Protein AF-A0AAD9S445-F1 (afdb_monomer_lite)

Organism: Phomopsis amygdali (NCBI:txid1214568)

InterPro domains:
  IPR045518 2EXR domain [PF20150] (23-139)

Structure (mmCIF, N/CA/C/O backbone):
data_AF-A0AAD9S445-F1
#
_entry.id   AF-A0AAD9S445-F1
#
loop_
_atom_site.group_PDB
_atom_site.id
_atom_site.type_symbol
_atom_site.label_atom_id
_atom_site.label_alt_id
_atom_site.label_comp_id
_atom_site.label_asym_id
_atom_site.label_entity_id
_atom_site.label_seq_id
_atom_site.pdbx_PDB_ins_code
_atom_site.Cartn_x
_atom_site.Cartn_y
_atom_site.Cartn_z
_atom_site.occupancy
_atom_site.B_iso_or_equiv
_atom_site.auth_seq_id
_atom_site.auth_comp_id
_atom_site.auth_asym_id
_atom_site.auth_atom_id
_atom_site.pdbx_PDB_model_num
ATOM 1 N N . MET A 1 1 ? -26.147 -4.756 67.196 1.00 29.62 1 MET A N 1
ATOM 2 C CA . MET A 1 1 ? -25.443 -6.040 67.352 1.00 29.62 1 MET A CA 1
ATOM 3 C C . MET A 1 1 ? -26.021 -6.955 66.302 1.00 29.62 1 MET A C 1
ATOM 5 O O . MET A 1 1 ? -27.063 -7.529 66.546 1.00 29.62 1 MET A O 1
ATOM 9 N N . ASP A 1 2 ? -25.379 -6.980 65.143 1.00 31.30 2 ASP A N 1
ATOM 10 C CA . ASP A 1 2 ? -25.499 -8.007 64.113 1.00 31.30 2 ASP A CA 1
ATOM 11 C C . ASP A 1 2 ? -24.120 -8.032 63.454 1.00 31.30 2 ASP A C 1
ATOM 13 O O . ASP A 1 2 ? -23.595 -6.976 63.095 1.00 31.30 2 ASP A O 1
ATOM 17 N N . SER A 1 3 ? -23.485 -9.199 63.396 1.00 27.36 3 SER A N 1
ATOM 18 C CA . SER A 1 3 ? -22.243 -9.391 62.649 1.00 27.36 3 SER A CA 1
ATOM 19 C C . SER A 1 3 ? -22.294 -10.725 61.926 1.00 27.36 3 SER A C 1
ATOM 21 O O . SER A 1 3 ? -22.533 -11.771 62.532 1.00 27.36 3 SER A O 1
ATOM 23 N N . GLU A 1 4 ? -22.082 -10.608 60.625 1.00 30.19 4 GLU A N 1
ATOM 24 C CA . GLU A 1 4 ? -22.248 -11.584 59.565 1.00 30.19 4 GLU A CA 1
ATOM 25 C C . GLU A 1 4 ? -21.185 -12.690 59.552 1.00 30.19 4 GLU A C 1
ATOM 27 O O . GLU A 1 4 ? -20.082 -12.564 60.089 1.00 30.19 4 GLU A O 1
ATOM 32 N N . LEU A 1 5 ? -21.565 -13.779 58.879 1.00 30.42 5 LEU A N 1
ATOM 33 C CA . LEU A 1 5 ? -20.741 -14.918 58.503 1.00 30.42 5 LEU A CA 1
ATOM 34 C C . LEU A 1 5 ? -19.617 -14.517 57.535 1.00 30.42 5 LEU A C 1
ATOM 36 O O . LEU A 1 5 ? -19.881 -13.932 56.489 1.00 30.42 5 LEU A O 1
ATOM 40 N N . ASN A 1 6 ? -18.399 -14.989 57.811 1.00 25.16 6 ASN A N 1
ATOM 41 C CA . ASN A 1 6 ? -17.320 -15.094 56.829 1.00 25.16 6 ASN A CA 1
ATOM 42 C C . ASN A 1 6 ? -17.059 -16.571 56.504 1.00 25.16 6 ASN A C 1
ATOM 44 O O . ASN A 1 6 ? -16.698 -17.357 57.381 1.00 25.16 6 ASN A O 1
ATOM 48 N N . ILE A 1 7 ? -17.227 -16.930 55.231 1.00 26.58 7 ILE A N 1
ATOM 49 C CA . ILE A 1 7 ? -16.787 -18.198 54.642 1.00 26.58 7 ILE A CA 1
ATOM 50 C C . ILE A 1 7 ? -15.354 -17.978 54.147 1.00 26.58 7 ILE A C 1
ATOM 52 O O . ILE A 1 7 ? -15.136 -17.250 53.182 1.00 26.58 7 ILE A O 1
ATOM 56 N N . ALA A 1 8 ? -14.377 -18.584 54.820 1.00 26.38 8 ALA A N 1
ATOM 57 C CA . ALA A 1 8 ? -12.984 -18.606 54.385 1.00 26.38 8 ALA A CA 1
ATOM 58 C C . ALA A 1 8 ? -12.717 -19.878 53.565 1.00 26.38 8 ALA A C 1
ATOM 60 O O . ALA A 1 8 ? -12.900 -20.992 54.060 1.00 26.38 8 ALA A O 1
ATOM 61 N N . ALA A 1 9 ? -12.284 -19.704 52.315 1.00 25.05 9 ALA A N 1
ATOM 62 C CA . ALA A 1 9 ? -11.760 -20.772 51.473 1.00 25.05 9 ALA A CA 1
ATOM 63 C C . ALA A 1 9 ? -10.441 -21.294 52.069 1.00 25.05 9 ALA A C 1
ATOM 65 O O . ALA A 1 9 ? -9.519 -20.523 52.331 1.00 25.05 9 ALA A O 1
ATOM 66 N N . SER A 1 10 ? -10.374 -22.600 52.327 1.00 27.09 10 SER A N 1
ATOM 67 C CA . SER A 1 10 ? -9.222 -23.255 52.940 1.00 27.09 10 SER A CA 1
ATOM 68 C C . SER A 1 10 ? -8.099 -23.479 51.929 1.00 27.09 10 SER A C 1
ATOM 70 O O . SER A 1 10 ? -8.217 -24.298 51.016 1.00 27.09 10 SER A O 1
ATOM 72 N N . ASP A 1 11 ? -6.988 -22.798 52.167 1.00 30.66 11 ASP A N 1
ATOM 73 C CA . ASP A 1 11 ? -5.670 -23.080 51.614 1.00 30.66 11 ASP A CA 1
ATOM 74 C C . ASP A 1 11 ? -5.207 -24.462 52.126 1.00 30.66 11 ASP A C 1
ATOM 76 O O . ASP A 1 11 ? -4.978 -24.647 53.323 1.00 30.66 11 ASP A O 1
ATOM 80 N N . SER A 1 12 ? -5.147 -25.477 51.258 1.00 31.44 12 SER A N 1
ATOM 81 C CA . SER A 1 12 ? -4.733 -26.838 51.645 1.00 31.44 12 SER A CA 1
ATOM 82 C C . SER A 1 12 ? -3.640 -27.381 50.726 1.00 31.44 12 SER A C 1
ATOM 84 O O . SER A 1 12 ? -3.840 -28.243 49.878 1.00 31.44 12 SER A O 1
ATOM 86 N N . THR A 1 13 ? -2.415 -26.903 50.938 1.00 32.12 13 THR A N 1
ATOM 87 C CA . THR A 1 13 ? -1.201 -27.566 50.446 1.00 32.12 13 THR A CA 1
ATOM 88 C C . THR A 1 13 ? -0.864 -28.756 51.353 1.00 32.12 13 THR A C 1
ATOM 90 O O . THR A 1 13 ? -0.001 -28.683 52.226 1.00 32.12 13 THR A O 1
ATOM 93 N N . PHE A 1 14 ? -1.535 -29.894 51.152 1.00 31.84 14 PHE A N 1
ATOM 94 C CA . PHE A 1 14 ? -1.083 -31.163 51.730 1.00 31.84 14 PHE A CA 1
ATOM 95 C C . PHE A 1 14 ? 0.155 -31.658 50.967 1.00 31.84 14 PHE A C 1
ATOM 97 O O . PHE A 1 14 ? 0.078 -32.084 49.816 1.00 31.84 14 PHE A O 1
ATOM 104 N N . LYS A 1 15 ? 1.328 -31.613 51.611 1.00 34.66 15 LYS A N 1
ATOM 105 C CA . LYS A 1 15 ? 2.514 -32.352 51.154 1.00 34.66 15 LYS A CA 1
ATOM 106 C C . LYS A 1 15 ? 2.288 -33.840 51.427 1.00 34.66 15 LYS A C 1
ATOM 108 O O . LYS A 1 15 ? 2.485 -34.283 52.554 1.00 34.66 15 LYS A O 1
ATOM 113 N N . ALA A 1 16 ? 1.895 -34.593 50.403 1.00 31.11 16 ALA A N 1
ATOM 114 C CA . ALA A 1 16 ? 1.829 -36.049 50.472 1.00 31.11 16 ALA A CA 1
ATOM 115 C C . ALA A 1 16 ? 3.235 -36.634 50.690 1.00 31.11 16 ALA A C 1
ATOM 117 O O . ALA A 1 16 ? 4.188 -36.297 49.978 1.00 31.11 16 ALA A O 1
ATOM 118 N N . THR A 1 17 ? 3.371 -37.502 51.687 1.00 37.69 17 THR A N 1
ATOM 119 C CA . THR A 1 17 ? 4.575 -38.308 51.902 1.00 37.69 17 THR A CA 1
ATOM 120 C C . THR A 1 17 ? 4.488 -39.592 51.078 1.00 37.69 17 THR A C 1
ATOM 122 O O . THR A 1 17 ? 3.407 -40.036 50.711 1.00 37.69 17 THR A O 1
ATOM 125 N N . ALA A 1 18 ? 5.621 -40.226 50.764 1.00 40.75 18 ALA A N 1
ATOM 126 C CA . ALA A 1 18 ? 5.675 -41.408 49.889 1.00 40.75 18 ALA A CA 1
ATOM 127 C C . ALA A 1 18 ? 4.892 -42.645 50.402 1.00 40.75 18 ALA A C 1
ATOM 129 O O . ALA A 1 18 ? 4.778 -43.628 49.675 1.00 40.75 18 ALA A O 1
ATOM 130 N N . GLN A 1 19 ? 4.342 -42.606 51.622 1.00 39.97 19 GLN A N 1
ATOM 131 C CA . GLN A 1 19 ? 3.421 -43.624 52.144 1.00 39.97 19 GLN A CA 1
ATOM 132 C C . GLN A 1 19 ? 1.948 -43.398 51.743 1.00 39.97 19 GLN A C 1
ATOM 134 O O . GLN A 1 19 ? 1.153 -44.324 51.868 1.00 39.97 19 GLN A O 1
ATOM 139 N N . ASP A 1 20 ? 1.595 -42.234 51.187 1.00 46.31 20 ASP A N 1
ATOM 140 C CA . ASP A 1 20 ? 0.217 -41.851 50.826 1.00 46.31 20 ASP A CA 1
ATOM 141 C C . ASP A 1 20 ? -0.180 -42.247 49.384 1.00 46.31 20 ASP A C 1
ATOM 143 O O . ASP A 1 20 ? -1.281 -41.956 48.922 1.00 46.31 20 ASP A O 1
ATOM 147 N N . GLY A 1 21 ? 0.714 -42.913 48.640 1.00 46.53 21 GLY A N 1
ATOM 148 C CA . GLY A 1 21 ? 0.563 -43.209 47.204 1.00 46.53 21 GLY A CA 1
ATOM 149 C C . GLY A 1 21 ? -0.345 -44.391 46.848 1.00 46.53 21 GLY A C 1
ATOM 150 O O . GLY A 1 21 ? -0.410 -44.785 45.685 1.00 46.53 21 GLY A O 1
ATOM 151 N N . VAL A 1 22 ? -1.034 -44.982 47.822 1.00 51.31 22 VAL A N 1
ATOM 152 C CA . VAL A 1 22 ? -2.042 -46.014 47.575 1.00 51.31 22 VAL A CA 1
ATOM 153 C C . VAL A 1 22 ? -3.334 -45.517 48.201 1.00 51.31 22 VAL A C 1
ATOM 155 O O . VAL A 1 22 ? -3.382 -45.280 49.402 1.00 51.31 22 VAL A O 1
ATOM 158 N N . PHE A 1 23 ? -4.385 -45.366 47.394 1.00 62.44 23 PHE A N 1
ATOM 159 C CA . PHE A 1 23 ? -5.751 -45.187 47.881 1.00 62.44 23 PHE A CA 1
ATOM 160 C C . PHE A 1 23 ? -6.410 -46.576 47.917 1.00 62.44 23 PHE A C 1
ATOM 162 O O . PHE A 1 23 ? -7.140 -46.934 46.989 1.00 62.44 23 PHE A O 1
ATOM 169 N N . PRO A 1 24 ? -6.126 -47.424 48.932 1.00 66.81 24 PRO A N 1
ATOM 170 C CA . PRO A 1 24 ? -6.548 -48.827 48.943 1.00 66.81 24 PRO A CA 1
ATOM 171 C C . PRO A 1 24 ? -8.069 -48.977 48.961 1.00 66.81 24 PRO A C 1
ATOM 173 O O . PRO A 1 24 ? -8.577 -50.054 48.674 1.00 66.81 24 PRO A O 1
ATOM 176 N N . LEU A 1 25 ? -8.790 -47.902 49.290 1.00 78.75 25 LEU A N 1
ATOM 177 C CA . LEU A 1 25 ? -10.244 -47.848 49.309 1.00 78.75 25 LEU A CA 1
ATOM 178 C C . LEU A 1 25 ? -10.858 -47.682 47.911 1.00 78.75 25 LEU A C 1
ATOM 180 O O . LEU A 1 25 ? -12.025 -48.026 47.743 1.00 78.75 25 LEU A O 1
ATOM 184 N N . PHE A 1 26 ? -10.097 -47.223 46.904 1.00 82.56 26 PHE A N 1
ATOM 185 C CA . PHE A 1 26 ? -10.626 -46.995 45.554 1.00 82.56 26 PHE A CA 1
ATOM 186 C C . PHE A 1 26 ? -11.353 -48.216 44.985 1.00 82.56 26 PHE A C 1
ATOM 188 O O . PHE A 1 26 ? -12.493 -48.056 44.562 1.00 82.56 26 PHE A O 1
ATOM 195 N N . PRO A 1 27 ? -10.776 -49.440 45.000 1.00 82.75 27 PRO A N 1
ATOM 196 C CA . PRO A 1 27 ? -11.421 -50.611 44.406 1.00 82.75 27 PRO A CA 1
ATOM 197 C C . PRO A 1 27 ? -12.699 -51.049 45.134 1.00 82.75 27 PRO A C 1
ATOM 199 O O . PRO A 1 27 ? -13.481 -51.805 44.563 1.00 82.75 27 PRO A O 1
ATOM 202 N N . PHE A 1 28 ? -12.914 -50.592 46.374 1.00 85.81 28 PHE A N 1
ATOM 203 C CA . PHE A 1 28 ? -14.108 -50.901 47.165 1.00 85.81 28 PHE A CA 1
ATOM 204 C C . PHE A 1 28 ? -15.301 -49.998 46.834 1.00 85.81 28 PHE A C 1
ATOM 206 O O . PHE A 1 28 ? -16.418 -50.287 47.263 1.00 85.81 28 PHE A O 1
ATOM 213 N N . LEU A 1 29 ? -15.096 -48.922 46.069 1.00 88.94 29 LEU A N 1
ATOM 214 C CA . LEU A 1 29 ? -16.197 -48.108 45.568 1.00 88.94 29 LEU A CA 1
ATOM 215 C C . LEU A 1 29 ? -17.045 -48.915 44.559 1.00 88.94 29 LEU A C 1
ATOM 217 O O . LEU A 1 29 ? -16.489 -49.674 43.749 1.00 88.94 29 LEU A O 1
ATOM 221 N N . PRO A 1 30 ? -18.381 -48.730 44.551 1.00 93.12 30 PRO A N 1
ATOM 222 C CA . PRO A 1 30 ? -19.246 -49.211 43.479 1.00 93.12 30 PRO A CA 1
ATOM 223 C C . PRO A 1 30 ? -18.672 -48.866 42.105 1.00 93.12 30 PRO A C 1
ATOM 225 O O . PRO A 1 30 ? -18.069 -47.805 41.919 1.00 93.12 30 PRO A O 1
ATOM 228 N N . LYS A 1 31 ? -18.847 -49.772 41.139 1.00 89.31 31 LYS A N 1
ATOM 229 C CA . LYS A 1 31 ? -18.275 -49.617 39.796 1.00 89.31 31 LYS A CA 1
ATOM 230 C C . LYS A 1 31 ? -18.695 -48.291 39.163 1.00 89.31 31 LYS A C 1
ATOM 232 O O . LYS A 1 31 ? -17.874 -47.639 38.536 1.00 89.31 31 LYS A O 1
ATOM 237 N N . GLU A 1 32 ? -19.937 -47.883 39.379 1.00 90.75 32 GLU A N 1
ATOM 238 C CA . GLU A 1 32 ? -20.524 -46.647 38.873 1.00 90.75 32 GLU A CA 1
ATOM 239 C C . GLU A 1 32 ? -19.753 -45.418 39.373 1.00 90.75 32 GLU A C 1
ATOM 241 O O . GLU A 1 32 ? -19.398 -44.559 38.574 1.00 90.75 32 GLU A O 1
ATOM 246 N N . LEU A 1 33 ? -19.412 -45.370 40.667 1.00 90.94 33 LEU A N 1
ATOM 247 C CA . LEU A 1 33 ? -18.635 -44.266 41.239 1.00 90.94 33 LEU A CA 1
ATOM 248 C C . LEU A 1 33 ? -17.185 -44.276 40.753 1.00 90.94 33 LEU A C 1
ATOM 250 O O . LEU A 1 33 ? -16.623 -43.220 40.492 1.00 90.94 33 LEU A O 1
ATOM 254 N N . ARG A 1 34 ? -16.574 -45.457 40.594 1.00 91.50 34 ARG A N 1
ATOM 255 C CA . ARG A 1 34 ? -15.207 -45.557 40.052 1.00 91.50 34 ARG A CA 1
ATOM 256 C C . ARG A 1 34 ? -15.137 -45.062 38.613 1.00 91.50 34 ARG A C 1
ATOM 258 O O . ARG A 1 34 ? -14.225 -44.311 38.286 1.00 91.50 34 ARG A O 1
ATOM 265 N N . LEU A 1 35 ? -16.116 -45.436 37.787 1.00 89.19 35 LEU A N 1
ATOM 266 C CA . LEU A 1 35 ? -16.233 -44.951 36.413 1.00 89.19 35 LEU A CA 1
ATOM 267 C C . LEU A 1 35 ? -16.440 -43.437 36.372 1.00 89.19 35 LEU A C 1
ATOM 269 O O . LEU A 1 35 ? -15.699 -42.774 35.660 1.00 89.19 35 LEU A O 1
ATOM 273 N N . GLN A 1 36 ? -17.340 -42.887 37.194 1.00 88.94 36 GLN A N 1
ATOM 274 C CA . GLN A 1 36 ? -17.527 -41.435 37.296 1.00 88.94 36 GLN A CA 1
ATOM 275 C C . GLN A 1 36 ? -16.239 -40.714 37.703 1.00 88.94 36 GLN A C 1
ATOM 277 O O . GLN A 1 36 ? -15.902 -39.692 37.122 1.00 88.94 36 GLN A O 1
ATOM 282 N N . ILE A 1 37 ? -15.472 -41.257 38.655 1.00 89.56 37 ILE A N 1
ATOM 283 C CA . ILE A 1 37 ? -14.185 -40.665 39.042 1.00 89.56 37 ILE A CA 1
ATOM 284 C C . ILE A 1 37 ? -13.201 -40.676 37.867 1.00 89.56 37 ILE A C 1
ATOM 286 O O . ILE A 1 37 ? -12.508 -39.687 37.652 1.00 89.56 37 ILE A O 1
ATOM 290 N N . TRP A 1 38 ? -13.135 -41.759 37.087 1.00 89.88 38 TRP A N 1
ATOM 291 C CA . TRP A 1 38 ? -12.278 -41.799 35.899 1.00 89.88 38 TRP A CA 1
ATOM 292 C C . TRP A 1 38 ? -12.746 -40.865 34.786 1.00 89.88 38 TRP A C 1
ATOM 294 O O . TRP A 1 38 ? -11.908 -40.252 34.127 1.00 89.88 38 TRP A O 1
ATOM 304 N N . GLU A 1 39 ? -14.055 -40.734 34.585 1.00 88.69 39 GLU A N 1
ATOM 305 C CA . GLU A 1 39 ? -14.646 -39.796 33.629 1.00 88.69 39 GLU A CA 1
ATOM 306 C C . GLU A 1 39 ? -14.328 -38.346 34.012 1.00 88.69 39 GLU A C 1
ATOM 308 O O . GLU A 1 39 ? -13.895 -37.572 33.161 1.00 88.69 39 GLU A O 1
ATOM 313 N N . GLU A 1 40 ? -14.453 -37.992 35.293 1.00 85.88 40 GLU A N 1
ATOM 314 C CA . GLU A 1 40 ? -14.112 -36.659 35.804 1.00 85.88 40 GLU A CA 1
ATOM 315 C C . GLU A 1 40 ? -12.598 -36.398 35.823 1.00 85.88 40 GLU A C 1
ATOM 317 O O . GLU A 1 40 ? -12.157 -35.279 35.576 1.00 85.88 40 GLU A O 1
ATOM 322 N N . ALA A 1 41 ? -11.776 -37.427 36.047 1.00 85.31 41 ALA A N 1
ATOM 323 C CA . ALA A 1 41 ? -10.318 -37.317 35.977 1.00 85.31 41 ALA A CA 1
ATOM 324 C C . ALA A 1 41 ? -9.781 -37.245 34.536 1.00 85.31 41 ALA A C 1
ATOM 326 O O . ALA A 1 41 ? -8.592 -36.982 34.339 1.00 85.31 41 ALA A O 1
ATOM 327 N N . THR A 1 42 ? -10.611 -37.524 33.526 1.00 86.00 42 THR A N 1
ATOM 328 C CA . THR A 1 42 ? -10.210 -37.455 32.118 1.00 86.00 42 THR A CA 1
ATOM 329 C C . THR A 1 42 ? -10.226 -35.993 31.660 1.00 86.00 42 THR A C 1
ATOM 331 O O . THR A 1 42 ? -11.294 -35.379 31.662 1.00 86.00 42 THR A O 1
ATOM 334 N N . PRO A 1 43 ? -9.085 -35.412 31.231 1.00 79.94 43 PRO A N 1
ATOM 335 C CA . PRO A 1 43 ? -9.048 -34.014 30.818 1.00 79.94 43 PRO A CA 1
ATOM 336 C C . PRO A 1 43 ? -10.017 -33.749 29.675 1.00 79.94 43 PRO A C 1
ATOM 338 O O . PRO A 1 43 ? -10.000 -34.447 28.663 1.00 79.94 43 PRO A O 1
ATOM 341 N N . ARG A 1 44 ? -10.859 -32.729 29.832 1.00 82.00 44 ARG A N 1
ATOM 342 C CA . ARG A 1 44 ? -11.889 -32.411 28.838 1.00 82.00 44 ARG A CA 1
ATOM 343 C C . ARG A 1 44 ? -11.484 -31.321 27.860 1.00 82.00 44 ARG A C 1
ATOM 345 O O . ARG A 1 44 ? -12.035 -31.290 26.768 1.00 82.00 44 ARG A O 1
ATOM 352 N N . GLU A 1 45 ? -10.570 -30.429 28.221 1.00 86.88 45 GLU A N 1
ATOM 353 C CA . GLU A 1 45 ? -10.071 -29.390 27.319 1.00 86.88 45 GLU A CA 1
ATOM 354 C C . GLU A 1 45 ? -8.548 -29.466 27.260 1.00 86.88 45 GLU A C 1
ATOM 356 O O . GLU A 1 45 ? -7.862 -29.377 28.281 1.00 86.88 45 GLU A O 1
ATOM 361 N N . ARG A 1 46 ? -8.019 -29.684 26.051 1.00 88.81 46 ARG A N 1
ATOM 362 C CA . ARG A 1 46 ? -6.578 -29.726 25.793 1.00 88.81 46 ARG A CA 1
ATOM 363 C C . ARG A 1 46 ? -6.228 -28.875 24.581 1.00 88.81 46 ARG A C 1
ATOM 365 O O . ARG A 1 46 ? -6.929 -28.924 23.571 1.00 88.81 46 ARG A O 1
ATOM 372 N N . LEU A 1 47 ? -5.129 -28.133 24.669 1.00 87.81 47 LEU A N 1
ATOM 373 C CA . LEU A 1 47 ? -4.480 -27.456 23.550 1.00 87.81 47 LEU A CA 1
ATOM 374 C C . LEU A 1 47 ? -3.248 -28.273 23.148 1.00 87.81 47 LEU A C 1
ATOM 376 O O . LEU A 1 47 ? -2.259 -28.335 23.875 1.00 87.81 47 LEU A O 1
ATOM 380 N N . ILE A 1 48 ? -3.328 -28.936 21.998 1.00 88.06 48 ILE A N 1
ATOM 381 C CA . ILE A 1 48 ? -2.329 -29.904 21.534 1.00 88.06 48 ILE A CA 1
ATOM 382 C C . ILE A 1 48 ? -1.520 -29.270 20.408 1.00 88.06 48 ILE A C 1
ATOM 384 O O . ILE A 1 48 ? -2.068 -28.956 19.352 1.00 88.06 48 ILE A O 1
ATOM 388 N N . GLN A 1 49 ? -0.215 -29.104 20.618 1.00 87.06 49 GLN A N 1
ATOM 389 C CA . GLN A 1 49 ? 0.705 -28.602 19.597 1.00 87.06 49 GLN A CA 1
ATOM 390 C C . GLN A 1 49 ? 1.176 -29.744 18.697 1.00 87.06 49 GLN A C 1
ATOM 392 O O . GLN A 1 49 ? 1.776 -30.707 19.179 1.00 87.06 49 GLN A O 1
ATOM 397 N N . LEU A 1 50 ? 0.902 -29.617 17.399 1.00 89.38 50 LEU A N 1
ATOM 398 C CA . LEU A 1 50 ? 1.218 -30.606 16.374 1.00 89.38 50 LEU A CA 1
ATOM 399 C C . LEU A 1 50 ? 2.063 -29.987 15.264 1.00 89.38 50 LEU A C 1
ATOM 401 O O . LEU A 1 50 ? 1.711 -28.933 14.732 1.00 89.38 50 LEU A O 1
ATOM 405 N N . THR A 1 51 ? 3.113 -30.695 14.859 1.00 89.94 51 THR A N 1
ATOM 406 C CA . THR A 1 51 ? 3.880 -30.393 13.649 1.00 89.94 51 THR A CA 1
ATOM 407 C C . THR A 1 51 ? 3.643 -31.489 12.611 1.00 89.94 51 THR A C 1
ATOM 409 O O . THR A 1 51 ? 3.827 -32.669 12.901 1.00 89.94 51 THR A O 1
ATOM 412 N N . VAL A 1 52 ? 3.230 -31.109 11.403 1.00 91.38 52 VAL A N 1
ATOM 413 C CA . VAL A 1 52 ? 3.056 -31.995 10.245 1.00 91.38 52 VAL A CA 1
ATOM 414 C C . VAL A 1 52 ? 4.183 -31.700 9.259 1.00 91.38 52 VAL A C 1
ATOM 416 O O . VAL A 1 52 ? 4.155 -30.671 8.582 1.00 91.38 52 VAL A O 1
ATOM 419 N N . ALA A 1 53 ? 5.175 -32.579 9.207 1.00 88.00 53 ALA A N 1
ATOM 420 C CA . ALA A 1 53 ? 6.396 -32.397 8.430 1.00 88.00 53 ALA A CA 1
ATOM 421 C C . ALA A 1 53 ? 6.465 -33.350 7.235 1.00 88.00 53 ALA A C 1
ATOM 423 O O . ALA A 1 53 ? 5.776 -34.376 7.192 1.00 88.00 53 ALA A O 1
ATOM 424 N N . ILE A 1 54 ? 7.335 -33.028 6.284 1.00 82.12 54 ILE A N 1
ATOM 425 C CA . ILE A 1 54 ? 7.672 -33.901 5.160 1.00 82.12 54 ILE A CA 1
ATOM 426 C C . ILE A 1 54 ? 9.026 -34.567 5.465 1.00 82.12 54 ILE A C 1
ATOM 428 O O . ILE A 1 54 ? 9.931 -33.892 5.949 1.00 82.12 54 ILE A O 1
ATOM 432 N N . PRO A 1 55 ? 9.197 -35.884 5.230 1.00 75.94 55 PRO A N 1
ATOM 433 C CA . PRO A 1 55 ? 10.475 -36.554 5.466 1.00 75.94 55 PRO A CA 1
ATOM 434 C C . PRO A 1 55 ? 11.632 -35.875 4.719 1.00 75.94 55 PRO A C 1
ATOM 436 O O . PRO A 1 55 ? 11.538 -35.656 3.512 1.00 75.94 55 PRO A O 1
ATOM 439 N N . HIS A 1 56 ? 12.732 -35.597 5.427 1.00 62.47 56 HIS A N 1
ATOM 440 C CA . HIS A 1 56 ? 13.914 -34.915 4.881 1.00 62.47 56 HIS A CA 1
ATOM 441 C C . HIS A 1 56 ? 14.656 -35.700 3.786 1.00 62.47 56 HIS A C 1
ATOM 443 O O . HIS A 1 56 ? 15.399 -35.096 3.023 1.00 62.47 56 HIS A O 1
ATOM 449 N N . ASP A 1 57 ? 14.440 -37.014 3.683 1.00 57.62 57 ASP A N 1
ATOM 450 C CA . ASP A 1 57 ? 15.126 -37.887 2.718 1.00 57.62 57 ASP A CA 1
ATOM 451 C C . ASP A 1 57 ? 14.478 -37.894 1.316 1.00 57.62 57 ASP A C 1
ATOM 453 O O . ASP A 1 57 ? 14.860 -38.705 0.475 1.00 57.62 57 ASP A O 1
ATOM 457 N N . ARG A 1 58 ? 13.480 -37.038 1.045 1.00 57.09 58 ARG A N 1
ATOM 458 C CA . ARG A 1 58 ? 12.984 -36.834 -0.326 1.00 57.09 58 ARG A CA 1
ATOM 459 C C . ARG A 1 58 ? 13.869 -35.824 -1.051 1.00 57.09 58 ARG A C 1
ATOM 461 O O . ARG A 1 58 ? 13.885 -34.652 -0.679 1.00 57.09 58 ARG A O 1
ATOM 468 N N . ASP A 1 59 ? 14.535 -36.268 -2.112 1.00 48.09 59 ASP A N 1
ATOM 469 C CA . ASP A 1 59 ? 15.280 -35.388 -3.013 1.00 48.09 59 ASP A CA 1
ATOM 470 C C . ASP A 1 59 ? 14.340 -34.352 -3.665 1.00 48.09 59 ASP A C 1
ATOM 472 O O . ASP A 1 59 ? 13.214 -34.668 -4.071 1.00 48.09 59 ASP A O 1
ATOM 476 N N . GLU A 1 60 ? 14.802 -33.101 -3.787 1.00 44.25 60 GLU A N 1
ATOM 477 C CA . GLU A 1 60 ? 14.096 -32.040 -4.517 1.00 44.25 60 GLU A CA 1
ATOM 478 C C . GLU A 1 60 ? 13.858 -32.476 -5.976 1.00 44.25 60 GLU A C 1
ATOM 480 O O . GLU A 1 60 ? 14.748 -32.400 -6.821 1.00 44.25 60 GLU A O 1
ATOM 485 N N . GLY A 1 61 ? 12.642 -32.942 -6.280 1.00 47.72 61 GLY A N 1
ATOM 486 C CA . GLY A 1 61 ? 12.233 -33.354 -7.627 1.00 47.72 61 GLY A CA 1
ATOM 487 C C . GLY A 1 61 ? 11.700 -34.783 -7.757 1.00 47.72 61 GLY A C 1
ATOM 488 O O . GLY A 1 61 ? 11.219 -35.128 -8.837 1.00 47.72 61 GLY A O 1
ATOM 489 N N . GLU A 1 62 ? 11.723 -35.606 -6.704 1.00 49.66 62 GLU A N 1
ATOM 490 C CA . GLU A 1 62 ? 11.045 -36.908 -6.741 1.00 49.66 62 GLU A CA 1
ATOM 491 C C . GLU A 1 62 ? 9.516 -36.743 -6.704 1.00 49.66 62 GLU A C 1
ATOM 493 O O . GLU A 1 62 ? 8.951 -36.124 -5.796 1.00 49.66 62 GLU A O 1
ATOM 498 N N . GLU A 1 63 ? 8.823 -37.308 -7.702 1.00 51.91 63 GLU A N 1
ATOM 499 C CA . GLU A 1 63 ? 7.360 -37.374 -7.690 1.00 51.91 63 GLU A CA 1
ATOM 500 C C . GLU A 1 63 ? 6.886 -38.173 -6.461 1.00 51.91 63 GLU A C 1
ATOM 502 O O . GLU A 1 63 ? 7.462 -39.220 -6.145 1.00 51.91 63 GLU A O 1
ATOM 507 N N . PRO A 1 64 ? 5.819 -37.729 -5.765 1.00 55.41 64 PRO A N 1
ATOM 508 C CA . PRO A 1 64 ? 5.260 -38.488 -4.656 1.00 55.41 64 PRO A CA 1
ATOM 509 C C . PRO A 1 64 ? 4.902 -39.906 -5.123 1.00 55.41 64 PRO A C 1
ATOM 511 O O . PRO A 1 64 ? 4.537 -40.090 -6.288 1.00 55.41 64 PRO A O 1
ATOM 514 N N . PRO A 1 65 ? 4.965 -40.915 -4.233 1.00 55.62 65 PRO A N 1
ATOM 515 C CA . PRO A 1 65 ? 4.758 -42.307 -4.613 1.00 55.62 65 PRO A CA 1
ATOM 516 C C . PRO A 1 65 ? 3.479 -42.455 -5.444 1.00 55.62 65 PRO A C 1
ATOM 518 O O . PRO A 1 65 ? 2.410 -41.992 -5.041 1.00 55.62 65 PRO A O 1
ATOM 521 N N . TYR A 1 66 ? 3.596 -43.111 -6.607 1.00 50.41 66 TYR A N 1
ATOM 522 C CA . TYR A 1 66 ? 2.547 -43.242 -7.637 1.00 50.41 66 TYR A CA 1
ATOM 523 C C . TYR A 1 66 ? 1.220 -43.840 -7.127 1.00 50.41 66 TYR A C 1
ATOM 525 O O . TYR A 1 66 ? 0.210 -43.829 -7.831 1.00 50.41 66 TYR A O 1
ATOM 533 N N . ILE A 1 67 ? 1.204 -44.380 -5.907 1.00 62.38 67 ILE A N 1
ATOM 534 C CA . ILE A 1 67 ? 0.082 -45.097 -5.316 1.00 62.38 67 ILE A CA 1
ATOM 535 C C . ILE A 1 67 ? -0.311 -44.426 -3.994 1.00 62.38 67 ILE A C 1
ATOM 537 O O . ILE A 1 67 ? 0.267 -44.695 -2.947 1.00 62.38 67 ILE A O 1
ATOM 541 N N . ARG A 1 68 ? -1.334 -43.568 -4.043 1.00 77.75 68 ARG A N 1
ATOM 542 C CA . ARG A 1 68 ? -1.912 -42.873 -2.878 1.00 77.75 68 ARG A CA 1
ATOM 543 C C . ARG A 1 68 ? -3.351 -43.330 -2.634 1.00 77.75 68 ARG A C 1
ATOM 545 O O . ARG A 1 68 ? -4.046 -43.710 -3.575 1.00 77.75 68 ARG A O 1
ATOM 552 N N . TYR A 1 69 ? -3.832 -43.249 -1.393 1.00 81.38 69 TYR A N 1
ATOM 553 C CA . TYR A 1 69 ? -5.216 -43.595 -1.006 1.00 81.38 69 TYR A CA 1
ATOM 554 C C . TYR A 1 69 ? -5.637 -45.066 -1.186 1.00 81.38 69 TYR A C 1
ATOM 556 O O . TYR A 1 69 ? -6.837 -45.341 -1.300 1.00 81.38 69 TYR A O 1
ATOM 564 N N . LEU A 1 70 ? -4.689 -46.011 -1.221 1.00 83.56 70 LEU A N 1
ATOM 565 C CA . LEU A 1 70 ? -4.989 -47.452 -1.301 1.00 83.56 70 LEU A CA 1
ATOM 566 C C . LEU A 1 70 ? -4.828 -48.192 0.030 1.00 83.56 70 LEU A C 1
ATOM 568 O O . LEU A 1 70 ? -5.542 -49.167 0.275 1.00 83.56 70 LEU A O 1
ATOM 572 N N . GLU A 1 71 ? -3.908 -47.743 0.880 1.00 86.88 71 GLU A N 1
ATOM 573 C CA . GLU A 1 71 ? -3.691 -48.332 2.198 1.00 86.88 71 GLU A CA 1
ATOM 574 C C . GLU A 1 71 ? -4.898 -48.098 3.103 1.00 86.88 71 GLU A C 1
ATOM 576 O O . GLU A 1 71 ? -5.601 -47.096 2.973 1.00 86.88 71 GLU A O 1
ATOM 581 N N . LYS A 1 72 ? -5.144 -49.028 4.029 1.00 91.38 72 LYS A N 1
ATOM 582 C CA . LYS A 1 72 ? -6.246 -48.943 4.988 1.00 91.38 72 LYS A CA 1
ATOM 583 C C . LYS A 1 72 ? -5.716 -48.944 6.411 1.00 91.38 72 LYS A C 1
ATOM 585 O O . LYS A 1 72 ? -4.815 -49.713 6.732 1.00 91.38 72 LYS A O 1
ATOM 590 N N . ASN A 1 73 ? -6.314 -48.126 7.270 1.00 90.56 73 ASN A N 1
ATOM 591 C CA . ASN A 1 73 ? -6.025 -48.153 8.700 1.00 90.56 73 ASN A CA 1
ATOM 592 C C . ASN A 1 73 ? -6.702 -49.343 9.408 1.00 90.56 73 ASN A C 1
ATOM 594 O O . ASN A 1 73 ? -7.408 -50.148 8.797 1.00 90.56 73 ASN A O 1
ATOM 598 N N . HIS A 1 74 ? -6.528 -49.425 10.730 1.00 89.81 74 HIS A N 1
ATOM 599 C CA . HIS A 1 74 ? -7.115 -50.474 11.572 1.00 89.81 74 HIS A CA 1
ATOM 600 C C . HIS A 1 74 ? -8.657 -50.478 11.604 1.00 89.81 74 HIS A C 1
ATOM 602 O O . HIS A 1 74 ? -9.246 -51.471 12.020 1.00 89.81 74 HIS A O 1
ATOM 608 N N . LEU A 1 75 ? -9.314 -49.403 11.148 1.00 92.38 75 LEU A N 1
ATOM 609 C CA . LEU A 1 75 ? -10.771 -49.319 10.983 1.00 92.38 75 LEU A CA 1
ATOM 610 C C . LEU A 1 75 ? -11.233 -49.756 9.579 1.00 92.38 75 LEU A C 1
ATOM 612 O O . LEU A 1 75 ? -12.427 -49.777 9.298 1.00 92.38 75 LEU A O 1
ATOM 616 N N . GLY A 1 76 ? -10.303 -50.096 8.679 1.00 92.62 76 GLY A N 1
ATOM 617 C CA . GLY A 1 76 ? -10.588 -50.449 7.287 1.00 92.62 76 GLY A CA 1
ATOM 618 C C . GLY A 1 76 ? -10.802 -49.248 6.356 1.00 92.62 76 GLY A C 1
ATOM 619 O O . GLY A 1 76 ? -11.158 -49.448 5.188 1.00 92.62 76 GLY A O 1
ATOM 620 N N . ASN A 1 77 ? -10.566 -48.023 6.836 1.00 93.06 77 ASN A N 1
ATOM 621 C CA . ASN A 1 77 ? -10.732 -46.788 6.072 1.00 93.06 77 ASN A CA 1
ATOM 622 C C . ASN A 1 77 ? -9.468 -46.460 5.262 1.00 93.06 77 ASN A C 1
ATOM 624 O O . ASN A 1 77 ? -8.366 -46.636 5.785 1.00 93.06 77 ASN A O 1
ATOM 628 N N . PRO A 1 78 ? -9.599 -45.969 4.014 1.00 91.25 78 PRO A N 1
ATOM 629 C CA . PRO A 1 78 ? -8.453 -45.613 3.186 1.00 91.25 78 PRO A CA 1
ATOM 630 C C . PRO A 1 78 ? -7.708 -44.395 3.746 1.00 91.25 78 PRO A C 1
ATOM 632 O O . PRO A 1 78 ? -8.326 -43.355 3.979 1.00 91.25 78 PRO A O 1
ATOM 635 N N . VAL A 1 79 ? -6.391 -44.512 3.902 1.00 90.38 79 VAL A N 1
ATOM 636 C CA . VAL A 1 79 ? -5.486 -43.441 4.355 1.00 90.38 79 VAL A CA 1
ATOM 637 C C . VAL A 1 79 ? -4.670 -42.876 3.196 1.00 90.38 79 VAL A C 1
ATOM 639 O O . VAL A 1 79 ? -4.542 -43.515 2.156 1.00 90.38 79 VAL A O 1
ATOM 642 N N . SER A 1 80 ? -4.141 -41.667 3.351 1.00 88.19 80 SER A N 1
ATOM 643 C CA . SER A 1 80 ? -3.492 -40.875 2.306 1.00 88.19 80 SER A CA 1
ATOM 644 C C . SER A 1 80 ? -2.308 -41.588 1.647 1.00 88.19 80 SER A C 1
ATOM 646 O O . SER A 1 80 ? -2.144 -41.498 0.425 1.00 88.19 80 SER A O 1
ATOM 648 N N . GLY A 1 81 ? -1.512 -42.311 2.441 1.00 79.00 81 GLY A N 1
ATOM 649 C CA . GLY A 1 81 ? -0.249 -42.915 2.019 1.00 79.00 81 GLY A CA 1
ATOM 650 C C . GLY A 1 81 ? 0.817 -41.882 1.628 1.00 79.00 81 GLY A C 1
ATOM 651 O O . GLY A 1 81 ? 1.751 -42.228 0.914 1.00 79.00 81 GLY A O 1
ATOM 652 N N . SER A 1 82 ? 0.672 -40.604 2.020 1.00 67.44 82 SER A N 1
ATOM 653 C CA . SER A 1 82 ? 1.564 -39.525 1.558 1.00 67.44 82 SER A CA 1
ATOM 654 C C . SER A 1 82 ? 2.914 -39.468 2.278 1.00 67.44 82 SER A C 1
ATOM 656 O O . SER A 1 82 ? 3.823 -38.787 1.803 1.00 67.44 82 SER A O 1
ATOM 658 N N . GLY A 1 83 ? 3.066 -40.215 3.375 1.00 72.62 83 GLY A N 1
ATOM 659 C CA . GLY A 1 83 ? 4.324 -40.341 4.107 1.00 72.62 83 GLY A CA 1
ATOM 660 C C . GLY A 1 83 ? 4.696 -39.120 4.952 1.00 72.62 83 GLY A C 1
ATOM 661 O O . GLY A 1 83 ? 5.856 -39.017 5.335 1.00 72.62 83 GLY A O 1
ATOM 662 N N . TYR A 1 84 ? 3.759 -38.204 5.248 1.00 86.38 84 TYR A N 1
ATOM 663 C CA . TYR A 1 84 ? 4.016 -37.115 6.199 1.00 86.38 84 TYR A CA 1
ATOM 664 C C . TYR A 1 84 ? 4.361 -37.667 7.591 1.00 86.38 84 TYR A C 1
ATOM 666 O O . TYR A 1 84 ? 3.874 -38.723 8.006 1.00 86.38 84 TYR A O 1
ATOM 674 N N . LEU A 1 85 ? 5.172 -36.919 8.338 1.00 87.19 85 LEU A N 1
ATOM 675 C CA . LEU A 1 85 ? 5.519 -37.221 9.723 1.00 87.19 85 LEU A CA 1
ATOM 676 C C . LEU A 1 85 ? 4.728 -36.307 10.654 1.00 87.19 85 LEU A C 1
ATOM 678 O O . LEU A 1 85 ? 4.681 -35.092 10.469 1.00 87.19 85 LEU A O 1
ATOM 682 N N . LEU A 1 86 ? 4.074 -36.902 11.649 1.00 88.56 86 LEU A N 1
ATOM 683 C CA . LEU A 1 86 ? 3.313 -36.174 12.658 1.00 88.56 86 LEU A CA 1
ATOM 684 C C . LEU A 1 86 ? 4.107 -36.138 13.956 1.00 88.56 86 LEU A C 1
ATOM 686 O O . LEU A 1 86 ? 4.290 -37.186 14.573 1.00 88.56 86 LEU A O 1
ATOM 690 N N . TYR A 1 87 ? 4.505 -34.950 14.395 1.00 86.19 87 TYR A N 1
ATOM 691 C CA . TYR A 1 87 ? 5.175 -34.729 15.670 1.00 86.19 87 TYR A CA 1
ATOM 692 C C . TYR A 1 87 ? 4.246 -34.053 16.665 1.00 86.19 87 TYR A C 1
ATOM 694 O O . TYR A 1 87 ? 3.519 -33.119 16.320 1.00 86.19 87 TYR A O 1
ATOM 702 N N . ALA A 1 88 ? 4.312 -34.490 17.916 1.00 82.12 88 ALA A N 1
ATOM 703 C CA . ALA A 1 88 ? 3.722 -33.768 19.030 1.00 82.12 88 ALA A CA 1
ATOM 704 C C . ALA A 1 88 ? 4.695 -33.746 20.215 1.00 82.12 88 ALA A C 1
ATOM 706 O O . ALA A 1 88 ? 5.552 -34.625 20.365 1.00 82.12 88 ALA A O 1
ATOM 707 N N . LYS A 1 89 ? 4.565 -32.733 21.074 1.00 70.00 89 LYS A N 1
ATOM 708 C CA . LYS A 1 89 ? 5.339 -32.661 22.321 1.00 70.00 89 LYS A CA 1
ATOM 709 C C . LYS A 1 89 ? 4.952 -33.817 23.243 1.00 70.00 89 LYS A C 1
ATOM 711 O O . LYS A 1 89 ? 3.776 -34.168 23.299 1.00 70.00 89 LYS A O 1
ATOM 716 N N . ASP A 1 90 ? 5.891 -34.368 24.015 1.00 59.84 90 ASP A N 1
ATOM 717 C CA . ASP A 1 90 ? 5.635 -35.557 24.855 1.00 59.84 90 ASP A CA 1
ATOM 718 C C . ASP A 1 90 ? 4.472 -35.351 25.851 1.00 59.84 90 ASP A C 1
ATOM 720 O O . ASP A 1 90 ? 3.587 -36.202 25.966 1.00 59.84 90 ASP A O 1
ATOM 724 N N . ALA A 1 91 ? 4.366 -34.152 26.440 1.00 58.53 91 ALA A N 1
ATOM 725 C CA . ALA A 1 91 ? 3.243 -33.733 27.295 1.00 58.53 91 ALA A CA 1
ATOM 726 C C . ALA A 1 91 ? 1.860 -33.743 26.596 1.00 58.53 91 ALA A C 1
ATOM 728 O O . ALA A 1 91 ? 0.824 -33.594 27.244 1.00 58.53 91 ALA A O 1
ATOM 729 N N . SER A 1 92 ? 1.828 -33.906 25.271 1.00 57.25 92 SER A N 1
ATOM 730 C CA . SER A 1 92 ? 0.618 -33.949 24.440 1.00 57.25 92 SER A CA 1
ATOM 731 C C . SER A 1 92 ? 0.206 -35.369 24.033 1.00 57.25 92 SER A C 1
ATOM 733 O O . SER A 1 92 ? -0.908 -35.561 23.550 1.00 57.25 92 SER A O 1
ATOM 735 N N . ILE A 1 93 ? 1.083 -36.368 24.203 1.00 59.41 93 ILE A N 1
ATOM 736 C CA . ILE A 1 93 ? 0.926 -37.705 23.599 1.00 59.41 93 ILE A CA 1
ATOM 737 C C . ILE A 1 93 ? 0.422 -38.756 24.609 1.00 59.41 93 ILE A C 1
ATOM 739 O O . ILE A 1 93 ? -0.179 -39.752 24.206 1.00 59.41 93 ILE A O 1
ATOM 743 N N . GLY A 1 94 ? 0.593 -38.550 25.921 1.00 62.88 94 GLY A N 1
ATOM 744 C CA . GLY A 1 94 ? 0.186 -39.529 26.937 1.00 62.88 94 GLY A CA 1
ATOM 745 C C . GLY A 1 94 ? -0.437 -38.908 28.183 1.00 62.88 94 GLY A C 1
ATOM 746 O O . GLY A 1 94 ? 0.221 -38.165 28.898 1.00 62.88 94 GLY A O 1
ATOM 747 N N . HIS A 1 95 ? -1.689 -39.267 28.476 1.00 70.75 95 HIS A N 1
ATOM 748 C CA . HIS A 1 95 ? -2.303 -39.008 29.780 1.00 70.75 95 HIS A CA 1
ATOM 749 C C . HIS A 1 95 ? -2.003 -40.154 30.755 1.00 70.75 95 HIS A C 1
ATOM 751 O O . HIS A 1 95 ? -2.034 -41.325 30.365 1.00 70.75 95 HIS A O 1
ATOM 757 N N . GLU A 1 96 ? -1.775 -39.843 32.033 1.00 75.56 96 GLU A N 1
ATOM 758 C CA . GLU A 1 96 ? -1.429 -40.842 33.054 1.00 75.56 96 GLU A CA 1
ATOM 759 C C . GLU A 1 96 ? -2.474 -41.969 33.142 1.00 75.56 96 GLU A C 1
ATOM 761 O O . GLU A 1 96 ? -2.108 -43.136 33.308 1.00 75.56 96 GLU A O 1
ATOM 766 N N . LEU A 1 97 ? -3.758 -41.659 32.898 1.00 82.19 97 LEU A N 1
ATOM 767 C CA . LEU A 1 97 ? -4.872 -42.624 32.911 1.00 82.19 97 LEU A CA 1
ATOM 768 C C . LEU A 1 97 ? -4.685 -43.825 31.972 1.00 82.19 97 LEU A C 1
ATOM 770 O O . LEU A 1 97 ? -5.186 -44.906 32.281 1.00 82.19 97 LEU A O 1
ATOM 774 N N . PHE A 1 98 ? -3.921 -43.702 30.879 1.00 82.12 98 PHE A N 1
ATOM 775 C CA . PHE A 1 98 ? -3.629 -44.848 30.004 1.00 82.12 98 PHE A CA 1
ATOM 776 C C . PHE A 1 98 ? -2.748 -45.916 30.674 1.00 82.12 98 PHE A C 1
ATOM 778 O O . PHE A 1 98 ? -2.681 -47.053 30.191 1.00 82.12 98 PHE A O 1
ATOM 785 N N . SER A 1 99 ? -2.076 -45.559 31.772 1.00 81.44 99 SER A N 1
ATOM 786 C CA . SER A 1 99 ? -1.129 -46.403 32.506 1.00 81.44 99 SER A CA 1
ATOM 787 C C . SER A 1 99 ? -1.568 -46.781 33.927 1.00 81.44 99 SER A C 1
ATOM 789 O O . SER A 1 99 ? -0.965 -47.682 34.501 1.00 81.44 99 SER A O 1
ATOM 791 N N . VAL A 1 100 ? -2.627 -46.166 34.478 1.00 83.38 100 VAL A N 1
ATOM 792 C CA . VAL A 1 100 ? -3.066 -46.399 35.872 1.00 83.38 100 VAL A CA 1
ATOM 793 C C . VAL A 1 100 ? -3.574 -47.829 36.086 1.00 83.38 100 VAL A C 1
ATOM 795 O O . VAL A 1 100 ? -3.024 -48.584 36.883 1.00 83.38 100 VAL A O 1
ATOM 798 N N . ASN A 1 101 ? -4.656 -48.215 35.407 1.00 84.75 101 ASN A N 1
ATOM 799 C CA . ASN A 1 101 ? -5.210 -49.570 35.438 1.00 84.75 101 ASN A CA 1
ATOM 800 C C . ASN A 1 101 ? -6.097 -49.806 34.201 1.00 84.75 101 ASN A C 1
ATOM 802 O O . ASN A 1 101 ? -6.325 -48.901 33.398 1.00 84.75 101 ASN A O 1
ATOM 806 N N . ARG A 1 102 ? -6.614 -51.032 34.041 1.00 87.12 102 ARG A N 1
ATOM 807 C CA . ARG A 1 102 ? -7.435 -51.408 32.878 1.00 87.12 102 ARG A CA 1
ATOM 808 C C . ARG A 1 102 ? -8.736 -50.605 32.762 1.00 87.12 102 ARG A C 1
ATOM 810 O O . ARG A 1 102 ? -9.158 -50.334 31.646 1.00 87.12 102 ARG A O 1
ATOM 817 N N . GLU A 1 103 ? -9.366 -50.253 33.880 1.00 89.50 103 GLU A N 1
ATOM 818 C CA . GLU A 1 103 ? -10.629 -49.508 33.889 1.00 89.50 103 GLU A CA 1
ATOM 819 C C . GLU A 1 103 ? -10.416 -48.047 33.482 1.00 89.50 103 GLU A C 1
ATOM 821 O O . GLU A 1 103 ? -11.047 -47.592 32.535 1.00 89.50 103 GLU A O 1
ATOM 826 N N . ALA A 1 104 ? -9.456 -47.361 34.107 1.00 89.06 104 ALA A N 1
ATOM 827 C CA . ALA A 1 104 ? -9.064 -45.996 33.752 1.00 89.06 104 ALA A CA 1
ATOM 828 C C . ALA A 1 104 ? -8.625 -45.893 32.283 1.00 89.06 104 ALA A C 1
ATOM 830 O O . ALA A 1 104 ? -9.033 -44.983 31.562 1.00 89.06 104 ALA A O 1
ATOM 831 N N . ARG A 1 105 ? -7.845 -46.876 31.811 1.00 89.31 105 ARG A N 1
ATOM 832 C CA . ARG A 1 105 ? -7.424 -46.950 30.410 1.00 89.31 105 ARG A CA 1
ATOM 833 C C . ARG A 1 105 ? -8.612 -47.103 29.466 1.00 89.31 105 ARG A C 1
ATOM 835 O O . ARG A 1 105 ? -8.606 -46.476 28.415 1.00 89.31 105 ARG A O 1
ATOM 842 N N . GLN A 1 106 ? -9.597 -47.933 29.810 1.00 91.00 106 GLN A N 1
ATOM 843 C CA . GLN A 1 106 ? -10.777 -48.123 28.967 1.00 91.00 106 GLN A CA 1
ATOM 844 C C . GLN A 1 106 ? -11.602 -46.836 28.880 1.00 91.00 106 GLN A C 1
ATOM 846 O O . GLN A 1 106 ? -11.920 -46.418 27.775 1.00 91.00 106 GLN A O 1
ATOM 851 N N . VAL A 1 107 ? -11.850 -46.167 30.012 1.00 90.56 107 VAL A N 1
ATOM 852 C CA . VAL A 1 107 ? -12.563 -44.877 30.048 1.00 90.56 107 VAL A CA 1
ATOM 853 C C . VAL A 1 107 ? -11.854 -43.831 29.180 1.00 90.56 107 VAL A C 1
ATOM 855 O O . VAL A 1 107 ? -12.489 -43.175 28.357 1.00 90.56 107 VAL A O 1
ATOM 858 N N . ALA A 1 108 ? -10.526 -43.724 29.289 1.00 90.50 108 ALA A N 1
ATOM 859 C CA . ALA A 1 108 ? -9.749 -42.795 28.472 1.00 90.50 108 ALA A CA 1
ATOM 860 C C . ALA A 1 108 ? -9.784 -43.145 26.970 1.00 90.50 108 ALA A C 1
ATOM 862 O O . ALA A 1 108 ? -9.906 -42.244 26.145 1.00 90.50 108 ALA A O 1
ATOM 863 N N . LEU A 1 109 ? -9.693 -44.429 26.599 1.00 90.38 109 LEU A N 1
ATOM 864 C CA . LEU A 1 109 ? -9.775 -44.872 25.197 1.00 90.38 109 LEU A CA 1
ATOM 865 C C . LEU A 1 109 ? -11.167 -44.647 24.594 1.00 90.38 109 LEU A C 1
ATOM 867 O O . LEU A 1 109 ? -11.273 -44.265 23.432 1.00 90.38 109 LEU A O 1
ATOM 871 N N . ASP A 1 110 ? -12.224 -44.855 25.379 1.00 89.94 110 ASP A N 1
ATOM 872 C CA . ASP A 1 110 ? -13.601 -44.617 24.940 1.00 89.94 110 ASP A CA 1
ATOM 873 C C . ASP A 1 110 ? -13.859 -43.115 24.724 1.00 89.94 110 ASP A C 1
ATOM 875 O O . ASP A 1 110 ? -14.569 -42.728 23.790 1.00 89.94 110 ASP A O 1
ATOM 879 N N . PHE A 1 111 ? -13.243 -42.256 25.546 1.00 91.94 111 PHE A N 1
ATOM 880 C CA . PHE A 1 111 ? -13.321 -40.804 25.403 1.00 91.94 111 PHE A CA 1
ATOM 881 C C . PHE A 1 111 ? -12.475 -40.280 24.228 1.00 91.94 111 PHE A C 1
ATOM 883 O O . PHE A 1 111 ? -12.983 -39.555 23.370 1.00 91.94 111 PHE A O 1
ATOM 890 N N . TYR A 1 112 ? -11.195 -40.652 24.144 1.00 92.19 112 TYR A N 1
ATOM 891 C CA . TYR A 1 112 ? -10.272 -40.216 23.089 1.00 92.19 112 TYR A CA 1
ATOM 892 C C . TYR A 1 112 ? -10.299 -41.140 21.872 1.00 92.19 112 TYR A C 1
ATOM 894 O O . TYR A 1 112 ? -9.312 -41.789 21.533 1.00 92.19 112 TYR A O 1
ATOM 902 N N . ARG A 1 113 ? -11.450 -41.174 21.202 1.00 92.69 113 ARG A N 1
ATOM 903 C CA . ARG A 1 113 ? -11.770 -42.172 20.171 1.00 92.69 113 ARG A CA 1
ATOM 904 C C . ARG A 1 113 ? -10.865 -42.198 18.932 1.00 92.69 113 ARG A C 1
ATOM 906 O O . ARG A 1 113 ? -10.909 -43.178 18.192 1.00 92.69 113 ARG A O 1
ATOM 913 N N . ILE A 1 114 ? -10.143 -41.118 18.623 1.00 93.94 114 ILE A N 1
ATOM 914 C CA . ILE A 1 114 ? -9.263 -41.067 17.447 1.00 93.94 114 ILE A CA 1
ATOM 915 C C . ILE A 1 114 ? -7.877 -41.534 17.863 1.00 93.94 114 ILE A C 1
ATOM 917 O O . ILE A 1 114 ? -7.250 -40.923 18.725 1.00 93.94 114 ILE A O 1
ATOM 921 N N . HIS A 1 115 ? -7.386 -42.579 17.200 1.00 91.88 115 HIS A N 1
ATOM 922 C CA . HIS A 1 115 ? -6.081 -43.180 17.463 1.00 91.88 115 HIS A CA 1
ATOM 923 C C . HIS A 1 115 ? -5.197 -43.075 16.218 1.00 91.88 115 HIS A C 1
ATOM 925 O O . HIS A 1 115 ? -5.294 -43.919 15.325 1.00 91.88 115 HIS A O 1
ATOM 931 N N . ILE A 1 116 ? -4.333 -42.059 16.151 1.00 89.75 116 ILE A N 1
ATOM 932 C CA . ILE A 1 116 ? -3.469 -41.818 14.985 1.00 89.75 116 ILE A CA 1
ATOM 933 C C . ILE A 1 116 ? -1.985 -42.039 15.332 1.00 89.75 116 ILE A C 1
ATOM 935 O O . ILE A 1 116 ? -1.541 -41.616 16.401 1.00 89.75 116 ILE A O 1
ATOM 939 N N . PRO A 1 117 ? -1.192 -42.712 14.476 1.00 87.00 117 PRO A N 1
ATOM 940 C CA . PRO A 1 117 ? 0.252 -42.825 14.680 1.00 87.00 117 PRO A CA 1
ATOM 941 C C . PRO A 1 117 ? 0.949 -41.453 14.700 1.00 87.00 117 PRO A C 1
ATOM 943 O O . PRO A 1 117 ? 0.649 -40.594 13.875 1.00 87.00 117 PRO A O 1
ATOM 946 N N . CYS A 1 118 ? 1.883 -41.254 15.631 1.00 83.44 118 CYS A N 1
ATOM 947 C CA . CYS A 1 118 ? 2.601 -39.996 15.856 1.00 83.44 118 CYS A CA 1
ATOM 948 C C . CYS A 1 118 ? 4.022 -40.262 16.397 1.00 83.44 118 CYS A C 1
ATOM 950 O O . CYS A 1 118 ? 4.254 -41.250 17.093 1.00 83.44 118 CYS A O 1
ATOM 952 N N . GLN A 1 119 ? 4.985 -39.400 16.080 1.00 78.19 119 GLN A N 1
ATOM 953 C CA . GLN A 1 119 ? 6.347 -39.412 16.615 1.00 78.19 119 GLN A CA 1
ATOM 954 C C . GLN A 1 119 ? 6.494 -38.370 17.737 1.00 78.19 119 GLN A C 1
ATOM 956 O O . GLN A 1 119 ? 5.894 -37.297 17.691 1.00 78.19 119 GLN A O 1
ATOM 961 N N . VAL A 1 120 ? 7.299 -38.678 18.755 1.00 64.75 120 VAL A N 1
ATOM 962 C CA . VAL A 1 120 ? 7.620 -37.735 19.843 1.00 64.75 120 VAL A CA 1
ATOM 963 C C . VAL A 1 120 ? 8.848 -36.905 19.454 1.00 64.75 120 VAL A C 1
ATOM 965 O O . VAL A 1 120 ? 9.825 -37.465 18.963 1.00 64.75 120 VAL A O 1
ATOM 968 N N . GLU A 1 121 ? 8.824 -35.597 19.721 1.00 60.09 121 GLU A N 1
ATOM 969 C CA . GLU A 1 121 ? 9.906 -34.623 19.449 1.00 60.09 121 GLU A CA 1
ATOM 970 C C . GLU A 1 121 ? 11.158 -34.780 20.366 1.00 60.09 121 GLU A C 1
ATOM 972 O O . GLU A 1 121 ? 11.859 -33.815 20.653 1.00 60.09 121 GLU A O 1
ATOM 977 N N . GLU A 1 122 ? 11.461 -35.988 20.863 1.00 56.81 122 GLU A N 1
ATOM 978 C CA . GLU A 1 122 ? 12.594 -36.273 21.767 1.00 56.81 122 GLU A CA 1
ATOM 979 C C . GLU A 1 122 ? 13.712 -37.092 21.084 1.00 56.81 122 GLU A C 1
ATOM 981 O O . GLU A 1 122 ? 13.440 -37.840 20.136 1.00 56.81 122 GLU A O 1
ATOM 986 N N . PRO A 1 123 ? 14.976 -37.013 21.564 1.00 40.28 123 PRO A N 1
ATOM 987 C CA . PRO A 1 123 ? 16.087 -37.759 20.977 1.00 40.28 123 PRO A CA 1
ATOM 988 C C . PRO A 1 123 ? 15.857 -39.272 21.113 1.00 40.28 123 PRO A C 1
ATOM 990 O O . PRO A 1 123 ? 16.004 -39.844 22.193 1.00 40.28 123 PRO A O 1
ATOM 993 N N . GLY A 1 124 ? 15.473 -39.916 20.005 1.00 54.03 124 GLY A N 1
ATOM 994 C CA . GLY A 1 124 ? 15.227 -41.360 19.932 1.00 54.03 124 GLY A CA 1
ATOM 995 C C . GLY A 1 124 ? 14.085 -41.819 19.017 1.00 54.03 124 GLY A C 1
ATOM 996 O O . GLY A 1 124 ? 13.935 -43.025 18.870 1.00 54.03 124 GLY A O 1
ATOM 997 N N . HIS A 1 125 ? 13.305 -40.909 18.410 1.00 54.19 125 HIS A N 1
ATOM 998 C CA . HIS A 1 125 ? 12.221 -41.200 17.445 1.00 54.19 125 HIS A CA 1
ATOM 999 C C . HIS A 1 125 ? 11.400 -42.467 17.769 1.00 54.19 125 HIS A C 1
ATOM 1001 O O . HIS A 1 125 ? 11.438 -43.462 17.046 1.00 54.19 125 HIS A O 1
ATOM 1007 N N . TRP A 1 126 ? 10.618 -42.439 18.851 1.00 61.72 126 TRP A N 1
ATOM 1008 C CA . TRP A 1 126 ? 9.682 -43.524 19.161 1.00 61.72 126 TRP A CA 1
ATOM 1009 C C . TRP A 1 126 ? 8.324 -43.266 18.503 1.00 61.72 126 TRP A C 1
ATOM 1011 O O . TRP A 1 126 ? 7.736 -42.196 18.676 1.00 61.72 126 TRP A O 1
ATOM 1021 N N . GLN A 1 127 ? 7.794 -44.260 17.789 1.00 66.81 127 GLN A N 1
ATOM 1022 C CA . GLN A 1 127 ? 6.420 -44.226 17.291 1.00 66.81 127 GLN A CA 1
ATOM 1023 C C . GLN A 1 127 ? 5.448 -44.466 18.458 1.00 66.81 127 GLN A C 1
ATOM 1025 O O . GLN A 1 127 ? 5.479 -45.514 19.105 1.00 66.81 127 GLN A O 1
ATOM 1030 N N . ARG A 1 128 ? 4.577 -43.493 18.734 1.00 78.56 128 ARG A N 1
ATOM 1031 C CA . ARG A 1 128 ? 3.485 -43.574 19.716 1.00 78.56 128 ARG A CA 1
ATOM 1032 C C . ARG A 1 128 ? 2.139 -43.343 19.023 1.00 78.56 128 ARG A C 1
ATOM 1034 O O . ARG A 1 128 ? 2.069 -43.007 17.844 1.00 78.56 128 ARG A O 1
ATOM 1041 N N . THR A 1 129 ? 1.054 -43.551 19.758 1.00 85.75 129 THR A N 1
ATOM 1042 C CA . THR A 1 129 ? -0.302 -43.225 19.299 1.00 85.75 129 THR A CA 1
ATOM 1043 C C . THR A 1 129 ? -0.730 -41.914 19.935 1.00 85.75 129 THR A C 1
ATOM 1045 O O . THR A 1 129 ? -0.681 -41.790 21.157 1.00 85.75 129 THR A O 1
ATOM 1048 N N . LEU A 1 130 ? -1.163 -40.959 19.118 1.00 89.06 130 LEU A N 1
ATOM 1049 C CA . LEU A 1 130 ? -1.834 -39.748 19.566 1.00 89.06 130 LEU A CA 1
ATOM 1050 C C . LEU A 1 130 ? -3.335 -40.037 19.703 1.00 89.06 130 LEU A C 1
ATOM 1052 O O . LEU A 1 130 ? -3.981 -40.483 18.751 1.00 89.06 130 LEU A O 1
ATOM 1056 N N . TYR A 1 131 ? -3.862 -39.792 20.901 1.00 90.50 131 TYR A N 1
ATOM 1057 C CA . TYR A 1 131 ? -5.261 -40.012 21.269 1.00 90.50 131 TYR A CA 1
ATOM 1058 C C . TYR A 1 131 ? -6.009 -38.679 21.265 1.00 90.50 131 TYR A C 1
ATOM 1060 O O . TYR A 1 131 ? -5.628 -37.786 22.026 1.00 90.50 131 TYR A O 1
ATOM 1068 N N . LEU A 1 132 ? -7.052 -38.539 20.438 1.00 92.56 132 LEU A N 1
ATOM 1069 C CA . LEU A 1 132 ? -7.799 -37.284 20.268 1.00 92.56 132 LEU A CA 1
ATOM 1070 C C . LEU A 1 132 ? -9.315 -37.463 20.426 1.00 92.56 132 LEU A C 1
ATOM 1072 O O . LEU A 1 132 ? -9.891 -38.492 20.064 1.00 92.56 132 LEU A O 1
ATOM 1076 N N . ASN A 1 133 ? -9.967 -36.406 20.897 1.00 93.75 133 ASN A N 1
ATOM 1077 C CA . ASN A 1 133 ? -11.409 -36.214 20.894 1.00 93.75 133 ASN A CA 1
ATOM 1078 C C . ASN A 1 133 ? -11.739 -34.860 20.224 1.00 93.75 133 ASN A C 1
ATOM 1080 O O . ASN A 1 133 ? -11.550 -33.817 20.848 1.00 93.75 133 ASN A O 1
ATOM 1084 N N . PRO A 1 134 ? -12.233 -34.847 18.971 1.00 94.75 134 PRO A N 1
ATOM 1085 C CA . PRO A 1 134 ? -12.516 -33.624 18.211 1.00 94.75 134 PRO A CA 1
ATOM 1086 C C . PRO A 1 134 ? -13.398 -32.586 18.907 1.00 94.75 134 PRO A C 1
ATOM 1088 O O . PRO A 1 134 ? -13.212 -31.387 18.724 1.00 94.75 134 PRO A O 1
ATOM 1091 N N . GLU A 1 135 ? -14.378 -33.032 19.688 1.00 94.25 135 GLU A N 1
ATOM 1092 C CA . GLU A 1 135 ? -15.345 -32.180 20.378 1.00 94.25 135 GLU A CA 1
ATOM 1093 C C . GLU A 1 135 ? -14.718 -31.444 21.573 1.00 94.25 135 GLU A C 1
ATOM 1095 O O . GLU A 1 135 ? -15.299 -30.493 22.100 1.00 94.25 135 GLU A O 1
ATOM 1100 N N . HIS A 1 136 ? -13.520 -31.855 21.986 1.00 92.19 136 HIS A N 1
ATOM 1101 C CA . HIS A 1 136 ? -12.877 -31.467 23.235 1.00 92.19 136 HIS A CA 1
ATOM 1102 C C . HIS A 1 136 ? -11.491 -30.856 23.006 1.00 92.19 136 HIS A C 1
ATOM 1104 O O . HIS A 1 136 ? -11.237 -29.750 23.485 1.00 92.19 136 HIS A O 1
ATOM 1110 N N . ASP A 1 137 ? -10.659 -31.493 22.187 1.00 93.00 137 ASP A N 1
ATOM 1111 C CA . ASP A 1 137 ? -9.285 -31.079 21.911 1.00 93.00 137 ASP A CA 1
ATOM 1112 C C . ASP A 1 137 ? -9.200 -29.969 20.856 1.00 93.00 137 ASP A C 1
ATOM 1114 O O . ASP A 1 137 ? -9.829 -30.043 19.800 1.00 93.00 137 ASP A O 1
ATOM 1118 N N . VAL A 1 138 ? -8.363 -28.962 21.118 1.00 93.31 138 VAL A N 1
ATOM 1119 C CA . VAL A 1 138 ? -7.982 -27.908 20.169 1.00 93.31 138 VAL A CA 1
ATOM 1120 C C . VAL A 1 138 ? -6.595 -28.229 19.616 1.00 93.31 138 VAL A C 1
ATOM 1122 O O . VAL A 1 138 ? -5.631 -28.321 20.375 1.00 93.31 138 VAL A O 1
ATOM 1125 N N . LEU A 1 139 ? -6.472 -28.383 18.295 1.00 93.75 139 LEU A N 1
ATOM 1126 C CA . LEU A 1 139 ? -5.183 -28.689 17.664 1.00 93.75 139 LEU A CA 1
ATOM 1127 C C . LEU A 1 139 ? -4.496 -27.410 17.177 1.00 93.75 139 LEU A C 1
ATOM 1129 O O . LEU A 1 139 ? -4.976 -26.785 16.232 1.00 93.75 139 LEU A O 1
ATOM 1133 N N . GLN A 1 140 ? -3.367 -27.039 17.784 1.00 91.88 140 GLN A N 1
ATOM 1134 C CA . GLN A 1 140 ? -2.466 -26.012 17.259 1.00 91.88 140 GLN A CA 1
ATOM 1135 C C . GLN A 1 140 ? -1.548 -26.638 16.213 1.00 91.88 140 GLN A C 1
ATOM 1137 O O . GLN A 1 140 ? -0.593 -27.330 16.561 1.00 91.88 140 GLN A O 1
ATOM 1142 N N . ILE A 1 141 ? -1.853 -26.415 14.935 1.00 91.06 141 ILE A N 1
ATOM 1143 C CA . ILE A 1 141 ? -1.192 -27.109 13.826 1.00 91.06 141 ILE A CA 1
ATOM 1144 C C . ILE A 1 141 ? -0.139 -26.206 13.182 1.00 91.06 141 ILE A C 1
ATOM 1146 O O . ILE A 1 141 ? -0.436 -25.109 12.707 1.00 91.06 141 ILE A O 1
ATOM 1150 N N . ARG A 1 142 ? 1.088 -26.715 13.088 1.00 89.81 142 ARG A N 1
ATOM 1151 C CA . ARG A 1 142 ? 2.140 -26.214 12.206 1.00 89.81 142 ARG A CA 1
ATOM 1152 C C . ARG A 1 142 ? 2.368 -27.246 11.112 1.00 89.81 142 ARG A C 1
ATOM 1154 O O . ARG A 1 142 ? 2.698 -28.382 11.412 1.00 89.81 142 ARG A O 1
ATOM 1161 N N . ALA A 1 143 ? 2.191 -26.871 9.855 1.00 89.75 143 ALA A N 1
ATOM 1162 C CA . ALA A 1 143 ? 2.448 -27.766 8.730 1.00 89.75 143 ALA A CA 1
ATOM 1163 C C . ALA A 1 143 ? 3.552 -27.197 7.847 1.00 89.75 143 ALA A C 1
ATOM 1165 O O . ALA A 1 143 ? 3.590 -25.983 7.661 1.00 89.75 143 ALA A O 1
ATOM 1166 N N . GLU A 1 144 ? 4.414 -28.054 7.311 1.00 87.44 144 GLU A N 1
ATOM 1167 C CA . GLU A 1 144 ? 5.430 -27.686 6.322 1.00 87.44 144 GLU A CA 1
ATOM 1168 C C . GLU A 1 144 ? 4.833 -27.613 4.914 1.00 87.44 144 GLU A C 1
ATOM 1170 O O . GLU A 1 144 ? 3.888 -28.333 4.587 1.00 87.44 144 GLU A O 1
ATOM 1175 N N . ALA A 1 145 ? 5.380 -26.744 4.066 1.00 79.50 145 ALA A N 1
ATOM 1176 C CA . ALA A 1 145 ? 5.024 -26.714 2.652 1.00 79.50 145 ALA A CA 1
ATOM 1177 C C . ALA A 1 145 ? 5.687 -27.885 1.890 1.00 79.50 145 ALA A C 1
ATOM 1179 O O . ALA A 1 145 ? 6.804 -28.265 2.235 1.00 79.50 145 ALA A O 1
ATOM 1180 N N . PRO A 1 146 ? 5.058 -28.412 0.820 1.00 82.75 146 PRO A N 1
ATOM 1181 C CA . PRO A 1 146 ? 3.742 -28.027 0.313 1.00 82.75 146 PRO A CA 1
ATOM 1182 C C . PRO A 1 146 ? 2.575 -28.679 1.083 1.00 82.75 146 PRO A C 1
ATOM 1184 O O . PRO A 1 146 ? 2.499 -29.901 1.230 1.00 82.75 146 PRO A O 1
ATOM 1187 N N . VAL A 1 147 ? 1.578 -27.885 1.491 1.00 87.69 147 VAL A N 1
ATOM 1188 C CA . VAL A 1 147 ? 0.439 -28.357 2.305 1.00 87.69 147 VAL A CA 1
ATOM 1189 C C . VAL A 1 147 ? -0.447 -29.385 1.613 1.00 87.69 147 VAL A C 1
ATOM 1191 O O . VAL A 1 147 ? -1.168 -30.127 2.280 1.00 87.69 147 VAL A O 1
ATOM 1194 N N . LYS A 1 148 ? -0.392 -29.459 0.279 1.00 85.44 148 LYS A N 1
ATOM 1195 C CA . LYS A 1 148 ? -1.058 -30.506 -0.511 1.00 85.44 148 LYS A CA 1
ATOM 1196 C C . LYS A 1 148 ? -0.528 -31.916 -0.213 1.00 85.44 148 LYS A C 1
ATOM 1198 O O . LYS A 1 148 ? -1.199 -32.877 -0.576 1.00 85.44 148 LYS A O 1
ATOM 1203 N N . GLU A 1 149 ? 0.650 -32.039 0.397 1.00 82.81 149 GLU A N 1
ATOM 1204 C CA . GLU A 1 149 ? 1.300 -33.317 0.729 1.00 82.81 149 GLU A CA 1
ATOM 1205 C C . GLU A 1 149 ? 1.495 -33.527 2.238 1.00 82.81 149 GLU A C 1
ATOM 1207 O O . GLU A 1 149 ? 1.696 -34.657 2.680 1.00 82.81 149 GLU A O 1
ATOM 1212 N N . SER A 1 150 ? 1.385 -32.458 3.033 1.00 90.19 150 SER A N 1
ATOM 1213 C CA . SER A 1 150 ? 1.432 -32.501 4.496 1.00 90.19 150 SER A CA 1
ATOM 1214 C C . SER A 1 150 ? 0.025 -32.337 5.097 1.00 90.19 150 SER A C 1
ATOM 1216 O O . SER A 1 150 ? -0.676 -33.314 5.363 1.00 90.19 150 SER A O 1
ATOM 1218 N N . LEU A 1 151 ? -0.435 -31.097 5.277 1.00 92.75 151 LEU A N 1
ATOM 1219 C CA . LEU A 1 151 ? -1.654 -30.752 6.004 1.00 92.75 151 LEU A CA 1
ATOM 1220 C C . LEU A 1 151 ? -2.911 -31.376 5.398 1.00 92.75 151 LEU A C 1
ATOM 1222 O O . LEU A 1 151 ? -3.712 -31.946 6.128 1.00 92.75 151 LEU A O 1
ATOM 1226 N N . VAL A 1 152 ? -3.116 -31.268 4.084 1.00 93.62 152 VAL A N 1
ATOM 1227 C CA . VAL A 1 152 ? -4.354 -31.736 3.434 1.00 93.62 152 VAL A CA 1
ATOM 1228 C C . VAL A 1 152 ? -4.515 -33.252 3.571 1.00 93.62 152 VAL A C 1
ATOM 1230 O O . VAL A 1 152 ? -5.630 -33.744 3.755 1.00 93.62 152 VAL A O 1
ATOM 1233 N N . ASP A 1 153 ? -3.406 -33.985 3.534 1.00 91.38 153 ASP A N 1
ATOM 1234 C CA . ASP A 1 153 ? -3.394 -35.429 3.748 1.00 91.38 153 ASP A CA 1
ATOM 1235 C C . ASP A 1 153 ? -3.593 -35.800 5.206 1.00 91.38 153 ASP A C 1
ATOM 1237 O O . ASP A 1 153 ? -4.381 -36.696 5.502 1.00 91.38 153 ASP A O 1
ATOM 1241 N N . PHE A 1 154 ? -2.977 -35.049 6.116 1.00 94.25 154 PHE A N 1
ATOM 1242 C CA . PHE A 1 154 ? -3.252 -35.180 7.537 1.00 94.25 154 PHE A CA 1
ATOM 1243 C C . PHE A 1 154 ? -4.738 -34.956 7.855 1.00 94.25 154 PHE A C 1
ATOM 1245 O O . PHE A 1 154 ? -5.315 -35.724 8.619 1.00 94.25 154 PHE A O 1
ATOM 1252 N N . LEU A 1 155 ? -5.401 -33.967 7.243 1.00 95.50 155 LEU A N 1
ATOM 1253 C CA . LEU A 1 155 ? -6.840 -33.744 7.434 1.00 95.50 155 LEU A CA 1
ATOM 1254 C C . LEU A 1 155 ? -7.685 -34.922 6.921 1.00 95.50 155 LEU A C 1
ATOM 1256 O O . LEU A 1 155 ? -8.679 -35.289 7.552 1.00 95.50 155 LEU A O 1
ATOM 1260 N N . TRP A 1 156 ? -7.290 -35.531 5.796 1.00 94.25 156 TRP A N 1
ATOM 1261 C CA . TRP A 1 156 ? -7.924 -36.751 5.288 1.00 94.25 156 TRP A CA 1
ATOM 1262 C C . TRP A 1 156 ? -7.764 -37.911 6.279 1.00 94.25 156 TRP A C 1
ATOM 1264 O O . TRP A 1 156 ? -8.749 -38.561 6.636 1.00 94.25 156 TRP A O 1
ATOM 1274 N N . ASP A 1 157 ? -6.542 -38.142 6.754 1.00 93.88 157 ASP A N 1
ATOM 1275 C CA . ASP A 1 157 ? -6.227 -39.245 7.658 1.00 93.88 157 ASP A CA 1
ATOM 1276 C C . ASP A 1 157 ? -6.883 -39.062 9.021 1.00 93.88 157 ASP A C 1
ATOM 1278 O O . ASP A 1 157 ? -7.500 -39.995 9.530 1.00 93.88 157 ASP A O 1
ATOM 1282 N N . LEU A 1 158 ? -6.875 -37.850 9.573 1.00 95.50 158 LEU A N 1
ATOM 1283 C CA . LEU A 1 158 ? -7.552 -37.539 10.829 1.00 95.50 158 LEU A CA 1
ATOM 1284 C C . LEU A 1 158 ? -9.040 -37.917 10.785 1.00 95.50 158 L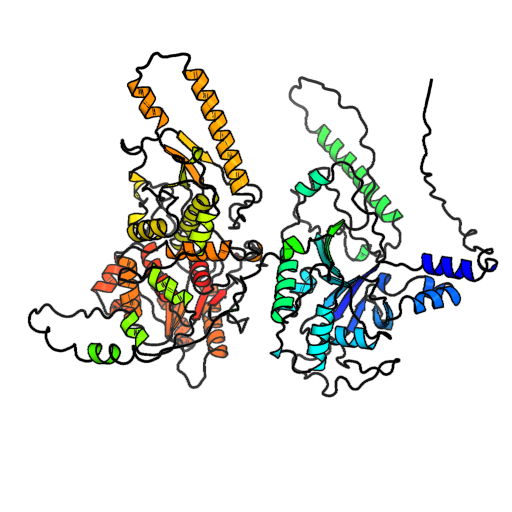EU A C 1
ATOM 1286 O O . LEU A 1 158 ? -9.571 -38.462 11.751 1.00 95.50 158 LEU A O 1
ATOM 1290 N N . LYS A 1 159 ? -9.705 -37.694 9.645 1.00 94.94 159 LYS A N 1
ATOM 1291 C CA . LYS A 1 159 ? -11.089 -38.126 9.419 1.00 94.94 159 LYS A CA 1
ATOM 1292 C C . LYS A 1 159 ? -11.208 -39.643 9.241 1.00 94.94 159 LYS A C 1
ATOM 1294 O O . LYS A 1 159 ? -12.155 -40.238 9.746 1.00 94.94 159 LYS A O 1
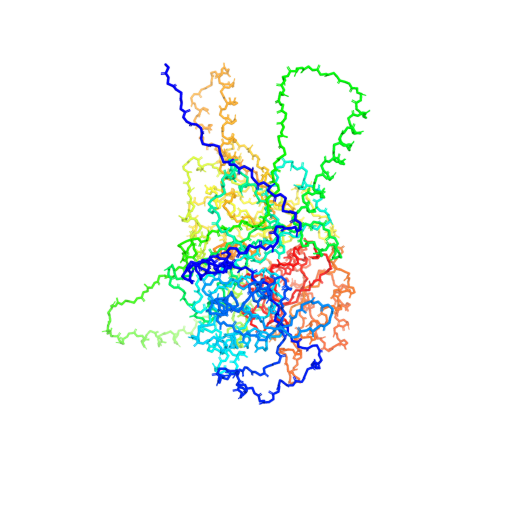ATOM 1299 N N . ALA A 1 160 ? -10.262 -40.280 8.550 1.00 94.44 160 ALA A N 1
ATOM 1300 C CA . ALA A 1 160 ? -10.245 -41.730 8.342 1.00 94.44 160 ALA A CA 1
ATOM 1301 C C . ALA A 1 160 ? -10.007 -42.525 9.642 1.00 94.44 160 ALA A C 1
ATOM 1303 O O . ALA A 1 160 ? -10.515 -43.641 9.781 1.00 94.44 160 ALA A O 1
ATOM 1304 N N . TYR A 1 161 ? -9.241 -41.970 10.585 1.00 95.19 161 TYR A N 1
ATOM 1305 C CA . TYR A 1 161 ? -8.971 -42.540 11.910 1.00 95.19 161 TYR A CA 1
ATOM 1306 C C . TYR A 1 161 ? -10.057 -42.232 12.950 1.00 95.19 161 TYR A C 1
ATOM 1308 O O . TYR A 1 161 ? -9.977 -42.738 14.068 1.00 95.19 161 TYR A O 1
ATOM 1316 N N . ASP A 1 162 ? -11.079 -41.447 12.600 1.00 96.06 162 ASP A N 1
ATOM 1317 C CA . ASP A 1 162 ? -12.243 -41.216 13.451 1.00 96.06 162 ASP A CA 1
ATOM 1318 C C . ASP A 1 162 ? -13.329 -42.270 13.179 1.00 96.06 162 ASP A C 1
ATOM 1320 O O . ASP A 1 162 ? -13.891 -42.289 12.081 1.00 96.06 162 ASP A O 1
ATOM 1324 N N . PRO A 1 163 ? -13.709 -43.110 14.163 1.00 94.94 163 PRO A N 1
ATOM 1325 C CA . PRO A 1 163 ? -14.813 -44.058 14.009 1.00 94.94 163 PRO A CA 1
ATOM 1326 C C . PRO A 1 163 ? -16.151 -43.404 13.635 1.00 94.94 163 PRO A C 1
ATOM 1328 O O . PRO A 1 163 ? -17.003 -44.052 13.030 1.00 94.94 163 PRO A O 1
ATOM 1331 N N . LYS A 1 164 ? -16.351 -42.123 13.979 1.00 95.12 164 LYS A N 1
ATOM 1332 C CA . LYS A 1 164 ? -17.537 -41.341 13.592 1.00 95.12 164 LYS A CA 1
ATOM 1333 C C . LYS A 1 164 ? -17.369 -40.618 12.252 1.00 95.12 164 LYS A C 1
ATOM 1335 O O . LYS A 1 164 ? -18.325 -40.020 11.766 1.00 95.12 164 LYS A O 1
ATOM 1340 N N . GLY A 1 165 ? -16.169 -40.636 11.673 1.00 93.69 165 GLY A N 1
ATOM 1341 C CA . GLY A 1 165 ? -15.843 -39.944 10.431 1.00 93.69 165 GLY A CA 1
ATOM 1342 C C . GLY A 1 165 ? -16.005 -38.427 10.513 1.00 93.69 165 GLY A C 1
ATOM 1343 O O . GLY A 1 165 ? -16.325 -37.817 9.495 1.00 93.69 165 GLY A O 1
ATOM 1344 N N . VAL A 1 166 ? -15.830 -37.817 11.693 1.00 94.12 166 VAL A N 1
ATOM 1345 C CA . VAL A 1 166 ? -15.922 -36.362 11.867 1.00 94.12 166 VAL A CA 1
ATOM 1346 C C . VAL A 1 166 ? -14.583 -35.725 11.510 1.00 94.12 166 VAL A C 1
ATOM 1348 O O . VAL A 1 166 ? -14.530 -34.922 10.585 1.00 94.12 166 VAL A O 1
ATOM 1351 N N . GLY A 1 167 ? -13.483 -36.126 12.150 1.00 95.12 167 GLY A N 1
ATOM 1352 C CA . GLY A 1 167 ? -12.168 -35.505 11.940 1.00 95.12 167 GLY A CA 1
ATOM 1353 C C . GLY A 1 167 ? -11.999 -34.228 12.772 1.00 95.12 167 GLY A C 1
ATOM 1354 O O . GLY A 1 167 ? -12.313 -34.236 13.954 1.00 95.12 167 GLY A O 1
ATOM 1355 N N . LEU A 1 168 ? -11.489 -33.131 12.201 1.00 96.69 168 LEU A N 1
ATOM 1356 C CA . LEU A 1 168 ? -11.182 -31.904 12.958 1.00 96.69 168 LEU A CA 1
ATOM 1357 C C . LEU A 1 168 ? -12.423 -31.025 13.197 1.00 96.69 168 LEU A C 1
ATOM 1359 O O . LEU A 1 168 ? -13.149 -30.719 12.250 1.00 96.69 168 LEU A O 1
ATOM 1363 N N . LEU A 1 169 ? -12.620 -30.565 14.440 1.00 97.12 169 LEU A N 1
ATOM 1364 C CA . LEU A 1 169 ? -13.667 -29.595 14.812 1.00 97.12 169 LEU A CA 1
ATOM 1365 C C . LEU A 1 169 ? -13.118 -28.316 15.459 1.00 97.12 169 LEU A C 1
ATOM 1367 O O . LEU A 1 169 ? -13.720 -27.254 15.288 1.00 97.12 169 LEU A O 1
ATOM 1371 N N . LYS A 1 170 ? -11.997 -28.389 16.187 1.00 96.81 170 LYS A N 1
ATOM 1372 C CA . LYS A 1 170 ? -11.373 -27.229 16.833 1.00 96.81 170 LYS A CA 1
ATOM 1373 C C . LYS A 1 170 ? -9.911 -27.099 16.428 1.00 96.81 170 LYS A C 1
ATOM 1375 O O . LYS A 1 170 ? -9.129 -28.034 16.591 1.00 96.81 170 LYS A O 1
ATOM 1380 N N . VAL A 1 171 ? -9.538 -25.931 15.917 1.00 95.25 171 VAL A N 1
ATOM 1381 C CA . VAL A 1 171 ? -8.185 -25.668 15.413 1.00 95.25 171 VAL A CA 1
ATOM 1382 C C . VAL A 1 171 ? -7.630 -24.373 15.982 1.00 95.25 171 VAL A C 1
ATOM 1384 O O . VAL A 1 171 ? -8.367 -23.410 16.185 1.00 95.25 171 VAL A O 1
ATOM 1387 N N . ALA A 1 172 ? -6.326 -24.350 16.213 1.00 93.25 172 ALA A N 1
ATOM 1388 C CA . ALA A 1 172 ? -5.565 -23.187 16.614 1.00 93.25 172 ALA A CA 1
ATOM 1389 C C . ALA A 1 172 ? -4.467 -22.896 15.586 1.00 93.25 172 ALA A C 1
ATOM 1391 O O . ALA A 1 172 ? -3.762 -23.795 15.128 1.00 93.25 172 ALA A O 1
ATOM 1392 N N . TRP A 1 173 ? -4.314 -21.625 15.239 1.00 89.25 173 TRP A N 1
ATOM 1393 C CA . TRP A 1 173 ? -3.290 -21.149 14.318 1.00 89.25 173 TRP A CA 1
ATOM 1394 C C . TRP A 1 173 ? -2.448 -20.102 15.020 1.00 89.25 173 TRP A C 1
ATOM 1396 O O . TRP A 1 173 ? -3.000 -19.178 15.609 1.00 89.25 173 TRP A O 1
ATOM 1406 N N . ASP A 1 174 ? -1.128 -20.212 14.928 1.00 84.62 174 ASP A N 1
ATOM 1407 C CA . ASP A 1 174 ? -0.234 -19.091 15.206 1.00 84.62 174 ASP A CA 1
ATOM 1408 C C . ASP A 1 174 ? 0.273 -18.501 13.886 1.00 84.62 174 ASP A C 1
ATOM 1410 O O . ASP A 1 174 ? 0.256 -19.158 12.840 1.00 84.62 174 ASP A O 1
ATOM 1414 N N . LEU A 1 175 ? 0.696 -17.237 13.912 1.00 73.00 175 LEU A N 1
ATOM 1415 C CA . LEU A 1 175 ? 1.082 -16.543 12.688 1.00 73.00 175 LEU A CA 1
ATOM 1416 C C . LEU A 1 175 ? 2.292 -17.187 11.999 1.00 73.00 175 LEU A C 1
ATOM 1418 O O . LEU A 1 175 ? 2.344 -17.222 10.775 1.00 73.00 175 LEU A O 1
ATOM 1422 N N . MET A 1 176 ? 3.248 -17.725 12.758 1.00 69.88 176 MET A N 1
ATOM 1423 C CA . MET A 1 176 ? 4.433 -18.368 12.184 1.00 69.88 176 MET A CA 1
ATOM 1424 C C . MET A 1 176 ? 4.073 -19.684 11.490 1.00 69.88 176 MET A C 1
ATOM 1426 O O . MET A 1 176 ? 4.546 -19.936 10.391 1.00 69.88 176 MET A O 1
ATOM 1430 N N . GLY A 1 177 ? 3.209 -20.501 12.089 1.00 70.31 177 GLY A N 1
ATOM 1431 C CA . GLY A 1 177 ? 2.729 -21.755 11.519 1.00 70.31 177 GLY A CA 1
ATOM 1432 C C . GLY A 1 177 ? 1.787 -21.547 10.336 1.00 70.31 177 GLY A C 1
ATOM 1433 O O . GLY A 1 177 ? 1.810 -22.344 9.407 1.00 70.31 177 GLY A O 1
ATOM 1434 N N . PHE A 1 178 ? 0.998 -20.470 10.334 1.00 74.94 178 PHE A N 1
ATOM 1435 C CA . PHE A 1 178 ? 0.106 -20.145 9.219 1.00 74.94 178 PHE A CA 1
ATOM 1436 C C . PHE A 1 178 ? 0.837 -19.479 8.041 1.00 74.94 178 PHE A C 1
ATOM 1438 O O . PHE A 1 178 ? 0.476 -19.707 6.891 1.00 74.94 178 PHE A O 1
ATOM 1445 N N . CYS A 1 179 ? 1.861 -18.658 8.308 1.00 67.81 179 CYS A N 1
ATOM 1446 C CA . CYS A 1 179 ? 2.675 -18.012 7.269 1.00 67.81 179 CYS A CA 1
ATOM 1447 C C . CYS A 1 179 ? 3.842 -18.878 6.785 1.00 67.81 179 CYS A C 1
ATOM 1449 O O . CYS A 1 179 ? 4.314 -18.679 5.672 1.00 67.81 179 CYS A O 1
ATOM 1451 N N . GLY A 1 180 ? 4.308 -19.823 7.602 1.00 67.62 180 GLY A N 1
ATOM 1452 C CA . GLY A 1 180 ? 5.399 -20.736 7.265 1.00 67.62 180 GLY A CA 1
ATOM 1453 C C . GLY A 1 180 ? 5.028 -21.804 6.234 1.00 67.62 180 GLY A C 1
ATOM 1454 O O . GLY A 1 180 ? 5.874 -22.628 5.904 1.00 67.62 180 GLY A O 1
ATOM 1455 N N . ASN A 1 181 ? 3.788 -21.809 5.732 1.00 80.50 181 ASN A N 1
ATOM 1456 C CA . ASN A 1 181 ? 3.342 -22.717 4.682 1.00 80.50 181 ASN A CA 1
ATOM 1457 C C . ASN A 1 181 ? 2.474 -22.035 3.617 1.00 80.50 181 ASN A C 1
ATOM 1459 O O . ASN A 1 181 ? 2.128 -20.856 3.698 1.00 80.50 181 ASN A O 1
ATOM 1463 N N . ASP A 1 182 ? 2.128 -22.807 2.591 1.00 76.94 182 ASP A N 1
ATOM 1464 C CA . ASP A 1 182 ? 1.393 -22.382 1.403 1.00 76.94 182 ASP A CA 1
ATOM 1465 C C . ASP A 1 182 ? -0.139 -22.522 1.522 1.00 76.94 182 ASP A C 1
ATOM 1467 O O . ASP A 1 182 ? -0.850 -22.279 0.545 1.00 76.94 182 ASP A O 1
ATOM 1471 N N . LEU A 1 183 ? -0.694 -22.828 2.710 1.00 82.44 183 LEU A N 1
ATOM 1472 C CA . LEU A 1 183 ? -2.141 -23.048 2.903 1.00 82.44 183 LEU A CA 1
ATOM 1473 C C . LEU A 1 183 ? -2.996 -21.884 2.407 1.00 82.44 183 LEU A C 1
ATOM 1475 O O . LEU A 1 183 ? -3.975 -22.086 1.695 1.00 82.44 183 LEU A O 1
ATOM 1479 N N . GLN A 1 184 ? -2.625 -20.658 2.768 1.00 72.69 184 GLN A N 1
ATOM 1480 C CA . GLN A 1 184 ? -3.373 -19.454 2.400 1.00 72.69 184 GLN A CA 1
ATOM 1481 C C . GLN A 1 184 ? -3.355 -19.132 0.898 1.00 72.69 184 GLN A C 1
ATOM 1483 O O . GLN A 1 184 ? -4.154 -18.313 0.435 1.00 72.69 184 GLN A O 1
ATOM 1488 N N . TYR A 1 185 ? -2.434 -19.748 0.154 1.00 70.81 185 TYR A N 1
ATOM 1489 C CA . TYR A 1 185 ? -2.266 -19.571 -1.286 1.00 70.81 185 TYR A CA 1
ATOM 1490 C C . TYR A 1 185 ? -2.828 -20.746 -2.085 1.00 70.81 185 TYR A C 1
ATOM 1492 O O . TYR A 1 185 ? -3.010 -20.607 -3.292 1.00 70.81 185 TYR A O 1
ATOM 1500 N N . LEU A 1 186 ? -3.148 -21.857 -1.415 1.00 74.94 186 LEU A N 1
ATOM 1501 C CA . LEU A 1 186 ? -3.673 -23.064 -2.029 1.00 74.94 186 LEU A CA 1
ATOM 1502 C C . LEU A 1 186 ? -5.011 -22.781 -2.727 1.00 74.94 186 LEU A C 1
ATOM 1504 O O . LEU A 1 186 ? -5.996 -22.380 -2.097 1.00 74.94 186 LEU A O 1
ATOM 1508 N N . LYS A 1 187 ? -5.051 -23.022 -4.036 1.00 75.06 187 LYS A N 1
ATOM 1509 C CA . LYS A 1 187 ? -6.233 -22.903 -4.890 1.00 75.06 187 LYS A CA 1
ATOM 1510 C C . LYS A 1 187 ? -6.816 -24.275 -5.201 1.00 75.06 187 LYS A C 1
ATOM 1512 O O . LYS A 1 187 ? -6.167 -25.318 -5.125 1.00 75.06 187 LYS A O 1
ATOM 1517 N N . ARG A 1 188 ? -8.066 -24.273 -5.663 1.00 74.75 188 ARG A N 1
ATOM 1518 C CA . ARG A 1 188 ? -8.763 -25.487 -6.116 1.00 74.75 188 ARG A CA 1
ATOM 1519 C C . ARG A 1 188 ? -8.031 -26.212 -7.261 1.00 74.75 188 ARG A C 1
ATOM 1521 O O . ARG A 1 188 ? -8.174 -27.430 -7.378 1.00 74.75 188 ARG A O 1
ATOM 1528 N N . SER A 1 189 ? -7.277 -25.476 -8.084 1.00 74.38 189 SER A N 1
ATOM 1529 C CA . SER A 1 189 ? -6.432 -26.000 -9.169 1.00 74.38 189 SER A CA 1
ATOM 1530 C C . SER A 1 189 ? -5.252 -26.830 -8.671 1.00 74.38 189 SER A C 1
ATOM 1532 O O . SER A 1 189 ? -4.831 -27.748 -9.366 1.00 74.38 189 SER A O 1
ATOM 1534 N N . ASP A 1 190 ? -4.756 -26.541 -7.469 1.00 73.44 190 ASP A N 1
ATOM 1535 C CA . ASP A 1 190 ? -3.504 -27.107 -6.957 1.00 73.44 190 ASP A CA 1
ATOM 1536 C C . ASP A 1 190 ? -3.733 -28.499 -6.350 1.00 73.44 190 ASP A C 1
ATOM 1538 O O . ASP A 1 190 ? -2.838 -29.342 -6.314 1.00 73.44 190 ASP A O 1
ATOM 1542 N N . LEU A 1 191 ? -4.972 -28.774 -5.925 1.00 82.00 191 LEU A N 1
ATOM 1543 C CA . LEU A 1 191 ? -5.420 -30.084 -5.460 1.00 82.00 191 LEU A CA 1
ATOM 1544 C C . LEU A 1 191 ? -6.094 -30.850 -6.598 1.00 82.00 191 LEU A C 1
ATOM 1546 O O . LEU A 1 191 ? -7.316 -30.801 -6.751 1.00 82.00 191 LEU A O 1
ATOM 1550 N N . LEU A 1 192 ? -5.313 -31.583 -7.392 1.00 76.44 192 LEU A N 1
ATOM 1551 C CA . LEU A 1 192 ? -5.828 -32.363 -8.527 1.00 76.44 192 LEU A CA 1
ATOM 1552 C C . LEU A 1 192 ? -6.774 -33.494 -8.085 1.00 76.44 192 LEU A C 1
ATOM 1554 O O . LEU A 1 192 ? -7.759 -33.795 -8.769 1.00 76.44 192 LEU A O 1
ATOM 1558 N N . LEU A 1 193 ? -6.523 -34.081 -6.912 1.00 81.38 193 LEU A N 1
ATOM 1559 C CA . LEU A 1 193 ? -7.299 -35.195 -6.376 1.00 81.38 193 LEU A CA 1
ATOM 1560 C C . LEU A 1 193 ? -8.613 -34.726 -5.741 1.00 81.38 193 LEU A C 1
ATOM 1562 O O . LEU A 1 193 ? -8.652 -33.888 -4.839 1.00 81.38 193 LEU A O 1
ATOM 1566 N N . ILE A 1 194 ? -9.724 -35.343 -6.159 1.00 84.62 194 ILE A N 1
ATOM 1567 C CA . ILE A 1 194 ? -11.057 -35.017 -5.627 1.00 84.62 194 ILE A CA 1
ATOM 1568 C C . ILE A 1 194 ? -11.171 -35.278 -4.118 1.00 84.62 194 ILE A C 1
ATOM 1570 O O . ILE A 1 194 ? -11.858 -34.537 -3.421 1.00 84.62 194 ILE A O 1
ATOM 1574 N N . ARG A 1 195 ? -10.454 -36.292 -3.612 1.00 85.81 195 ARG A N 1
ATOM 1575 C CA . ARG A 1 195 ? -10.398 -36.652 -2.187 1.00 85.81 195 ARG A CA 1
ATOM 1576 C C . ARG A 1 195 ? -9.769 -35.546 -1.341 1.00 85.81 195 ARG A C 1
ATOM 1578 O O . ARG A 1 195 ? -10.336 -35.192 -0.317 1.00 85.81 195 ARG A O 1
ATOM 1585 N N . GLN A 1 196 ? -8.676 -34.953 -1.815 1.00 87.94 196 GLN A N 1
ATOM 1586 C CA . GLN A 1 196 ? -7.989 -33.849 -1.141 1.00 87.94 196 GLN A CA 1
ATOM 1587 C C . GLN A 1 196 ? -8.860 -32.596 -1.071 1.00 87.94 196 GLN A C 1
ATOM 1589 O O . GLN A 1 196 ? -9.055 -32.033 0.003 1.00 87.94 196 GLN A O 1
ATOM 1594 N N . ARG A 1 197 ? -9.470 -32.211 -2.203 1.00 90.25 197 ARG A N 1
ATOM 1595 C CA . ARG A 1 197 ? -10.430 -31.094 -2.233 1.00 90.25 197 ARG A CA 1
ATOM 1596 C C . ARG A 1 197 ? -11.582 -31.318 -1.260 1.00 90.25 197 ARG A C 1
ATOM 1598 O O . ARG A 1 197 ? -11.961 -30.399 -0.543 1.00 90.25 197 ARG A O 1
ATOM 1605 N N . LYS A 1 198 ? -12.120 -32.541 -1.225 1.00 90.44 198 LYS A N 1
ATOM 1606 C CA . LYS A 1 198 ? -13.203 -32.917 -0.316 1.00 90.44 198 LYS A CA 1
ATOM 1607 C C . LYS A 1 198 ? -12.766 -32.826 1.149 1.00 90.44 198 LYS A C 1
ATOM 1609 O O . LYS A 1 198 ? -13.472 -32.194 1.923 1.00 90.44 198 LYS A O 1
ATOM 1614 N N . ALA A 1 199 ? -11.612 -33.389 1.514 1.00 92.12 199 ALA A N 1
ATOM 1615 C CA . ALA A 1 199 ? -11.096 -33.327 2.883 1.00 92.12 199 ALA A CA 1
ATOM 1616 C C . ALA A 1 199 ? -10.927 -31.888 3.368 1.00 92.12 199 ALA A C 1
ATOM 1618 O O . ALA A 1 199 ? -11.408 -31.562 4.450 1.00 92.12 199 ALA A O 1
ATOM 1619 N N . LEU A 1 200 ? -10.303 -31.025 2.563 1.00 94.25 200 LEU A N 1
ATOM 1620 C CA . LEU A 1 200 ? -10.081 -29.634 2.945 1.00 94.25 200 LEU A CA 1
ATOM 1621 C C . LEU A 1 200 ? -11.403 -28.870 3.106 1.00 94.25 200 LEU A C 1
ATOM 1623 O O . LEU A 1 200 ? -11.627 -28.256 4.146 1.00 94.25 200 LEU A O 1
ATOM 1627 N N . VAL A 1 201 ? -12.294 -28.939 2.109 1.00 94.81 201 VAL A N 1
ATOM 1628 C CA . VAL A 1 201 ? -13.571 -28.206 2.137 1.00 94.81 201 VAL A CA 1
ATOM 1629 C C . VAL A 1 201 ? -14.466 -28.692 3.270 1.00 94.81 201 VAL A C 1
ATOM 1631 O O . VAL A 1 201 ? -14.991 -27.866 4.011 1.00 94.81 201 VAL A O 1
ATOM 1634 N N . GLU A 1 202 ? -14.630 -30.007 3.438 1.00 94.94 202 GLU A N 1
ATOM 1635 C CA . GLU A 1 202 ? -15.457 -30.559 4.517 1.00 94.94 202 GLU A CA 1
ATOM 1636 C C . GLU A 1 202 ? -14.893 -30.194 5.886 1.00 94.94 202 GLU A C 1
ATOM 1638 O O . GLU A 1 202 ? -15.646 -29.740 6.742 1.00 94.94 202 GLU A O 1
ATOM 1643 N N . THR A 1 203 ? -13.575 -30.327 6.071 1.00 96.62 203 THR A N 1
ATOM 1644 C CA . THR A 1 203 ? -12.925 -30.008 7.345 1.00 96.62 203 THR A CA 1
ATOM 1645 C C . THR A 1 203 ? -13.091 -28.540 7.702 1.00 96.62 203 THR A C 1
ATOM 1647 O O . THR A 1 203 ? -13.519 -28.233 8.806 1.00 96.62 203 THR A O 1
ATOM 1650 N N . LEU A 1 204 ? -12.784 -27.623 6.782 1.00 95.38 204 LEU A N 1
ATOM 1651 C CA . LEU A 1 204 ? -12.905 -26.193 7.051 1.00 95.38 204 LEU A CA 1
ATOM 1652 C C . LEU A 1 204 ? -14.366 -25.784 7.281 1.00 95.38 204 LEU A C 1
ATOM 1654 O O . LEU A 1 204 ? -14.622 -24.989 8.177 1.00 95.38 204 LEU A O 1
ATOM 1658 N N . SER A 1 205 ? -15.313 -26.364 6.534 1.00 95.44 205 SER A N 1
ATOM 1659 C CA . SER A 1 205 ? -16.742 -26.028 6.632 1.00 95.44 205 SER A CA 1
ATOM 1660 C C . SER A 1 205 ? -17.404 -26.506 7.923 1.00 95.44 205 SER A C 1
ATOM 1662 O O . SER A 1 205 ? -18.423 -25.942 8.310 1.00 95.44 205 SER A O 1
ATOM 1664 N N . GLN A 1 206 ? -16.887 -27.557 8.565 1.00 95.50 206 GLN A N 1
ATOM 1665 C CA . GLN A 1 206 ? -17.503 -28.172 9.749 1.00 95.50 206 GLN A CA 1
ATOM 1666 C C . GLN A 1 206 ? -16.903 -27.700 11.081 1.00 95.50 206 GLN A C 1
ATOM 1668 O O . GLN A 1 206 ? -17.331 -28.176 12.134 1.00 95.50 206 GLN A O 1
ATOM 1673 N N . LEU A 1 207 ? -15.887 -26.828 11.051 1.00 97.25 207 LEU A N 1
ATOM 1674 C CA . LEU A 1 207 ? -15.237 -26.342 12.267 1.00 97.25 207 LEU A CA 1
ATOM 1675 C C . LEU A 1 207 ? -16.275 -25.754 13.225 1.00 97.25 207 LEU A C 1
ATOM 1677 O O . LEU A 1 207 ? -17.235 -25.118 12.806 1.00 97.25 207 LEU A O 1
ATOM 1681 N N . GLN A 1 208 ? -16.068 -25.966 14.518 1.00 96.06 208 GLN A N 1
ATOM 1682 C CA . GLN A 1 208 ? -16.877 -25.404 15.600 1.00 96.06 208 GLN A CA 1
ATOM 1683 C C . GLN A 1 208 ? -16.119 -24.304 16.339 1.00 96.06 208 GLN A C 1
ATOM 1685 O O . GLN A 1 208 ? -16.734 -23.398 16.905 1.00 96.06 208 GLN A O 1
ATOM 1690 N N . GLU A 1 209 ? -14.785 -24.367 16.344 1.00 95.12 209 GLU A N 1
ATOM 1691 C CA . GLU A 1 209 ? -13.957 -23.401 17.054 1.00 95.12 209 GLU A CA 1
ATOM 1692 C C . GLU A 1 209 ? -12.626 -23.140 16.344 1.00 95.12 209 GLU A C 1
ATOM 1694 O O . GLU A 1 209 ? -11.939 -24.068 15.918 1.00 95.12 209 GLU A O 1
ATOM 1699 N N . VAL A 1 210 ? -12.260 -21.864 16.219 1.00 94.38 210 VAL A N 1
ATOM 1700 C CA . VAL A 1 210 ? -11.005 -21.424 15.598 1.00 94.38 210 VAL A CA 1
ATOM 1701 C C . VAL A 1 210 ? -10.305 -20.447 16.531 1.00 94.38 210 VAL A C 1
ATOM 1703 O O . VAL A 1 210 ? -10.850 -19.395 16.865 1.00 94.38 210 VAL A O 1
ATOM 1706 N N . TRP A 1 211 ? -9.092 -20.801 16.938 1.00 93.06 211 TRP A N 1
ATOM 1707 C CA . TRP A 1 211 ? -8.263 -20.037 17.858 1.00 93.06 211 TRP A CA 1
ATOM 1708 C C . TRP A 1 211 ? -7.127 -19.363 17.091 1.00 93.06 211 TRP A C 1
ATOM 1710 O O . TRP A 1 211 ? -6.405 -19.998 16.324 1.00 93.06 211 TRP A O 1
ATOM 1720 N N . PHE A 1 212 ? -6.951 -18.071 17.318 1.00 90.50 212 PHE A N 1
ATOM 1721 C CA . PHE A 1 212 ? -5.828 -17.290 16.824 1.00 90.50 212 PHE A CA 1
ATOM 1722 C C . PHE A 1 212 ? -4.843 -17.122 17.972 1.00 90.50 212 PHE A C 1
ATOM 1724 O O . PHE A 1 212 ? -5.166 -16.493 18.974 1.00 90.50 212 PHE A O 1
ATOM 1731 N N . VAL A 1 213 ? -3.676 -17.741 17.860 1.00 87.31 213 VAL A N 1
ATOM 1732 C CA . VAL A 1 213 ? -2.688 -17.852 18.930 1.00 87.31 213 VAL A CA 1
ATOM 1733 C C . VAL A 1 213 ? -1.639 -16.765 18.769 1.00 87.31 213 VAL A C 1
ATOM 1735 O O . VAL A 1 213 ? -0.890 -16.735 17.790 1.00 87.31 213 VAL A O 1
ATOM 1738 N N . TYR A 1 214 ? -1.579 -15.878 19.757 1.00 82.06 214 TYR A N 1
ATOM 1739 C CA . TYR A 1 214 ? -0.567 -14.846 19.878 1.00 82.06 214 TYR A CA 1
ATOM 1740 C C . TYR A 1 214 ? 0.272 -15.103 21.130 1.00 82.06 214 TYR A C 1
ATOM 1742 O O . TYR A 1 214 ? -0.192 -14.947 22.260 1.00 82.06 214 TYR A O 1
ATOM 1750 N N . ILE A 1 215 ? 1.521 -15.510 20.916 1.00 76.00 215 ILE A N 1
ATOM 1751 C CA . ILE A 1 215 ? 2.476 -15.752 21.994 1.00 76.00 215 ILE A CA 1
ATOM 1752 C C . ILE A 1 215 ? 3.668 -14.824 21.791 1.00 76.00 215 ILE A C 1
ATOM 1754 O O . ILE A 1 215 ? 4.411 -14.956 20.815 1.00 76.00 215 ILE A O 1
ATOM 1758 N N . GLU A 1 216 ? 3.863 -13.885 22.712 1.00 65.56 216 GLU A N 1
ATOM 1759 C CA . GLU A 1 216 ? 4.967 -12.934 22.629 1.00 65.56 216 GLU A CA 1
ATOM 1760 C C . GLU A 1 216 ? 6.289 -13.610 23.028 1.00 65.56 216 GLU A C 1
ATOM 1762 O O . GLU A 1 216 ? 6.470 -14.092 24.151 1.00 65.56 216 GLU A O 1
ATOM 1767 N N . ALA A 1 217 ? 7.232 -13.649 22.082 1.00 56.75 217 ALA A N 1
ATOM 1768 C CA . ALA A 1 217 ? 8.604 -14.054 22.342 1.00 56.75 217 ALA A CA 1
ATOM 1769 C C . ALA A 1 217 ? 9.358 -12.858 22.922 1.00 56.75 217 ALA A C 1
ATOM 1771 O O . ALA A 1 217 ? 9.615 -11.875 22.227 1.00 56.75 217 ALA A O 1
ATOM 1772 N N . ASN A 1 218 ? 9.730 -12.956 24.190 1.00 48.59 218 ASN A N 1
ATOM 1773 C CA . ASN A 1 218 ? 10.454 -11.915 24.895 1.00 48.59 218 ASN A CA 1
ATOM 1774 C C . ASN A 1 218 ? 11.922 -11.903 24.397 1.00 48.59 218 ASN A C 1
ATOM 1776 O O . ASN A 1 218 ? 12.820 -12.527 24.964 1.00 48.59 218 ASN A O 1
ATOM 1780 N N . LYS A 1 219 ? 12.145 -11.306 23.216 1.00 40.56 219 LYS A N 1
ATOM 1781 C CA . LYS A 1 219 ? 13.460 -11.218 22.567 1.00 40.56 219 LYS A CA 1
ATOM 1782 C C . LYS A 1 219 ? 14.323 -10.202 23.317 1.00 40.56 219 LYS A C 1
ATOM 1784 O O . LYS A 1 219 ? 13.941 -9.046 23.492 1.00 40.56 219 LYS A O 1
ATOM 1789 N N . HIS A 1 220 ? 15.510 -10.651 23.714 1.00 37.19 220 HIS A N 1
ATOM 1790 C CA . HIS A 1 220 ? 16.584 -9.859 24.305 1.00 37.19 220 HIS A CA 1
ATOM 1791 C C . HIS A 1 220 ? 16.861 -8.612 23.439 1.00 37.19 220 HIS A C 1
ATOM 1793 O O . HIS A 1 220 ? 17.510 -8.716 22.404 1.00 37.19 220 HIS A O 1
ATOM 1799 N N . GLY A 1 221 ? 16.336 -7.442 23.823 1.00 34.75 221 GLY A N 1
ATOM 1800 C CA . GLY A 1 221 ? 16.594 -6.193 23.092 1.00 34.75 221 GLY A CA 1
ATOM 1801 C C . GLY A 1 221 ? 15.629 -5.035 23.358 1.00 34.75 221 GLY A C 1
ATOM 1802 O O . GLY A 1 221 ? 16.054 -3.884 23.337 1.00 34.75 221 GLY A O 1
ATOM 1803 N N . CYS A 1 222 ? 14.361 -5.287 23.693 1.00 29.56 222 CYS A N 1
ATOM 1804 C CA . CYS A 1 222 ? 13.402 -4.212 23.991 1.00 29.56 222 CYS A CA 1
ATOM 1805 C C . CYS A 1 222 ? 13.423 -3.814 25.479 1.00 29.56 222 CYS A C 1
ATOM 1807 O O . CYS A 1 222 ? 12.427 -3.931 26.183 1.00 29.56 222 CYS A O 1
ATOM 1809 N N . LYS A 1 223 ? 14.557 -3.292 25.966 1.00 33.12 223 LYS A N 1
ATOM 1810 C CA . LYS A 1 223 ? 14.709 -2.836 27.366 1.00 33.12 223 LYS A CA 1
ATOM 1811 C C . LYS A 1 223 ? 13.799 -1.660 27.778 1.00 33.12 223 LYS A C 1
ATOM 1813 O O . LYS A 1 223 ? 13.813 -1.291 28.937 1.00 33.12 223 LYS A O 1
ATOM 1818 N N . LYS A 1 224 ? 13.019 -1.046 26.877 1.00 35.25 224 LYS A N 1
ATOM 1819 C CA . LYS A 1 224 ? 12.288 0.207 27.176 1.00 35.25 224 LYS A CA 1
ATOM 1820 C C . LYS A 1 224 ? 10.791 0.070 27.487 1.00 35.25 224 LYS A C 1
ATOM 1822 O O . LYS A 1 224 ? 10.202 1.045 27.934 1.00 35.25 224 LYS A O 1
ATOM 1827 N N . ALA A 1 225 ? 10.166 -1.090 27.272 1.00 33.56 225 ALA A N 1
ATOM 1828 C CA . ALA A 1 225 ? 8.726 -1.270 27.541 1.00 33.56 225 ALA A CA 1
ATOM 1829 C C . ALA A 1 225 ? 8.428 -2.078 28.819 1.00 33.56 225 ALA A C 1
ATOM 1831 O O . ALA A 1 225 ? 7.302 -2.064 29.306 1.00 33.56 225 ALA A O 1
ATOM 1832 N N . THR A 1 226 ? 9.432 -2.757 29.378 1.00 36.91 226 THR A N 1
ATOM 1833 C CA . THR A 1 226 ? 9.293 -3.661 30.533 1.00 36.91 226 THR A CA 1
ATOM 1834 C C . THR A 1 226 ? 9.613 -3.014 31.883 1.00 36.91 226 THR A C 1
ATOM 1836 O O . THR A 1 226 ? 9.523 -3.684 32.907 1.00 36.91 226 THR A O 1
ATOM 1839 N N . ASP A 1 227 ? 9.955 -1.722 31.903 1.00 34.09 227 ASP A N 1
ATOM 1840 C CA . ASP A 1 227 ? 10.274 -0.976 33.132 1.00 34.09 227 ASP A CA 1
ATOM 1841 C C . ASP A 1 227 ? 9.050 -0.335 33.804 1.00 34.09 227 ASP A C 1
ATOM 1843 O O . ASP A 1 227 ? 9.188 0.415 34.768 1.00 34.09 227 ASP A O 1
ATOM 1847 N N . ARG A 1 228 ? 7.827 -0.655 33.356 1.00 35.81 228 ARG A N 1
ATOM 1848 C CA . ARG A 1 228 ? 6.624 -0.349 34.140 1.00 35.81 228 ARG A CA 1
ATOM 1849 C C . ARG A 1 228 ? 6.280 -1.543 35.039 1.00 35.81 228 ARG A C 1
ATOM 1851 O O . ARG A 1 228 ? 5.953 -2.611 34.518 1.00 35.81 228 ARG A O 1
ATOM 1858 N N . PRO A 1 229 ? 6.337 -1.398 36.374 1.00 32.22 229 PRO A N 1
ATOM 1859 C CA . PRO A 1 229 ? 5.905 -2.443 37.293 1.00 32.22 229 PRO A CA 1
ATOM 1860 C C . PRO A 1 229 ? 4.377 -2.587 37.208 1.00 32.22 229 PRO A C 1
ATOM 1862 O O . PRO A 1 229 ? 3.651 -1.768 37.768 1.00 32.22 229 PRO A O 1
ATOM 1865 N N . GLY A 1 230 ? 3.889 -3.610 36.494 1.00 42.12 230 GLY A N 1
ATOM 1866 C CA . GLY A 1 230 ? 2.450 -3.916 36.441 1.00 42.12 230 GLY A CA 1
ATOM 1867 C C . GLY A 1 230 ? 1.915 -4.740 35.261 1.00 42.12 230 GLY A C 1
ATOM 1868 O O . GLY A 1 230 ? 0.717 -4.961 35.224 1.00 42.12 230 GLY A O 1
ATOM 1869 N N . ASN A 1 231 ? 2.718 -5.208 34.297 1.00 48.44 231 ASN A N 1
ATOM 1870 C CA . ASN A 1 231 ? 2.164 -5.989 33.176 1.00 48.44 231 ASN A CA 1
ATOM 1871 C C . ASN A 1 231 ? 1.882 -7.448 33.578 1.00 48.44 231 ASN A C 1
ATOM 1873 O O . ASN A 1 231 ? 2.820 -8.213 33.807 1.00 48.44 231 ASN A O 1
ATOM 1877 N N . ILE A 1 232 ? 0.600 -7.835 33.605 1.00 57.75 232 ILE A N 1
ATOM 1878 C CA . ILE A 1 232 ? 0.121 -9.157 34.043 1.00 57.75 232 ILE A CA 1
ATOM 1879 C C . ILE A 1 232 ? -0.344 -10.055 32.877 1.00 57.75 232 ILE A C 1
ATOM 1881 O O . ILE A 1 232 ? -1.433 -10.632 32.909 1.00 57.75 232 ILE A O 1
ATOM 1885 N N . ILE A 1 233 ? 0.467 -10.185 31.822 1.00 62.28 233 ILE A N 1
ATOM 1886 C CA . ILE A 1 233 ? 0.184 -11.164 30.756 1.00 62.28 233 ILE A CA 1
ATOM 1887 C C . ILE A 1 233 ? 0.488 -12.574 31.295 1.00 62.28 233 ILE A C 1
ATOM 1889 O O . ILE A 1 233 ? 1.564 -12.776 31.863 1.00 62.28 233 ILE A O 1
ATOM 1893 N N . PRO A 1 234 ? -0.423 -13.555 31.142 1.00 70.50 234 PRO A N 1
ATOM 1894 C CA . PRO A 1 234 ? -0.186 -14.914 31.618 1.00 70.50 234 PRO A CA 1
ATOM 1895 C C . PRO A 1 234 ? 0.914 -15.618 30.808 1.00 70.50 234 PRO A C 1
ATOM 1897 O O . PRO A 1 234 ? 1.096 -15.376 29.609 1.00 70.50 234 PRO A O 1
ATOM 1900 N N . TYR A 1 235 ? 1.662 -16.494 31.478 1.00 70.88 235 TYR A N 1
ATOM 1901 C CA . TYR A 1 235 ? 2.754 -17.240 30.855 1.00 70.88 235 TYR A CA 1
ATOM 1902 C C . TYR A 1 235 ? 2.264 -18.527 30.197 1.00 70.88 235 TYR A C 1
ATOM 1904 O O . TYR A 1 235 ? 1.605 -19.344 30.845 1.00 70.88 235 TYR A O 1
ATOM 1912 N N . ASP A 1 236 ? 2.691 -18.728 28.950 1.00 69.88 236 ASP A N 1
ATOM 1913 C CA . ASP A 1 236 ? 2.518 -19.978 28.216 1.00 69.88 236 ASP A CA 1
ATOM 1914 C C . ASP A 1 236 ? 3.263 -21.104 28.950 1.00 69.88 236 ASP A C 1
ATOM 1916 O O . ASP A 1 236 ? 4.476 -21.025 29.175 1.00 69.88 236 ASP A O 1
ATOM 1920 N N . GLY A 1 237 ? 2.519 -22.121 29.382 1.00 62.94 237 GLY A N 1
ATOM 1921 C CA . GLY A 1 237 ? 3.038 -23.276 30.110 1.00 62.94 237 GLY A CA 1
ATOM 1922 C C . GLY A 1 237 ? 3.148 -24.508 29.214 1.00 62.94 237 GLY A C 1
ATOM 1923 O O . GLY A 1 237 ? 2.452 -24.627 28.215 1.00 62.94 237 GLY A O 1
ATOM 1924 N N . GLU A 1 238 ? 3.977 -25.481 29.596 1.00 57.56 238 GLU A N 1
ATOM 1925 C CA . GLU A 1 238 ? 4.065 -26.769 28.878 1.00 57.56 238 GLU A CA 1
ATOM 1926 C C . GLU A 1 238 ? 2.859 -27.700 29.117 1.00 57.56 238 GLU A C 1
ATOM 1928 O O . GLU A 1 238 ? 2.791 -28.793 28.555 1.00 57.56 238 GLU A O 1
ATOM 1933 N N . VAL A 1 239 ? 1.911 -27.290 29.964 1.00 62.78 239 VAL A N 1
ATOM 1934 C CA . VAL A 1 239 ? 0.714 -28.073 30.279 1.00 62.78 239 VAL A CA 1
ATOM 1935 C C . VAL A 1 239 ? -0.291 -27.945 29.138 1.00 62.78 239 VAL A C 1
ATOM 1937 O O . VAL A 1 239 ? -0.692 -26.846 28.768 1.00 62.78 239 VAL A O 1
ATOM 1940 N N . THR A 1 240 ? -0.715 -29.085 28.596 1.00 72.12 240 THR A N 1
ATOM 1941 C CA . THR A 1 240 ? -1.654 -29.151 27.469 1.00 72.12 240 THR A CA 1
ATOM 1942 C C . THR A 1 240 ? -3.112 -29.078 27.910 1.00 72.12 240 THR A C 1
ATOM 1944 O O . THR A 1 240 ? -3.936 -28.529 27.185 1.00 72.12 240 THR A O 1
ATOM 1947 N N . ALA A 1 241 ? -3.443 -29.614 29.087 1.00 81.31 241 ALA A N 1
ATOM 1948 C CA . ALA A 1 241 ? -4.782 -29.552 29.663 1.00 81.31 241 ALA A CA 1
ATOM 1949 C C . ALA A 1 241 ? -5.031 -28.206 30.357 1.00 81.31 241 ALA A C 1
ATOM 1951 O O . ALA A 1 241 ? -4.164 -27.702 31.071 1.00 81.31 241 ALA A O 1
ATOM 1952 N N . PHE A 1 242 ? -6.224 -27.644 30.179 1.00 82.88 242 PHE A N 1
ATOM 1953 C CA . PHE A 1 242 ? -6.609 -26.380 30.805 1.00 82.88 242 PHE A CA 1
ATOM 1954 C C . PHE A 1 242 ? -8.077 -26.392 31.243 1.00 82.88 242 PHE A C 1
ATOM 1956 O O . PHE A 1 242 ? -8.860 -27.233 30.807 1.00 82.88 242 PHE A O 1
ATOM 1963 N N . GLU A 1 243 ? -8.442 -25.443 32.105 1.00 81.38 243 GLU A N 1
ATOM 1964 C CA . GLU A 1 243 ? -9.822 -25.189 32.519 1.00 81.38 243 GLU A CA 1
ATOM 1965 C C . GLU A 1 243 ? -10.156 -23.708 32.304 1.00 81.38 243 GLU A C 1
ATOM 1967 O O . GLU A 1 243 ? -9.393 -22.815 32.682 1.00 81.38 243 GLU A O 1
ATOM 1972 N N . SER A 1 244 ? -11.300 -23.433 31.676 1.00 80.62 244 SER A N 1
ATOM 1973 C CA . SER A 1 244 ? -11.789 -22.071 31.469 1.00 80.62 244 SER A CA 1
ATOM 1974 C C . SER A 1 244 ? -12.504 -21.545 32.720 1.00 80.62 244 SER A C 1
ATOM 1976 O O . SER A 1 244 ? -13.685 -21.811 32.921 1.00 80.62 244 SER A O 1
ATOM 1978 N N . ILE A 1 245 ? -11.820 -20.711 33.503 1.00 79.12 245 ILE A N 1
ATOM 1979 C CA . ILE A 1 245 ? -12.326 -20.148 34.772 1.00 79.12 245 ILE A CA 1
ATOM 1980 C C . ILE A 1 245 ? -13.298 -18.955 34.632 1.00 79.12 245 ILE A C 1
ATOM 1982 O O . ILE A 1 245 ? -13.779 -18.432 35.633 1.00 79.12 245 ILE A O 1
ATOM 1986 N N . GLY A 1 246 ? -13.623 -18.526 33.407 1.00 76.62 246 GLY A N 1
ATOM 1987 C CA . GLY A 1 246 ? -14.517 -17.387 33.150 1.00 76.62 246 GLY A CA 1
ATOM 1988 C C . GLY A 1 246 ? -13.787 -16.038 33.057 1.00 76.62 246 GLY A C 1
ATOM 1989 O O . GLY A 1 246 ? -12.587 -16.021 32.776 1.00 76.62 246 GLY A O 1
ATOM 1990 N N . PRO A 1 247 ? -14.500 -14.900 33.205 1.00 73.00 247 PRO A N 1
ATOM 1991 C CA . PRO A 1 247 ? -13.892 -13.572 33.171 1.00 73.00 247 PRO A CA 1
ATOM 1992 C C . PRO A 1 247 ? -12.788 -13.426 34.218 1.00 73.00 247 PRO A C 1
ATOM 1994 O O . PRO A 1 247 ? -12.902 -13.942 35.329 1.00 73.00 247 PRO A O 1
ATOM 1997 N N . ASP A 1 248 ? -11.734 -12.697 33.862 1.00 69.06 248 ASP A N 1
ATOM 1998 C CA . ASP A 1 248 ? -10.625 -12.426 34.769 1.00 69.06 248 ASP A CA 1
ATOM 1999 C C . ASP A 1 248 ? -11.124 -11.681 36.018 1.00 69.06 248 ASP A C 1
ATOM 2001 O O . ASP A 1 248 ? -11.681 -10.588 35.922 1.00 69.06 248 ASP A O 1
ATOM 2005 N N . ALA A 1 249 ? -10.957 -12.299 37.190 1.00 66.44 249 ALA A N 1
ATOM 2006 C CA . ALA A 1 249 ? -11.484 -11.796 38.457 1.00 66.44 249 ALA A CA 1
ATOM 2007 C C . ALA A 1 249 ? -10.626 -10.680 39.085 1.00 66.44 249 ALA A C 1
ATOM 2009 O O . ALA A 1 249 ? -10.982 -10.155 40.143 1.00 66.44 249 ALA A O 1
ATOM 2010 N N . ARG A 1 250 ? -9.485 -10.321 38.481 1.00 68.06 250 ARG A N 1
ATOM 2011 C CA . ARG A 1 250 ? -8.601 -9.278 39.015 1.00 68.06 250 ARG A CA 1
ATOM 2012 C C . ARG A 1 250 ? -9.219 -7.892 38.792 1.00 68.06 250 ARG A C 1
ATOM 2014 O O . ARG A 1 250 ? -9.643 -7.540 37.693 1.00 68.06 250 ARG A O 1
ATOM 2021 N N . GLY A 1 251 ? -9.274 -7.081 39.848 1.00 53.50 251 GLY A N 1
ATOM 2022 C CA . GLY A 1 251 ? -9.774 -5.706 39.762 1.00 53.50 251 GLY A CA 1
ATOM 2023 C C . GLY A 1 251 ? -8.827 -4.816 38.951 1.00 53.50 251 GLY A C 1
ATOM 2024 O O . GLY A 1 251 ? -7.631 -4.817 39.209 1.00 53.50 251 GLY A O 1
ATOM 2025 N N . GLY A 1 252 ? -9.356 -4.047 37.992 1.00 58.62 252 GLY A N 1
ATOM 2026 C CA . GLY A 1 252 ? -8.566 -3.124 37.156 1.00 58.62 252 GLY A CA 1
ATOM 2027 C C . GLY A 1 252 ? -8.113 -3.676 35.797 1.00 58.62 252 GLY A C 1
ATOM 2028 O O . GLY A 1 252 ? -7.570 -2.916 34.996 1.00 58.62 252 GLY A O 1
ATOM 2029 N N . VAL A 1 253 ? -8.413 -4.945 35.491 1.00 63.03 253 VAL A N 1
ATOM 2030 C CA . VAL A 1 253 ? -8.022 -5.614 34.233 1.00 63.03 253 VAL A CA 1
ATOM 2031 C C . VAL A 1 253 ? -8.489 -4.866 32.984 1.00 63.03 253 VAL A C 1
ATOM 2033 O O . VAL A 1 253 ? -7.758 -4.813 32.003 1.00 63.03 253 VAL A O 1
ATOM 2036 N N . GLU A 1 254 ? -9.667 -4.236 32.992 1.00 60.66 254 GLU A N 1
ATOM 2037 C CA . GLU A 1 254 ? -10.162 -3.477 31.831 1.00 60.66 254 GLU A CA 1
ATOM 2038 C C . GLU A 1 254 ? -9.229 -2.320 31.441 1.00 60.66 254 GLU A C 1
ATOM 2040 O O . GLU A 1 254 ? -8.936 -2.124 30.260 1.00 60.66 254 GLU A O 1
ATOM 2045 N N . THR A 1 255 ? -8.726 -1.579 32.430 1.00 58.09 255 THR A N 1
ATOM 2046 C CA . THR A 1 255 ? -7.793 -0.464 32.225 1.00 58.09 255 THR A CA 1
ATOM 2047 C C . THR A 1 255 ? -6.431 -0.964 31.745 1.00 58.09 255 THR A C 1
ATOM 2049 O O . THR A 1 255 ? -5.787 -0.320 30.919 1.00 58.09 255 THR A O 1
ATOM 2052 N N . GLU A 1 256 ? -5.996 -2.131 32.219 1.00 57.91 256 GLU A N 1
ATOM 2053 C CA . GLU A 1 256 ? -4.737 -2.754 31.800 1.00 57.91 256 GLU A CA 1
ATOM 2054 C C . GLU A 1 256 ? -4.822 -3.330 30.381 1.00 57.91 256 GLU A C 1
ATOM 2056 O O . GLU A 1 256 ? -3.908 -3.138 29.579 1.00 57.91 256 GLU A O 1
ATOM 2061 N N . LEU A 1 257 ? -5.950 -3.952 30.018 1.00 61.47 257 LEU A N 1
ATOM 2062 C CA . LEU A 1 257 ? -6.208 -4.441 28.661 1.00 61.47 257 LEU A CA 1
ATOM 2063 C C . LEU A 1 257 ? -6.217 -3.304 27.629 1.00 61.47 257 LEU A C 1
ATOM 2065 O O . LEU A 1 257 ? -5.810 -3.521 26.489 1.00 61.47 257 LEU A O 1
ATOM 2069 N N . GLN A 1 258 ? -6.615 -2.083 28.011 1.00 57.06 258 GLN A N 1
ATOM 2070 C CA . GLN A 1 258 ? -6.510 -0.898 27.144 1.00 57.06 258 GLN A CA 1
ATOM 2071 C C . GLN A 1 258 ? -5.059 -0.474 26.870 1.00 57.06 258 GLN A C 1
ATOM 2073 O O . GLN A 1 258 ? -4.792 0.187 25.867 1.00 57.06 258 GLN A O 1
ATOM 2078 N N . GLN A 1 259 ? -4.125 -0.845 27.746 1.00 53.53 259 GLN A N 1
ATOM 2079 C CA . GLN A 1 259 ? -2.703 -0.507 27.647 1.00 53.53 259 GLN A CA 1
ATOM 2080 C C . GLN A 1 259 ? -1.859 -1.668 27.098 1.00 53.53 259 GLN A C 1
ATOM 2082 O O . GLN A 1 259 ? -0.641 -1.533 26.950 1.00 53.53 259 GLN A O 1
ATOM 2087 N N . LEU A 1 260 ? -2.493 -2.801 26.778 1.00 57.31 260 LEU A N 1
ATOM 2088 C CA . LEU A 1 260 ? -1.829 -4.014 26.323 1.00 57.31 260 LEU A CA 1
ATOM 2089 C C . LEU A 1 260 ? -1.155 -3.801 24.959 1.00 57.31 260 LEU A C 1
ATOM 2091 O O . LEU A 1 260 ? -1.805 -3.661 23.922 1.00 57.31 260 LEU A O 1
ATOM 2095 N N . TYR A 1 261 ? 0.176 -3.830 24.953 1.00 54.75 261 TYR A N 1
ATOM 2096 C CA . TYR A 1 261 ? 0.970 -3.793 23.730 1.00 54.75 261 TYR A CA 1
ATOM 2097 C C . TYR A 1 261 ? 1.119 -5.206 23.152 1.00 54.75 261 TYR A C 1
ATOM 2099 O O . TYR A 1 261 ? 1.836 -6.034 23.704 1.00 54.75 261 TYR A O 1
ATOM 2107 N N . MET A 1 262 ? 0.475 -5.483 22.015 1.00 57.50 262 MET A N 1
ATOM 2108 C CA . MET A 1 262 ? 0.537 -6.788 21.335 1.00 57.50 262 MET A CA 1
ATOM 2109 C C . MET A 1 262 ? 1.717 -6.897 20.352 1.00 57.50 262 MET A C 1
ATOM 2111 O O . MET A 1 262 ? 1.568 -7.413 19.250 1.00 57.50 262 MET A O 1
ATOM 2115 N N . GLY A 1 263 ? 2.898 -6.400 20.734 1.00 51.25 263 GLY A N 1
ATOM 2116 C CA . GLY A 1 263 ? 4.127 -6.549 19.948 1.00 51.25 263 GLY A CA 1
ATOM 2117 C C . GLY A 1 263 ? 4.138 -5.833 18.589 1.00 51.25 263 GLY A C 1
ATOM 2118 O O . GLY A 1 263 ? 3.410 -4.873 18.344 1.00 51.25 263 GLY A O 1
ATOM 2119 N N . SER A 1 264 ? 5.045 -6.269 17.707 1.00 45.97 264 SER A N 1
ATOM 2120 C CA . SER A 1 264 ? 5.261 -5.681 16.373 1.00 45.97 264 SER A CA 1
ATOM 2121 C C . SER A 1 264 ? 4.360 -6.254 15.278 1.00 45.97 264 SER A C 1
ATOM 2123 O O . SER A 1 264 ? 4.400 -5.753 14.156 1.00 45.97 264 SER A O 1
ATOM 2125 N N . VAL A 1 265 ? 3.607 -7.318 15.568 1.00 49.91 265 VAL A N 1
ATOM 2126 C CA . VAL A 1 265 ? 2.783 -8.012 14.578 1.00 49.91 265 VAL A CA 1
ATOM 2127 C C . VAL A 1 265 ? 1.345 -8.072 15.060 1.00 49.91 265 VAL A C 1
ATOM 2129 O O . VAL A 1 265 ? 1.069 -8.570 16.146 1.00 49.91 265 VAL A O 1
ATOM 2132 N N . ASP A 1 266 ? 0.434 -7.543 14.250 1.00 59.22 266 ASP A N 1
ATOM 2133 C CA . ASP A 1 266 ? -0.972 -7.421 14.608 1.00 59.22 266 ASP A CA 1
ATOM 2134 C C . ASP A 1 266 ? -1.678 -8.789 14.544 1.00 59.22 266 ASP A C 1
ATOM 2136 O O . ASP A 1 266 ? -1.781 -9.371 13.460 1.00 59.22 266 ASP A O 1
ATOM 2140 N N . PRO A 1 267 ? -2.236 -9.310 15.652 1.00 60.81 267 PRO A N 1
ATOM 2141 C CA . PRO A 1 267 ? -2.930 -10.598 15.643 1.00 60.81 267 PRO A CA 1
ATOM 2142 C C . PRO A 1 267 ? -4.168 -10.626 14.731 1.00 60.81 267 PRO A C 1
ATOM 2144 O O . PRO A 1 267 ? -4.624 -11.705 14.343 1.00 60.81 267 PRO A O 1
ATOM 2147 N N . ARG A 1 268 ? -4.706 -9.464 14.330 1.00 67.44 268 ARG A N 1
ATOM 2148 C CA . ARG A 1 268 ? -5.799 -9.366 13.348 1.00 67.44 268 ARG A CA 1
ATOM 2149 C C . ARG A 1 268 ? -5.383 -9.828 11.951 1.00 67.44 268 ARG A C 1
ATOM 2151 O O . ARG A 1 268 ? -6.247 -10.240 11.175 1.00 67.44 268 ARG A O 1
ATOM 2158 N N . GLU A 1 269 ? -4.089 -9.816 11.636 1.00 67.06 269 GLU A N 1
ATOM 2159 C CA . GLU A 1 269 ? -3.559 -10.297 10.359 1.00 67.06 269 GLU A CA 1
ATOM 2160 C C . GLU A 1 269 ? -3.938 -11.762 10.113 1.00 67.06 269 GLU A C 1
ATOM 2162 O O . GLU A 1 269 ? -4.452 -12.117 9.049 1.00 67.06 269 GLU A O 1
ATOM 2167 N N . LEU A 1 270 ? -3.763 -12.608 11.128 1.00 72.38 270 LEU A N 1
ATOM 2168 C CA . LEU A 1 270 ? -4.074 -14.029 11.039 1.00 72.38 270 LEU A CA 1
ATOM 2169 C C . LEU A 1 270 ? -5.571 -14.270 10.781 1.00 72.38 270 LEU A C 1
ATOM 2171 O O . LEU A 1 270 ? -5.944 -15.114 9.964 1.00 72.38 270 LEU A O 1
ATOM 2175 N N . ILE A 1 271 ? -6.432 -13.460 11.405 1.00 78.31 271 ILE A N 1
ATOM 2176 C CA . ILE A 1 271 ? -7.887 -13.483 11.198 1.00 78.31 271 ILE A CA 1
ATOM 2177 C C . ILE A 1 271 ? -8.230 -13.128 9.746 1.00 78.31 271 ILE A C 1
ATOM 2179 O O . ILE A 1 271 ? -9.087 -13.764 9.123 1.00 78.31 271 ILE A O 1
ATOM 2183 N N . TRP A 1 272 ? -7.576 -12.108 9.185 1.00 71.44 272 TRP A N 1
ATOM 2184 C CA . TRP A 1 272 ? -7.789 -11.704 7.797 1.00 71.44 272 TRP A CA 1
ATOM 2185 C C . TRP A 1 272 ? -7.361 -12.799 6.814 1.00 71.44 272 TRP A C 1
ATOM 2187 O O . TRP A 1 272 ? -8.132 -13.135 5.907 1.00 71.44 272 TRP A O 1
ATOM 2197 N N . ARG A 1 273 ? -6.178 -13.394 7.018 1.00 74.00 273 ARG A N 1
ATOM 2198 C CA . ARG A 1 273 ? -5.655 -14.480 6.173 1.00 74.00 273 ARG A CA 1
ATOM 2199 C C . ARG A 1 273 ? -6.572 -15.706 6.223 1.00 74.00 273 ARG A C 1
ATOM 2201 O O . ARG A 1 273 ? -6.927 -16.247 5.176 1.00 74.00 273 ARG A O 1
ATOM 2208 N N . TRP A 1 274 ? -7.067 -16.058 7.409 1.00 84.81 274 TRP A N 1
ATOM 2209 C CA . TRP A 1 274 ? -8.080 -17.099 7.588 1.00 84.81 274 TRP A CA 1
ATOM 2210 C C . TRP A 1 274 ? -9.357 -16.823 6.779 1.00 84.81 274 TRP A C 1
ATOM 2212 O O . TRP A 1 274 ? -9.823 -17.674 6.023 1.00 84.81 274 TRP A O 1
ATOM 2222 N N . LYS A 1 275 ? -9.909 -15.604 6.853 1.00 80.81 275 LYS A N 1
ATOM 2223 C CA . LYS A 1 275 ? -11.099 -15.239 6.061 1.00 80.81 275 LYS A CA 1
ATOM 2224 C C . LYS A 1 275 ? -10.843 -15.280 4.558 1.00 80.81 275 LYS A C 1
ATOM 2226 O O . LYS A 1 275 ? -11.749 -15.615 3.796 1.00 80.81 275 LYS A O 1
ATOM 2231 N N . ARG A 1 276 ? -9.642 -14.900 4.115 1.00 77.56 276 ARG A N 1
ATOM 2232 C CA . ARG A 1 276 ? -9.254 -14.993 2.705 1.00 77.56 276 ARG A CA 1
ATOM 2233 C C . ARG A 1 276 ? -9.240 -16.448 2.247 1.00 77.56 276 ARG A C 1
ATOM 2235 O O . ARG A 1 276 ? -9.833 -16.721 1.212 1.00 77.56 276 ARG A O 1
ATOM 2242 N N . LEU A 1 277 ? -8.658 -17.353 3.035 1.00 83.19 277 LEU A N 1
ATOM 2243 C CA . LEU A 1 277 ? -8.677 -18.792 2.764 1.00 83.19 277 LEU A CA 1
ATOM 2244 C C . LEU A 1 277 ? -10.115 -19.306 2.592 1.00 83.19 277 LEU A C 1
ATOM 2246 O O . LEU A 1 277 ? -10.421 -19.906 1.566 1.00 83.19 277 LEU A O 1
ATOM 2250 N N . LEU A 1 278 ? -11.019 -18.999 3.531 1.00 87.94 278 LEU A N 1
ATOM 2251 C CA . LEU A 1 278 ? -12.424 -19.415 3.422 1.00 87.94 278 LEU A CA 1
ATOM 2252 C C . LEU A 1 278 ? -13.089 -18.891 2.139 1.00 87.94 278 LEU A C 1
ATOM 2254 O O . LEU A 1 278 ? -13.779 -19.648 1.464 1.00 87.94 278 LEU A O 1
ATOM 2258 N N . ARG A 1 279 ? -12.840 -17.630 1.751 1.00 81.50 279 ARG A N 1
ATOM 2259 C CA . ARG A 1 279 ? -13.360 -17.068 0.490 1.00 81.50 279 ARG A CA 1
ATOM 2260 C C . ARG A 1 279 ? -12.801 -17.770 -0.745 1.00 81.50 279 ARG A C 1
ATOM 2262 O O . ARG A 1 279 ? -13.572 -18.063 -1.650 1.00 81.50 279 ARG A O 1
ATOM 2269 N N . THR A 1 280 ? -11.498 -18.046 -0.780 1.00 79.62 280 THR A N 1
ATOM 2270 C CA . THR A 1 280 ? -10.842 -18.760 -1.891 1.00 79.62 280 THR A CA 1
ATOM 2271 C C . THR A 1 280 ? -11.455 -20.143 -2.117 1.00 79.62 280 THR A C 1
ATOM 2273 O O . THR A 1 280 ? -11.547 -20.599 -3.254 1.00 79.62 280 THR A O 1
ATOM 2276 N N . TRP A 1 281 ? -11.893 -20.798 -1.041 1.00 86.56 281 TRP A N 1
ATOM 2277 C CA . TRP A 1 281 ? -12.512 -22.123 -1.074 1.00 86.56 281 TRP A CA 1
ATOM 2278 C C . TRP A 1 281 ? -14.046 -22.094 -1.063 1.00 86.56 281 TRP A C 1
ATOM 2280 O O . TRP A 1 281 ? -14.664 -23.152 -0.966 1.00 86.56 281 TRP A O 1
ATOM 2290 N N . GLU A 1 282 ? -14.652 -20.908 -1.189 1.00 85.19 282 GLU A N 1
ATOM 2291 C CA . GLU A 1 282 ? -16.107 -20.690 -1.208 1.00 85.19 282 GLU A CA 1
ATOM 2292 C C . GLU A 1 282 ? -16.832 -21.228 0.042 1.00 85.19 282 GLU A C 1
ATOM 2294 O O . GLU A 1 282 ? -17.986 -21.652 -0.009 1.00 85.19 282 GLU A O 1
ATOM 2299 N N . ILE A 1 283 ? -16.160 -21.189 1.193 1.00 89.06 283 ILE A N 1
ATOM 2300 C CA . ILE A 1 283 ? -16.679 -21.681 2.470 1.00 89.06 283 ILE A CA 1
ATOM 2301 C C . ILE A 1 283 ? -17.354 -20.539 3.223 1.00 89.06 283 ILE A C 1
ATOM 2303 O O . ILE A 1 283 ? -16.753 -19.493 3.483 1.00 89.06 283 ILE A O 1
ATOM 2307 N N . GLN A 1 284 ? -18.610 -20.756 3.606 1.00 86.81 284 GLN A N 1
ATOM 2308 C CA . GLN A 1 284 ? -19.399 -19.810 4.386 1.00 86.81 284 GLN A CA 1
ATOM 2309 C C . GLN A 1 284 ? -19.885 -20.471 5.672 1.00 86.81 284 GLN A C 1
ATOM 2311 O O . GLN A 1 284 ? -20.641 -21.438 5.639 1.00 86.81 284 GLN A O 1
ATOM 2316 N N . HIS A 1 285 ? -19.462 -19.919 6.806 1.00 88.31 285 HIS A N 1
ATOM 2317 C CA . HIS A 1 285 ? -19.973 -20.306 8.115 1.00 88.31 285 HIS A CA 1
ATOM 2318 C C . HIS A 1 285 ? -21.233 -19.505 8.436 1.00 88.31 285 HIS A C 1
ATOM 2320 O O . HIS A 1 285 ? -21.244 -18.281 8.280 1.00 88.31 285 HIS A O 1
ATOM 2326 N N . GLN A 1 286 ? -22.277 -20.187 8.900 1.00 83.94 286 GLN A N 1
ATOM 2327 C CA . GLN A 1 286 ? -23.486 -19.531 9.388 1.00 83.94 286 GLN A CA 1
ATOM 2328 C C . GLN A 1 286 ? -23.185 -18.750 10.682 1.00 83.94 286 GLN A C 1
ATOM 2330 O O . GLN A 1 286 ? -22.308 -19.158 11.454 1.00 83.94 286 GLN A O 1
ATOM 2335 N N . PRO A 1 287 ? -23.901 -17.646 10.966 1.00 79.69 287 PRO A N 1
ATOM 2336 C CA . PRO A 1 287 ? -23.761 -16.933 12.233 1.00 79.69 287 PRO A CA 1
ATOM 2337 C C . PRO A 1 287 ? -23.940 -17.882 13.427 1.00 79.69 287 PRO A C 1
ATOM 2339 O O . PRO A 1 287 ? -24.906 -18.639 13.490 1.00 79.69 287 PRO A O 1
ATOM 2342 N N . GLY A 1 288 ? -22.984 -17.873 14.358 1.00 80.25 288 GLY A N 1
ATOM 2343 C CA . GLY A 1 288 ? -22.982 -18.759 15.528 1.00 80.25 288 GLY A CA 1
ATOM 2344 C C . GLY A 1 288 ? -22.512 -20.198 15.274 1.00 80.25 288 GLY A C 1
ATOM 2345 O O . GLY A 1 288 ? -22.352 -20.940 16.237 1.00 80.25 288 GLY A O 1
ATOM 2346 N N . GLN A 1 289 ? -22.233 -20.591 14.025 1.00 89.12 289 GLN A N 1
ATOM 2347 C CA . GLN A 1 289 ? -21.711 -21.927 13.706 1.00 89.12 289 GLN A CA 1
ATOM 2348 C C . GLN A 1 289 ? -20.298 -22.142 14.261 1.00 89.12 289 GLN A C 1
ATOM 2350 O O . GLN A 1 289 ? -20.004 -23.200 14.810 1.00 89.12 289 GLN A O 1
ATOM 2355 N N . VAL A 1 290 ? -19.425 -21.142 14.101 1.00 93.12 290 VAL A N 1
ATOM 2356 C CA . VAL A 1 290 ? -18.013 -21.215 14.499 1.00 93.12 290 VAL A CA 1
ATOM 2357 C C . VAL A 1 290 ? -17.718 -20.151 15.537 1.00 93.12 290 VAL A C 1
ATOM 2359 O O . VAL A 1 290 ? -17.953 -18.963 15.308 1.00 93.12 290 VAL A O 1
ATOM 2362 N N . ARG A 1 291 ? -17.165 -20.578 16.671 1.00 92.88 291 ARG A N 1
ATOM 2363 C CA . ARG A 1 291 ? -16.661 -19.688 17.715 1.00 92.88 291 ARG A CA 1
ATOM 2364 C C . ARG A 1 291 ? -15.222 -19.300 17.390 1.00 92.88 291 ARG A C 1
ATOM 2366 O O . ARG A 1 291 ? -14.344 -20.152 17.302 1.00 92.88 291 ARG A O 1
ATOM 2373 N N . TYR A 1 292 ? -14.984 -18.010 17.203 1.00 91.31 292 TYR A N 1
ATOM 2374 C CA . TYR A 1 292 ? -13.645 -17.475 16.979 1.00 91.31 292 TYR A CA 1
ATOM 2375 C C . TYR A 1 292 ? -13.072 -16.955 18.295 1.00 91.31 292 TYR A C 1
ATOM 2377 O O . TYR A 1 292 ? -13.759 -16.228 19.016 1.00 91.31 292 TYR A O 1
ATOM 2385 N N . ARG A 1 293 ? -11.822 -17.306 18.602 1.00 90.31 293 ARG A N 1
ATOM 2386 C CA . ARG A 1 293 ? -11.130 -16.867 19.819 1.00 90.31 293 ARG A CA 1
ATOM 2387 C C . ARG A 1 293 ? -9.746 -16.311 19.521 1.00 90.31 293 ARG A C 1
ATOM 2389 O O . ARG A 1 293 ? -9.066 -16.812 18.633 1.00 90.31 293 ARG A O 1
ATOM 2396 N N . LEU A 1 294 ? -9.316 -15.310 20.281 1.00 87.75 294 LEU A N 1
ATOM 2397 C CA . LEU A 1 294 ? -7.936 -14.824 20.311 1.00 87.75 294 LEU A CA 1
ATOM 2398 C C . LEU A 1 294 ? -7.282 -15.278 21.619 1.00 87.75 294 LEU A C 1
ATOM 2400 O O . LEU A 1 294 ? -7.743 -14.907 22.693 1.00 87.75 294 LEU A O 1
ATOM 2404 N N . MET A 1 295 ? -6.221 -16.071 21.525 1.00 87.50 295 MET A N 1
ATOM 2405 C CA . MET A 1 295 ? -5.404 -16.504 22.654 1.00 87.50 295 MET A CA 1
ATOM 2406 C C . MET A 1 295 ? -4.184 -15.590 22.787 1.00 87.50 295 MET A C 1
ATOM 2408 O O . MET A 1 295 ? -3.492 -15.357 21.797 1.00 87.50 295 MET A O 1
ATOM 2412 N N . VAL A 1 296 ? -3.911 -15.102 23.999 1.00 81.06 296 VAL A N 1
ATOM 2413 C CA . VAL A 1 296 ? -2.775 -14.216 24.303 1.00 81.06 296 VAL A CA 1
ATOM 2414 C C . VAL A 1 296 ? -1.986 -14.762 25.492 1.00 81.06 296 VAL A C 1
ATOM 2416 O O . VAL A 1 296 ? -2.558 -14.987 26.561 1.00 81.06 296 VAL A O 1
ATOM 2419 N N . ALA A 1 297 ? -0.677 -14.955 25.307 1.00 79.44 297 ALA A N 1
ATOM 2420 C CA . ALA A 1 297 ? 0.255 -15.388 26.353 1.00 79.44 297 ALA A CA 1
ATOM 2421 C C . ALA A 1 297 ? 1.699 -14.904 26.091 1.00 79.44 297 ALA A C 1
ATOM 2423 O O . ALA A 1 297 ? 2.017 -14.396 25.013 1.00 79.44 297 ALA A O 1
ATOM 2424 N N . GLN A 1 298 ? 2.591 -15.090 27.067 1.00 73.25 298 GLN A N 1
ATOM 2425 C CA . GLN A 1 298 ? 4.025 -14.776 26.967 1.00 73.25 298 GLN A CA 1
ATOM 2426 C C . GLN A 1 298 ? 4.917 -16.007 27.144 1.00 73.25 298 GLN A C 1
ATOM 2428 O O . GLN A 1 298 ? 4.643 -16.863 27.984 1.00 73.25 298 GLN A O 1
ATOM 2433 N N . LYS A 1 299 ? 6.044 -16.060 26.415 1.00 65.50 299 LYS A N 1
ATOM 2434 C CA . LYS A 1 299 ? 7.106 -17.045 26.685 1.00 65.50 299 LYS A CA 1
ATOM 2435 C C . LYS A 1 299 ? 8.096 -16.534 27.737 1.00 65.50 299 LYS A C 1
ATOM 2437 O O . LYS A 1 299 ? 8.587 -15.409 27.604 1.00 65.50 299 LYS A O 1
ATOM 2442 N N . PRO A 1 300 ? 8.474 -17.358 28.732 1.00 54.66 300 PRO A N 1
ATOM 2443 C CA . PRO A 1 300 ? 9.568 -17.036 29.644 1.00 54.66 300 PRO A CA 1
ATOM 2444 C C . PRO A 1 300 ? 10.909 -16.871 28.912 1.00 54.66 300 PRO A C 1
ATOM 2446 O O . PRO A 1 300 ? 11.219 -17.596 27.967 1.00 54.66 300 PRO A O 1
ATOM 2449 N N . VAL A 1 301 ? 11.730 -15.922 29.369 1.00 46.12 301 VAL A N 1
ATOM 2450 C CA . VAL A 1 301 ? 13.048 -15.591 28.792 1.00 46.12 301 VAL A CA 1
ATOM 2451 C C . VAL A 1 301 ? 14.115 -16.573 29.294 1.00 46.12 301 VAL A C 1
ATOM 2453 O O . VAL A 1 301 ? 14.885 -16.167 30.149 1.00 46.12 301 VAL A O 1
ATOM 2456 N N . TYR A 1 302 ? 14.199 -17.832 28.834 1.00 45.41 302 TYR A N 1
ATOM 2457 C CA . TYR A 1 302 ? 15.386 -18.680 29.107 1.00 45.41 302 TYR A CA 1
ATOM 2458 C C . TYR A 1 302 ? 15.668 -19.775 28.050 1.00 45.41 302 TYR A C 1
ATOM 2460 O O . TYR A 1 302 ? 14.768 -20.243 27.355 1.00 45.41 302 TYR A O 1
ATOM 2468 N N . SER A 1 303 ? 16.963 -20.123 27.964 1.00 35.34 303 SER A N 1
ATOM 2469 C CA . SER A 1 303 ? 17.671 -21.050 27.053 1.00 35.34 303 SER A CA 1
ATOM 2470 C C . SER A 1 303 ? 16.986 -22.418 26.815 1.00 35.34 303 SER A C 1
ATOM 2472 O O . SER A 1 303 ? 16.364 -22.936 27.747 1.00 35.34 303 SER A O 1
ATOM 2474 N N . PRO A 1 304 ? 17.138 -23.036 25.616 1.00 35.62 304 PRO A N 1
ATOM 2475 C CA . PRO A 1 304 ? 16.471 -24.288 25.221 1.00 35.62 304 PRO A CA 1
ATOM 2476 C C . PRO A 1 304 ? 16.649 -25.469 26.191 1.00 35.62 304 PRO A C 1
ATOM 2478 O O . PRO A 1 304 ? 15.740 -26.283 26.324 1.00 35.62 304 PRO A O 1
ATOM 2481 N N . ASP A 1 305 ? 17.765 -25.539 26.921 1.00 33.06 305 ASP A N 1
ATOM 2482 C CA . ASP A 1 305 ? 18.108 -26.703 27.756 1.00 33.06 305 ASP A CA 1
ATOM 2483 C C . ASP A 1 305 ? 17.477 -26.697 29.163 1.00 33.06 305 ASP A C 1
ATOM 2485 O O . ASP A 1 305 ? 17.579 -27.676 29.903 1.00 33.06 305 ASP A O 1
ATOM 2489 N N . ALA A 1 306 ? 16.800 -25.613 29.557 1.00 34.09 306 ALA A N 1
ATOM 2490 C CA . ALA A 1 306 ? 16.190 -25.489 30.885 1.00 34.09 306 ALA A CA 1
ATOM 2491 C C . ALA A 1 306 ? 14.756 -26.043 30.971 1.00 34.09 306 ALA A C 1
ATOM 2493 O O . ALA A 1 306 ? 14.182 -26.048 32.056 1.00 34.09 306 ALA A O 1
ATOM 2494 N N . TRP A 1 307 ? 14.165 -26.508 29.867 1.00 35.03 307 TRP A N 1
ATOM 2495 C CA . TRP A 1 307 ? 12.720 -26.761 29.780 1.00 35.03 307 TRP A CA 1
ATOM 2496 C C . TRP A 1 307 ? 12.257 -28.160 30.191 1.00 35.03 307 TRP A C 1
ATOM 2498 O O . TRP A 1 307 ? 11.065 -28.419 30.264 1.00 35.03 307 TRP A O 1
ATOM 2508 N N . ARG A 1 308 ? 13.152 -29.046 30.641 1.00 36.12 308 ARG A N 1
ATOM 2509 C CA . ARG A 1 308 ? 12.733 -30.268 31.355 1.00 36.12 308 ARG A CA 1
ATOM 2510 C C . ARG A 1 308 ? 12.323 -29.952 32.804 1.00 36.12 308 ARG A C 1
ATOM 2512 O O . ARG A 1 308 ? 12.962 -30.416 33.748 1.00 36.12 308 ARG A O 1
ATOM 2519 N N . ILE A 1 309 ? 11.282 -29.140 33.020 1.00 36.62 309 ILE A N 1
ATOM 2520 C CA . ILE A 1 309 ? 10.791 -28.787 34.368 1.00 36.62 309 ILE A CA 1
ATOM 2521 C C . ILE A 1 309 ? 9.334 -29.212 34.524 1.00 36.62 309 ILE A C 1
ATOM 2523 O O . ILE A 1 309 ? 8.398 -28.423 34.528 1.00 36.62 309 ILE A O 1
ATOM 2527 N N . SER A 1 310 ? 9.164 -30.497 34.800 1.00 36.09 310 SER A N 1
ATOM 2528 C CA . SER A 1 310 ? 7.902 -31.147 35.149 1.00 36.09 310 SER A CA 1
ATOM 2529 C C . SER A 1 310 ? 7.307 -30.746 36.515 1.00 36.09 310 SER A C 1
ATOM 2531 O O . SER A 1 310 ? 6.538 -31.513 37.087 1.00 36.09 310 SER A O 1
ATOM 2533 N N . ARG A 1 311 ? 7.640 -29.580 37.103 1.00 42.59 311 ARG A N 1
ATOM 2534 C CA . ARG A 1 311 ? 7.107 -29.158 38.422 1.00 42.59 311 ARG A CA 1
ATOM 2535 C C . ARG A 1 311 ? 6.994 -27.628 38.577 1.00 42.59 311 ARG A C 1
ATOM 2537 O O . ARG A 1 311 ? 8.001 -26.969 38.850 1.00 42.59 311 ARG A O 1
ATOM 2544 N N . LEU A 1 312 ? 5.752 -27.106 38.563 1.00 43.25 312 LEU A N 1
ATOM 2545 C CA . LEU A 1 312 ? 5.334 -25.741 38.976 1.00 43.25 312 LEU A CA 1
ATOM 2546 C C . LEU A 1 312 ? 6.140 -25.140 40.162 1.00 43.25 312 LEU A C 1
ATOM 2548 O O . LEU A 1 312 ? 6.520 -23.970 40.095 1.00 43.25 312 LEU A O 1
ATOM 2552 N N . PRO A 1 313 ? 6.469 -25.904 41.229 1.00 43.19 313 PRO A N 1
ATOM 2553 C CA . PRO A 1 313 ? 7.250 -25.401 42.362 1.00 43.19 313 PRO A CA 1
ATOM 2554 C C . PRO A 1 313 ? 8.617 -24.783 42.028 1.00 43.19 313 PRO A C 1
ATOM 2556 O O . PRO A 1 313 ? 9.077 -23.903 42.754 1.00 43.19 313 PRO A O 1
ATOM 2559 N N . ARG A 1 314 ? 9.299 -25.225 40.960 1.00 41.41 314 ARG A N 1
ATOM 2560 C CA . ARG A 1 314 ? 10.617 -24.674 40.586 1.00 41.41 314 ARG A CA 1
ATOM 2561 C C . ARG A 1 314 ? 10.506 -23.344 39.843 1.00 41.41 314 ARG A C 1
ATOM 2563 O O . ARG A 1 314 ? 11.332 -22.470 40.092 1.00 41.41 314 ARG A O 1
ATOM 2570 N N . LEU A 1 315 ? 9.471 -23.170 39.017 1.00 45.38 315 LEU A N 1
ATOM 2571 C CA . LEU A 1 315 ? 9.155 -21.894 38.367 1.00 45.38 315 LEU A CA 1
ATOM 2572 C C . LEU A 1 315 ? 8.892 -20.816 39.431 1.00 45.38 315 LEU A C 1
ATOM 2574 O O . LEU A 1 315 ? 9.544 -19.773 39.426 1.00 45.38 315 LEU A O 1
ATOM 2578 N N . MET A 1 316 ? 8.048 -21.135 40.420 1.00 48.59 316 MET A N 1
ATOM 2579 C CA . MET A 1 316 ? 7.751 -20.257 41.561 1.00 48.59 316 MET A CA 1
ATOM 2580 C C . MET A 1 316 ? 9.012 -19.876 42.352 1.00 48.59 316 MET A C 1
ATOM 2582 O O . MET A 1 316 ? 9.189 -18.714 42.707 1.00 48.59 316 MET A O 1
ATOM 2586 N N . LYS A 1 317 ? 9.930 -20.829 42.570 1.00 43.44 317 LYS A N 1
ATOM 2587 C CA . LYS A 1 317 ? 11.205 -20.587 43.266 1.00 43.44 317 LYS A CA 1
ATOM 2588 C C . LYS A 1 317 ? 12.190 -19.734 42.453 1.00 43.44 317 LYS A C 1
ATOM 2590 O O . LYS A 1 317 ? 12.937 -18.953 43.023 1.00 43.44 317 LYS A O 1
ATOM 2595 N N . SER A 1 318 ? 12.217 -19.868 41.128 1.00 43.31 318 SER A N 1
ATOM 2596 C CA . SER A 1 318 ? 13.090 -19.046 40.273 1.00 43.31 318 SER A CA 1
ATOM 2597 C C . SER A 1 318 ? 12.611 -17.595 40.156 1.00 43.31 318 SER A C 1
ATOM 2599 O O . SER A 1 318 ? 13.423 -16.674 40.102 1.00 43.31 318 SER A O 1
ATOM 2601 N N . LEU A 1 319 ? 11.292 -17.381 40.183 1.00 44.97 319 LEU A N 1
ATOM 2602 C CA . LEU A 1 319 ? 10.688 -16.049 40.150 1.00 44.97 319 LEU A CA 1
ATOM 2603 C C . LEU A 1 319 ? 10.816 -15.323 41.496 1.00 44.97 319 LEU A C 1
ATOM 2605 O O . LEU A 1 319 ? 10.944 -14.101 41.504 1.00 44.97 319 LEU A O 1
ATOM 2609 N N . SER A 1 320 ? 10.864 -16.052 42.619 1.00 42.81 320 SER A N 1
ATOM 2610 C CA . SER A 1 320 ? 11.172 -15.453 43.924 1.00 42.81 320 SER A CA 1
ATOM 2611 C C . SER A 1 320 ? 12.623 -14.965 44.016 1.00 42.81 320 SER A C 1
ATOM 2613 O O . SER A 1 320 ? 12.842 -13.867 44.510 1.00 42.81 320 SER A O 1
ATOM 2615 N N . ILE A 1 321 ? 13.591 -15.721 43.474 1.00 42.28 321 ILE A N 1
ATOM 2616 C CA . ILE A 1 321 ? 15.022 -15.346 43.466 1.00 42.28 321 ILE A CA 1
ATOM 2617 C C . ILE A 1 321 ? 15.252 -14.050 42.671 1.00 42.28 321 ILE A C 1
ATOM 2619 O O . ILE A 1 321 ? 15.938 -13.148 43.137 1.00 42.28 321 ILE A O 1
ATOM 2623 N N . ARG A 1 322 ? 14.592 -13.896 41.515 1.00 40.88 322 ARG A N 1
ATOM 2624 C CA . ARG A 1 322 ? 14.686 -12.676 40.690 1.00 40.88 322 ARG A CA 1
ATOM 2625 C C . ARG A 1 322 ? 14.129 -11.421 41.374 1.00 40.88 322 ARG A C 1
ATOM 2627 O O . ARG A 1 322 ? 14.546 -10.320 41.036 1.00 40.88 322 ARG A O 1
ATOM 2634 N N . ASN A 1 323 ? 13.167 -11.566 42.288 1.00 41.91 323 ASN A N 1
ATOM 2635 C CA . ASN A 1 323 ? 12.612 -10.440 43.045 1.00 41.91 323 ASN A CA 1
ATOM 2636 C C . ASN A 1 323 ? 13.488 -10.047 44.247 1.00 41.91 323 ASN A C 1
ATOM 2638 O O . ASN A 1 323 ? 13.406 -8.902 44.686 1.00 41.91 323 ASN A O 1
ATOM 2642 N N . GLU A 1 324 ? 14.314 -10.964 44.760 1.00 38.88 324 GLU A N 1
ATOM 2643 C CA . GLU A 1 324 ? 15.335 -10.666 45.773 1.00 38.88 324 GLU A CA 1
ATOM 2644 C C . GLU A 1 324 ? 16.540 -9.952 45.141 1.00 38.88 324 GLU A C 1
ATOM 2646 O O . GLU A 1 324 ? 16.884 -8.867 45.592 1.00 38.88 324 GLU A O 1
ATOM 2651 N N . GLU A 1 325 ? 17.069 -10.442 44.011 1.00 40.69 325 GLU A N 1
ATOM 2652 C CA . GLU A 1 325 ? 18.170 -9.774 43.281 1.00 40.69 325 GLU A CA 1
ATOM 2653 C C . GLU A 1 325 ? 17.802 -8.341 42.840 1.00 40.69 325 GLU A C 1
ATOM 2655 O O . GLU A 1 325 ? 18.622 -7.428 42.873 1.00 40.69 325 GLU A O 1
ATOM 2660 N N . ARG A 1 326 ? 16.530 -8.105 42.486 1.00 40.41 326 ARG A N 1
ATOM 2661 C CA . ARG A 1 326 ? 16.029 -6.777 42.087 1.00 40.41 326 ARG A CA 1
ATOM 2662 C C . ARG A 1 326 ? 15.841 -5.816 43.266 1.00 40.41 326 ARG A C 1
ATOM 2664 O O . ARG A 1 326 ? 15.754 -4.613 43.044 1.00 40.41 326 ARG A O 1
ATOM 2671 N N . LYS A 1 327 ? 15.731 -6.326 44.497 1.00 37.38 327 LYS A N 1
ATOM 2672 C CA . LYS A 1 327 ? 15.740 -5.498 45.713 1.00 37.38 327 LYS A CA 1
ATOM 2673 C C . LYS A 1 327 ? 17.149 -4.989 45.997 1.00 37.38 327 LYS A C 1
ATOM 2675 O O . LYS A 1 327 ? 17.301 -3.798 46.255 1.00 37.38 327 LYS A O 1
ATOM 2680 N N . ASP A 1 328 ? 18.140 -5.862 45.846 1.00 38.53 328 ASP A N 1
ATOM 2681 C CA . ASP A 1 328 ? 19.551 -5.535 46.063 1.00 38.53 328 ASP A CA 1
ATOM 2682 C C . ASP A 1 328 ? 20.058 -4.503 45.034 1.00 38.53 328 ASP A C 1
ATOM 2684 O O . ASP A 1 328 ? 20.766 -3.563 45.394 1.00 38.53 328 ASP A O 1
ATOM 2688 N N . ASP A 1 329 ? 19.617 -4.595 43.771 1.00 37.94 329 ASP A N 1
ATOM 2689 C CA . ASP A 1 329 ? 19.957 -3.616 42.723 1.00 37.94 329 ASP A CA 1
ATOM 2690 C C . ASP A 1 329 ? 19.335 -2.225 42.965 1.00 37.94 329 ASP A C 1
ATOM 2692 O O . ASP A 1 329 ? 19.935 -1.205 42.620 1.00 37.94 329 ASP A O 1
ATOM 2696 N N . VAL A 1 330 ? 18.137 -2.158 43.560 1.00 40.78 330 VAL A N 1
ATOM 2697 C CA . VAL A 1 330 ? 17.461 -0.883 43.864 1.00 40.78 330 VAL A CA 1
ATOM 2698 C C . VAL A 1 330 ? 18.078 -0.216 45.095 1.00 40.78 330 VAL A C 1
ATOM 2700 O O . VAL A 1 330 ? 18.288 0.998 45.070 1.00 40.78 330 VAL A O 1
ATOM 2703 N N . GLU A 1 331 ? 18.442 -0.988 46.125 1.00 37.16 331 GLU A N 1
ATOM 2704 C CA . GLU A 1 331 ? 19.194 -0.479 47.282 1.00 37.16 331 GLU A CA 1
ATOM 2705 C C . GLU A 1 331 ? 20.591 0.019 46.870 1.00 37.16 331 GLU A C 1
ATOM 2707 O O . GLU A 1 331 ? 20.980 1.115 47.268 1.00 37.16 331 GLU A O 1
ATOM 2712 N N . ALA A 1 332 ? 21.288 -0.673 45.962 1.00 37.09 332 ALA A N 1
ATOM 2713 C CA . ALA A 1 332 ? 22.591 -0.232 45.453 1.00 37.09 332 ALA A CA 1
ATOM 2714 C C . ALA A 1 332 ? 22.538 1.070 44.624 1.00 37.09 332 ALA A C 1
ATOM 2716 O O . ALA A 1 332 ? 23.526 1.801 44.549 1.00 37.09 332 ALA A O 1
ATOM 2717 N N . THR A 1 333 ? 21.397 1.387 43.999 1.00 36.12 333 THR A N 1
ATOM 2718 C CA . THR A 1 333 ? 21.211 2.650 43.253 1.00 36.12 333 THR A CA 1
ATOM 2719 C C . THR A 1 333 ? 20.768 3.836 44.112 1.00 36.12 333 THR A C 1
ATOM 2721 O O . THR A 1 333 ? 20.908 4.976 43.670 1.00 36.12 333 THR A O 1
ATOM 2724 N N . ALA A 1 334 ? 20.266 3.599 45.329 1.00 37.59 334 ALA A N 1
ATOM 2725 C CA . ALA A 1 334 ? 19.842 4.662 46.243 1.00 37.59 334 ALA A CA 1
ATOM 2726 C C . ALA A 1 334 ? 21.027 5.341 46.959 1.00 37.59 334 ALA A C 1
ATOM 2728 O O . ALA A 1 334 ? 20.956 6.534 47.248 1.00 37.59 334 ALA A O 1
ATOM 2729 N N . ASP A 1 335 ? 22.142 4.630 47.147 1.00 35.38 335 ASP A N 1
ATOM 2730 C CA . ASP A 1 335 ? 23.348 5.141 47.820 1.00 35.38 335 ASP A CA 1
ATOM 2731 C C . ASP A 1 335 ? 24.212 6.084 46.949 1.00 35.38 335 ASP A C 1
ATOM 2733 O O . ASP A 1 335 ? 25.220 6.616 47.412 1.00 35.38 335 ASP A O 1
ATOM 2737 N N . ALA A 1 336 ? 23.840 6.320 45.684 1.00 38.56 336 ALA A N 1
ATOM 2738 C CA . ALA A 1 336 ? 24.625 7.116 44.730 1.00 38.56 336 ALA A CA 1
ATOM 2739 C C . ALA A 1 336 ? 24.069 8.530 44.452 1.00 38.56 336 ALA A C 1
ATOM 2741 O O . ALA A 1 336 ? 24.582 9.219 43.568 1.00 38.56 336 ALA A O 1
ATOM 2742 N N . ALA A 1 337 ? 23.037 8.977 45.175 1.00 37.00 337 ALA A N 1
ATOM 2743 C CA . ALA A 1 337 ? 22.394 10.274 44.954 1.00 37.00 337 ALA A CA 1
ATOM 2744 C C . ALA A 1 337 ? 22.255 11.095 46.251 1.00 37.00 337 ALA A C 1
ATOM 2746 O O . ALA A 1 337 ? 21.150 11.352 46.722 1.00 37.00 337 ALA A O 1
ATOM 2747 N N . GLU A 1 338 ? 23.379 11.548 46.811 1.00 39.94 338 GLU A N 1
ATOM 2748 C CA . GLU A 1 338 ? 23.401 12.693 47.732 1.00 39.94 338 GLU A CA 1
ATOM 2749 C C . GLU A 1 338 ? 23.704 13.980 46.946 1.00 39.94 338 GLU A C 1
ATOM 2751 O O . GLU A 1 338 ? 24.824 14.160 46.479 1.00 39.94 338 GLU A O 1
ATOM 2756 N N . ASP A 1 339 ? 22.692 14.838 46.753 1.00 33.88 339 ASP A N 1
ATOM 2757 C CA . ASP A 1 339 ? 22.762 16.302 46.954 1.00 33.88 339 ASP A CA 1
ATOM 2758 C C . ASP A 1 339 ? 21.475 17.011 46.459 1.00 33.88 339 ASP A C 1
ATOM 2760 O O . ASP A 1 339 ? 21.177 17.042 45.264 1.00 33.88 339 ASP A O 1
ATOM 2764 N N . GLY A 1 340 ? 20.738 17.662 47.375 1.00 29.02 340 GLY A N 1
ATOM 2765 C CA . GLY A 1 340 ? 19.754 18.723 47.065 1.00 29.02 340 GLY A CA 1
ATOM 2766 C C . GLY A 1 340 ? 18.312 18.514 47.583 1.00 29.02 340 GLY A C 1
ATOM 2767 O O . GLY A 1 340 ? 17.817 17.393 47.571 1.00 29.02 340 GLY A O 1
ATOM 2768 N N . PRO A 1 341 ? 17.609 19.566 48.066 1.00 33.78 341 PRO A N 1
ATOM 2769 C CA . PRO A 1 341 ? 16.659 19.452 49.177 1.00 33.78 341 PRO A CA 1
ATOM 2770 C C . PRO A 1 341 ? 15.208 19.125 48.785 1.00 33.78 341 PRO A C 1
ATOM 2772 O O . PRO A 1 341 ? 14.639 19.686 47.850 1.00 33.78 341 PRO A O 1
ATOM 2775 N N . VAL A 1 342 ? 14.580 18.287 49.613 1.00 31.83 342 VAL A N 1
ATOM 2776 C CA . VAL A 1 342 ? 13.149 17.942 49.603 1.00 31.83 342 VAL A CA 1
ATOM 2777 C C . VAL A 1 342 ? 12.330 18.988 50.371 1.00 31.83 342 VAL A C 1
ATOM 2779 O O . VAL A 1 342 ? 12.726 19.394 51.466 1.00 31.83 342 VAL A O 1
ATOM 2782 N N . PRO A 1 343 ? 11.120 19.324 49.887 1.00 30.03 343 PRO A N 1
ATOM 2783 C CA . PRO A 1 343 ? 10.006 19.558 50.797 1.00 30.03 343 PRO A CA 1
ATOM 2784 C C . PRO A 1 343 ? 8.780 18.700 50.447 1.00 30.03 343 PRO A C 1
ATOM 2786 O O . PRO A 1 343 ? 8.256 18.762 49.337 1.00 30.03 343 PRO A O 1
ATOM 2789 N N . GLY A 1 344 ? 8.273 17.976 51.452 1.00 28.14 344 GLY A N 1
ATOM 2790 C CA . GLY A 1 344 ? 6.885 17.505 51.499 1.00 28.14 344 GLY A CA 1
ATOM 2791 C C . GLY A 1 344 ? 6.698 15.995 51.613 1.00 28.14 344 GLY A C 1
ATOM 2792 O O . GLY A 1 344 ? 6.281 15.348 50.659 1.00 28.14 344 GLY A O 1
ATOM 2793 N N . GLU A 1 345 ? 6.930 15.439 52.805 1.00 30.52 345 GLU A N 1
ATOM 2794 C CA . GLU A 1 345 ? 6.482 14.092 53.164 1.00 30.52 345 GLU A CA 1
ATOM 2795 C C . GLU A 1 345 ? 4.945 13.997 53.156 1.00 30.52 345 GLU A C 1
ATOM 2797 O O . GLU A 1 345 ? 4.258 14.544 54.020 1.00 30.52 345 GLU A O 1
ATOM 2802 N N . GLY A 1 346 ? 4.409 13.225 52.211 1.00 27.17 346 GLY A N 1
ATOM 2803 C CA . GLY A 1 346 ? 3.114 12.563 52.317 1.00 27.17 346 GLY A CA 1
ATOM 2804 C C . GLY A 1 346 ? 3.347 11.057 52.399 1.00 27.17 346 GLY A C 1
ATOM 2805 O O . GLY A 1 346 ? 3.632 10.418 51.393 1.00 27.17 346 GLY A O 1
ATOM 2806 N N . LYS A 1 347 ? 3.267 10.500 53.611 1.00 30.19 347 LYS A N 1
ATOM 2807 C CA . LYS A 1 347 ? 3.434 9.072 53.921 1.00 30.19 347 LYS A CA 1
ATOM 2808 C C . LYS A 1 347 ? 2.603 8.173 52.991 1.00 30.19 347 LYS A C 1
ATOM 2810 O O . LYS A 1 347 ? 1.381 8.148 53.112 1.00 30.19 347 LYS A O 1
ATOM 2815 N N . GLN A 1 348 ? 3.255 7.345 52.173 1.00 27.78 348 GLN A N 1
ATOM 2816 C CA . GLN A 1 348 ? 2.654 6.104 51.674 1.00 27.78 348 GLN A CA 1
ATOM 2817 C C . GLN A 1 348 ? 3.071 4.936 52.581 1.00 27.78 348 GLN A C 1
ATOM 2819 O O . GLN A 1 348 ? 4.171 4.399 52.487 1.00 27.78 348 GLN A O 1
ATOM 2824 N N . GLN A 1 349 ? 2.156 4.546 53.476 1.00 27.42 349 GLN A N 1
ATOM 2825 C CA . GLN A 1 349 ? 1.968 3.140 53.866 1.00 27.42 349 GLN A CA 1
ATOM 2826 C C . GLN A 1 349 ? 1.753 2.343 52.564 1.00 27.42 349 GLN A C 1
ATOM 2828 O O . GLN A 1 349 ? 1.063 2.830 51.678 1.00 27.42 349 GLN A O 1
ATOM 2833 N N . GLY A 1 350 ? 2.277 1.154 52.301 1.00 25.86 350 GLY A N 1
ATOM 2834 C CA . GLY A 1 350 ? 2.725 0.050 53.133 1.00 25.86 350 GLY A CA 1
ATOM 2835 C C . GLY A 1 350 ? 2.442 -1.216 52.308 1.00 25.86 350 GLY A C 1
ATOM 2836 O O . GLY A 1 350 ? 1.348 -1.362 51.775 1.00 25.86 350 GLY A O 1
ATOM 2837 N N . THR A 1 351 ? 3.440 -2.094 52.163 1.00 30.00 351 THR A N 1
ATOM 2838 C CA . THR A 1 351 ? 3.320 -3.511 51.748 1.00 30.00 351 THR A CA 1
ATOM 2839 C C . THR A 1 351 ? 2.466 -3.825 50.503 1.00 30.00 351 THR A C 1
ATOM 2841 O O . THR A 1 351 ? 1.301 -4.201 50.621 1.00 30.00 351 THR A O 1
ATOM 2844 N N . ARG A 1 352 ? 3.072 -3.811 49.304 1.00 32.19 352 ARG A N 1
ATOM 2845 C CA . ARG A 1 352 ? 2.513 -4.526 48.141 1.00 32.19 352 ARG A CA 1
ATOM 2846 C C . ARG A 1 352 ? 2.797 -6.020 48.333 1.00 32.19 352 ARG A C 1
ATOM 2848 O O . ARG A 1 352 ? 3.948 -6.448 48.268 1.00 32.19 352 ARG A O 1
ATOM 2855 N N . ALA A 1 353 ? 1.761 -6.778 48.681 1.00 30.20 353 ALA A N 1
ATOM 2856 C CA . ALA A 1 353 ? 1.813 -8.231 48.785 1.00 30.20 353 ALA A CA 1
ATOM 2857 C C . ALA A 1 353 ? 2.301 -8.848 47.459 1.00 30.20 353 ALA A C 1
ATOM 2859 O O . ALA A 1 353 ? 2.015 -8.321 46.387 1.00 30.20 353 ALA A O 1
ATOM 2860 N N . LEU A 1 354 ? 3.051 -9.951 47.549 1.00 34.28 354 LEU A N 1
ATOM 2861 C CA . LEU A 1 354 ? 3.465 -10.780 46.414 1.00 34.28 354 LEU A CA 1
ATOM 2862 C C . LEU A 1 354 ? 2.221 -11.205 45.615 1.00 34.28 354 LEU A C 1
ATOM 2864 O O . LEU A 1 354 ? 1.475 -12.073 46.064 1.00 34.28 354 LEU A O 1
ATOM 2868 N N . GLU A 1 355 ? 1.977 -10.597 44.454 1.00 42.03 355 GLU A N 1
ATOM 2869 C CA . GLU A 1 355 ? 0.917 -11.053 43.552 1.00 42.03 355 GLU A CA 1
ATOM 2870 C C . GLU A 1 355 ? 1.314 -12.413 42.936 1.00 42.03 355 GLU A C 1
ATOM 2872 O O . GLU A 1 355 ? 2.454 -12.578 42.483 1.00 42.03 355 GLU A O 1
ATOM 2877 N N . PRO A 1 356 ? 0.419 -13.418 42.936 1.00 45.00 356 PRO A N 1
ATOM 2878 C CA . PRO A 1 356 ? 0.713 -14.744 42.405 1.00 45.00 356 PRO A CA 1
ATOM 2879 C C . PRO A 1 356 ? 0.926 -14.706 40.885 1.00 45.00 356 PRO A C 1
ATOM 2881 O O . PRO A 1 356 ? 0.121 -14.161 40.130 1.00 45.00 356 PRO A O 1
ATOM 2884 N N . VAL A 1 357 ? 2.006 -15.345 40.429 1.00 50.53 357 VAL A N 1
ATOM 2885 C CA . VAL A 1 357 ? 2.321 -15.524 39.005 1.00 50.53 357 VAL A CA 1
ATOM 2886 C C . VAL A 1 357 ? 1.217 -16.354 38.353 1.00 50.53 357 VAL A C 1
ATOM 2888 O O . VAL A 1 357 ? 0.999 -17.508 38.720 1.00 50.53 357 VAL A O 1
ATOM 2891 N N . THR A 1 358 ? 0.520 -15.773 37.379 1.00 58.41 358 THR A N 1
ATOM 2892 C CA . THR A 1 358 ? -0.570 -16.443 36.662 1.00 58.41 358 THR A CA 1
ATOM 2893 C C . THR A 1 358 ? 0.002 -17.306 35.528 1.00 58.41 358 THR A C 1
ATOM 2895 O O . THR A 1 358 ? 0.651 -16.791 34.616 1.00 58.41 358 THR A O 1
ATOM 2898 N N . VAL A 1 359 ? -0.215 -18.623 35.588 1.00 65.38 359 VAL A N 1
ATOM 2899 C CA . VAL A 1 359 ? 0.167 -19.587 34.536 1.00 65.38 359 VAL A CA 1
ATOM 2900 C C . VAL A 1 359 ? -1.058 -19.883 33.673 1.00 65.38 359 VAL A C 1
ATOM 2902 O O . VAL A 1 359 ? -2.130 -20.133 34.220 1.00 65.38 359 VAL A O 1
ATOM 2905 N N . GLY A 1 360 ? -0.911 -19.855 32.346 1.00 75.62 360 GLY A N 1
ATOM 2906 C CA . GLY A 1 360 ? -1.996 -20.112 31.398 1.00 75.62 360 GLY A CA 1
ATOM 2907 C C . GLY A 1 360 ? -2.018 -19.109 30.247 1.00 75.62 360 GLY A C 1
ATOM 2908 O O . GLY A 1 360 ? -0.987 -18.602 29.814 1.00 75.62 360 GLY A O 1
ATOM 2909 N N . PHE A 1 361 ? -3.210 -18.805 29.747 1.00 82.69 361 PHE A N 1
ATOM 2910 C CA . PHE A 1 361 ? -3.405 -17.847 28.663 1.00 82.69 361 PHE A CA 1
ATOM 2911 C C . PHE A 1 361 ? -4.725 -17.103 28.837 1.00 82.69 361 PHE A C 1
ATOM 2913 O O . PHE A 1 361 ? -5.684 -17.629 29.403 1.00 82.69 361 PHE A O 1
ATOM 2920 N N . TRP A 1 362 ? -4.800 -15.889 28.301 1.00 82.50 362 TRP A N 1
ATOM 2921 C CA . TRP A 1 362 ? -6.083 -15.227 28.111 1.00 82.50 362 TRP A CA 1
ATOM 2922 C C . TRP A 1 362 ? -6.717 -15.700 26.809 1.00 82.50 362 TRP A C 1
ATOM 2924 O O . TRP A 1 362 ? -6.027 -15.893 25.809 1.00 82.50 362 TRP A O 1
ATOM 2934 N N . SER A 1 363 ? -8.038 -15.864 26.816 1.00 85.31 363 SER A N 1
ATOM 2935 C CA . SER A 1 363 ? -8.829 -16.236 25.645 1.00 85.31 363 SER A CA 1
ATOM 2936 C C . SER A 1 363 ? -9.964 -15.233 25.475 1.00 85.31 363 SER A C 1
ATOM 2938 O O . SER A 1 363 ? -10.854 -15.143 26.319 1.00 85.31 363 SER A O 1
ATOM 2940 N N . PHE A 1 364 ? -9.934 -14.470 24.387 1.00 84.00 364 PHE A N 1
ATOM 2941 C CA . PHE A 1 364 ? -10.925 -13.445 24.081 1.00 84.00 364 PHE A CA 1
ATOM 2942 C C . PHE A 1 364 ? -11.901 -13.958 23.017 1.00 84.00 364 PHE A C 1
ATOM 2944 O O . PHE A 1 364 ? -11.450 -14.394 21.951 1.00 84.00 364 PHE A O 1
ATOM 2951 N N . PRO A 1 365 ? -13.224 -13.905 23.248 1.00 83.56 365 PRO A N 1
ATOM 2952 C CA . PRO A 1 365 ? -14.198 -14.207 22.208 1.00 83.56 365 PRO A CA 1
ATOM 2953 C C . PRO A 1 365 ? -14.169 -13.124 21.122 1.00 83.56 365 PRO A C 1
ATOM 2955 O O . PRO A 1 365 ? -14.049 -11.933 21.407 1.00 83.56 365 PRO A O 1
ATOM 2958 N N . LEU A 1 366 ? -14.303 -13.534 19.864 1.00 78.44 366 LEU A N 1
ATOM 2959 C CA . LEU A 1 366 ? -14.428 -12.631 18.724 1.00 78.44 366 LEU A CA 1
ATOM 2960 C C . LEU A 1 366 ? -15.863 -12.715 18.184 1.00 78.44 366 LEU A C 1
ATOM 2962 O O . LEU A 1 366 ? -16.258 -13.736 17.621 1.00 78.44 366 LEU A O 1
ATOM 2966 N N . ASP A 1 367 ? -16.651 -11.648 18.356 1.00 60.31 367 ASP A N 1
ATOM 2967 C CA . ASP A 1 367 ? -18.060 -11.619 17.937 1.00 60.31 367 ASP A CA 1
ATOM 2968 C C . ASP A 1 367 ? -18.226 -11.845 16.425 1.00 60.31 367 ASP A C 1
ATOM 2970 O O . ASP A 1 367 ? -17.717 -11.073 15.600 1.00 60.31 367 ASP A O 1
ATOM 2974 N N . ALA A 1 368 ? -19.030 -12.848 16.053 1.00 43.12 368 ALA A N 1
ATOM 2975 C CA . ALA A 1 368 ? -19.374 -13.145 14.661 1.00 43.12 368 ALA A CA 1
ATOM 2976 C C . ALA A 1 368 ? -20.040 -11.942 13.953 1.00 43.12 368 ALA A C 1
ATOM 2978 O O . ALA A 1 368 ? -19.721 -11.650 12.801 1.00 43.12 368 ALA A O 1
ATOM 2979 N N . ASP A 1 369 ? -20.875 -11.161 14.648 1.00 37.88 369 ASP A N 1
ATOM 2980 C CA . ASP A 1 369 ? -21.582 -10.003 14.071 1.00 37.88 369 ASP A CA 1
ATOM 2981 C C . ASP A 1 369 ? -20.673 -8.800 13.769 1.00 37.88 369 ASP A C 1
ATOM 2983 O O . ASP A 1 369 ? -20.933 -8.034 12.834 1.00 37.88 369 ASP A O 1
ATOM 2987 N N . ARG A 1 370 ? -19.555 -8.649 14.494 1.00 39.50 370 ARG A N 1
ATOM 2988 C CA . ARG A 1 370 ? -18.502 -7.676 14.142 1.00 39.50 370 ARG A CA 1
ATOM 2989 C C . ARG A 1 370 ? -17.623 -8.182 12.996 1.00 39.50 370 ARG A C 1
ATOM 2991 O O . ARG A 1 370 ? -17.009 -7.382 12.293 1.00 39.50 370 ARG A O 1
ATOM 2998 N N . LEU A 1 371 ? -17.597 -9.497 12.772 1.00 39.47 371 LEU A N 1
ATOM 2999 C CA . LEU A 1 371 ? -16.838 -10.159 11.713 1.00 39.47 371 LEU A CA 1
ATOM 3000 C C . LEU A 1 371 ? -17.614 -10.287 10.381 1.00 39.47 371 LEU A C 1
ATOM 3002 O O . LEU A 1 371 ? -16.953 -10.420 9.346 1.00 39.47 371 LEU A O 1
ATOM 3006 N N . HIS A 1 372 ? -18.954 -10.216 10.385 1.00 34.31 372 HIS A N 1
ATOM 3007 C CA . HIS A 1 372 ? -19.831 -10.413 9.214 1.00 34.31 372 HIS A CA 1
ATOM 3008 C C . HIS A 1 372 ? -20.291 -9.135 8.481 1.00 34.31 372 HIS A C 1
ATOM 3010 O O . HIS A 1 372 ? -20.877 -9.247 7.404 1.00 34.31 372 HIS A O 1
ATOM 3016 N N . ARG A 1 373 ? -20.005 -7.915 8.965 1.00 28.55 373 ARG A N 1
ATOM 3017 C CA . ARG A 1 373 ? -20.343 -6.669 8.233 1.00 28.55 373 ARG A CA 1
ATOM 3018 C C . ARG A 1 373 ? -19.376 -6.366 7.079 1.00 28.55 373 ARG A C 1
ATOM 3020 O O . ARG A 1 373 ? -18.716 -5.332 7.053 1.00 28.55 373 ARG A O 1
ATOM 3027 N N . VAL A 1 374 ? -19.340 -7.263 6.101 1.00 29.16 374 VAL A N 1
ATOM 3028 C CA . VAL A 1 374 ? -18.984 -6.976 4.708 1.00 29.16 374 VAL A CA 1
ATOM 3029 C C . VAL A 1 374 ? -19.998 -7.734 3.851 1.00 29.16 374 VAL A C 1
ATOM 3031 O O . VAL A 1 374 ? -19.725 -8.823 3.359 1.00 29.16 374 VAL A O 1
ATOM 3034 N N . SER A 1 375 ? -21.208 -7.191 3.737 1.00 23.36 375 SER A N 1
ATOM 3035 C CA . SER A 1 375 ? -22.216 -7.660 2.787 1.00 23.36 375 SER A CA 1
ATOM 3036 C C . SER A 1 375 ? -22.406 -6.610 1.693 1.00 23.36 375 SER A C 1
ATOM 3038 O O . SER A 1 375 ? -22.689 -5.442 1.959 1.00 23.36 375 SER A O 1
ATOM 3040 N N . LEU A 1 376 ? -22.205 -7.044 0.449 1.00 23.77 376 LEU A N 1
ATOM 3041 C CA . LEU A 1 376 ? -22.668 -6.359 -0.755 1.00 23.77 376 LEU A CA 1
ATOM 3042 C C . LEU A 1 376 ? -24.208 -6.425 -0.805 1.00 23.77 376 LEU A C 1
ATOM 3044 O O . LEU A 1 376 ? -24.778 -7.426 -0.361 1.00 23.77 376 LEU A O 1
ATOM 3048 N N . PRO A 1 377 ? -24.902 -5.409 -1.346 1.00 22.47 377 PRO A N 1
ATOM 3049 C CA . PRO A 1 377 ? -26.348 -5.470 -1.510 1.00 22.47 377 PRO A CA 1
ATOM 3050 C C . PRO A 1 377 ? -26.719 -6.512 -2.573 1.00 22.47 377 PRO A C 1
ATOM 3052 O O . PRO A 1 377 ? -26.258 -6.453 -3.713 1.00 22.47 377 PRO A O 1
ATOM 3055 N N . SER A 1 378 ? -27.576 -7.461 -2.194 1.00 22.06 378 SER A N 1
ATOM 3056 C CA . SER A 1 378 ? -28.231 -8.376 -3.127 1.00 22.06 378 SER A CA 1
ATOM 3057 C C . SER A 1 378 ? -29.343 -7.624 -3.856 1.00 22.06 378 SER A C 1
ATOM 3059 O O . SER A 1 378 ? -30.225 -7.063 -3.205 1.00 22.06 378 SER A O 1
ATOM 3061 N N . PHE A 1 379 ? -29.341 -7.659 -5.184 1.00 23.97 379 PHE A N 1
ATOM 3062 C CA . PHE A 1 379 ? -30.501 -7.298 -5.990 1.00 23.97 379 PHE A CA 1
ATOM 3063 C C . PHE A 1 379 ? -30.883 -8.498 -6.851 1.00 23.97 379 PHE A C 1
ATOM 3065 O O . PHE A 1 379 ? -30.137 -8.880 -7.743 1.00 23.97 379 PHE A O 1
ATOM 3072 N N . ASN A 1 380 ? -32.050 -9.077 -6.569 1.00 23.16 380 ASN A N 1
ATOM 3073 C CA . ASN A 1 380 ? -32.855 -9.824 -7.532 1.00 23.16 380 ASN A CA 1
ATOM 3074 C C . ASN A 1 380 ? -34.318 -9.802 -7.068 1.00 23.16 380 ASN A C 1
ATOM 3076 O O . ASN A 1 380 ? -34.668 -10.480 -6.107 1.00 23.16 380 ASN A O 1
ATOM 3080 N N . ASN A 1 381 ? -35.171 -9.015 -7.733 1.00 22.41 381 ASN A N 1
ATOM 3081 C CA . ASN A 1 381 ? -36.208 -9.524 -8.646 1.00 22.41 381 ASN A CA 1
ATOM 3082 C C . ASN A 1 381 ? -37.260 -8.463 -9.021 1.00 22.41 381 ASN A C 1
ATOM 3084 O O . ASN A 1 381 ? -37.568 -7.580 -8.229 1.00 22.41 381 ASN A O 1
ATOM 3088 N N . MET A 1 382 ? -37.860 -8.706 -10.201 1.00 22.12 382 MET A N 1
ATOM 3089 C CA . MET A 1 382 ? -39.029 -8.084 -10.865 1.00 22.12 382 MET A CA 1
ATOM 3090 C C . MET A 1 382 ? -38.710 -6.885 -11.786 1.00 22.12 382 MET A C 1
ATOM 3092 O O . MET A 1 382 ? -38.131 -5.914 -11.332 1.00 22.12 382 MET A O 1
ATOM 3096 N N . LEU A 1 383 ? -39.054 -6.831 -13.086 1.00 25.98 383 LEU A N 1
ATOM 3097 C CA . LEU A 1 383 ? -39.903 -7.639 -13.985 1.00 25.98 383 LEU A CA 1
ATOM 3098 C C . LEU A 1 383 ? -39.554 -7.320 -15.470 1.00 25.98 383 LEU A C 1
ATOM 3100 O O . LEU A 1 383 ? -39.543 -6.156 -15.838 1.00 25.98 383 LEU A O 1
ATOM 3104 N N . SER A 1 384 ? -39.328 -8.366 -16.281 1.00 25.98 384 SER A N 1
ATOM 3105 C CA . SER A 1 384 ? -39.833 -8.696 -17.648 1.00 25.98 384 SER A CA 1
ATOM 3106 C C . SER A 1 384 ? -39.958 -7.657 -18.818 1.00 25.98 384 SER A C 1
ATOM 3108 O O . SER A 1 384 ? -39.985 -6.452 -18.606 1.00 25.98 384 SER A O 1
ATOM 3110 N N . PRO A 1 385 ? -40.052 -8.125 -20.090 1.00 39.75 385 PRO A N 1
ATOM 3111 C CA . PRO A 1 385 ? -39.469 -7.500 -21.286 1.00 39.75 385 PRO A CA 1
ATOM 3112 C C . PRO A 1 385 ? -40.442 -6.667 -22.140 1.00 39.75 385 PRO A C 1
ATOM 3114 O O . PRO A 1 385 ? -41.634 -6.953 -22.189 1.00 39.75 385 PRO A O 1
ATOM 3117 N N . SER A 1 386 ? -39.921 -5.726 -22.938 1.00 30.12 386 SER A N 1
ATOM 3118 C CA . SER A 1 386 ? -40.275 -5.582 -24.366 1.00 30.12 386 SER A CA 1
ATOM 3119 C C . SER A 1 386 ? -39.547 -4.415 -25.051 1.00 30.12 386 SER A C 1
ATOM 3121 O O . SER A 1 386 ? -39.277 -3.385 -24.444 1.00 30.12 386 SER A O 1
ATOM 3123 N N . ARG A 1 387 ? -39.356 -4.591 -26.368 1.00 31.48 387 ARG A N 1
ATOM 3124 C CA . ARG A 1 387 ? -39.038 -3.594 -27.412 1.00 31.48 387 ARG A CA 1
ATOM 3125 C C . ARG A 1 387 ? -37.561 -3.351 -27.719 1.00 31.48 387 ARG A C 1
ATOM 3127 O O . ARG A 1 387 ? -36.969 -2.328 -27.401 1.00 31.48 387 ARG A O 1
ATOM 3134 N N . GLY A 1 388 ? -37.036 -4.290 -28.508 1.00 41.00 388 GLY A N 1
ATOM 3135 C CA . GLY A 1 388 ? -36.133 -3.947 -29.600 1.00 41.00 388 GLY A CA 1
ATOM 3136 C C . GLY A 1 388 ? -36.816 -3.059 -30.653 1.00 41.00 388 GLY A C 1
ATOM 3137 O O . GLY A 1 388 ? -38.041 -2.936 -30.676 1.00 41.00 388 GLY A O 1
ATOM 3138 N N . ALA A 1 389 ? -35.977 -2.500 -31.529 1.00 38.66 389 ALA A N 1
ATOM 3139 C CA . ALA A 1 389 ? -36.273 -1.562 -32.620 1.00 38.66 389 ALA A CA 1
ATOM 3140 C C . ALA A 1 389 ? -36.235 -0.058 -32.272 1.00 38.66 389 ALA A C 1
ATOM 3142 O O . ALA A 1 389 ? -37.174 0.673 -32.560 1.00 38.66 389 ALA A O 1
ATOM 3143 N N . LEU A 1 390 ? -35.106 0.429 -31.732 1.00 35.66 390 LEU A N 1
ATOM 3144 C CA . LEU A 1 390 ? -34.692 1.836 -31.915 1.00 35.66 390 LEU A CA 1
ATOM 3145 C C . LEU A 1 390 ? -33.170 2.068 -31.778 1.00 35.66 390 LEU A C 1
ATOM 3147 O O . LEU A 1 390 ? -32.740 3.144 -31.385 1.00 35.66 390 LEU A O 1
ATOM 3151 N N . PHE A 1 391 ? -32.336 1.067 -32.082 1.00 38.06 391 PHE A N 1
ATOM 3152 C CA . PHE A 1 391 ? -30.866 1.196 -31.990 1.00 38.06 391 PHE A CA 1
ATOM 3153 C C . PHE A 1 391 ? -30.117 0.968 -33.311 1.00 38.06 391 PHE A C 1
ATOM 3155 O O . PHE A 1 391 ? -28.907 1.145 -33.372 1.00 38.06 391 PHE A O 1
ATOM 3162 N N . LEU A 1 392 ? -30.829 0.652 -34.397 1.00 39.41 392 LEU A N 1
ATOM 3163 C CA . LEU A 1 392 ? -30.229 0.410 -35.717 1.00 39.41 392 LEU A CA 1
ATOM 3164 C C . LEU A 1 392 ? -30.284 1.616 -36.669 1.00 39.41 392 LEU A C 1
ATOM 3166 O O . LEU A 1 392 ? -29.678 1.570 -37.730 1.00 39.41 392 LEU A O 1
ATOM 3170 N N . VAL A 1 393 ? -30.958 2.711 -36.296 1.00 41.47 393 VAL A N 1
ATOM 3171 C CA . VAL A 1 393 ? -31.126 3.889 -37.175 1.00 41.47 393 VAL A CA 1
ATOM 3172 C C . VAL A 1 393 ? -30.152 5.026 -36.831 1.00 41.47 393 VAL A C 1
ATOM 3174 O O . VAL A 1 393 ? -29.756 5.778 -37.712 1.00 41.47 393 VAL A O 1
ATOM 3177 N N . ILE A 1 394 ? -29.668 5.116 -35.587 1.00 44.53 394 ILE A N 1
ATOM 3178 C CA . ILE A 1 394 ? -28.728 6.177 -35.169 1.00 44.53 394 ILE A CA 1
ATOM 3179 C C . ILE A 1 394 ? -27.274 5.826 -35.538 1.00 44.53 394 ILE A C 1
ATOM 3181 O O . ILE A 1 394 ? -26.489 6.709 -35.873 1.00 44.53 394 ILE A O 1
ATOM 3185 N N . ALA A 1 395 ? -26.932 4.534 -35.590 1.00 41.94 395 ALA A N 1
ATOM 3186 C CA . ALA A 1 395 ? -25.595 4.069 -35.970 1.00 41.94 395 ALA A CA 1
ATOM 3187 C C . ALA A 1 395 ? -25.275 4.256 -37.469 1.00 41.94 395 ALA A C 1
ATOM 3189 O O . ALA A 1 395 ? -24.107 4.311 -37.841 1.00 41.94 395 ALA A O 1
ATOM 3190 N N . LEU A 1 396 ? -26.290 4.399 -38.330 1.00 42.66 396 LEU A N 1
ATOM 3191 C CA . LEU A 1 396 ? -26.102 4.584 -39.775 1.00 42.66 396 LEU A CA 1
ATOM 3192 C C . LEU A 1 396 ? -25.996 6.058 -40.200 1.00 42.66 396 LEU A C 1
ATOM 3194 O O . LEU A 1 396 ? -25.431 6.337 -41.253 1.00 42.66 396 LEU A O 1
ATOM 3198 N N . CYS A 1 397 ? -26.445 7.009 -39.374 1.00 38.94 397 CYS A N 1
ATOM 3199 C CA . CYS A 1 397 ? -26.343 8.443 -39.681 1.00 38.94 397 CYS A CA 1
ATOM 3200 C C . CYS A 1 397 ? -25.010 9.078 -39.244 1.00 38.94 397 CYS A C 1
ATOM 3202 O O . CYS A 1 397 ? -24.662 10.147 -39.734 1.00 38.94 397 CYS A O 1
ATOM 3204 N N . LEU A 1 398 ? -24.239 8.428 -38.364 1.00 42.47 398 LEU A N 1
ATOM 3205 C CA . LEU A 1 398 ? -22.927 8.928 -37.923 1.00 42.47 398 LEU A CA 1
ATOM 3206 C C . LEU A 1 398 ? -21.761 8.466 -38.812 1.00 42.47 398 LEU A C 1
ATOM 3208 O O . LEU A 1 398 ? -20.658 8.990 -38.692 1.00 42.47 398 LEU A O 1
ATOM 3212 N N . LEU A 1 399 ? -22.000 7.535 -39.743 1.00 41.69 399 LEU A N 1
ATOM 3213 C CA . LEU A 1 399 ? -20.974 7.011 -40.653 1.00 41.69 399 LEU A CA 1
ATOM 3214 C C . LEU A 1 399 ? -20.835 7.788 -41.975 1.00 41.69 399 LEU A C 1
ATOM 3216 O O . LEU A 1 399 ? -19.975 7.448 -42.780 1.00 41.69 399 LEU A O 1
ATOM 3220 N N . TRP A 1 400 ? -21.621 8.847 -42.201 1.00 35.94 400 TRP A N 1
ATOM 3221 C CA . TRP A 1 400 ? -21.619 9.639 -43.446 1.00 35.94 400 TRP A CA 1
ATOM 3222 C C . TRP A 1 400 ? -21.504 11.158 -43.196 1.00 35.94 400 TRP A C 1
ATOM 3224 O O . TRP A 1 400 ? -22.102 11.970 -43.894 1.00 35.94 400 TRP A O 1
ATOM 3234 N N . GLY A 1 401 ? -20.743 11.550 -42.168 1.00 36.34 401 GLY A N 1
ATOM 3235 C CA . GLY A 1 401 ? -20.546 12.954 -41.773 1.00 36.34 401 GLY A CA 1
ATOM 3236 C C . GLY A 1 401 ? -19.116 13.487 -41.901 1.00 36.34 401 GLY A C 1
ATOM 3237 O O . GLY A 1 401 ? -18.841 14.577 -41.414 1.00 36.34 401 GLY A O 1
ATOM 3238 N N . PHE A 1 402 ? -18.199 12.746 -42.528 1.00 37.94 402 PHE A N 1
ATOM 3239 C CA . PHE A 1 402 ? -16.829 13.199 -42.790 1.00 37.94 402 PHE A CA 1
ATOM 3240 C C . PHE A 1 402 ? -16.624 13.381 -44.291 1.00 37.94 402 PHE A C 1
ATOM 3242 O O . PHE A 1 402 ? -16.273 12.426 -44.964 1.00 37.94 402 PHE A O 1
ATOM 3249 N N . HIS A 1 403 ? -16.856 14.591 -44.806 1.00 35.59 403 HIS A N 1
ATOM 3250 C CA . HIS A 1 403 ? -16.169 15.154 -45.980 1.00 35.59 403 HIS A CA 1
ATOM 3251 C C . HIS A 1 403 ? -16.634 16.600 -46.209 1.00 35.59 403 HIS A C 1
ATOM 3253 O O . HIS A 1 403 ? -17.591 16.823 -46.938 1.00 35.59 403 HIS A O 1
ATOM 3259 N N . LEU A 1 404 ? -15.969 17.568 -45.571 1.00 35.88 404 LEU A N 1
ATOM 3260 C CA . LEU A 1 404 ? -15.507 18.850 -46.144 1.00 35.88 404 LEU A CA 1
ATOM 3261 C C . LEU A 1 404 ? -15.164 19.815 -45.003 1.00 35.88 404 LEU A C 1
ATOM 3263 O O . LEU A 1 404 ? -16.042 20.360 -44.343 1.00 35.88 404 LEU A O 1
ATOM 3267 N N . GLY A 1 405 ? -13.873 20.045 -44.796 1.00 31.59 405 GLY A N 1
ATOM 3268 C CA . GLY A 1 405 ? -13.378 21.029 -43.833 1.00 31.59 405 GLY A CA 1
ATOM 3269 C C . GLY A 1 405 ? -11.862 21.001 -43.687 1.00 31.59 405 GLY A C 1
ATOM 3270 O O . GLY A 1 405 ? -11.347 21.254 -42.610 1.00 31.59 405 GLY A O 1
ATOM 3271 N N . ALA A 1 406 ? -11.147 20.624 -44.746 1.00 34.34 406 ALA A N 1
ATOM 3272 C CA . ALA A 1 406 ? -9.693 20.621 -44.781 1.00 34.34 406 ALA A CA 1
ATOM 3273 C C . ALA A 1 406 ? -9.260 21.377 -46.031 1.00 34.34 406 ALA A C 1
ATOM 3275 O O . ALA A 1 406 ? -9.007 20.765 -47.058 1.00 34.34 406 ALA A O 1
ATOM 3276 N N . TYR A 1 407 ? -9.250 22.705 -45.960 1.00 34.19 407 TYR A N 1
ATOM 3277 C CA . TYR A 1 407 ? -8.461 23.549 -46.851 1.00 34.19 407 TYR A CA 1
ATOM 3278 C C . TYR A 1 407 ? -8.221 24.894 -46.153 1.00 34.19 407 TYR A C 1
ATOM 3280 O O . TYR A 1 407 ? -9.177 25.559 -45.765 1.00 34.19 407 TYR A O 1
ATOM 3288 N N . LEU A 1 408 ? -6.937 25.277 -46.083 1.00 34.66 408 LEU A N 1
ATOM 3289 C CA . LEU A 1 408 ? -6.372 26.591 -45.726 1.00 34.66 408 LEU A CA 1
ATOM 3290 C C . LEU A 1 408 ? -6.019 26.845 -44.241 1.00 34.66 408 LEU A C 1
ATOM 3292 O O . LEU A 1 408 ? -6.714 27.586 -43.558 1.00 34.66 408 LEU A O 1
ATOM 3296 N N . ASN A 1 409 ? -4.859 26.348 -43.785 1.00 29.98 409 ASN A N 1
ATOM 3297 C CA . ASN A 1 409 ? -3.769 27.243 -43.346 1.00 29.98 409 ASN A CA 1
ATOM 3298 C C . ASN A 1 409 ? -2.420 26.489 -43.212 1.00 29.98 409 ASN A C 1
ATOM 3300 O O . ASN A 1 409 ? -2.421 25.385 -42.667 1.00 29.98 409 ASN A O 1
ATOM 3304 N N . PRO A 1 410 ? -1.283 27.031 -43.696 1.00 34.47 410 PRO A N 1
ATOM 3305 C CA . PRO A 1 410 ? 0.004 26.346 -43.692 1.00 34.47 410 PRO A CA 1
ATOM 3306 C C . PRO A 1 410 ? 0.952 26.912 -42.620 1.00 34.47 410 PRO A C 1
ATOM 3308 O O . PRO A 1 410 ? 1.644 27.888 -42.877 1.00 34.47 410 PRO A O 1
ATOM 3311 N N . GLU A 1 411 ? 1.052 26.255 -41.463 1.00 31.61 411 GLU A N 1
ATOM 3312 C CA . GLU A 1 411 ? 2.241 26.311 -40.595 1.00 31.61 411 GLU A CA 1
ATOM 3313 C C . GLU A 1 411 ? 2.556 24.889 -40.093 1.00 31.61 411 GLU A C 1
ATOM 3315 O O . GLU A 1 411 ? 1.965 24.358 -39.161 1.00 31.61 411 GLU A O 1
ATOM 3320 N N . THR A 1 412 ? 3.419 24.237 -40.870 1.00 31.08 412 THR A N 1
ATOM 3321 C CA . THR A 1 412 ? 4.321 23.112 -40.568 1.00 31.08 412 THR A CA 1
ATOM 3322 C C . THR A 1 412 ? 4.154 22.341 -39.244 1.00 31.08 412 THR A C 1
ATOM 3324 O O . THR A 1 412 ? 4.700 22.710 -38.210 1.00 31.08 412 THR A O 1
ATOM 3327 N N . SER A 1 413 ? 3.470 21.199 -39.368 1.00 36.59 413 SER A N 1
ATOM 3328 C CA . SER A 1 413 ? 3.774 19.849 -38.848 1.00 36.59 413 SER A CA 1
ATOM 3329 C C . SER A 1 413 ? 4.761 19.682 -37.678 1.00 36.59 413 SER A C 1
ATOM 3331 O O . SER A 1 413 ? 5.947 19.430 -37.886 1.00 36.59 413 SER A O 1
ATOM 3333 N N . ASP A 1 414 ? 4.207 19.610 -36.473 1.00 32.31 414 ASP A N 1
ATOM 3334 C CA . ASP A 1 414 ? 4.606 18.627 -35.462 1.00 32.31 414 ASP A CA 1
ATOM 3335 C C . ASP A 1 414 ? 3.294 17.937 -35.058 1.00 32.31 414 ASP A C 1
ATOM 3337 O O . ASP A 1 414 ? 2.476 18.486 -34.317 1.00 32.31 414 ASP A O 1
ATOM 3341 N N . THR A 1 415 ? 2.960 16.835 -35.735 1.00 35.00 415 THR A N 1
ATOM 3342 C CA . THR A 1 415 ? 1.637 16.206 -35.636 1.00 35.00 415 THR A CA 1
ATOM 3343 C C . THR A 1 415 ? 1.417 15.668 -34.228 1.00 35.00 415 THR A C 1
ATOM 3345 O O . THR A 1 415 ? 1.968 14.636 -33.854 1.00 35.00 415 THR A O 1
ATOM 3348 N N . SER A 1 416 ? 0.573 16.362 -33.469 1.00 36.97 416 SER A N 1
ATOM 3349 C CA . SER A 1 416 ? 0.030 15.962 -32.175 1.00 36.97 416 SER A CA 1
ATOM 3350 C C . SER A 1 416 ? -0.906 14.758 -32.339 1.00 36.97 416 SER A C 1
ATOM 3352 O O . SER A 1 416 ? -2.127 14.905 -32.400 1.00 36.97 416 SER A O 1
ATOM 3354 N N . GLY A 1 417 ? -0.352 13.557 -32.468 1.00 35.72 417 GLY A N 1
ATOM 3355 C CA . GLY A 1 417 ? -1.114 12.338 -32.213 1.00 35.72 417 GLY A CA 1
ATOM 3356 C C . GLY A 1 417 ? -1.243 12.146 -30.704 1.00 35.72 417 GLY A C 1
ATOM 3357 O O . GLY A 1 417 ? -0.230 12.078 -30.014 1.00 35.72 417 GLY A O 1
ATOM 3358 N N . SER A 1 418 ? -2.465 12.076 -30.173 1.00 44.38 418 SER A N 1
ATOM 3359 C CA . SER A 1 418 ? -2.672 11.699 -28.772 1.00 44.38 418 SER A CA 1
ATOM 3360 C C . SER A 1 418 ? -2.194 10.259 -28.560 1.00 44.38 418 SER A C 1
ATOM 3362 O O . SER A 1 418 ? -2.563 9.365 -29.318 1.00 44.38 418 SER A O 1
ATOM 3364 N N . TYR A 1 419 ? -1.405 10.005 -27.513 1.00 49.62 419 TYR A N 1
ATOM 3365 C CA . TYR A 1 419 ? -1.050 8.655 -27.037 1.00 49.62 419 TYR A CA 1
ATOM 3366 C C . TYR A 1 419 ? -2.231 7.655 -27.043 1.00 49.62 419 TYR A C 1
ATOM 3368 O O . TYR A 1 419 ? -2.056 6.478 -27.368 1.00 49.62 419 TYR A O 1
ATOM 3376 N N . PHE A 1 420 ? -3.453 8.123 -26.765 1.00 46.47 420 PHE A N 1
ATOM 3377 C CA . PHE A 1 420 ? -4.665 7.298 -26.785 1.00 46.47 420 PHE A CA 1
ATOM 3378 C C . PHE A 1 420 ? -5.131 6.905 -28.195 1.00 46.47 420 PHE A C 1
ATOM 3380 O O . PHE A 1 420 ? -5.626 5.791 -28.388 1.00 46.47 420 PHE A O 1
ATOM 3387 N N . ASP A 1 421 ? -4.893 7.743 -29.206 1.00 41.94 421 ASP A N 1
ATOM 3388 C CA . ASP A 1 421 ? -5.138 7.390 -30.611 1.00 41.94 421 ASP A CA 1
ATOM 3389 C C . ASP A 1 421 ? -4.153 6.322 -31.110 1.00 41.94 421 ASP A C 1
ATOM 3391 O O . ASP A 1 421 ? -4.501 5.512 -31.972 1.00 41.94 421 ASP A O 1
ATOM 3395 N N . PHE A 1 422 ? -2.945 6.276 -30.537 1.00 39.75 422 PHE A N 1
ATOM 3396 C CA . PHE A 1 422 ? -1.930 5.272 -30.855 1.00 39.75 422 PHE A CA 1
ATOM 3397 C C . PHE A 1 422 ? -2.245 3.907 -30.218 1.00 39.75 422 PHE A C 1
ATOM 3399 O O . PHE A 1 422 ? -2.268 2.893 -30.919 1.00 39.75 422 PHE A O 1
ATOM 3406 N N . LYS A 1 423 ? -2.584 3.858 -28.919 1.00 49.47 423 LYS A N 1
ATOM 3407 C CA . LYS A 1 423 ? -2.920 2.591 -28.236 1.00 49.47 423 LYS A CA 1
ATOM 3408 C C . LYS A 1 423 ? -4.311 2.037 -28.565 1.00 49.47 423 LYS A C 1
ATOM 3410 O O . LYS A 1 423 ? -4.495 0.822 -28.508 1.00 49.47 423 LYS A O 1
ATOM 3415 N N . SER A 1 424 ? -5.282 2.867 -28.964 1.00 42.44 424 SER A N 1
ATOM 3416 C CA . SER A 1 424 ? -6.622 2.384 -29.356 1.00 42.44 424 SER A CA 1
ATOM 3417 C C . SER A 1 424 ? -6.623 1.509 -30.622 1.00 42.44 424 SER A C 1
ATOM 3419 O O . SER A 1 424 ? -7.613 0.826 -30.891 1.00 42.44 424 SER A O 1
ATOM 3421 N N . ARG A 1 425 ? -5.519 1.483 -31.389 1.00 37.44 425 ARG A N 1
ATOM 3422 C CA . ARG A 1 425 ? -5.414 0.777 -32.677 1.00 37.44 425 ARG A CA 1
ATOM 3423 C C . ARG A 1 425 ? -4.641 -0.542 -32.665 1.00 37.44 425 ARG A C 1
ATOM 3425 O O . ARG A 1 425 ? -4.659 -1.230 -33.684 1.00 37.44 425 ARG A O 1
ATOM 3432 N N . GLY A 1 426 ? -4.012 -0.963 -31.569 1.00 42.06 426 GLY A N 1
ATOM 3433 C CA . GLY A 1 426 ? -3.258 -2.216 -31.612 1.00 42.06 426 GLY A CA 1
ATOM 3434 C C . GLY A 1 426 ? -2.682 -2.669 -30.280 1.00 42.06 426 GLY A C 1
ATOM 3435 O O . GLY A 1 426 ? -1.910 -1.956 -29.656 1.00 42.06 426 GLY A O 1
ATOM 3436 N N . THR A 1 427 ? -2.984 -3.921 -29.931 1.00 41.94 427 THR A N 1
ATOM 3437 C CA . THR A 1 427 ? -2.491 -4.714 -28.787 1.00 41.94 427 THR A CA 1
ATOM 3438 C C . THR A 1 427 ? -3.214 -4.473 -27.454 1.00 41.94 427 THR A C 1
ATOM 3440 O O . THR A 1 427 ? -3.187 -3.395 -26.870 1.00 41.94 427 THR A O 1
ATOM 3443 N N . GLY A 1 428 ? -3.888 -5.515 -26.953 1.00 54.00 428 GLY A N 1
ATOM 3444 C CA . GLY A 1 428 ? -4.464 -5.515 -25.611 1.00 54.00 428 GLY A CA 1
ATOM 3445 C C . GLY A 1 428 ? -3.348 -5.401 -24.576 1.00 54.00 428 GLY A C 1
ATOM 3446 O O . GLY A 1 428 ? -2.575 -6.340 -24.400 1.00 54.00 428 GLY A O 1
ATOM 3447 N N . SER A 1 429 ? -3.240 -4.241 -23.924 1.00 62.16 429 SER A N 1
ATOM 3448 C CA . SER A 1 429 ? -2.314 -4.048 -22.807 1.00 62.16 429 SER A CA 1
ATOM 3449 C C . SER A 1 429 ? -2.613 -5.085 -21.716 1.00 62.16 429 SER A C 1
ATOM 3451 O O . SER A 1 429 ? -3.783 -5.275 -21.381 1.00 62.16 429 SER A O 1
ATOM 3453 N N . PRO A 1 430 ? -1.596 -5.750 -21.138 1.00 64.75 430 PRO A N 1
ATOM 3454 C CA . PRO A 1 430 ? -1.822 -6.659 -20.019 1.00 64.75 430 PRO A CA 1
ATOM 3455 C C . PRO A 1 430 ? -2.190 -5.907 -18.735 1.00 64.75 430 PRO A C 1
ATOM 3457 O O . PRO A 1 430 ? -2.659 -6.538 -17.795 1.00 64.75 430 PRO A O 1
ATOM 3460 N N . LEU A 1 431 ? -1.958 -4.589 -18.671 1.00 74.19 431 LEU A N 1
ATOM 3461 C CA . LEU A 1 431 ? -2.171 -3.785 -17.472 1.00 74.19 431 LEU A CA 1
ATOM 3462 C C . LEU A 1 431 ? -3.656 -3.684 -17.138 1.00 74.19 431 LEU A C 1
ATOM 3464 O O . LEU A 1 431 ? -4.512 -3.613 -18.023 1.00 74.19 431 LEU A O 1
ATOM 3468 N N . SER A 1 432 ? -3.959 -3.646 -15.842 1.00 74.75 432 SER A N 1
ATOM 3469 C CA . SER A 1 432 ? -5.335 -3.492 -15.377 1.00 74.75 432 SER A CA 1
ATOM 3470 C C . SER A 1 432 ? -5.936 -2.159 -15.849 1.00 74.75 432 SER A C 1
ATOM 3472 O O . SER A 1 432 ? -5.241 -1.152 -16.000 1.00 74.75 432 SER A O 1
ATOM 3474 N N . SER A 1 433 ? -7.258 -2.120 -16.042 1.00 81.25 433 SER A N 1
ATOM 3475 C CA . SER A 1 433 ? -7.980 -0.902 -16.453 1.00 81.25 433 SER A CA 1
ATOM 3476 C C . SER A 1 433 ? -7.798 0.270 -15.483 1.00 81.25 433 SER A C 1
ATOM 3478 O O . SER A 1 433 ? -7.963 1.428 -15.864 1.00 81.25 433 SER A O 1
ATOM 3480 N N . HIS A 1 434 ? -7.462 -0.019 -14.224 1.00 84.19 434 HIS A N 1
ATOM 3481 C CA . HIS A 1 434 ? -7.163 0.998 -13.228 1.00 84.19 434 HIS A CA 1
ATOM 3482 C C . HIS A 1 434 ? -5.912 1.802 -13.575 1.00 84.19 434 HIS A C 1
ATOM 3484 O O . HIS A 1 434 ? -5.952 3.019 -13.449 1.00 84.19 434 HIS A O 1
ATOM 3490 N N . VAL A 1 435 ? -4.841 1.155 -14.048 1.00 87.00 435 VAL A N 1
ATOM 3491 C CA . VAL A 1 435 ? -3.595 1.856 -14.401 1.00 87.00 435 VAL A CA 1
ATOM 3492 C C . VAL A 1 435 ? -3.861 2.876 -15.501 1.00 87.00 435 VAL A C 1
ATOM 3494 O O . VAL A 1 435 ? -3.493 4.036 -15.356 1.00 87.00 435 VAL A O 1
ATOM 3497 N N . HIS A 1 436 ? -4.609 2.469 -16.531 1.00 86.25 436 HIS A N 1
ATOM 3498 C CA . HIS A 1 436 ? -5.048 3.358 -17.612 1.00 86.25 436 HIS A CA 1
ATOM 3499 C C . HIS A 1 436 ? -5.910 4.509 -17.091 1.00 86.25 436 HIS A C 1
ATOM 3501 O O . HIS A 1 436 ? -5.730 5.651 -17.492 1.00 86.25 436 HIS A O 1
ATOM 3507 N N . THR A 1 437 ? -6.820 4.231 -16.153 1.00 89.50 437 THR A N 1
ATOM 3508 C CA . THR A 1 437 ? -7.662 5.271 -15.537 1.00 89.50 437 THR A CA 1
ATOM 3509 C C . THR A 1 437 ? -6.824 6.273 -14.744 1.00 89.50 437 THR A C 1
ATOM 3511 O O . THR A 1 437 ? -7.037 7.478 -14.858 1.00 89.50 437 THR A O 1
ATOM 3514 N N . TYR A 1 438 ? -5.853 5.797 -13.965 1.00 92.56 438 TYR A N 1
ATOM 3515 C CA . TYR A 1 438 ? -4.935 6.652 -13.222 1.00 92.56 438 TYR A CA 1
ATOM 3516 C C . TYR A 1 438 ? -4.075 7.495 -14.165 1.00 92.56 438 TYR A C 1
ATOM 3518 O O . TYR A 1 438 ? -3.985 8.711 -13.994 1.00 92.56 438 TYR A O 1
ATOM 3526 N N . PHE A 1 439 ? -3.497 6.868 -15.193 1.00 93.19 439 PHE A N 1
ATOM 3527 C CA . PHE A 1 439 ? -2.706 7.557 -16.205 1.00 93.19 439 PHE A CA 1
ATOM 3528 C C . PHE A 1 439 ? -3.530 8.642 -16.908 1.00 93.19 439 PHE A C 1
ATOM 3530 O O . PHE A 1 439 ? -3.074 9.775 -17.030 1.00 93.19 439 PHE A O 1
ATOM 3537 N N . GLU A 1 440 ? -4.774 8.350 -17.286 1.00 91.50 440 GLU A N 1
ATOM 3538 C CA . GLU A 1 440 ? -5.689 9.344 -17.849 1.00 91.50 440 GLU A CA 1
ATOM 3539 C C . GLU A 1 440 ? -5.921 10.520 -16.901 1.00 91.50 440 GLU A C 1
ATOM 3541 O O . GLU A 1 440 ? -5.781 11.676 -17.292 1.00 91.50 440 GLU A O 1
ATOM 3546 N N . GLN A 1 441 ? -6.230 10.264 -15.630 1.00 94.19 441 GLN A N 1
ATOM 3547 C CA . GLN A 1 441 ? -6.495 11.344 -14.677 1.00 94.19 441 GLN A CA 1
ATOM 3548 C C . GLN A 1 441 ? -5.258 12.200 -14.382 1.00 94.19 441 GLN A C 1
ATOM 3550 O O . GLN A 1 441 ? -5.394 13.405 -14.175 1.00 94.19 441 GLN A O 1
ATOM 3555 N N . VAL A 1 442 ? -4.055 11.623 -14.389 1.00 95.62 442 VAL A N 1
ATOM 3556 C CA . VAL A 1 442 ? -2.839 12.296 -13.896 1.00 95.62 442 VAL A CA 1
ATOM 3557 C C . VAL A 1 442 ? -1.913 12.788 -15.012 1.00 95.62 442 VAL A C 1
ATOM 3559 O O . VAL A 1 442 ? -1.267 13.823 -14.841 1.00 95.62 442 VAL A O 1
ATOM 3562 N N . PHE A 1 443 ? -1.865 12.099 -16.155 1.00 95.31 443 PHE A N 1
ATOM 3563 C CA . PHE A 1 443 ? -0.874 12.313 -17.218 1.00 95.31 443 PHE A CA 1
ATOM 3564 C C . PHE A 1 443 ? -1.446 12.663 -18.597 1.00 95.31 443 PHE A C 1
ATOM 3566 O O . PHE A 1 443 ? -0.677 13.077 -19.467 1.00 95.31 443 PHE A O 1
ATOM 3573 N N . SER A 1 444 ? -2.761 12.556 -18.825 1.00 91.12 444 SER A N 1
ATOM 3574 C CA . SER A 1 444 ? -3.360 12.965 -20.108 1.00 91.12 444 SER A CA 1
ATOM 3575 C C . SER A 1 444 ? -3.050 14.429 -20.435 1.00 91.12 444 SER A C 1
ATOM 3577 O O . SER A 1 444 ? -2.991 15.269 -19.541 1.00 91.12 444 SER A O 1
ATOM 3579 N N . VAL A 1 445 ? -2.822 14.775 -21.705 1.00 90.25 445 VAL A N 1
ATOM 3580 C CA . VAL A 1 445 ? -2.552 16.177 -22.093 1.00 90.25 445 VAL A CA 1
ATOM 3581 C C . VAL A 1 445 ? -3.827 17.013 -22.000 1.00 90.25 445 VAL A C 1
ATOM 3583 O O . VAL A 1 445 ? -3.816 18.125 -21.470 1.00 90.25 445 VAL A O 1
ATOM 3586 N N . GLU A 1 446 ? -4.927 16.449 -22.477 1.00 90.00 446 GLU A N 1
ATOM 3587 C CA . GLU A 1 446 ? -6.243 17.070 -22.451 1.00 90.00 446 GLU A CA 1
ATOM 3588 C C . GLU A 1 446 ? -6.878 16.980 -21.065 1.00 90.00 446 GLU A C 1
ATOM 3590 O O . GLU A 1 446 ? -6.389 16.290 -20.169 1.00 90.00 446 GLU A O 1
ATOM 3595 N N . LYS A 1 447 ? -7.988 17.694 -20.875 1.00 88.88 447 LYS A N 1
ATOM 3596 C CA . LYS A 1 447 ? -8.784 17.561 -19.659 1.00 88.88 447 LYS A CA 1
ATOM 3597 C C . LYS A 1 447 ? -9.326 16.125 -19.576 1.00 88.88 447 LYS A C 1
ATOM 3599 O O . LYS A 1 447 ? -10.006 15.698 -20.511 1.00 88.88 447 LYS A O 1
ATOM 3604 N N . PRO A 1 448 ? -9.060 15.386 -18.486 1.00 89.94 448 PRO A N 1
ATOM 3605 C CA . PRO A 1 448 ? -9.501 14.008 -18.377 1.00 89.94 448 PRO A CA 1
ATOM 3606 C C . PRO A 1 448 ? -11.023 13.932 -18.232 1.00 89.94 448 PRO A C 1
ATOM 3608 O O . PRO A 1 448 ? -11.678 14.886 -17.803 1.00 89.94 448 PRO A O 1
ATOM 3611 N N . GLN A 1 449 ? -11.589 12.771 -18.566 1.00 87.94 449 GLN A N 1
ATOM 3612 C CA . GLN A 1 449 ? -13.001 12.496 -18.305 1.00 87.94 449 GLN A CA 1
ATOM 3613 C C . GLN A 1 449 ? -13.304 12.515 -16.804 1.00 87.94 449 GLN A C 1
ATOM 3615 O O . GLN A 1 449 ? -12.426 12.291 -15.970 1.00 87.94 449 GLN A O 1
ATOM 3620 N N . ASP A 1 450 ? -14.574 12.723 -16.460 1.00 89.62 450 ASP A N 1
ATOM 3621 C CA . ASP A 1 450 ? -15.015 12.727 -15.071 1.00 8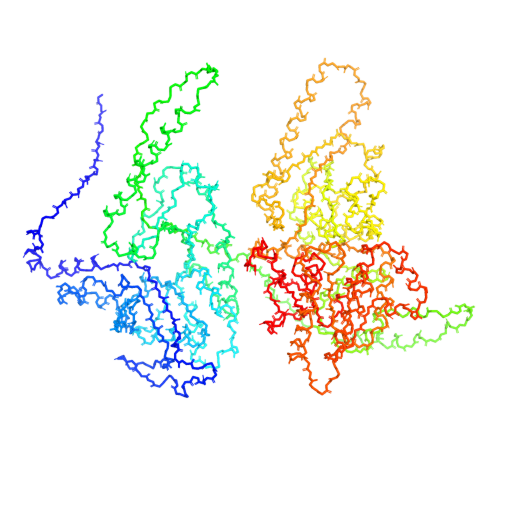9.62 450 ASP A CA 1
ATOM 3622 C C . ASP A 1 450 ? -14.797 11.364 -14.398 1.00 89.62 450 ASP A C 1
ATOM 3624 O O . ASP A 1 450 ? -15.475 10.376 -14.693 1.00 89.62 450 ASP A O 1
ATOM 3628 N N . TYR A 1 451 ? -13.877 11.328 -13.434 1.00 93.19 451 TYR A N 1
ATOM 3629 C CA . TYR A 1 451 ? -13.703 10.195 -12.534 1.00 93.19 451 TYR A CA 1
ATOM 3630 C C . TYR A 1 451 ? -14.694 10.277 -11.367 1.00 93.19 451 TYR A C 1
ATOM 3632 O O . TYR A 1 451 ? -15.025 11.353 -10.872 1.00 93.19 451 TYR A O 1
ATOM 3640 N N . LYS A 1 452 ? -15.213 9.125 -10.927 1.00 92.69 452 LYS A N 1
ATOM 3641 C CA . LYS A 1 452 ? -16.325 9.078 -9.961 1.00 92.69 452 LYS A CA 1
ATOM 3642 C C . LYS A 1 452 ? -15.920 9.406 -8.525 1.00 92.69 452 LYS A C 1
ATOM 3644 O O . LYS A 1 452 ? -16.795 9.796 -7.756 1.00 92.69 452 LYS A O 1
ATOM 3649 N N . PHE A 1 453 ? -14.653 9.189 -8.155 1.00 95.44 453 PHE A N 1
ATOM 3650 C CA . PHE A 1 453 ? -14.140 9.380 -6.790 1.00 95.44 453 PHE A CA 1
ATOM 3651 C C . PHE A 1 453 ? -15.053 8.765 -5.706 1.00 95.44 453 PHE A C 1
ATOM 3653 O O . PHE A 1 453 ? -15.376 9.394 -4.696 1.00 95.44 453 PHE A O 1
ATOM 3660 N N . SER A 1 454 ? -15.536 7.538 -5.934 1.00 95.62 454 SER A N 1
ATOM 3661 C CA . SER A 1 454 ? -16.561 6.904 -5.095 1.00 95.62 454 SER A CA 1
ATOM 3662 C C . SER A 1 454 ? -16.149 6.718 -3.632 1.00 95.62 454 SER A C 1
ATOM 3664 O O . SER A 1 454 ? -16.994 6.833 -2.747 1.00 95.62 454 SER A O 1
ATOM 3666 N N . ALA A 1 455 ? -14.874 6.441 -3.360 1.00 94.31 455 ALA A N 1
ATOM 3667 C CA . ALA A 1 455 ? -14.355 6.269 -2.012 1.00 94.31 455 ALA A CA 1
ATOM 3668 C C . ALA A 1 455 ? -14.150 7.613 -1.303 1.00 94.31 455 ALA A C 1
ATOM 3670 O O . ALA A 1 455 ? -14.475 7.710 -0.121 1.00 94.31 455 ALA A O 1
ATOM 3671 N N . VAL A 1 456 ? -13.705 8.658 -2.015 1.00 97.19 456 VAL A N 1
ATOM 3672 C CA . VAL A 1 456 ? -13.679 10.037 -1.481 1.00 97.19 456 VAL A CA 1
ATOM 3673 C C . VAL A 1 456 ? -15.091 10.495 -1.139 1.00 97.19 456 VAL A C 1
ATOM 3675 O O . VAL A 1 456 ? -15.321 10.972 -0.031 1.00 97.19 456 VAL A O 1
ATOM 3678 N N . LYS A 1 457 ? -16.056 10.272 -2.038 1.00 97.88 457 LYS A N 1
ATOM 3679 C CA . LYS A 1 457 ? -17.465 10.590 -1.794 1.00 97.88 457 LYS A CA 1
ATOM 3680 C C . LYS A 1 457 ? -18.015 9.855 -0.576 1.00 97.88 457 LYS A C 1
ATOM 3682 O O . LYS A 1 457 ? -18.547 10.482 0.335 1.00 97.88 457 LYS A O 1
ATOM 3687 N N . ALA A 1 458 ? -17.805 8.543 -0.505 1.00 95.75 458 ALA A N 1
ATOM 3688 C CA . ALA A 1 458 ? -18.239 7.740 0.634 1.00 95.75 458 ALA A CA 1
ATOM 3689 C C . ALA A 1 458 ? -17.515 8.101 1.944 1.00 95.75 458 ALA A C 1
ATOM 3691 O O . ALA A 1 458 ? -18.048 7.855 3.025 1.00 95.75 458 ALA A O 1
ATOM 3692 N N . ALA A 1 459 ? -16.283 8.610 1.895 1.00 93.81 459 ALA A N 1
ATOM 3693 C CA . ALA A 1 459 ? -15.597 9.136 3.071 1.00 93.81 459 ALA A CA 1
ATOM 3694 C C . ALA A 1 459 ? -16.230 10.463 3.509 1.00 93.81 459 ALA A C 1
ATOM 3696 O O . ALA A 1 459 ? -16.669 10.564 4.649 1.00 93.81 459 ALA A O 1
ATOM 3697 N N . CYS A 1 460 ? -16.397 11.405 2.581 1.00 96.56 460 CYS A N 1
ATOM 3698 C CA . CYS A 1 460 ? -17.004 12.710 2.827 1.00 96.56 460 CYS A CA 1
ATOM 3699 C C . CYS A 1 460 ? -18.417 12.616 3.422 1.00 96.56 460 CYS A C 1
ATOM 3701 O O . CYS A 1 460 ? -18.696 13.259 4.428 1.00 96.56 460 CYS A O 1
ATOM 3703 N N . GLU A 1 461 ? -19.278 11.758 2.860 1.00 96.06 461 GLU A N 1
ATOM 3704 C CA . GLU A 1 461 ? -20.654 11.533 3.337 1.00 96.06 461 GLU A CA 1
ATOM 3705 C C . GLU A 1 461 ? -20.710 10.906 4.740 1.00 96.06 461 GLU A C 1
ATOM 3707 O O . GLU A 1 461 ? -21.682 11.091 5.472 1.00 96.06 461 GLU A O 1
ATOM 3712 N N . ARG A 1 462 ? -19.685 10.133 5.122 1.00 91.69 462 ARG A N 1
ATOM 3713 C CA . ARG A 1 462 ? -19.581 9.530 6.462 1.00 91.69 462 ARG A CA 1
ATOM 3714 C C . ARG A 1 462 ? -19.021 10.499 7.496 1.00 91.69 462 ARG A C 1
ATOM 3716 O O . ARG A 1 462 ? -19.248 10.295 8.691 1.00 91.69 462 ARG A O 1
ATOM 3723 N N . THR A 1 463 ? -18.266 11.495 7.057 1.00 93.00 463 THR A N 1
ATOM 3724 C CA . THR A 1 463 ? -17.653 12.490 7.926 1.00 93.00 463 THR A CA 1
ATOM 3725 C C . THR A 1 463 ? -18.711 13.415 8.517 1.00 93.00 463 THR A C 1
ATOM 3727 O O . THR A 1 463 ? -19.613 13.900 7.837 1.00 93.00 463 THR A O 1
ATOM 3730 N N . GLN A 1 464 ? -18.584 13.689 9.814 1.00 92.00 464 GLN A N 1
ATOM 3731 C CA . GLN A 1 464 ? -19.409 14.684 10.489 1.00 92.00 464 GLN A CA 1
ATOM 3732 C C . GLN A 1 464 ? -18.777 16.072 10.346 1.00 92.00 464 GLN A C 1
ATOM 3734 O O . GLN A 1 464 ? -17.832 16.404 11.058 1.00 92.00 464 GLN A O 1
ATOM 3739 N N . TRP A 1 465 ? -19.330 16.884 9.448 1.00 94.12 465 TRP A N 1
ATOM 3740 C CA . TRP A 1 465 ? -18.964 18.289 9.256 1.00 94.12 465 TRP A CA 1
ATOM 3741 C C . TRP A 1 465 ? -19.683 19.157 10.290 1.00 94.12 465 TRP A C 1
ATOM 3743 O O . TRP A 1 465 ? -20.820 19.580 10.088 1.00 94.12 465 TRP A O 1
ATOM 3753 N N . GLN A 1 466 ? -19.060 19.343 11.451 1.00 91.00 466 GLN A N 1
ATOM 3754 C CA . GLN A 1 466 ? -19.671 20.067 12.566 1.00 91.00 466 GLN A CA 1
ATOM 3755 C C . GLN A 1 466 ? -19.700 21.577 12.293 1.00 91.00 466 GLN A C 1
ATOM 3757 O O . GLN A 1 466 ? -18.703 22.143 11.856 1.00 91.00 466 GLN A O 1
ATOM 3762 N N . GLU A 1 467 ? -20.796 22.254 12.646 1.00 90.88 467 GLU A N 1
ATOM 3763 C CA . GLU A 1 467 ? -20.947 23.711 12.456 1.00 90.88 467 GLU A CA 1
ATOM 3764 C C . GLU A 1 467 ? -19.831 24.514 13.147 1.00 90.88 467 GLU A C 1
ATOM 3766 O O . GLU A 1 467 ? -19.330 25.504 12.622 1.00 90.88 467 GLU A O 1
ATOM 3771 N N . GLN A 1 468 ? -19.362 24.046 14.305 1.00 89.25 468 GLN A N 1
ATOM 3772 C CA . GLN A 1 468 ? -18.234 24.650 15.023 1.00 89.25 468 GLN A CA 1
ATOM 3773 C C . GLN A 1 468 ? -16.896 24.582 14.264 1.00 89.25 468 GLN A C 1
ATOM 3775 O O . GLN A 1 468 ? -15.982 25.343 14.577 1.00 89.25 468 GLN A O 1
ATOM 3780 N N . ASN A 1 469 ? -16.774 23.703 13.264 1.00 93.25 469 ASN A N 1
ATOM 3781 C CA . ASN A 1 469 ? -15.599 23.572 12.401 1.00 93.25 469 ASN A CA 1
ATOM 3782 C C . ASN A 1 469 ? -15.734 24.358 11.081 1.00 93.25 469 ASN A C 1
ATOM 3784 O O . ASN A 1 469 ? -14.805 24.329 10.280 1.00 93.25 469 ASN A O 1
ATOM 3788 N N . ARG A 1 470 ? -16.837 25.092 10.849 1.00 92.75 470 ARG A N 1
ATOM 3789 C CA . ARG A 1 470 ? -17.122 25.792 9.572 1.00 92.75 470 ARG A CA 1
ATOM 3790 C C . ARG A 1 470 ? -16.052 26.793 9.117 1.00 92.75 470 ARG A C 1
ATOM 3792 O O . ARG A 1 470 ? -15.977 27.145 7.949 1.00 92.75 470 ARG A O 1
ATOM 3799 N N . ASN A 1 471 ? -15.257 27.297 10.061 1.00 92.44 471 ASN A N 1
ATOM 3800 C CA . ASN A 1 471 ? -14.167 28.244 9.813 1.00 92.44 471 ASN A CA 1
ATOM 3801 C C . ASN A 1 471 ? -12.802 27.630 10.161 1.00 92.44 471 ASN A C 1
ATOM 3803 O O . ASN A 1 471 ? -11.831 28.359 10.336 1.00 92.44 471 ASN A O 1
ATOM 3807 N N . THR A 1 472 ? -12.717 26.309 10.323 1.00 96.06 472 THR A N 1
ATOM 3808 C CA . THR A 1 472 ? -11.494 25.604 10.713 1.00 96.06 472 THR A CA 1
ATOM 3809 C C . THR A 1 472 ? -10.843 24.976 9.486 1.00 96.06 472 THR A C 1
ATOM 3811 O O . THR A 1 472 ? -11.461 24.162 8.803 1.00 96.06 472 THR A O 1
ATOM 3814 N N . TYR A 1 473 ? -9.593 25.349 9.222 1.00 97.12 473 TYR A N 1
ATOM 3815 C CA . TYR A 1 473 ? -8.824 24.927 8.058 1.00 97.12 473 TYR A CA 1
ATOM 3816 C C . TYR A 1 473 ? -7.549 24.210 8.487 1.00 97.12 473 TYR A C 1
ATOM 3818 O O . TYR A 1 473 ? -6.797 24.711 9.320 1.00 97.12 473 TYR A O 1
ATOM 3826 N N . LEU A 1 474 ? -7.280 23.062 7.879 1.00 96.94 474 LEU A N 1
ATOM 3827 C CA . LEU A 1 474 ? -6.035 22.331 8.026 1.00 96.94 474 LEU A CA 1
ATOM 3828 C C . LEU A 1 474 ? -4.970 22.932 7.107 1.00 96.94 474 LEU A C 1
ATOM 3830 O O . LEU A 1 474 ? -5.185 23.050 5.901 1.00 96.94 474 LEU A O 1
ATOM 3834 N N . ARG A 1 475 ? -3.811 23.271 7.670 1.00 96.25 475 ARG A N 1
ATOM 3835 C CA . ARG A 1 475 ? -2.591 23.611 6.938 1.00 96.25 475 ARG A CA 1
ATOM 3836 C C . ARG A 1 475 ? -1.554 22.534 7.224 1.00 96.25 475 ARG A C 1
ATOM 3838 O O . ARG A 1 475 ? -1.022 22.452 8.327 1.00 96.25 475 ARG A O 1
ATOM 3845 N N . CYS A 1 476 ? -1.260 21.709 6.230 1.00 93.31 476 CYS A N 1
ATOM 3846 C CA . CYS A 1 476 ? -0.258 20.668 6.398 1.00 93.31 476 CYS A CA 1
ATOM 3847 C C . CYS A 1 476 ? 1.161 21.223 6.250 1.00 93.31 476 CYS A C 1
ATOM 3849 O O . CYS A 1 476 ? 1.469 21.848 5.237 1.00 93.31 476 CYS A O 1
ATOM 3851 N N . ASP A 1 477 ? 2.016 20.961 7.237 1.00 88.19 477 ASP A N 1
ATOM 3852 C CA . ASP A 1 477 ? 3.451 21.247 7.200 1.00 88.19 477 ASP A CA 1
ATOM 3853 C C . ASP A 1 477 ? 4.272 19.948 7.083 1.00 88.19 477 ASP A C 1
ATOM 3855 O O . ASP A 1 477 ? 3.730 18.854 6.903 1.00 88.19 477 ASP A O 1
ATOM 3859 N N . GLY A 1 478 ? 5.603 20.061 7.092 1.00 82.81 478 GLY A N 1
ATOM 3860 C CA . GLY A 1 478 ? 6.492 18.897 7.029 1.00 82.81 478 GLY A CA 1
ATOM 3861 C C . GLY A 1 478 ? 6.508 18.157 5.685 1.00 82.81 478 GLY A C 1
ATOM 3862 O O . GLY A 1 478 ? 7.076 17.069 5.622 1.00 82.81 478 GLY A O 1
ATOM 3863 N N . ILE A 1 479 ? 5.929 18.742 4.628 1.00 88.00 479 ILE A N 1
ATOM 3864 C CA . ILE A 1 479 ? 5.962 18.189 3.270 1.00 88.00 479 ILE A CA 1
ATOM 3865 C C . ILE A 1 479 ? 7.338 18.456 2.648 1.00 88.00 479 ILE A C 1
ATOM 3867 O O . ILE A 1 479 ? 7.739 19.610 2.499 1.00 88.00 479 ILE A O 1
ATOM 3871 N N . ASN A 1 480 ? 8.087 17.398 2.338 1.00 84.06 480 ASN A N 1
ATOM 3872 C CA . ASN A 1 480 ? 9.479 17.469 1.901 1.00 84.06 480 ASN A CA 1
ATOM 3873 C C . ASN A 1 480 ? 9.980 16.177 1.215 1.00 84.06 480 ASN A C 1
ATOM 3875 O O . ASN A 1 480 ? 9.214 15.248 0.961 1.00 84.06 480 ASN A O 1
ATOM 3879 N N . ALA A 1 481 ? 11.294 16.121 0.955 1.00 82.69 481 ALA A N 1
ATOM 3880 C CA . ALA A 1 481 ? 12.011 15.100 0.191 1.00 82.69 481 ALA A CA 1
ATOM 3881 C C . ALA A 1 481 ? 11.760 15.211 -1.323 1.00 82.69 481 ALA A C 1
ATOM 3883 O O . ALA A 1 481 ? 11.763 16.314 -1.861 1.00 82.69 481 ALA A O 1
ATOM 3884 N N . GLY A 1 482 ? 11.641 14.084 -2.028 1.00 83.62 482 GLY A N 1
ATOM 3885 C CA . GLY A 1 482 ? 11.446 14.072 -3.477 1.00 83.62 482 GLY A CA 1
ATOM 3886 C C . GLY A 1 482 ? 9.992 14.079 -3.929 1.00 83.62 482 GLY A C 1
ATOM 3887 O O . GLY A 1 482 ? 9.089 13.803 -3.141 1.00 83.62 482 GLY A O 1
ATOM 3888 N N . MET A 1 483 ? 9.780 14.308 -5.229 1.00 90.56 483 MET A N 1
ATOM 3889 C CA . MET A 1 483 ? 8.459 14.399 -5.869 1.00 90.56 483 MET A CA 1
ATOM 3890 C C . MET A 1 483 ? 7.432 13.366 -5.373 1.00 90.56 483 MET A C 1
ATOM 3892 O O . MET A 1 483 ? 6.333 13.725 -4.964 1.00 90.56 483 MET A O 1
ATOM 3896 N N . THR A 1 484 ? 7.750 12.070 -5.392 1.00 88.25 484 THR A N 1
ATOM 3897 C CA . THR A 1 484 ? 6.779 11.033 -4.998 1.00 88.25 484 THR A CA 1
ATOM 3898 C C . THR A 1 484 ? 6.501 11.007 -3.497 1.00 88.25 484 THR A C 1
ATOM 3900 O O . THR A 1 484 ? 5.407 10.624 -3.082 1.00 88.25 484 THR A O 1
ATOM 3903 N N . SER A 1 485 ? 7.452 11.464 -2.677 1.00 86.12 485 SER A N 1
ATOM 3904 C CA . SER A 1 485 ? 7.206 11.684 -1.251 1.00 86.12 485 SER A CA 1
ATOM 3905 C C . SER A 1 485 ? 6.221 12.830 -1.042 1.00 86.12 485 SER A C 1
ATOM 3907 O O . SER A 1 485 ? 5.258 12.666 -0.293 1.00 86.12 485 SER A O 1
ATOM 3909 N N . ILE A 1 486 ? 6.399 13.927 -1.785 1.00 90.25 486 ILE A N 1
ATOM 3910 C CA . ILE A 1 486 ? 5.489 15.077 -1.796 1.00 90.25 486 ILE A CA 1
ATOM 3911 C C . ILE A 1 486 ? 4.080 14.643 -2.223 1.00 90.25 486 ILE A C 1
ATOM 3913 O O . ILE A 1 486 ? 3.121 14.935 -1.515 1.00 90.25 486 ILE A O 1
ATOM 3917 N N . ILE A 1 487 ? 3.934 13.864 -3.303 1.00 91.31 487 ILE A N 1
ATOM 3918 C CA . ILE A 1 487 ? 2.629 13.322 -3.741 1.00 91.31 487 ILE A CA 1
ATOM 3919 C C . ILE A 1 487 ? 1.955 12.537 -2.610 1.00 91.31 487 ILE A C 1
ATOM 3921 O O . ILE A 1 487 ? 0.775 12.741 -2.322 1.00 91.31 487 ILE A O 1
ATOM 3925 N N . SER A 1 488 ? 2.695 11.652 -1.934 1.00 87.12 488 SER A N 1
ATOM 3926 C CA . SER A 1 488 ? 2.158 10.897 -0.798 1.00 87.12 488 SER A CA 1
ATOM 3927 C C . SER A 1 488 ? 1.713 11.818 0.341 1.00 87.12 488 SER A C 1
ATOM 3929 O O . SER A 1 488 ? 0.625 11.645 0.882 1.00 87.12 488 SER A O 1
ATOM 3931 N N . GLN A 1 489 ? 2.530 12.795 0.718 1.00 88.69 489 GLN A N 1
ATOM 3932 C CA . GLN A 1 489 ? 2.242 13.716 1.820 1.00 88.69 489 GLN A CA 1
ATOM 3933 C C . GLN A 1 489 ? 1.062 14.647 1.494 1.00 88.69 489 GLN A C 1
ATOM 3935 O O . GLN A 1 489 ? 0.225 14.923 2.351 1.00 88.69 489 GLN A O 1
ATOM 3940 N N . VAL A 1 490 ? 0.907 15.065 0.239 1.00 93.75 490 VAL A N 1
ATOM 3941 C CA . VAL A 1 490 ? -0.276 15.796 -0.235 1.00 93.75 490 VAL A CA 1
ATOM 3942 C C . VAL A 1 490 ? -1.539 14.949 -0.060 1.00 93.75 490 VAL A C 1
ATOM 3944 O O . VAL A 1 490 ? -2.528 15.420 0.503 1.00 93.75 490 VAL A O 1
ATOM 3947 N N . LYS A 1 491 ? -1.509 13.671 -0.459 1.00 91.94 491 LYS A N 1
ATOM 3948 C CA . LYS A 1 491 ? -2.645 12.753 -0.268 1.00 91.94 491 LYS A CA 1
ATOM 3949 C C . LYS A 1 491 ? -3.004 12.567 1.208 1.00 91.94 491 LYS A C 1
ATOM 3951 O O . LYS A 1 491 ? -4.187 12.553 1.542 1.00 91.94 491 LYS A O 1
ATOM 3956 N N . VAL A 1 492 ? -2.007 12.444 2.090 1.00 88.69 492 VAL A N 1
ATOM 3957 C CA . VAL A 1 492 ? -2.229 12.373 3.546 1.00 88.69 492 VAL A CA 1
ATOM 3958 C C . VAL A 1 492 ? -2.949 13.626 4.039 1.00 88.69 492 VAL A C 1
ATOM 3960 O O . VAL A 1 492 ? -3.896 13.512 4.813 1.00 88.69 492 VAL A O 1
ATOM 3963 N N . CYS A 1 493 ? -2.590 14.801 3.524 1.00 92.31 493 CYS A N 1
ATOM 3964 C CA . CYS A 1 493 ? -3.241 16.054 3.882 1.00 92.31 493 CYS A CA 1
ATOM 3965 C C . CYS A 1 493 ? -4.739 16.076 3.525 1.00 92.31 493 CYS A C 1
ATOM 3967 O O . CYS A 1 493 ? -5.577 16.349 4.387 1.00 92.31 493 CYS A O 1
ATOM 3969 N N . PHE A 1 494 ? -5.095 15.697 2.289 1.00 95.06 494 PHE A N 1
ATOM 3970 C CA . PHE A 1 494 ? -6.502 15.557 1.882 1.00 95.06 494 PHE A CA 1
ATOM 3971 C C . PHE A 1 494 ? -7.253 14.566 2.766 1.00 95.06 494 PHE A C 1
ATOM 3973 O O . PHE A 1 494 ? -8.383 14.819 3.184 1.00 95.06 494 PHE A O 1
ATOM 3980 N N . LYS A 1 495 ? -6.613 13.437 3.069 1.00 91.56 495 LYS A N 1
ATOM 3981 C CA . LYS A 1 495 ? -7.204 12.405 3.906 1.00 91.56 495 LYS A CA 1
ATOM 3982 C C . LYS A 1 495 ? -7.501 12.909 5.319 1.00 91.56 495 LYS A C 1
ATOM 3984 O O . LYS A 1 495 ? -8.606 12.696 5.805 1.00 91.56 495 LYS A O 1
ATOM 3989 N N . MET A 1 496 ? -6.545 13.583 5.962 1.00 91.06 496 MET A N 1
ATOM 3990 C CA . MET A 1 496 ? -6.715 14.122 7.314 1.00 91.06 496 MET A CA 1
ATOM 3991 C C . MET A 1 496 ? -7.876 15.119 7.380 1.00 91.06 496 MET A C 1
ATOM 3993 O O . MET A 1 496 ? -8.686 15.045 8.306 1.00 91.06 496 MET A O 1
ATOM 3997 N N . ALA A 1 497 ? -7.995 16.003 6.384 1.00 94.88 497 ALA A N 1
ATOM 3998 C CA . ALA A 1 497 ? -9.090 16.969 6.306 1.00 94.88 497 ALA A CA 1
ATOM 3999 C C . ALA A 1 497 ? -10.462 16.279 6.164 1.00 94.88 497 ALA A C 1
ATOM 4001 O O . ALA A 1 497 ? -11.393 16.588 6.911 1.00 94.88 497 ALA A O 1
ATOM 4002 N N . ILE A 1 498 ? -10.564 15.277 5.279 1.00 94.44 498 ILE A N 1
ATOM 4003 C CA . ILE A 1 498 ? -11.789 14.481 5.105 1.00 94.44 498 ILE A CA 1
ATOM 4004 C C . ILE A 1 498 ? -12.126 13.703 6.381 1.00 94.44 498 ILE A C 1
ATOM 4006 O O . ILE A 1 498 ? -13.280 13.707 6.790 1.00 94.44 498 ILE A O 1
ATOM 4010 N N . ASP A 1 499 ? -11.164 13.047 7.032 1.00 89.81 499 ASP A N 1
ATOM 4011 C CA . ASP A 1 499 ? -11.418 12.228 8.228 1.00 89.81 499 ASP A CA 1
ATOM 4012 C C . ASP A 1 499 ? -11.929 13.064 9.418 1.00 89.81 499 ASP A C 1
ATOM 4014 O O . ASP A 1 499 ? -12.732 12.591 10.229 1.00 89.81 499 ASP A O 1
ATOM 4018 N N . THR A 1 500 ? -11.457 14.308 9.535 1.00 91.75 500 THR A N 1
ATOM 4019 C CA . THR A 1 500 ? -11.743 15.195 10.678 1.00 91.75 500 THR A CA 1
ATOM 4020 C C . THR A 1 500 ? -12.905 16.150 10.442 1.00 91.75 500 THR A C 1
ATOM 4022 O O . THR A 1 500 ? -13.429 16.712 11.404 1.00 91.75 500 THR A O 1
ATOM 4025 N N . GLY A 1 501 ? -13.365 16.295 9.196 1.00 95.38 501 GLY A N 1
ATOM 4026 C CA . GLY A 1 501 ? -14.464 17.200 8.859 1.00 95.38 501 GLY A CA 1
ATOM 4027 C C . GLY A 1 501 ? -14.078 18.664 9.035 1.00 95.38 501 GLY A C 1
ATOM 4028 O O . GLY A 1 501 ? -14.853 19.445 9.591 1.00 95.38 501 GLY A O 1
ATOM 4029 N N . VAL A 1 502 ? -12.863 19.009 8.605 1.00 96.38 502 VAL A N 1
ATOM 4030 C CA . VAL A 1 502 ? -12.344 20.382 8.547 1.00 96.38 502 VAL A CA 1
ATOM 4031 C C . VAL A 1 502 ? -11.997 20.748 7.106 1.00 96.38 502 VAL A C 1
ATOM 4033 O O . VAL A 1 502 ? -11.855 19.887 6.237 1.00 96.38 502 VAL A O 1
ATOM 4036 N N . HIS A 1 503 ? -11.879 22.041 6.835 1.00 97.38 503 HIS A N 1
ATOM 4037 C CA . HIS A 1 503 ? -11.524 22.556 5.516 1.00 97.38 503 HIS A CA 1
ATOM 4038 C C . HIS A 1 503 ? -10.021 22.431 5.254 1.00 97.38 503 HIS A C 1
ATOM 4040 O O . HIS A 1 503 ? -9.251 22.142 6.168 1.00 97.38 503 HIS A O 1
ATOM 4046 N N . LEU A 1 504 ? -9.583 22.644 4.015 1.00 97.50 504 LEU A N 1
ATOM 4047 C CA . LEU A 1 504 ? -8.188 22.441 3.625 1.00 97.50 504 LEU A CA 1
ATOM 4048 C C . LEU A 1 504 ? -7.579 23.712 3.028 1.00 97.50 504 LEU A C 1
ATOM 4050 O O . LEU A 1 504 ? -8.149 24.316 2.122 1.00 97.50 504 LEU A O 1
ATOM 4054 N N . ILE A 1 505 ? -6.388 24.071 3.498 1.00 97.25 505 ILE A N 1
ATOM 4055 C CA . ILE A 1 505 ? -5.482 24.984 2.800 1.00 97.25 505 ILE A CA 1
ATOM 4056 C C . ILE A 1 505 ? -4.526 24.125 1.979 1.00 97.25 505 ILE A C 1
ATOM 4058 O O . ILE A 1 505 ? -3.832 23.268 2.531 1.00 97.25 505 ILE A O 1
ATOM 4062 N N . LEU A 1 506 ? -4.496 24.339 0.663 1.00 96.44 506 LEU A N 1
ATOM 4063 C CA . LEU A 1 506 ? -3.554 23.643 -0.207 1.00 96.44 506 LEU A CA 1
ATOM 4064 C C . LEU A 1 506 ? -2.112 23.949 0.233 1.00 96.44 506 LEU A C 1
ATOM 4066 O O . LEU A 1 506 ? -1.800 25.110 0.512 1.00 96.44 506 LEU A O 1
ATOM 4070 N N . PRO A 1 507 ? -1.245 22.926 0.331 1.00 94.25 507 PRO A N 1
ATOM 4071 C CA . PRO A 1 507 ? 0.084 23.093 0.899 1.00 94.25 507 PRO A CA 1
ATOM 4072 C C . PRO A 1 507 ? 1.039 23.830 -0.041 1.00 94.25 507 PRO A C 1
ATOM 4074 O O . PRO A 1 507 ? 0.872 23.805 -1.260 1.00 94.25 507 PRO A O 1
ATOM 4077 N N . ASN A 1 508 ? 2.100 24.376 0.555 1.00 92.38 508 ASN A N 1
ATOM 4078 C CA . ASN A 1 508 ? 3.273 24.893 -0.147 1.00 92.38 508 ASN A CA 1
ATOM 4079 C C . ASN A 1 508 ? 4.433 23.918 0.058 1.00 92.38 508 ASN A C 1
ATOM 4081 O O . ASN A 1 508 ? 4.626 23.405 1.163 1.00 92.38 508 ASN A O 1
ATOM 4085 N N . MET A 1 509 ? 5.193 23.643 -0.998 1.00 93.31 509 MET A N 1
ATOM 4086 C CA . MET A 1 509 ? 6.152 22.535 -1.031 1.00 93.31 509 MET A CA 1
ATOM 4087 C C . MET A 1 509 ? 7.509 23.007 -1.557 1.00 93.31 509 MET A C 1
ATOM 4089 O O . MET A 1 509 ? 7.541 23.729 -2.558 1.00 93.31 509 MET A O 1
ATOM 4093 N N . PRO A 1 510 ? 8.628 22.611 -0.925 1.00 91.44 510 PRO A N 1
ATOM 4094 C CA . PRO A 1 510 ? 9.951 23.017 -1.375 1.00 91.44 510 PRO A CA 1
ATOM 4095 C C . PRO A 1 510 ? 10.316 22.311 -2.683 1.00 91.44 510 PRO A C 1
ATOM 4097 O O . PRO A 1 510 ? 10.134 21.100 -2.812 1.00 91.44 510 PRO A O 1
ATOM 4100 N N . LEU A 1 511 ? 10.874 23.055 -3.637 1.00 91.38 511 LEU A N 1
ATOM 4101 C CA . LEU A 1 511 ? 11.505 22.482 -4.820 1.00 91.38 511 LEU A CA 1
ATOM 4102 C C . LEU A 1 511 ? 12.956 22.106 -4.510 1.00 91.38 511 LEU A C 1
ATOM 4104 O O . LEU A 1 511 ? 13.735 22.939 -4.037 1.00 91.38 511 LEU A O 1
ATOM 4108 N N . ARG A 1 512 ? 13.336 20.861 -4.804 1.00 89.19 512 ARG A N 1
ATOM 4109 C CA . ARG A 1 512 ? 14.719 20.402 -4.663 1.00 89.19 512 ARG A CA 1
ATOM 4110 C C . ARG A 1 512 ? 15.645 21.144 -5.624 1.00 89.19 512 ARG A C 1
ATOM 4112 O O . ARG A 1 512 ? 15.287 21.409 -6.772 1.00 89.19 512 ARG A O 1
ATOM 4119 N N . ASP A 1 513 ? 16.845 21.453 -5.152 1.00 89.00 513 ASP A N 1
ATOM 4120 C CA . ASP A 1 513 ? 17.894 22.012 -5.996 1.00 89.00 513 ASP A CA 1
ATOM 4121 C C . ASP A 1 513 ? 18.257 21.016 -7.115 1.00 89.00 513 ASP A C 1
ATOM 4123 O O . ASP A 1 513 ? 18.412 19.819 -6.864 1.00 89.00 513 ASP A O 1
ATOM 4127 N N . SER A 1 514 ? 18.317 21.498 -8.359 1.00 89.19 514 SER A N 1
ATOM 4128 C CA . SER A 1 514 ? 18.581 20.653 -9.533 1.00 89.19 514 SER A CA 1
ATOM 4129 C C . SER A 1 514 ? 20.075 20.441 -9.799 1.00 89.19 514 SER A C 1
ATOM 4131 O O . SER A 1 514 ? 20.422 19.484 -10.486 1.00 89.19 514 SER A O 1
ATOM 4133 N N . ASP A 1 515 ? 20.945 21.281 -9.232 1.00 87.44 515 ASP A N 1
ATOM 4134 C CA . ASP A 1 515 ? 22.403 21.182 -9.357 1.00 87.44 515 ASP A CA 1
ATOM 4135 C C . ASP A 1 515 ? 23.021 20.412 -8.174 1.00 87.44 515 ASP A C 1
ATOM 4137 O O . ASP A 1 515 ? 24.027 19.713 -8.324 1.00 87.44 515 ASP A O 1
ATOM 4141 N N . ASP A 1 516 ? 22.414 20.510 -6.986 1.00 88.50 516 ASP A N 1
ATOM 4142 C CA . ASP A 1 516 ? 22.842 19.821 -5.767 1.00 88.50 516 ASP A CA 1
ATOM 4143 C C . ASP A 1 516 ? 21.687 19.046 -5.121 1.00 88.50 516 ASP A C 1
ATOM 4145 O O . ASP A 1 516 ? 21.014 19.524 -4.209 1.00 88.50 516 ASP A O 1
ATOM 4149 N N . LEU A 1 517 ? 21.494 17.798 -5.560 1.00 85.81 517 LEU A N 1
ATOM 4150 C CA . LEU A 1 517 ? 20.385 16.934 -5.128 1.00 85.81 517 LEU A CA 1
ATOM 4151 C C . LEU A 1 517 ? 20.346 16.639 -3.614 1.00 85.81 517 LEU A C 1
ATOM 4153 O O . LEU A 1 517 ? 19.332 16.145 -3.123 1.00 85.81 517 LEU A O 1
ATOM 4157 N N . LEU A 1 518 ? 21.412 16.946 -2.860 1.00 86.06 518 LEU A N 1
ATOM 4158 C CA . LEU A 1 518 ? 21.432 16.849 -1.394 1.00 86.06 518 LEU A CA 1
ATOM 4159 C C . LEU A 1 518 ? 20.710 18.030 -0.716 1.00 86.06 518 LEU A C 1
ATOM 4161 O O . LEU A 1 518 ? 20.406 17.973 0.479 1.00 86.06 518 LEU A O 1
ATOM 4165 N N . LYS A 1 519 ? 20.420 19.106 -1.457 1.00 86.50 519 LYS A N 1
ATOM 4166 C CA . LYS A 1 519 ? 19.728 20.301 -0.967 1.00 86.50 519 LYS A CA 1
ATOM 4167 C C . LYS A 1 519 ? 18.241 20.260 -1.312 1.00 86.50 519 LYS A C 1
ATOM 4169 O O . LYS A 1 519 ? 17.789 20.708 -2.361 1.00 86.50 519 LYS A O 1
ATOM 4174 N N . PHE A 1 520 ? 17.450 19.820 -0.339 1.00 83.69 520 PHE A N 1
ATOM 4175 C CA . PHE A 1 520 ? 15.982 19.808 -0.411 1.00 83.69 520 PHE A CA 1
ATOM 4176 C C . PHE A 1 520 ? 15.319 21.166 -0.130 1.00 83.69 520 PHE A C 1
ATOM 4178 O O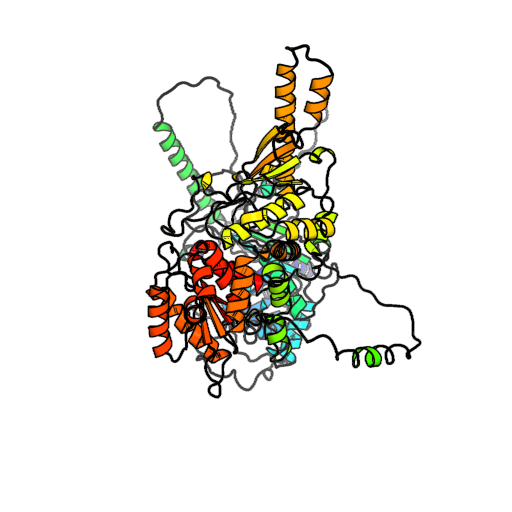 . PHE A 1 520 ? 14.101 21.227 -0.014 1.00 83.69 520 PHE A O 1
ATOM 4185 N N . ASN A 1 521 ? 16.094 22.246 0.032 1.00 85.81 521 ASN A N 1
ATOM 4186 C CA . ASN A 1 521 ? 15.582 23.608 0.239 1.00 85.81 521 ASN A CA 1
ATOM 4187 C C . ASN A 1 521 ? 14.602 23.793 1.424 1.00 85.81 521 ASN A C 1
ATOM 4189 O O . ASN A 1 521 ? 13.835 24.750 1.459 1.00 85.81 521 ASN A O 1
ATOM 4193 N N . LEU A 1 522 ? 14.688 22.942 2.454 1.00 82.19 522 LEU A N 1
ATOM 4194 C CA . LEU A 1 522 ? 13.787 22.946 3.621 1.00 82.19 522 LEU A CA 1
ATOM 4195 C C . LEU A 1 522 ? 13.740 24.265 4.408 1.00 82.19 522 LEU A C 1
ATOM 4197 O O . LEU A 1 522 ? 12.754 24.554 5.073 1.00 82.19 522 LEU A O 1
ATOM 4201 N N . LEU A 1 523 ? 14.824 25.041 4.371 1.00 81.50 523 LEU A N 1
ATOM 4202 C CA . LEU A 1 523 ? 14.953 26.324 5.072 1.00 81.50 523 LEU A CA 1
ATOM 4203 C C . LEU A 1 523 ? 15.021 27.509 4.098 1.00 81.50 523 LEU A C 1
ATOM 4205 O O . LEU A 1 523 ? 15.370 28.620 4.491 1.00 81.50 523 LEU A O 1
ATOM 4209 N N . ASN A 1 524 ? 14.720 27.276 2.819 1.00 84.81 524 ASN A N 1
ATOM 4210 C CA . ASN A 1 524 ? 14.808 28.272 1.764 1.00 84.81 524 ASN A CA 1
ATOM 4211 C C . ASN A 1 524 ? 13.402 28.682 1.311 1.00 84.81 524 ASN A C 1
ATOM 4213 O O . ASN A 1 524 ? 12.841 28.090 0.393 1.00 84.81 524 ASN A O 1
ATOM 4217 N N . ALA A 1 525 ? 12.835 29.706 1.953 1.00 83.50 525 ALA A N 1
ATOM 4218 C CA . ALA A 1 525 ? 11.463 30.148 1.698 1.00 83.50 525 ALA A CA 1
ATOM 4219 C C . ALA A 1 525 ? 11.192 30.522 0.227 1.00 83.50 525 ALA A C 1
ATOM 4221 O O . ALA A 1 525 ? 10.082 30.315 -0.248 1.00 83.50 525 ALA A O 1
ATOM 4222 N N . SER A 1 526 ? 12.185 31.028 -0.515 1.00 87.44 526 SER A N 1
ATOM 4223 C CA . SER A 1 526 ? 12.008 31.389 -1.931 1.00 87.44 526 SER A CA 1
ATOM 4224 C C . SER A 1 526 ? 11.979 30.189 -2.879 1.00 87.44 526 SER A C 1
ATOM 4226 O O . SER A 1 526 ? 11.587 30.340 -4.032 1.00 87.44 526 SER A O 1
ATOM 4228 N N . ALA A 1 527 ? 12.375 29.005 -2.407 1.00 88.06 527 ALA A N 1
ATOM 4229 C CA . ALA A 1 527 ? 12.277 27.756 -3.154 1.00 88.06 527 ALA A CA 1
ATOM 4230 C C . ALA A 1 527 ? 10.962 27.001 -2.891 1.00 88.06 527 ALA A C 1
ATOM 4232 O O . ALA A 1 527 ? 10.745 25.940 -3.476 1.00 88.06 527 ALA A O 1
ATOM 4233 N N . TYR A 1 528 ? 10.085 27.519 -2.024 1.00 91.44 528 TYR A N 1
ATOM 4234 C CA . TYR A 1 528 ? 8.747 26.967 -1.844 1.00 91.44 528 TYR A CA 1
ATOM 4235 C C . TYR A 1 528 ? 7.842 27.391 -2.992 1.00 91.44 528 TYR A C 1
ATOM 4237 O O . TYR A 1 528 ? 7.794 28.557 -3.378 1.00 91.44 528 TYR A O 1
ATOM 4245 N N . MET A 1 529 ? 7.106 26.419 -3.506 1.00 92.81 529 MET A N 1
ATOM 4246 C CA . MET A 1 529 ? 6.125 26.593 -4.560 1.00 92.81 529 MET A CA 1
ATOM 4247 C C . MET A 1 529 ? 4.726 26.328 -4.015 1.00 92.81 529 MET A C 1
ATOM 4249 O O . MET A 1 529 ? 4.526 25.412 -3.208 1.00 92.81 529 MET A O 1
ATOM 4253 N N . ASP A 1 530 ? 3.766 27.119 -4.477 1.00 93.31 530 ASP A N 1
ATOM 4254 C CA . ASP A 1 530 ? 2.348 26.898 -4.216 1.00 93.31 530 ASP A CA 1
ATOM 4255 C C . ASP A 1 530 ? 1.862 25.630 -4.945 1.00 93.31 530 ASP A C 1
ATOM 4257 O O . ASP A 1 530 ? 2.499 25.112 -5.871 1.00 93.31 530 ASP A O 1
ATOM 4261 N N . TYR A 1 531 ? 0.702 25.113 -4.532 1.00 95.00 531 TYR A N 1
ATOM 4262 C CA . TYR A 1 531 ? 0.125 23.902 -5.119 1.00 95.00 531 TYR A CA 1
ATOM 4263 C C . TYR A 1 531 ? -0.059 23.988 -6.639 1.00 95.00 531 TYR A C 1
ATOM 4265 O O . TYR A 1 531 ? 0.202 23.005 -7.326 1.00 95.00 531 TYR A O 1
ATOM 4273 N N . ASP A 1 532 ? -0.468 25.145 -7.169 1.00 95.06 532 ASP A N 1
ATOM 4274 C CA . ASP A 1 532 ? -0.726 25.359 -8.602 1.00 95.06 532 ASP A CA 1
ATOM 4275 C C . ASP A 1 532 ? 0.545 25.393 -9.470 1.00 95.06 532 ASP A C 1
ATOM 4277 O O . ASP A 1 532 ? 0.470 25.265 -10.693 1.00 95.06 532 ASP A O 1
ATOM 4281 N N . GLN A 1 533 ? 1.719 25.498 -8.847 1.00 94.75 533 GLN A N 1
ATOM 4282 C CA . GLN A 1 533 ? 3.011 25.380 -9.519 1.00 94.75 533 GLN A CA 1
ATOM 4283 C C . GLN A 1 533 ? 3.488 23.919 -9.595 1.00 94.75 533 GLN A C 1
ATOM 4285 O O . GLN A 1 533 ? 4.187 23.551 -10.541 1.00 94.75 533 GLN A O 1
ATOM 4290 N N . TRP A 1 534 ? 3.093 23.073 -8.635 1.00 94.38 534 TRP A N 1
ATOM 4291 C CA . TRP A 1 534 ? 3.403 21.636 -8.624 1.00 94.38 534 TRP A CA 1
ATOM 4292 C C . TRP A 1 534 ? 2.378 20.793 -9.388 1.00 94.38 534 TRP A C 1
ATOM 4294 O O . TRP A 1 534 ? 2.739 19.876 -10.132 1.00 94.38 534 TRP A O 1
ATOM 4304 N N . PHE A 1 535 ? 1.097 21.098 -9.202 1.00 96.88 535 PHE A N 1
ATOM 4305 C CA . PHE A 1 535 ? -0.027 20.269 -9.614 1.00 96.88 535 PHE A CA 1
ATOM 4306 C C . PHE A 1 535 ? -1.154 21.106 -10.230 1.00 96.88 535 PHE A C 1
ATOM 4308 O O . PHE A 1 535 ? -1.268 22.312 -10.029 1.00 96.88 535 PHE A O 1
ATOM 4315 N N . ASP A 1 536 ? -2.020 20.446 -10.990 1.00 96.31 536 ASP A N 1
ATOM 4316 C CA . ASP A 1 536 ? -3.197 21.036 -11.616 1.00 96.31 536 ASP A CA 1
ATOM 4317 C C . ASP A 1 536 ? -4.251 21.376 -10.548 1.00 96.31 536 ASP A C 1
ATOM 4319 O O . ASP A 1 536 ? -5.006 20.529 -10.060 1.00 96.31 536 ASP A O 1
ATOM 4323 N N . HIS A 1 537 ? -4.264 22.645 -10.150 1.00 94.50 537 HIS A N 1
ATOM 4324 C CA . HIS A 1 537 ? -5.179 23.175 -9.147 1.00 94.50 537 HIS A CA 1
ATOM 4325 C C . HIS A 1 537 ? -6.651 23.095 -9.581 1.00 94.50 537 HIS A C 1
ATOM 4327 O O . HIS A 1 537 ? -7.512 22.739 -8.769 1.00 94.50 537 HIS A O 1
ATOM 4333 N N . GLU A 1 538 ? -6.954 23.375 -10.852 1.00 94.56 538 GLU A N 1
ATOM 4334 C CA . GLU A 1 538 ? -8.328 23.326 -11.358 1.00 94.56 538 GLU A CA 1
ATOM 4335 C C . GLU A 1 538 ? -8.890 21.905 -11.295 1.00 94.56 538 GLU A C 1
ATOM 4337 O O . GLU A 1 538 ? -10.054 21.713 -10.933 1.00 94.56 538 GLU A O 1
ATOM 4342 N N . HIS A 1 539 ? -8.057 20.901 -11.583 1.00 96.06 539 HIS A N 1
ATOM 4343 C CA . HIS A 1 539 ? -8.435 19.494 -11.478 1.00 96.06 539 HIS A CA 1
ATOM 4344 C C . HIS A 1 539 ? -8.867 19.107 -10.062 1.00 96.06 539 HIS A C 1
ATOM 4346 O O . HIS A 1 539 ? -9.907 18.462 -9.897 1.00 96.06 539 HIS A O 1
ATOM 4352 N N . VAL A 1 540 ? -8.126 19.537 -9.035 1.00 95.94 540 VAL A N 1
ATOM 4353 C CA . VAL A 1 540 ? -8.482 19.274 -7.631 1.00 95.94 540 VAL A CA 1
ATOM 4354 C C . VAL A 1 540 ? -9.797 19.944 -7.263 1.00 95.94 540 VAL A C 1
ATOM 4356 O O . VAL A 1 540 ? -10.689 19.268 -6.750 1.00 95.94 540 VAL A O 1
ATOM 4359 N N . LEU A 1 541 ? -9.943 21.247 -7.527 1.00 95.62 541 LEU A N 1
ATOM 4360 C CA . LEU A 1 541 ? -11.160 21.978 -7.165 1.00 95.62 541 LEU A CA 1
ATOM 4361 C C . LEU A 1 541 ? -12.389 21.409 -7.878 1.00 95.62 541 LEU A C 1
ATOM 4363 O O . LEU A 1 541 ? -13.425 21.161 -7.255 1.00 95.62 541 LEU A O 1
ATOM 4367 N N . ALA A 1 542 ? -12.273 21.143 -9.180 1.00 95.38 542 ALA A N 1
ATOM 4368 C CA . ALA A 1 542 ? -13.355 20.561 -9.956 1.00 95.38 542 ALA A CA 1
ATOM 4369 C C . ALA A 1 542 ? -13.720 19.168 -9.422 1.00 95.38 542 ALA A C 1
ATOM 4371 O O . ALA A 1 542 ? -14.899 18.888 -9.208 1.00 95.38 542 ALA A O 1
ATOM 4372 N N . SER A 1 543 ? -12.736 18.304 -9.170 1.00 96.50 543 SER A N 1
ATOM 4373 C CA . SER A 1 543 ? -12.973 16.942 -8.680 1.00 96.50 543 SER A CA 1
ATOM 4374 C C . SER A 1 543 ? -13.592 16.934 -7.281 1.00 96.50 543 SER A C 1
ATOM 4376 O O . SER A 1 543 ? -14.596 16.258 -7.050 1.00 96.50 543 SER A O 1
ATOM 4378 N N . MET A 1 544 ? -13.061 17.739 -6.359 1.00 97.00 544 MET A N 1
ATOM 4379 C CA . MET A 1 544 ? -13.533 17.795 -4.976 1.00 97.00 544 MET A CA 1
ATOM 4380 C C . MET A 1 544 ? -14.884 18.491 -4.833 1.00 97.00 544 MET A C 1
ATOM 4382 O O . MET A 1 544 ? -15.692 18.039 -4.028 1.00 97.00 544 MET A O 1
ATOM 4386 N N . SER A 1 545 ? -15.208 19.488 -5.663 1.00 96.06 545 SER A N 1
ATOM 4387 C CA . SER A 1 545 ? -16.561 20.071 -5.675 1.00 96.06 545 SER A CA 1
ATOM 4388 C C . SER A 1 545 ? -17.650 19.047 -6.030 1.00 96.06 545 SER A C 1
ATOM 4390 O O . SER A 1 545 ? -18.779 19.161 -5.557 1.00 96.06 545 SER A O 1
ATOM 4392 N N . ARG A 1 546 ? -17.318 18.011 -6.817 1.00 95.38 546 ARG A N 1
ATOM 4393 C CA . ARG A 1 546 ? -18.232 16.901 -7.136 1.00 95.38 546 ARG A CA 1
ATOM 4394 C C . ARG A 1 546 ? -18.185 15.782 -6.095 1.00 95.38 546 ARG A C 1
ATOM 4396 O O . ARG A 1 546 ? -19.226 15.226 -5.751 1.00 95.38 546 ARG A O 1
ATOM 4403 N N . ALA A 1 547 ? -16.988 15.429 -5.627 1.00 97.00 547 ALA A N 1
ATOM 4404 C CA . ALA A 1 547 ? -16.773 14.275 -4.757 1.00 97.00 547 ALA A CA 1
ATOM 4405 C C . ALA A 1 547 ? -17.027 14.573 -3.272 1.00 97.00 547 ALA A C 1
ATOM 4407 O O . ALA A 1 547 ? -17.558 13.723 -2.566 1.00 97.00 547 ALA A O 1
ATOM 4408 N N . CYS A 1 548 ? -16.670 15.764 -2.792 1.00 97.81 548 CYS A N 1
ATOM 4409 C CA . CYS A 1 548 ? -16.829 16.187 -1.402 1.00 97.81 548 CYS A CA 1
ATOM 4410 C C . CYS A 1 548 ? -17.207 17.680 -1.301 1.00 97.81 548 CYS A C 1
ATOM 4412 O O . CYS A 1 548 ? -16.410 18.492 -0.830 1.00 97.81 548 CYS A O 1
ATOM 4414 N N . PRO A 1 549 ? -18.432 18.063 -1.711 1.00 96.62 549 PRO A N 1
ATOM 4415 C CA . PRO A 1 549 ? -18.869 19.464 -1.746 1.00 96.62 549 PRO A CA 1
ATOM 4416 C C . PRO A 1 549 ? -18.925 20.147 -0.369 1.00 96.62 549 PRO A C 1
ATOM 4418 O O . PRO A 1 549 ? -19.014 21.367 -0.295 1.00 96.62 549 PRO A O 1
ATOM 4421 N N . GLN A 1 550 ? -18.898 19.375 0.722 1.00 95.69 550 GLN A N 1
ATOM 4422 C CA . GLN A 1 550 ? -18.889 19.897 2.093 1.00 95.69 550 GLN A CA 1
ATOM 4423 C C . GLN A 1 550 ? -17.516 20.460 2.500 1.00 95.69 550 GLN A C 1
ATOM 4425 O O . GLN A 1 550 ? -17.434 21.266 3.427 1.00 95.69 550 GLN A O 1
ATOM 4430 N N . MET A 1 551 ? -16.439 20.058 1.817 1.00 97.25 551 MET A N 1
ATOM 4431 C CA . MET A 1 551 ? -15.086 20.508 2.122 1.00 97.25 551 MET A CA 1
ATOM 4432 C C . MET A 1 551 ? -14.718 21.736 1.290 1.00 97.25 551 MET A C 1
ATOM 4434 O O . MET A 1 551 ? -14.510 21.634 0.083 1.00 97.25 551 MET A O 1
ATOM 4438 N N . ASN A 1 552 ? -14.569 22.888 1.942 1.00 95.75 552 ASN A N 1
ATOM 4439 C CA . ASN A 1 552 ? -13.942 24.047 1.321 1.00 95.75 552 ASN A CA 1
ATOM 4440 C C . ASN A 1 552 ? -12.424 23.835 1.172 1.00 95.75 552 ASN A C 1
ATOM 4442 O O . ASN A 1 552 ? -11.758 23.390 2.112 1.00 95.75 552 ASN A O 1
ATOM 4446 N N . ILE A 1 553 ? -11.888 24.165 -0.002 1.00 96.62 553 ILE A N 1
ATOM 4447 C CA . ILE A 1 553 ? -10.461 24.088 -0.329 1.00 96.62 553 ILE A CA 1
ATOM 4448 C C . ILE A 1 553 ? -10.028 25.471 -0.800 1.00 96.62 553 ILE A C 1
ATOM 4450 O O . ILE A 1 553 ? -10.625 26.020 -1.723 1.00 96.62 553 ILE A O 1
ATOM 4454 N N . ILE A 1 554 ? -8.991 26.017 -0.175 1.00 94.06 554 ILE A N 1
ATOM 4455 C CA . ILE A 1 554 ? -8.469 27.357 -0.465 1.00 94.06 554 ILE A CA 1
ATOM 4456 C C . ILE A 1 554 ? -6.968 27.311 -0.734 1.00 94.06 554 ILE A C 1
ATOM 4458 O O . ILE A 1 554 ? -6.286 26.363 -0.329 1.00 94.06 554 ILE A O 1
ATOM 4462 N N . GLN A 1 555 ? -6.434 28.336 -1.396 1.00 91.75 555 GLN A N 1
ATOM 4463 C CA . GLN A 1 555 ? -4.995 28.444 -1.593 1.00 91.75 555 GLN A CA 1
ATOM 4464 C C . GLN A 1 555 ? -4.309 29.094 -0.392 1.00 91.75 555 GLN A C 1
ATOM 4466 O O . GLN A 1 555 ? -4.887 29.926 0.307 1.00 91.75 555 GLN A O 1
ATOM 4471 N N . SER A 1 556 ? -3.037 28.749 -0.187 1.00 89.38 556 SER A N 1
ATOM 4472 C CA . SER A 1 556 ? -2.197 29.335 0.863 1.00 89.38 556 SER A CA 1
ATOM 4473 C C . SER A 1 556 ? -2.148 30.868 0.786 1.00 89.38 556 SER A C 1
ATOM 4475 O O . SER A 1 556 ? -2.308 31.540 1.804 1.00 89.38 556 SER A O 1
ATOM 4477 N N . LYS A 1 557 ? -2.046 31.427 -0.430 1.00 87.00 557 LYS A N 1
ATOM 4478 C CA . LYS A 1 557 ? -1.991 32.879 -0.680 1.00 87.00 557 LYS A CA 1
ATOM 4479 C C . LYS A 1 557 ? -3.262 33.653 -0.311 1.00 87.00 557 LYS A C 1
ATOM 4481 O O . LYS A 1 557 ? -3.197 34.867 -0.135 1.00 87.00 557 LYS A O 1
ATOM 4486 N N . ASP A 1 558 ? -4.397 32.969 -0.174 1.00 87.88 558 ASP A N 1
ATOM 4487 C CA . ASP A 1 558 ? -5.669 33.597 0.191 1.00 87.88 558 ASP A CA 1
ATOM 4488 C C . ASP A 1 558 ? -5.809 33.762 1.715 1.00 87.88 558 ASP A C 1
ATOM 4490 O O . ASP A 1 558 ? -6.654 34.525 2.188 1.00 87.88 558 ASP A O 1
ATOM 4494 N N . VAL A 1 559 ? -4.979 33.075 2.508 1.00 89.69 559 VAL A N 1
ATOM 4495 C CA . VAL A 1 559 ? -5.045 33.082 3.975 1.00 89.69 559 VAL A CA 1
ATOM 4496 C C . VAL A 1 559 ? -4.424 34.354 4.551 1.00 89.69 559 VAL A C 1
ATOM 4498 O O . VAL A 1 559 ? -3.312 34.729 4.198 1.00 89.69 559 VAL A O 1
ATOM 4501 N N . GLY A 1 560 ? -5.126 35.015 5.476 1.00 85.94 560 GLY A N 1
ATOM 4502 C CA . GLY A 1 560 ? -4.671 36.275 6.078 1.00 85.94 560 GLY A CA 1
ATOM 4503 C C . GLY A 1 560 ? -4.977 37.510 5.226 1.00 85.94 560 GLY A C 1
ATOM 4504 O O . GLY A 1 560 ? -4.605 38.624 5.591 1.00 85.94 560 GLY A O 1
ATOM 4505 N N . THR A 1 561 ? -5.685 37.335 4.109 1.00 87.50 561 THR A N 1
ATOM 4506 C CA . THR A 1 561 ? -6.213 38.434 3.293 1.00 87.50 561 THR A CA 1
ATOM 4507 C C . THR A 1 561 ? -7.467 39.045 3.935 1.00 87.50 561 THR A C 1
ATOM 4509 O O . THR A 1 561 ? -8.110 38.398 4.763 1.00 87.50 561 THR A O 1
ATOM 4512 N N . PRO A 1 562 ? -7.906 40.256 3.533 1.00 83.31 562 PRO A N 1
ATOM 4513 C CA . PRO A 1 562 ? -9.175 40.820 4.005 1.00 83.31 562 PRO A CA 1
ATOM 4514 C C . PRO A 1 562 ? -10.398 39.927 3.731 1.00 83.31 562 PRO A C 1
ATOM 4516 O O . PRO A 1 562 ? -11.383 39.996 4.462 1.00 83.31 562 PRO A O 1
ATOM 4519 N N . SER A 1 563 ? -10.338 39.086 2.692 1.00 79.56 563 SER A N 1
ATOM 4520 C CA . SER A 1 563 ? -11.367 38.091 2.366 1.00 79.56 563 SER A CA 1
ATOM 4521 C C . SER A 1 563 ? -11.346 36.859 3.271 1.00 79.56 563 SER A C 1
ATOM 4523 O O . SER A 1 563 ? -12.373 36.194 3.396 1.00 79.56 563 SER A O 1
ATOM 4525 N N . LEU A 1 564 ? -10.212 36.555 3.907 1.00 84.06 564 LEU A N 1
ATOM 4526 C CA . LEU A 1 564 ? -10.069 35.440 4.839 1.00 84.06 564 LEU A CA 1
ATOM 4527 C C . LEU A 1 564 ? -9.109 35.806 5.990 1.00 84.06 564 LEU A C 1
ATOM 4529 O O . LEU A 1 564 ? -7.977 35.308 6.043 1.00 84.06 564 LEU A O 1
ATOM 4533 N N . PRO A 1 565 ? -9.535 36.687 6.915 1.00 91.00 565 PRO A N 1
ATOM 4534 C CA . PRO A 1 565 ? -8.718 37.064 8.061 1.00 91.00 565 PRO A CA 1
ATOM 4535 C C . PRO A 1 565 ? -8.503 35.854 8.974 1.00 91.00 565 PRO A C 1
ATOM 4537 O O . PRO A 1 565 ? -9.416 35.052 9.171 1.00 91.00 565 PRO A O 1
ATOM 4540 N N . VAL A 1 566 ? -7.307 35.717 9.546 1.00 92.06 566 VAL A N 1
ATOM 4541 C CA . VAL A 1 566 ? -6.993 34.638 10.495 1.00 92.06 566 VAL A CA 1
ATOM 4542 C C . VAL A 1 566 ? -7.351 35.100 11.902 1.00 92.06 566 VAL A C 1
ATOM 4544 O O . VAL A 1 566 ? -6.858 36.124 12.362 1.00 92.06 566 VAL A O 1
ATOM 4547 N N . LEU A 1 567 ? -8.222 34.346 12.571 1.00 90.56 567 LEU A N 1
ATOM 4548 C CA . LEU A 1 567 ? -8.571 34.556 13.976 1.00 90.56 567 LEU A CA 1
ATOM 4549 C C . LEU A 1 567 ? -7.610 33.810 14.900 1.00 90.56 567 LEU A C 1
ATOM 4551 O O . LEU A 1 567 ? -7.157 34.350 15.900 1.00 90.56 567 LEU A O 1
ATOM 4555 N N . ASN A 1 568 ? -7.327 32.555 14.565 1.00 91.38 568 ASN A N 1
ATOM 4556 C CA . ASN A 1 568 ? -6.504 31.666 15.367 1.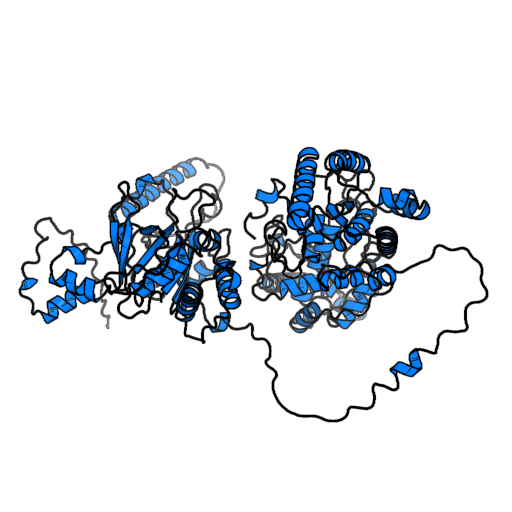00 91.38 568 ASN A CA 1
ATOM 4557 C C . ASN A 1 568 ? -5.522 30.937 14.462 1.00 91.38 568 ASN A C 1
ATOM 4559 O O . ASN A 1 568 ? -5.910 30.443 13.403 1.00 91.38 568 ASN A O 1
ATOM 4563 N N . GLU A 1 569 ? -4.286 30.803 14.919 1.00 93.75 569 GLU A N 1
ATOM 4564 C CA . GLU A 1 569 ? -3.289 29.943 14.297 1.00 93.75 569 GLU A CA 1
ATOM 4565 C C . GLU A 1 569 ? -2.734 29.003 15.363 1.00 93.75 569 GLU A C 1
ATOM 4567 O O . GLU A 1 569 ? -2.046 29.422 16.293 1.00 93.75 569 GLU A O 1
ATOM 4572 N N . TRP A 1 570 ? -3.106 27.730 15.269 1.00 95.44 570 TRP A N 1
ATOM 4573 C CA . TRP A 1 570 ? -2.746 26.703 16.240 1.00 95.44 570 TRP A CA 1
ATOM 4574 C C . TRP A 1 570 ? -1.909 25.620 15.580 1.00 95.44 570 TRP A C 1
ATOM 4576 O O . TRP A 1 570 ? -1.983 25.413 14.371 1.00 95.44 570 TRP A O 1
ATOM 4586 N N . LYS A 1 571 ? -1.139 24.894 16.388 1.00 94.56 571 LYS A N 1
ATOM 4587 C CA . LYS A 1 571 ? -0.308 23.783 15.935 1.00 94.56 571 LYS A CA 1
ATOM 4588 C C . LYS A 1 571 ? -0.641 22.524 16.721 1.00 94.56 571 LYS A C 1
ATOM 4590 O O . LYS A 1 571 ? -0.746 22.575 17.942 1.00 94.56 571 LYS A O 1
ATOM 4595 N N . MET A 1 572 ? -0.778 21.408 16.015 1.00 92.50 572 MET A N 1
ATOM 4596 C CA . MET A 1 572 ? -0.944 20.079 16.592 1.00 92.50 572 MET A CA 1
ATOM 4597 C C . MET A 1 572 ? 0.326 19.266 16.372 1.00 92.50 572 MET A C 1
ATOM 4599 O O . MET A 1 572 ? 0.815 19.146 15.245 1.00 92.50 572 MET A O 1
ATOM 4603 N N . ASP A 1 573 ? 0.845 18.675 17.444 1.00 88.25 573 ASP A N 1
ATOM 4604 C CA . ASP A 1 573 ? 1.940 17.719 17.340 1.00 88.25 573 ASP A CA 1
ATOM 4605 C C . ASP A 1 573 ? 1.385 16.319 17.076 1.00 88.25 573 ASP A C 1
ATOM 4607 O O . ASP A 1 573 ? 0.994 15.603 18.001 1.00 88.25 573 ASP A O 1
ATOM 4611 N N . ILE A 1 574 ? 1.385 15.907 15.806 1.00 82.19 574 ILE A N 1
ATOM 4612 C CA . ILE A 1 574 ? 0.993 14.548 15.411 1.00 82.19 574 ILE A CA 1
ATOM 4613 C C . ILE A 1 574 ? 1.880 13.469 16.056 1.00 82.19 574 ILE A C 1
ATOM 4615 O O . ILE A 1 574 ? 1.470 12.320 16.136 1.00 82.19 574 ILE A O 1
ATOM 4619 N N . GLY A 1 575 ? 3.066 13.808 16.574 1.00 79.06 575 GLY A N 1
ATOM 4620 C CA . GLY A 1 575 ? 3.903 12.900 17.362 1.00 79.06 575 GLY A CA 1
ATOM 4621 C C . GLY A 1 575 ? 3.236 12.400 18.649 1.00 79.06 575 GLY A C 1
ATOM 4622 O O . GLY A 1 575 ? 3.554 11.307 19.114 1.00 79.06 575 GLY A O 1
ATOM 4623 N N . SER A 1 576 ? 2.281 13.159 19.194 1.00 81.81 576 SER A N 1
ATOM 4624 C CA . SER A 1 576 ? 1.508 12.794 20.391 1.00 81.81 576 SER A CA 1
ATOM 4625 C C . SER A 1 576 ? 0.371 11.796 20.121 1.00 81.81 576 SER A C 1
ATOM 4627 O O . SER A 1 576 ? -0.215 11.246 21.056 1.00 81.81 576 SER A O 1
ATOM 4629 N N . ALA A 1 577 ? 0.064 11.534 18.849 1.00 77.19 577 ALA A N 1
ATOM 4630 C CA . ALA A 1 577 ? -0.997 10.633 18.429 1.00 77.19 577 ALA A CA 1
ATOM 4631 C C . ALA A 1 577 ? -0.775 9.180 18.907 1.00 77.19 577 ALA A C 1
ATOM 4633 O O . ALA A 1 577 ? 0.257 8.572 18.594 1.00 77.19 577 ALA A O 1
ATOM 4634 N N . PRO A 1 578 ? -1.757 8.547 19.581 1.00 69.50 578 PRO A N 1
ATOM 4635 C CA . PRO A 1 578 ? -1.639 7.158 20.021 1.00 69.50 578 PRO A CA 1
ATOM 4636 C C . PRO A 1 578 ? -1.354 6.170 18.879 1.00 69.50 578 PRO A C 1
ATOM 4638 O O . PRO A 1 578 ? -2.187 5.952 18.000 1.00 69.50 578 PRO A O 1
ATOM 4641 N N . GLY A 1 579 ? -0.195 5.508 18.921 1.00 63.47 579 GLY A N 1
ATOM 4642 C CA . GLY A 1 579 ? 0.210 4.508 17.924 1.00 63.47 579 GLY A CA 1
ATOM 4643 C C . GLY A 1 579 ? 0.893 5.082 16.679 1.00 63.47 579 GLY A C 1
ATOM 4644 O O . GLY A 1 579 ? 1.342 4.307 15.833 1.00 63.47 579 GLY A O 1
ATOM 4645 N N . PHE A 1 580 ? 1.032 6.406 16.576 1.00 66.56 580 PHE A N 1
ATOM 4646 C CA . PHE A 1 580 ? 1.841 7.029 15.536 1.00 66.56 580 PHE A CA 1
ATOM 4647 C C . PHE A 1 580 ? 3.334 6.811 15.819 1.00 66.56 580 PHE A C 1
ATOM 4649 O O . PHE A 1 580 ? 3.808 6.966 16.944 1.00 66.56 580 PHE A O 1
ATOM 4656 N N . ARG A 1 581 ? 4.093 6.428 14.787 1.00 60.72 581 ARG A N 1
ATOM 4657 C CA . ARG A 1 581 ? 5.555 6.309 14.847 1.00 60.72 581 ARG A CA 1
ATOM 4658 C C . ARG A 1 581 ? 6.170 7.034 13.662 1.00 60.72 581 ARG A C 1
ATOM 4660 O O . ARG A 1 581 ? 6.059 6.583 12.521 1.00 60.72 581 ARG A O 1
ATOM 4667 N N . MET A 1 582 ? 6.833 8.146 13.961 1.00 54.38 582 MET A N 1
ATOM 4668 C CA . MET A 1 582 ? 7.588 8.931 12.990 1.00 54.38 582 MET A CA 1
ATOM 4669 C C . MET A 1 582 ? 8.676 8.051 12.341 1.00 54.38 582 MET A C 1
ATOM 4671 O O . MET A 1 582 ? 9.299 7.247 13.030 1.00 54.38 582 MET A O 1
ATOM 4675 N N . LEU A 1 583 ? 8.880 8.186 11.024 1.00 52.44 583 LEU A N 1
ATOM 4676 C CA . LEU A 1 583 ? 9.866 7.456 10.197 1.00 52.44 583 LEU A CA 1
ATOM 4677 C C . LEU A 1 583 ? 9.595 5.967 9.897 1.00 52.44 583 LEU A C 1
ATOM 4679 O O . LEU A 1 583 ? 10.275 5.411 9.043 1.00 52.44 583 LEU A O 1
ATOM 4683 N N . SER A 1 584 ? 8.580 5.322 10.487 1.00 49.47 584 SER A N 1
ATOM 4684 C CA . SER A 1 584 ? 8.137 3.980 10.043 1.00 49.47 584 SER A CA 1
ATOM 4685 C C . SER A 1 584 ? 6.988 4.011 9.024 1.00 49.47 584 SER A C 1
ATOM 4687 O O . SER A 1 584 ? 6.495 2.962 8.617 1.00 49.47 584 SER A O 1
ATOM 4689 N N . GLY A 1 585 ? 6.550 5.209 8.616 1.00 42.09 585 GLY A N 1
ATOM 4690 C CA . GLY A 1 585 ? 5.603 5.426 7.517 1.00 42.09 585 GLY A CA 1
ATOM 4691 C C . GLY A 1 585 ? 4.215 4.808 7.706 1.00 42.09 585 GLY A C 1
ATOM 4692 O O . GLY A 1 585 ? 3.474 4.719 6.738 1.00 42.09 585 GLY A O 1
ATOM 4693 N N . TYR A 1 586 ? 3.832 4.348 8.896 1.00 50.12 586 TYR A N 1
ATOM 4694 C CA . TYR A 1 586 ? 2.562 3.640 9.049 1.00 50.12 586 TYR A CA 1
ATOM 4695 C C . TYR A 1 586 ? 1.367 4.566 8.888 1.00 50.12 586 TYR A C 1
ATOM 4697 O O . TYR A 1 586 ? 1.277 5.619 9.523 1.00 50.12 586 TYR A O 1
ATOM 4705 N N . PHE A 1 587 ? 0.402 4.114 8.093 1.00 44.72 587 PHE A N 1
ATOM 4706 C CA . PHE A 1 587 ? -0.929 4.679 8.150 1.00 44.72 587 PHE A CA 1
ATOM 4707 C C . PHE A 1 587 ? -1.566 4.413 9.522 1.00 44.72 587 PHE A C 1
ATOM 4709 O O . PHE A 1 587 ? -1.645 3.277 9.990 1.00 44.72 587 PHE A O 1
ATOM 4716 N N . TRP A 1 588 ? -2.052 5.480 10.151 1.00 52.19 588 TRP A N 1
ATOM 4717 C CA . TRP A 1 588 ? -2.880 5.412 11.343 1.00 52.19 588 TRP A CA 1
ATOM 4718 C C . TRP A 1 588 ? -4.331 5.203 10.910 1.00 52.19 588 TRP A C 1
ATOM 4720 O O . TRP A 1 588 ? -4.991 6.133 10.450 1.00 52.19 588 TRP A O 1
ATOM 4730 N N . VAL A 1 589 ? -4.830 3.969 11.019 1.00 50.41 589 VAL A N 1
ATOM 4731 C CA . VAL A 1 589 ? -6.244 3.643 10.763 1.00 50.41 589 VAL A CA 1
ATOM 4732 C C . VAL A 1 589 ? -7.092 4.605 11.573 1.00 50.41 589 VAL A C 1
ATOM 4734 O O . VAL A 1 589 ? -6.974 4.593 12.793 1.00 50.41 589 VAL A O 1
ATOM 4737 N N . GLY A 1 590 ? -7.919 5.424 10.915 1.00 51.75 590 GLY A N 1
ATOM 4738 C CA . GLY A 1 590 ? -8.494 6.679 11.435 1.00 51.75 590 GLY A CA 1
ATOM 4739 C C . GLY A 1 590 ? -9.314 6.640 12.737 1.00 51.75 590 GLY A C 1
ATOM 4740 O O . GLY A 1 590 ? -9.930 7.637 13.106 1.00 51.75 590 GLY A O 1
ATOM 4741 N N . ARG A 1 591 ? -9.344 5.517 13.457 1.00 53.31 591 ARG A N 1
ATOM 4742 C CA . ARG A 1 591 ? -10.072 5.308 14.711 1.00 53.31 591 ARG A CA 1
ATOM 4743 C C . ARG A 1 591 ? -9.268 5.536 15.992 1.00 53.31 591 ARG A C 1
ATOM 4745 O O . ARG A 1 591 ? -9.861 5.350 17.050 1.00 53.31 591 ARG A O 1
ATOM 4752 N N . PRO A 1 592 ? -8.008 6.001 15.940 1.00 68.00 592 PRO A N 1
ATOM 4753 C CA . PRO A 1 592 ? -7.624 6.950 16.973 1.00 68.00 592 PRO A CA 1
ATOM 4754 C C . PRO A 1 592 ? -7.258 8.337 16.423 1.00 68.00 592 PRO A C 1
ATOM 4756 O O . PRO A 1 592 ? -7.315 9.276 17.209 1.00 68.00 592 PRO A O 1
ATOM 4759 N N . PHE A 1 593 ? -7.032 8.515 15.103 1.00 79.19 593 PHE A N 1
ATOM 4760 C CA . PHE A 1 593 ? -6.770 9.846 14.507 1.00 79.19 593 PHE A CA 1
ATOM 4761 C C . PHE A 1 593 ? -7.882 10.829 14.769 1.00 79.19 593 PHE A C 1
ATOM 4763 O O . PHE A 1 593 ? -7.643 11.870 15.370 1.00 79.19 593 PHE A O 1
ATOM 4770 N N . LYS A 1 594 ? -9.106 10.482 14.374 1.00 84.88 594 LYS A N 1
ATOM 4771 C CA . LYS A 1 594 ? -10.216 11.410 14.535 1.00 84.88 594 LYS A CA 1
ATOM 4772 C C . LYS A 1 594 ? -10.463 11.740 16.009 1.00 84.88 594 LYS A C 1
ATOM 4774 O O . LYS A 1 594 ? -10.613 12.902 16.349 1.00 84.88 594 LYS A O 1
ATOM 4779 N N . SER A 1 595 ? -10.480 10.736 16.886 1.00 86.94 595 SER A N 1
ATOM 4780 C CA . SER A 1 595 ? -10.738 10.954 18.315 1.00 86.94 595 SER A CA 1
ATOM 4781 C C . SER A 1 595 ? -9.638 11.765 18.997 1.00 86.94 595 SER A C 1
ATOM 4783 O O . SER A 1 595 ? -9.940 12.612 19.831 1.00 86.94 595 SER A O 1
ATOM 4785 N N . TRP A 1 596 ? -8.374 11.521 18.643 1.00 89.31 596 TRP A N 1
ATOM 4786 C CA . TRP A 1 596 ? -7.251 12.326 19.115 1.00 89.31 596 TRP A CA 1
ATOM 4787 C C . TRP A 1 596 ? -7.360 13.756 18.591 1.00 89.31 596 TRP A C 1
ATOM 4789 O O . TRP A 1 596 ? -7.348 14.684 19.387 1.00 89.31 596 TRP A O 1
ATOM 4799 N N . PHE A 1 597 ? -7.573 13.935 17.287 1.00 91.38 597 PHE A N 1
ATOM 4800 C CA . PHE A 1 597 ? -7.707 15.251 16.668 1.00 91.38 597 PHE A CA 1
ATOM 4801 C C . PHE A 1 597 ? -8.858 16.054 17.282 1.00 91.38 597 PHE A C 1
ATOM 4803 O O . PHE A 1 597 ? -8.687 17.223 17.615 1.00 91.38 597 PHE A O 1
ATOM 4810 N N . ASP A 1 598 ? -10.022 15.426 17.478 1.00 92.06 598 ASP A N 1
ATOM 4811 C CA . ASP A 1 598 ? -11.179 16.051 18.121 1.00 92.06 598 ASP A CA 1
ATOM 4812 C C . ASP A 1 598 ? -10.844 16.482 19.565 1.00 92.06 598 ASP A C 1
ATOM 4814 O O . ASP A 1 598 ? -11.246 17.566 19.990 1.00 92.06 598 ASP A O 1
ATOM 4818 N N . SER A 1 599 ? -10.090 15.660 20.310 1.00 92.06 599 SER A N 1
ATOM 4819 C CA . SER A 1 599 ? -9.623 15.969 21.670 1.00 92.06 599 SER A CA 1
ATOM 4820 C C . SER A 1 599 ? -8.634 17.138 21.687 1.00 92.06 599 SER A C 1
ATOM 4822 O O . SER A 1 599 ? -8.831 18.087 22.444 1.00 92.06 599 SER A O 1
ATOM 4824 N N . GLU A 1 600 ? -7.609 17.110 20.834 1.00 94.06 600 GLU A N 1
ATOM 4825 C CA . GLU A 1 600 ? -6.630 18.197 20.698 1.00 94.06 600 GLU A CA 1
ATOM 4826 C C . GLU A 1 600 ? -7.319 19.509 20.304 1.00 94.06 600 GLU A C 1
ATOM 4828 O O . GLU A 1 600 ? -7.087 20.559 20.903 1.00 94.06 600 GLU A O 1
ATOM 4833 N N . LEU A 1 601 ? -8.246 19.455 19.344 1.00 94.25 601 LEU A N 1
ATOM 4834 C CA . LEU A 1 601 ? -9.001 20.626 18.910 1.00 94.25 601 LEU A CA 1
ATOM 4835 C C . LEU A 1 601 ? -9.886 21.190 20.030 1.00 94.25 601 LEU A C 1
ATOM 4837 O O . LEU A 1 601 ? -10.005 22.409 20.170 1.00 94.25 601 LEU A O 1
ATOM 4841 N N . ALA A 1 602 ? -10.510 20.327 20.835 1.00 93.62 602 ALA A N 1
ATOM 4842 C CA . ALA A 1 602 ? -11.295 20.750 21.990 1.00 93.62 602 ALA A CA 1
ATOM 4843 C C . ALA A 1 602 ? -10.422 21.429 23.059 1.00 93.62 602 ALA A C 1
ATOM 4845 O O . ALA A 1 602 ? -10.823 22.461 23.599 1.00 93.62 602 ALA A O 1
ATOM 4846 N N . GLN A 1 603 ? -9.221 20.903 23.321 1.00 92.75 603 GLN A N 1
ATOM 4847 C CA . GLN A 1 603 ? -8.263 21.518 24.242 1.00 92.75 603 GLN A CA 1
ATOM 4848 C C . GLN A 1 603 ? -7.804 22.893 23.744 1.00 92.75 603 GLN A C 1
ATOM 4850 O O . GLN A 1 603 ? -7.868 23.864 24.496 1.00 92.75 603 GLN A O 1
ATOM 4855 N N . LEU A 1 604 ? -7.425 23.013 22.468 1.00 93.25 604 LEU A N 1
ATOM 4856 C CA . LEU A 1 604 ? -7.013 24.288 21.868 1.00 93.25 604 LEU A CA 1
ATOM 4857 C C . LEU A 1 604 ? -8.118 25.353 21.960 1.00 93.25 604 LEU A C 1
ATOM 4859 O O . LEU A 1 604 ? -7.859 26.494 22.347 1.00 93.25 604 LEU A O 1
ATOM 4863 N N . ARG A 1 605 ? -9.371 24.967 21.685 1.00 92.19 605 ARG A N 1
ATOM 4864 C CA . ARG A 1 605 ? -10.541 25.845 21.858 1.00 92.19 605 ARG A CA 1
ATOM 4865 C C . ARG A 1 605 ? -10.732 26.275 23.310 1.00 92.19 605 ARG A C 1
ATOM 4867 O O . ARG A 1 605 ? -11.015 27.445 23.559 1.00 92.19 605 ARG A O 1
ATOM 4874 N N . PHE A 1 606 ? -10.573 25.352 24.258 1.00 89.81 606 PHE A N 1
ATOM 4875 C CA . PHE A 1 606 ? -10.683 25.656 25.682 1.00 89.81 606 PHE A CA 1
ATOM 4876 C C . PHE A 1 606 ? -9.629 26.683 26.112 1.00 89.81 606 PHE A C 1
ATOM 4878 O O . PHE A 1 606 ? -10.001 27.728 26.645 1.00 89.81 606 PHE A O 1
ATOM 4885 N N . PHE A 1 607 ? -8.348 26.450 25.808 1.00 87.19 607 PHE A N 1
ATOM 4886 C CA . PHE A 1 607 ? -7.266 27.374 26.167 1.00 87.19 607 PHE A CA 1
ATOM 4887 C C . PHE A 1 607 ? -7.446 28.762 25.544 1.00 87.19 607 PHE A C 1
ATOM 4889 O O . PHE A 1 607 ? -7.338 29.762 26.250 1.00 87.19 607 PHE A O 1
ATOM 4896 N N . SER A 1 608 ? -7.823 28.834 24.263 1.00 85.31 608 SER A N 1
ATOM 4897 C CA . SER A 1 608 ? -8.130 30.105 23.590 1.00 85.31 608 SER A CA 1
ATOM 4898 C C . SER A 1 608 ? -9.279 30.863 24.277 1.00 85.31 608 SER A C 1
ATOM 4900 O O . SER A 1 608 ? -9.183 32.069 24.512 1.00 85.31 608 SER A O 1
ATOM 4902 N N . SER A 1 609 ? -10.342 30.158 24.688 1.00 80.69 609 SER A N 1
ATOM 4903 C CA . SER A 1 609 ? -11.482 30.775 25.382 1.00 80.69 609 SER A CA 1
ATOM 4904 C C . SER A 1 609 ? -11.142 31.307 26.779 1.00 80.69 609 SER A C 1
ATOM 4906 O O . SER A 1 609 ? -11.752 32.279 27.220 1.00 80.69 609 SER A O 1
ATOM 4908 N N . VAL A 1 610 ? -10.172 30.698 27.469 1.00 76.31 610 VAL A N 1
ATOM 4909 C CA . VAL A 1 610 ? -9.702 31.154 28.785 1.00 76.31 610 VAL A CA 1
ATOM 4910 C C . VAL A 1 610 ? -8.808 32.383 28.630 1.00 76.31 610 VAL A C 1
ATOM 4912 O O . VAL A 1 610 ? -9.086 33.394 29.264 1.00 76.31 610 VAL A O 1
ATOM 4915 N N . SER A 1 611 ? -7.831 32.359 27.717 1.00 67.00 611 SER A N 1
ATOM 4916 C CA . SER A 1 611 ? -6.951 33.513 27.468 1.00 67.00 611 SER A CA 1
ATOM 4917 C C . SER A 1 611 ? -7.715 34.758 27.006 1.00 67.00 611 SER A C 1
ATOM 4919 O O . SER A 1 611 ? -7.420 35.860 27.451 1.00 67.00 611 SER A O 1
ATOM 4921 N N . SER A 1 612 ? -8.758 34.593 26.184 1.00 59.12 612 SER A N 1
ATOM 4922 C CA . SER A 1 612 ? -9.594 35.721 25.741 1.00 59.12 612 SER A CA 1
ATOM 4923 C C . SER A 1 612 ? -10.447 36.356 26.851 1.00 59.12 612 SER A C 1
ATOM 4925 O O . SER A 1 612 ? -10.899 37.487 26.694 1.00 59.12 612 SER A O 1
ATOM 4927 N N . LYS A 1 613 ? -10.690 35.666 27.977 1.00 53.91 613 LYS A N 1
ATOM 4928 C CA . LYS A 1 613 ? -11.433 36.235 29.116 1.00 53.91 613 LYS A CA 1
ATOM 4929 C C . LYS A 1 613 ? -10.568 37.129 30.000 1.00 53.91 613 LYS A C 1
ATOM 4931 O O . LYS A 1 613 ? -11.113 38.071 30.564 1.00 53.91 613 LYS A O 1
ATOM 4936 N N . ASP A 1 614 ? -9.263 36.876 30.065 1.00 47.62 614 ASP A N 1
ATOM 4937 C CA . ASP A 1 614 ? -8.324 37.705 30.831 1.00 47.62 614 ASP A CA 1
ATOM 4938 C C . ASP A 1 614 ? -8.041 39.054 30.135 1.00 47.62 614 ASP A C 1
ATOM 4940 O O . ASP A 1 614 ? -7.755 40.046 30.799 1.00 47.62 614 ASP A O 1
ATOM 4944 N N . GLU A 1 615 ? -8.193 39.135 28.806 1.00 47.41 615 GLU A N 1
ATOM 4945 C CA . GLU A 1 615 ? -8.010 40.382 28.040 1.00 47.41 615 GLU A CA 1
ATOM 4946 C C . GLU A 1 615 ? -9.264 41.281 28.011 1.00 47.41 615 GLU A C 1
ATOM 4948 O O . GLU A 1 615 ? -9.160 42.496 27.859 1.00 47.41 615 GLU A O 1
ATOM 4953 N N . VAL A 1 616 ? -10.469 40.732 28.212 1.00 48.19 616 VAL A N 1
ATOM 4954 C CA . VAL A 1 616 ? -11.738 41.492 28.116 1.00 48.19 616 VAL A CA 1
ATOM 4955 C C . VAL A 1 616 ? -12.030 42.358 29.356 1.00 48.19 616 VAL A C 1
ATOM 4957 O O . VAL A 1 616 ? -12.943 43.185 29.326 1.00 48.19 616 VAL A O 1
ATOM 4960 N N . GLU A 1 617 ? -11.227 42.274 30.422 1.00 47.78 617 GLU A N 1
ATOM 4961 C CA . GLU A 1 617 ? -11.276 43.264 31.514 1.00 47.78 617 GLU A CA 1
ATOM 4962 C C . GLU A 1 617 ? -10.592 44.602 31.166 1.00 47.78 617 GLU A C 1
ATOM 4964 O O . GLU A 1 617 ? -10.745 45.578 31.905 1.00 47.78 617 GLU A O 1
ATOM 4969 N N . GLN A 1 618 ? -9.917 44.711 30.014 1.00 44.91 618 GLN A N 1
ATOM 4970 C CA . GLN A 1 618 ? -9.349 45.968 29.523 1.00 44.91 618 GLN A CA 1
ATOM 4971 C C . GLN A 1 618 ? -9.620 46.156 28.026 1.00 44.91 618 GLN A C 1
ATOM 4973 O O . GLN A 1 618 ? -8.803 45.793 27.199 1.00 44.91 618 GLN A O 1
ATOM 4978 N N . GLU A 1 619 ? -10.768 46.749 27.681 1.00 43.44 619 GLU A N 1
ATOM 4979 C CA . GLU A 1 619 ? -10.898 47.867 26.722 1.00 43.44 619 GLU A CA 1
ATOM 4980 C C . GLU A 1 619 ? -12.308 47.955 26.112 1.00 43.44 619 GLU A C 1
ATOM 4982 O O . GLU A 1 619 ? -12.835 47.037 25.483 1.00 43.44 619 GLU A O 1
ATOM 4987 N N . ASN A 1 620 ? -12.905 49.143 26.245 1.00 48.66 620 ASN A N 1
ATOM 4988 C CA . ASN A 1 620 ? -14.062 49.575 25.470 1.00 48.66 620 ASN A CA 1
ATOM 4989 C C . ASN A 1 620 ? -13.640 49.794 24.009 1.00 48.66 620 ASN A C 1
ATOM 4991 O O . ASN A 1 620 ? -13.166 50.877 23.665 1.00 48.66 620 ASN A O 1
ATOM 4995 N N . THR A 1 621 ? -13.857 48.814 23.132 1.00 42.25 621 THR A N 1
ATOM 4996 C CA . THR A 1 621 ? -13.766 49.021 21.679 1.00 42.25 621 THR A CA 1
ATOM 4997 C C . THR A 1 621 ? -15.096 48.747 20.977 1.00 42.25 621 THR A C 1
ATOM 4999 O O . THR A 1 621 ? -15.877 47.869 21.341 1.00 42.25 621 THR A O 1
ATOM 5002 N N . SER A 1 622 ? -15.369 49.603 19.992 1.00 47.53 622 SER A N 1
ATOM 5003 C CA . SER A 1 622 ? -16.619 49.792 19.250 1.00 47.53 622 SER A CA 1
ATOM 5004 C C . SER A 1 622 ? -17.246 48.519 18.659 1.00 47.53 622 SER A C 1
ATOM 5006 O O . SER A 1 622 ? -16.545 47.641 18.167 1.00 47.53 622 SER A O 1
ATOM 5008 N N . GLU A 1 623 ? -18.580 48.477 18.580 1.00 45.78 623 GLU A N 1
ATOM 5009 C CA . GLU A 1 623 ? -19.381 47.365 18.026 1.00 45.78 623 GLU A CA 1
ATOM 5010 C C . GLU A 1 623 ? -19.002 46.926 16.594 1.00 45.78 623 GLU A C 1
ATOM 5012 O O . GLU A 1 623 ? -19.289 45.793 16.205 1.00 45.78 623 GLU A O 1
ATOM 5017 N N . LEU A 1 624 ? -18.313 47.765 15.809 1.00 41.00 624 LEU A N 1
ATOM 5018 C CA . LEU A 1 624 ? -17.915 47.429 14.438 1.00 41.00 624 LEU A CA 1
ATOM 5019 C C . LEU A 1 624 ? -16.736 46.434 14.381 1.00 41.00 624 LEU A C 1
ATOM 5021 O O . LEU A 1 624 ? -16.763 45.515 13.562 1.00 41.00 624 LEU A O 1
ATOM 5025 N N . SER A 1 625 ? -15.752 46.553 15.284 1.00 41.41 625 SER A N 1
ATOM 5026 C CA . SER A 1 625 ? -14.569 45.672 15.368 1.00 41.41 625 SER A CA 1
ATOM 5027 C C . SER A 1 625 ? -14.875 44.304 15.989 1.00 41.41 625 SER A C 1
ATOM 5029 O O . SER A 1 625 ? -14.208 43.314 15.687 1.00 41.41 625 SER A O 1
ATOM 5031 N N . ARG A 1 626 ? -15.939 44.217 16.795 1.00 40.75 626 ARG A N 1
ATOM 5032 C CA . ARG A 1 626 ? -16.405 42.962 17.405 1.00 40.75 626 ARG A CA 1
ATOM 5033 C C . ARG A 1 626 ? -17.043 42.013 16.374 1.00 40.75 626 ARG A C 1
ATOM 5035 O O . ARG A 1 626 ? -16.900 40.801 16.485 1.00 40.75 626 ARG A O 1
ATOM 5042 N N . SER A 1 627 ? -17.658 42.557 15.316 1.00 41.03 627 SER A N 1
ATOM 5043 C CA . SER A 1 627 ? -18.332 41.773 14.261 1.00 41.03 627 SER A CA 1
ATOM 5044 C C . SER A 1 627 ? -17.386 41.061 13.276 1.00 41.03 627 SER A C 1
ATOM 5046 O O . SER A 1 627 ? -17.771 40.074 12.644 1.00 41.03 627 SER A O 1
ATOM 5048 N N . THR A 1 628 ? -16.147 41.547 13.142 1.00 44.25 628 THR A N 1
ATOM 5049 C CA . THR A 1 628 ? -15.102 40.963 12.283 1.00 44.25 628 THR A CA 1
ATOM 5050 C C . THR A 1 628 ? -14.279 39.891 12.996 1.00 44.25 628 THR A C 1
ATOM 5052 O O . THR A 1 628 ? -13.861 38.928 12.356 1.00 44.25 628 THR A O 1
ATOM 5055 N N . ALA A 1 629 ? -14.105 40.004 14.318 1.00 44.78 629 ALA A N 1
ATOM 5056 C CA . ALA A 1 629 ? -13.387 39.023 15.136 1.00 44.78 629 ALA A CA 1
ATOM 5057 C C . ALA A 1 629 ? -14.113 37.662 15.225 1.00 44.78 629 ALA A C 1
ATOM 5059 O O . ALA A 1 629 ? -13.462 36.625 15.219 1.00 44.78 629 ALA A O 1
ATOM 5060 N N . GLU A 1 630 ? -15.450 37.618 15.192 1.00 51.50 630 GLU A N 1
ATOM 5061 C CA . GLU A 1 630 ? -16.215 36.353 15.212 1.00 51.50 630 GLU A CA 1
ATOM 5062 C C . GLU A 1 630 ? -16.252 35.601 13.857 1.00 51.50 630 GLU A C 1
ATOM 5064 O O . GLU A 1 630 ? -16.822 34.510 13.763 1.00 51.50 630 GLU A O 1
ATOM 5069 N N . LYS A 1 631 ? -15.654 36.155 12.788 1.00 63.69 631 LYS A N 1
ATOM 5070 C CA . LYS A 1 631 ? -15.729 35.610 11.414 1.00 63.69 631 LYS A CA 1
ATOM 5071 C C . LYS A 1 631 ? -14.398 35.137 10.815 1.00 63.69 631 LYS A C 1
ATOM 5073 O O . LYS A 1 631 ? -14.403 34.674 9.677 1.00 63.69 631 LYS A O 1
ATOM 5078 N N . GLY A 1 632 ? -13.280 35.240 11.534 1.00 82.75 632 GLY A N 1
ATOM 5079 C CA . GLY A 1 632 ? -11.975 34.826 11.008 1.00 82.75 632 GLY A CA 1
ATOM 5080 C C . GLY A 1 632 ? -11.770 33.306 10.952 1.00 82.75 632 GLY A C 1
ATOM 5081 O O . GLY A 1 632 ? -12.415 32.536 11.667 1.00 82.75 632 GLY A O 1
ATOM 5082 N N . ALA A 1 633 ? -10.852 32.870 10.090 1.00 91.81 633 ALA A N 1
ATOM 5083 C CA . ALA A 1 633 ? -10.441 31.480 9.946 1.00 91.81 633 ALA A CA 1
ATOM 5084 C C . ALA A 1 633 ? -9.586 31.026 11.140 1.00 91.81 633 ALA A C 1
ATOM 5086 O O . ALA A 1 633 ? -8.703 31.742 11.609 1.00 91.81 633 ALA A O 1
ATOM 5087 N N . THR A 1 634 ? -9.828 29.810 11.617 1.00 95.25 634 THR A N 1
ATOM 5088 C CA . THR A 1 634 ? -8.932 29.084 12.521 1.00 95.25 634 THR A CA 1
ATOM 5089 C C . THR A 1 634 ? -8.055 28.166 11.683 1.00 95.25 634 THR A C 1
ATOM 5091 O O . THR A 1 634 ? -8.562 27.233 11.063 1.00 95.25 634 THR A O 1
ATOM 5094 N N . VAL A 1 635 ? -6.754 28.428 11.654 1.00 96.38 635 VAL A N 1
ATOM 5095 C CA . VAL A 1 635 ? -5.763 27.643 10.918 1.00 96.38 635 VAL A CA 1
ATOM 5096 C C . VAL A 1 635 ? -5.115 26.641 11.869 1.00 96.38 635 VAL A C 1
ATOM 5098 O O . VAL A 1 635 ? -4.542 27.027 12.883 1.00 96.38 635 VAL A O 1
ATOM 5101 N N . LEU A 1 636 ? -5.202 25.356 11.535 1.00 96.50 636 LEU A N 1
ATOM 5102 C CA . LEU A 1 636 ? -4.592 24.254 12.274 1.00 96.50 636 LEU A CA 1
ATOM 5103 C C . LEU A 1 636 ? -3.391 23.723 11.501 1.00 96.50 636 LEU A C 1
ATOM 5105 O O . LEU A 1 636 ? -3.551 23.101 10.452 1.00 96.50 636 LEU A O 1
ATOM 5109 N N . GLN A 1 637 ? -2.195 23.954 12.024 1.00 96.00 637 GLN A N 1
ATOM 5110 C CA . GLN A 1 637 ? -0.957 23.421 11.475 1.00 96.00 637 GLN A CA 1
ATOM 5111 C C . GLN A 1 637 ? -0.720 21.995 11.981 1.00 96.00 637 GLN A C 1
ATOM 5113 O O . GLN A 1 637 ? -0.741 21.758 13.191 1.00 96.00 637 GLN A O 1
ATOM 5118 N N . ILE A 1 638 ? -0.485 21.050 11.070 1.00 91.88 638 ILE A N 1
ATOM 5119 C CA . ILE A 1 638 ? -0.161 19.657 11.410 1.00 91.88 638 ILE A CA 1
ATOM 5120 C C . ILE A 1 638 ? 0.814 19.058 10.393 1.00 91.88 638 ILE A C 1
ATOM 5122 O O . ILE A 1 638 ? 0.697 19.307 9.193 1.00 91.88 638 ILE A O 1
ATOM 5126 N N . ALA A 1 639 ? 1.733 18.213 10.852 1.00 88.25 639 ALA A N 1
ATOM 5127 C CA . ALA A 1 639 ? 2.696 17.571 9.966 1.00 88.25 639 ALA A CA 1
ATOM 5128 C C . ALA A 1 639 ? 2.052 16.485 9.101 1.00 88.25 639 ALA A C 1
ATOM 5130 O O . ALA A 1 639 ? 1.461 15.534 9.615 1.00 88.25 639 ALA A O 1
ATOM 5131 N N . SER A 1 640 ? 2.229 16.591 7.782 1.00 86.31 640 SER A N 1
ATOM 5132 C CA . SER A 1 640 ? 1.822 15.570 6.819 1.00 86.31 640 SER A CA 1
ATOM 5133 C C . SER A 1 640 ? 3.025 14.744 6.381 1.00 86.31 640 SER A C 1
ATOM 5135 O O . SER A 1 640 ? 3.878 15.202 5.623 1.00 86.31 640 SER A O 1
ATOM 5137 N N . GLN A 1 641 ? 3.116 13.523 6.903 1.00 75.81 641 GLN A N 1
ATOM 5138 C CA . GLN A 1 641 ? 4.278 12.650 6.733 1.00 75.81 641 GLN A CA 1
ATOM 5139 C C . GLN A 1 641 ? 4.093 11.635 5.600 1.00 75.81 641 GLN A C 1
ATOM 5141 O O . GLN A 1 641 ? 2.977 11.341 5.169 1.00 75.81 641 GLN A O 1
ATOM 5146 N N . PHE A 1 642 ? 5.215 11.111 5.094 1.00 71.50 642 PHE A N 1
ATOM 5147 C CA . PHE A 1 642 ? 5.208 10.083 4.051 1.00 71.50 642 PHE A CA 1
ATOM 5148 C C . PHE A 1 642 ? 4.526 8.802 4.549 1.00 71.50 642 PHE A C 1
ATOM 5150 O O . PHE A 1 642 ? 4.703 8.414 5.705 1.00 71.50 642 PHE A O 1
ATOM 5157 N N . LEU A 1 643 ? 3.766 8.143 3.669 1.00 69.25 643 LEU A N 1
ATOM 5158 C CA . LEU A 1 643 ? 2.907 7.022 4.031 1.00 69.25 643 LEU A CA 1
ATOM 5159 C C . LEU A 1 643 ? 3.275 5.749 3.263 1.00 69.25 643 LEU A C 1
ATOM 5161 O O . LEU A 1 643 ? 3.305 5.715 2.036 1.00 69.25 643 LEU A O 1
ATOM 5165 N N . LEU A 1 644 ? 3.449 4.674 4.024 1.00 56.88 644 LEU A N 1
ATOM 5166 C CA . LEU A 1 644 ? 3.419 3.285 3.598 1.00 56.88 644 LEU A CA 1
ATOM 5167 C C . LEU A 1 644 ? 2.095 2.675 4.065 1.00 56.88 644 LEU A C 1
ATOM 5169 O O . LEU A 1 644 ? 1.800 2.569 5.259 1.00 56.88 644 LEU A O 1
ATOM 5173 N N . PHE A 1 645 ? 1.263 2.298 3.099 1.00 54.78 645 PHE A N 1
ATOM 5174 C CA . PHE A 1 645 ? -0.061 1.761 3.375 1.00 54.78 645 PHE A CA 1
ATOM 5175 C C . PHE A 1 645 ? 0.046 0.282 3.767 1.00 54.78 645 PHE A C 1
ATOM 5177 O O . PHE A 1 645 ? 0.510 -0.538 2.977 1.00 54.78 645 PHE A O 1
ATOM 5184 N N . ARG A 1 646 ? -0.395 -0.075 4.979 1.00 52.78 646 ARG A N 1
ATOM 5185 C CA . ARG A 1 646 ? -0.490 -1.474 5.412 1.00 52.78 646 ARG A CA 1
ATOM 5186 C C . ARG A 1 646 ? -1.894 -1.994 5.143 1.00 52.78 646 ARG A C 1
ATOM 5188 O O . ARG A 1 646 ? -2.847 -1.563 5.780 1.00 52.78 646 ARG A O 1
ATOM 5195 N N . LEU A 1 647 ? -2.030 -2.964 4.244 1.00 50.72 647 LEU A N 1
ATOM 5196 C CA . LEU A 1 647 ? -3.317 -3.631 4.010 1.00 50.72 647 LEU A CA 1
ATOM 5197 C C . LEU A 1 647 ? -3.906 -4.274 5.267 1.00 50.72 647 LEU A C 1
ATOM 5199 O O . LEU A 1 647 ? -5.123 -4.316 5.426 1.00 50.72 647 LEU A O 1
ATOM 5203 N N . THR A 1 648 ? -3.046 -4.787 6.148 1.00 47.53 648 THR A N 1
ATOM 5204 C CA . THR A 1 648 ? -3.437 -5.455 7.397 1.00 47.53 648 THR A CA 1
ATOM 5205 C C . THR A 1 648 ? -4.174 -4.522 8.358 1.00 47.53 648 THR A C 1
ATOM 5207 O O . THR A 1 648 ? -5.025 -4.971 9.123 1.00 47.53 648 THR A O 1
ATOM 5210 N N . ASP A 1 649 ? -3.918 -3.221 8.243 1.00 52.62 649 ASP A N 1
ATOM 5211 C CA . ASP A 1 649 ? -4.544 -2.156 9.017 1.00 52.62 649 ASP A CA 1
ATOM 5212 C C . ASP A 1 649 ? -5.913 -1.718 8.440 1.00 52.62 649 ASP A C 1
ATOM 5214 O O . ASP A 1 649 ? -6.709 -1.088 9.136 1.00 52.62 649 ASP A O 1
ATOM 5218 N N . ASP A 1 650 ? -6.257 -2.096 7.202 1.00 60.72 650 ASP A N 1
ATOM 5219 C CA . ASP A 1 650 ? -7.546 -1.788 6.564 1.00 60.72 650 ASP A CA 1
ATOM 5220 C C . ASP A 1 650 ? -8.350 -3.056 6.219 1.00 60.72 650 ASP A C 1
ATOM 5222 O O . ASP A 1 650 ? -8.535 -3.409 5.049 1.00 60.72 650 ASP A O 1
ATOM 5226 N N . PRO A 1 651 ? -8.932 -3.738 7.223 1.00 54.81 651 PRO A N 1
ATOM 5227 C CA . PRO A 1 651 ? -9.724 -4.948 6.996 1.00 54.81 651 PRO A CA 1
ATOM 5228 C C . PRO A 1 651 ? -10.996 -4.696 6.173 1.00 54.81 651 PRO A C 1
ATOM 5230 O O . PRO A 1 651 ? -11.648 -5.647 5.739 1.00 54.81 651 PRO A O 1
ATOM 5233 N N . THR A 1 652 ? -11.382 -3.429 5.988 1.00 69.06 652 THR A N 1
ATOM 5234 C CA . THR A 1 652 ? -12.572 -3.038 5.228 1.00 69.06 652 THR A CA 1
ATOM 5235 C C . THR A 1 652 ? -12.284 -2.742 3.759 1.00 69.06 652 THR A C 1
ATOM 5237 O O . THR A 1 652 ? -13.233 -2.634 2.984 1.00 69.06 652 THR A O 1
ATOM 5240 N N . GLY A 1 653 ? -11.011 -2.586 3.384 1.00 74.69 653 GLY A N 1
ATOM 5241 C CA . GLY A 1 653 ? -10.594 -2.112 2.065 1.00 74.69 653 GLY A CA 1
ATOM 5242 C C . GLY A 1 653 ? -11.022 -0.670 1.752 1.00 74.69 653 GLY A C 1
ATOM 5243 O O . GLY A 1 653 ? -10.970 -0.250 0.598 1.00 74.69 653 GLY A O 1
ATOM 5244 N N . ARG A 1 654 ? -11.510 0.089 2.741 1.00 80.69 654 ARG A N 1
ATOM 5245 C CA . ARG A 1 654 ? -12.044 1.443 2.526 1.00 80.69 654 ARG A CA 1
ATOM 5246 C C . ARG A 1 654 ? -10.947 2.487 2.491 1.00 80.69 654 ARG A C 1
ATOM 5248 O O . ARG A 1 654 ? -11.056 3.440 1.729 1.00 80.69 654 ARG A O 1
ATOM 5255 N N . GLU A 1 655 ? -9.927 2.318 3.318 1.00 79.56 655 GLU A N 1
ATOM 5256 C CA . GLU A 1 655 ? -8.795 3.231 3.402 1.00 79.56 655 GLU A CA 1
ATOM 5257 C C . GLU A 1 655 ? -7.904 3.072 2.170 1.00 79.56 655 GLU A C 1
ATOM 5259 O O . GLU A 1 655 ? -7.480 4.078 1.611 1.00 79.56 655 GLU A O 1
ATOM 5264 N N . VAL A 1 656 ? -7.710 1.843 1.669 1.00 79.25 656 VAL A N 1
ATOM 5265 C CA . VAL A 1 656 ? -6.987 1.607 0.408 1.00 79.25 656 VAL A CA 1
ATOM 5266 C C . VAL A 1 656 ? -7.772 2.158 -0.780 1.00 79.25 656 VAL A C 1
ATOM 5268 O O . VAL A 1 656 ? -7.200 2.820 -1.641 1.00 79.25 656 VAL A O 1
ATOM 5271 N N . ALA A 1 657 ? -9.099 1.980 -0.804 1.00 85.44 657 ALA A N 1
ATOM 5272 C CA . ALA A 1 657 ? -9.943 2.556 -1.848 1.00 85.44 657 ALA A CA 1
ATOM 5273 C C . ALA A 1 657 ? -9.914 4.093 -1.820 1.00 85.44 657 ALA A C 1
ATOM 5275 O O . ALA A 1 657 ? -9.780 4.724 -2.867 1.00 85.44 657 ALA A O 1
ATOM 5276 N N . LEU A 1 658 ? -9.981 4.699 -0.628 1.00 88.31 658 LEU A N 1
ATOM 5277 C CA . LEU A 1 658 ? -9.837 6.143 -0.449 1.00 88.31 658 LEU A CA 1
ATOM 5278 C C . LEU A 1 658 ? -8.455 6.616 -0.906 1.00 88.31 658 LEU A C 1
ATOM 5280 O O . LEU A 1 658 ? -8.355 7.588 -1.644 1.00 88.31 658 LEU A O 1
ATOM 5284 N N . TRP A 1 659 ? -7.391 5.913 -0.518 1.00 86.94 659 TRP A N 1
ATOM 5285 C CA . TRP A 1 659 ? -6.020 6.236 -0.904 1.00 86.94 659 TRP A CA 1
ATOM 5286 C C . TRP A 1 659 ? -5.795 6.178 -2.418 1.00 86.94 659 TRP A C 1
ATOM 5288 O O . TRP A 1 659 ? -5.062 7.011 -2.963 1.00 86.94 659 TRP A O 1
ATOM 5298 N N . ASN A 1 660 ? -6.434 5.221 -3.091 1.00 86.75 660 ASN A N 1
ATOM 5299 C CA . ASN A 1 660 ? -6.406 5.091 -4.543 1.00 86.75 660 ASN A CA 1
ATOM 5300 C C . ASN A 1 660 ? -7.181 6.231 -5.214 1.00 86.75 660 ASN A C 1
ATOM 5302 O O . ASN A 1 660 ? -6.659 6.857 -6.131 1.00 86.75 660 ASN A O 1
ATOM 5306 N N . ASP A 1 661 ? -8.375 6.581 -4.729 1.00 93.44 661 ASP A N 1
ATOM 5307 C CA . ASP A 1 661 ? -9.125 7.726 -5.261 1.00 93.44 661 ASP A CA 1
ATOM 5308 C C . ASP A 1 661 ? -8.379 9.052 -5.056 1.00 93.44 661 ASP A C 1
ATOM 5310 O O . ASP A 1 661 ? -8.265 9.837 -5.994 1.00 93.44 661 ASP A O 1
ATOM 5314 N N . LEU A 1 662 ? -7.794 9.279 -3.874 1.00 93.31 662 LEU A N 1
ATOM 5315 C CA . LEU A 1 662 ? -6.982 10.468 -3.592 1.00 93.31 662 LEU A CA 1
ATOM 5316 C C . LEU A 1 662 ? -5.763 10.577 -4.517 1.00 93.31 662 LEU A C 1
ATOM 5318 O O . LEU A 1 662 ? -5.315 11.683 -4.803 1.00 93.31 662 LEU A O 1
ATOM 5322 N N . ALA A 1 663 ? -5.228 9.456 -5.012 1.00 91.50 663 ALA A N 1
ATOM 5323 C CA . ALA A 1 663 ? -4.121 9.477 -5.965 1.00 91.50 663 ALA A CA 1
ATOM 5324 C C . ALA A 1 663 ? -4.509 10.176 -7.280 1.00 91.50 663 ALA A C 1
ATOM 5326 O O . ALA A 1 663 ? -3.696 10.902 -7.841 1.00 91.50 663 ALA A O 1
ATOM 5327 N N . HIS A 1 664 ? -5.757 10.020 -7.734 1.00 95.06 664 HIS A N 1
ATOM 5328 C CA . HIS A 1 664 ? -6.243 10.629 -8.975 1.00 95.06 664 HIS A CA 1
ATOM 5329 C C . HIS A 1 664 ? -6.445 12.151 -8.857 1.00 95.06 664 HIS A C 1
ATOM 5331 O O . HIS A 1 664 ? -6.638 12.810 -9.875 1.00 95.06 664 HIS A O 1
ATOM 5337 N N . LEU A 1 665 ? -6.412 12.725 -7.645 1.00 95.19 665 LEU A N 1
ATOM 5338 C CA . LEU A 1 665 ? -6.493 14.178 -7.434 1.00 95.19 665 LEU A CA 1
ATOM 5339 C C . LEU A 1 665 ? -5.163 14.887 -7.715 1.00 95.19 665 LEU A C 1
ATOM 5341 O O . LEU A 1 665 ? -5.158 16.061 -8.077 1.00 95.19 665 LEU A O 1
ATOM 5345 N N . VAL A 1 666 ? -4.032 14.196 -7.548 1.00 95.38 666 VAL A N 1
ATOM 5346 C CA . VAL A 1 666 ? -2.694 14.794 -7.654 1.00 95.38 666 VAL A CA 1
ATOM 5347 C C . VAL A 1 666 ? -2.220 14.739 -9.108 1.00 95.38 666 VAL A C 1
ATOM 5349 O O . VAL A 1 666 ? -1.354 13.954 -9.482 1.00 95.38 666 VAL A O 1
ATOM 5352 N N . ARG A 1 667 ? -2.857 15.551 -9.954 1.00 96.50 667 ARG A N 1
ATOM 5353 C CA . ARG A 1 667 ? -2.551 15.674 -11.384 1.00 96.50 667 ARG A CA 1
ATOM 5354 C C . ARG A 1 667 ? -1.397 16.651 -11.600 1.00 96.50 667 ARG A C 1
ATOM 5356 O O . ARG A 1 667 ? -1.415 17.739 -11.039 1.00 96.50 667 ARG A O 1
ATOM 5363 N N . PHE A 1 668 ? -0.409 16.298 -12.421 1.00 96.62 668 PHE A N 1
ATOM 5364 C CA . PHE A 1 668 ? 0.716 17.195 -12.717 1.00 96.62 668 PHE A CA 1
ATOM 5365 C C . PHE A 1 668 ? 0.298 18.400 -13.571 1.00 96.62 668 PHE A C 1
ATOM 5367 O O . PHE A 1 668 ? -0.681 18.350 -14.323 1.00 96.62 668 PHE A O 1
ATOM 5374 N N . THR A 1 669 ? 1.084 19.476 -13.503 1.00 95.75 669 THR A N 1
ATOM 5375 C CA . THR A 1 669 ? 0.962 20.620 -14.418 1.00 95.75 669 THR A CA 1
ATOM 5376 C C . THR A 1 669 ? 1.186 20.208 -15.881 1.00 95.75 669 THR A C 1
ATOM 5378 O O . THR A 1 669 ? 1.567 19.081 -16.199 1.00 95.75 669 THR A O 1
ATOM 5381 N N . GLU A 1 670 ? 0.891 21.107 -16.819 1.00 95.00 670 GLU A N 1
ATOM 5382 C CA . GLU A 1 670 ? 0.837 20.778 -18.248 1.00 95.00 670 GLU A CA 1
ATOM 5383 C C . GLU A 1 670 ? 2.167 20.270 -18.834 1.00 95.00 670 GLU A C 1
ATOM 5385 O O . GLU A 1 670 ? 2.167 19.327 -19.631 1.00 95.00 670 GLU A O 1
ATOM 5390 N N . THR A 1 671 ? 3.298 20.856 -18.435 1.00 95.44 671 THR A N 1
ATOM 5391 C CA . THR A 1 671 ? 4.613 20.556 -19.023 1.00 95.44 671 THR A CA 1
ATOM 5392 C C . THR A 1 671 ? 5.035 19.089 -18.837 1.00 95.44 671 THR A C 1
ATOM 5394 O O . THR A 1 671 ? 5.290 18.434 -19.855 1.00 95.44 671 THR A O 1
ATOM 5397 N N . PRO A 1 672 ? 5.039 18.507 -17.615 1.00 96.56 672 PRO A N 1
ATOM 5398 C CA . PRO A 1 672 ? 5.307 17.078 -17.435 1.00 96.56 672 PRO A CA 1
ATOM 5399 C C . PRO A 1 672 ? 4.380 16.163 -18.242 1.00 96.56 672 PRO A C 1
ATOM 5401 O O . PRO A 1 672 ? 4.837 15.171 -18.812 1.00 96.56 672 PRO A O 1
ATOM 5404 N N . ARG A 1 673 ? 3.086 16.502 -18.346 1.00 95.44 673 ARG A N 1
ATOM 5405 C CA . ARG A 1 673 ? 2.090 15.705 -19.087 1.00 95.44 673 ARG A CA 1
ATOM 5406 C C . ARG A 1 673 ? 2.379 15.695 -20.588 1.00 95.44 673 ARG A C 1
ATOM 5408 O O . ARG A 1 673 ? 2.427 14.630 -21.203 1.00 95.44 673 ARG A O 1
ATOM 5415 N N . LYS A 1 674 ? 2.664 16.866 -21.173 1.00 95.19 674 LYS A N 1
ATOM 5416 C CA . LYS A 1 674 ? 3.080 16.997 -22.582 1.00 95.19 674 LYS A CA 1
ATOM 5417 C C . LYS A 1 674 ? 4.354 16.207 -22.876 1.00 95.19 674 LYS A C 1
ATOM 5419 O O . LYS A 1 674 ? 4.406 15.498 -23.878 1.00 95.19 674 LYS A O 1
ATOM 5424 N N . LEU A 1 675 ? 5.366 16.311 -22.016 1.00 96.19 675 LEU A N 1
ATOM 5425 C CA . LEU A 1 675 ? 6.627 15.587 -22.187 1.00 96.19 675 LEU A CA 1
ATOM 5426 C C . LEU A 1 675 ? 6.440 14.073 -22.081 1.00 96.19 675 LEU A C 1
ATOM 5428 O O . LEU A 1 675 ? 6.921 13.350 -22.947 1.00 96.19 675 LEU A O 1
ATOM 5432 N N . THR A 1 676 ? 5.680 13.604 -21.090 1.00 96.38 676 THR A N 1
ATOM 5433 C CA . THR A 1 676 ? 5.325 12.183 -20.941 1.00 96.38 676 THR A CA 1
ATOM 5434 C C . THR A 1 676 ? 4.679 11.645 -22.217 1.00 96.38 676 THR A C 1
ATOM 5436 O O . THR A 1 676 ? 5.098 10.614 -22.737 1.00 96.38 676 THR A O 1
ATOM 5439 N N . ASN A 1 677 ? 3.704 12.375 -22.767 1.00 93.06 677 ASN A N 1
ATOM 5440 C CA . ASN A 1 677 ? 3.001 11.989 -23.988 1.00 93.06 677 ASN A CA 1
ATOM 5441 C C . ASN A 1 677 ? 3.938 11.903 -25.207 1.00 93.06 677 ASN A C 1
ATOM 5443 O O . ASN A 1 677 ? 3.902 10.913 -25.934 1.00 93.06 677 ASN A O 1
ATOM 5447 N N . ARG A 1 678 ? 4.824 12.895 -25.386 1.00 92.94 678 ARG A N 1
ATOM 5448 C CA . ARG A 1 678 ? 5.828 12.904 -26.464 1.00 92.94 678 ARG A CA 1
ATOM 5449 C C . ARG A 1 678 ? 6.787 11.725 -26.358 1.00 92.94 678 ARG A C 1
ATOM 5451 O O . ARG A 1 678 ? 6.992 11.028 -27.343 1.00 92.94 678 ARG A O 1
ATOM 5458 N N . ILE A 1 679 ? 7.329 11.462 -25.168 1.00 93.75 679 ILE A N 1
ATOM 5459 C CA . ILE A 1 679 ? 8.237 10.329 -24.950 1.00 93.75 679 ILE A CA 1
ATOM 5460 C C . ILE A 1 679 ? 7.530 9.007 -25.258 1.00 93.75 679 ILE A C 1
ATOM 5462 O O . ILE A 1 679 ? 8.047 8.202 -26.028 1.00 93.75 679 ILE A O 1
ATOM 5466 N N . LEU A 1 680 ? 6.319 8.810 -24.732 1.00 91.75 680 LEU A N 1
ATOM 5467 C CA . LEU A 1 680 ? 5.538 7.600 -24.983 1.00 91.75 680 LEU A CA 1
ATOM 5468 C C . LEU A 1 680 ? 5.155 7.412 -26.456 1.00 91.75 680 LEU A C 1
ATOM 5470 O O . LEU A 1 680 ? 5.100 6.273 -26.909 1.00 91.75 680 LEU A O 1
ATOM 5474 N N . SER A 1 681 ? 4.924 8.486 -27.221 1.00 89.19 681 SER A N 1
ATOM 5475 C CA . SER A 1 681 ? 4.600 8.380 -28.656 1.00 89.19 681 SER A CA 1
ATOM 5476 C C . SER A 1 681 ? 5.735 7.810 -29.516 1.00 89.19 681 SER A C 1
ATOM 5478 O O . SER A 1 681 ? 5.492 7.390 -30.645 1.00 89.19 681 SER A O 1
ATOM 5480 N N . HIS A 1 682 ? 6.956 7.756 -28.978 1.00 89.88 682 HIS A N 1
ATOM 5481 C CA . HIS A 1 682 ? 8.122 7.169 -29.638 1.00 89.88 682 HIS A CA 1
ATOM 5482 C C . HIS A 1 682 ? 8.460 5.759 -29.134 1.00 89.88 682 HIS A C 1
ATOM 5484 O O . HIS A 1 682 ? 9.476 5.197 -29.537 1.00 89.88 682 HIS A O 1
ATOM 5490 N N . ILE A 1 683 ? 7.622 5.173 -28.271 1.00 88.00 683 ILE A N 1
ATOM 5491 C CA . ILE A 1 683 ? 7.749 3.785 -27.820 1.00 88.00 683 ILE A CA 1
ATOM 5492 C C . ILE A 1 683 ? 6.636 2.965 -28.481 1.00 88.00 683 ILE A C 1
ATOM 5494 O O . ILE A 1 683 ? 5.492 2.950 -28.031 1.00 88.00 683 ILE A O 1
ATOM 5498 N N . ASP A 1 684 ? 6.977 2.273 -29.567 1.00 83.81 684 ASP A N 1
ATOM 5499 C CA . ASP A 1 684 ? 6.036 1.561 -30.444 1.00 83.81 684 ASP A CA 1
ATOM 5500 C C . ASP A 1 684 ? 5.937 0.047 -30.179 1.00 83.81 684 ASP A C 1
ATOM 5502 O O . ASP A 1 684 ? 5.215 -0.674 -30.871 1.00 83.81 684 ASP A O 1
ATOM 5506 N N . ARG A 1 685 ? 6.632 -0.443 -29.148 1.00 82.62 685 ARG A N 1
ATOM 5507 C CA . ARG A 1 685 ? 6.683 -1.859 -28.758 1.00 82.62 685 ARG A CA 1
ATOM 5508 C C . ARG A 1 685 ? 6.572 -2.041 -27.240 1.00 82.62 685 ARG A C 1
ATOM 5510 O O . ARG A 1 685 ? 6.859 -1.108 -26.490 1.00 82.62 685 ARG A O 1
ATOM 5517 N N . PRO A 1 686 ? 6.201 -3.242 -26.750 1.00 85.94 686 PRO A N 1
ATOM 5518 C CA . PRO A 1 686 ? 6.241 -3.545 -25.322 1.00 85.94 686 PRO A CA 1
ATOM 5519 C C . PRO A 1 686 ? 7.636 -3.319 -24.729 1.00 85.94 686 PRO A C 1
ATOM 5521 O O . PRO A 1 686 ? 8.648 -3.677 -25.340 1.00 85.94 686 PRO A O 1
ATOM 5524 N N . TYR A 1 687 ? 7.674 -2.766 -23.518 1.00 93.00 687 TYR A N 1
ATOM 5525 C CA . TYR A 1 687 ? 8.911 -2.456 -22.810 1.00 93.00 687 TYR A CA 1
ATOM 5526 C C . TYR A 1 687 ? 8.824 -2.805 -21.325 1.00 93.00 687 TYR A C 1
ATOM 5528 O O . TYR A 1 687 ? 7.747 -2.776 -20.724 1.00 93.00 687 TYR A O 1
ATOM 5536 N N . PHE A 1 688 ? 9.969 -3.133 -20.735 1.00 95.25 688 PHE A N 1
ATOM 5537 C CA . PHE A 1 688 ? 10.157 -3.251 -19.295 1.00 95.25 688 PHE A CA 1
ATOM 5538 C C . PHE A 1 688 ? 10.673 -1.920 -18.756 1.00 95.25 688 PHE A C 1
ATOM 5540 O O . PHE A 1 688 ? 11.576 -1.317 -19.327 1.00 95.25 688 PHE A O 1
ATOM 5547 N N . GLY A 1 689 ? 10.069 -1.438 -17.679 1.00 97.12 689 GLY A N 1
ATOM 5548 C CA . GLY A 1 689 ? 10.481 -0.230 -16.987 1.00 97.12 689 GLY A CA 1
ATOM 5549 C C . GLY A 1 689 ? 11.402 -0.577 -15.825 1.00 97.12 689 GLY A C 1
ATOM 5550 O O . GLY A 1 689 ? 11.025 -1.388 -14.987 1.00 97.12 689 GLY A O 1
ATOM 5551 N N . VAL A 1 690 ? 12.581 0.036 -15.757 1.00 98.00 690 VAL A N 1
ATOM 5552 C CA . VAL A 1 690 ? 13.537 -0.128 -14.652 1.00 98.00 690 VAL A CA 1
ATOM 5553 C C . VAL A 1 690 ? 13.781 1.221 -13.993 1.00 98.00 690 VAL A C 1
ATOM 5555 O O . VAL A 1 690 ? 14.279 2.148 -14.631 1.00 98.00 690 VAL A O 1
ATOM 5558 N N . HIS A 1 691 ? 13.430 1.347 -12.716 1.00 96.62 691 HIS A N 1
ATOM 5559 C CA . HIS A 1 691 ? 13.777 2.517 -11.920 1.00 96.62 691 HIS A CA 1
ATOM 5560 C C . HIS A 1 691 ? 15.150 2.329 -11.264 1.00 96.62 691 HIS A C 1
ATOM 5562 O O . HIS A 1 691 ? 15.275 1.651 -10.242 1.00 96.62 691 HIS A O 1
ATOM 5568 N N . PHE A 1 692 ? 16.162 2.970 -11.848 1.00 95.62 692 PHE A N 1
ATOM 5569 C CA . PHE A 1 692 ? 17.563 2.831 -11.468 1.00 95.62 692 PHE A CA 1
ATOM 5570 C C . PHE A 1 692 ? 18.012 4.010 -10.600 1.00 95.62 692 PHE A C 1
ATOM 5572 O O . PHE A 1 692 ? 18.469 5.047 -11.086 1.00 95.62 692 PHE A O 1
ATOM 5579 N N . ARG A 1 693 ? 17.849 3.844 -9.285 1.00 90.62 693 ARG A N 1
ATOM 5580 C CA . ARG A 1 693 ? 18.011 4.887 -8.267 1.00 90.62 693 ARG A CA 1
ATOM 5581 C C . ARG A 1 693 ? 19.470 4.971 -7.825 1.00 90.62 693 ARG A C 1
ATOM 5583 O O . ARG A 1 693 ? 19.817 4.515 -6.745 1.00 90.62 693 ARG A O 1
ATOM 5590 N N . THR A 1 694 ? 20.325 5.552 -8.663 1.00 89.31 694 THR A N 1
ATOM 5591 C CA . THR A 1 694 ? 21.783 5.619 -8.431 1.00 89.31 694 THR A CA 1
ATOM 5592 C C . THR A 1 694 ? 22.371 7.028 -8.544 1.00 89.31 694 THR A C 1
ATOM 5594 O O . THR A 1 694 ? 23.589 7.194 -8.665 1.00 89.31 694 THR A O 1
ATOM 5597 N N . GLU A 1 695 ? 21.519 8.053 -8.479 1.00 88.25 695 GLU A N 1
ATOM 5598 C CA . GLU A 1 695 ? 21.948 9.449 -8.413 1.00 88.25 695 GLU A CA 1
ATOM 5599 C C . GLU A 1 695 ? 22.707 9.745 -7.110 1.00 88.25 695 GLU A C 1
ATOM 5601 O O . GLU A 1 695 ? 22.673 8.985 -6.143 1.00 88.25 695 GLU A O 1
ATOM 5606 N N . ARG A 1 696 ? 23.398 10.887 -7.068 1.00 86.19 696 ARG A N 1
ATOM 5607 C CA . ARG A 1 696 ? 24.309 11.263 -5.974 1.00 86.19 696 ARG A CA 1
ATOM 5608 C C . ARG A 1 696 ? 23.674 11.282 -4.577 1.00 86.19 696 ARG A C 1
ATOM 5610 O O . ARG A 1 696 ? 24.381 11.083 -3.595 1.00 86.19 696 ARG A O 1
ATOM 5617 N N . ASP A 1 697 ? 22.377 11.561 -4.487 1.00 78.81 697 ASP A N 1
ATOM 5618 C CA . ASP A 1 697 ? 21.608 11.618 -3.239 1.00 78.81 697 ASP A CA 1
ATOM 5619 C C . ASP A 1 697 ? 21.005 10.261 -2.834 1.00 78.81 697 ASP A C 1
ATOM 5621 O O . ASP A 1 697 ? 20.211 10.180 -1.896 1.00 78.81 697 ASP A O 1
ATOM 5625 N N . ASN A 1 698 ? 21.339 9.189 -3.552 1.00 79.38 698 ASN A N 1
ATOM 5626 C CA . ASN A 1 698 ? 20.903 7.846 -3.219 1.00 79.38 698 ASN A CA 1
ATOM 5627 C C . ASN A 1 698 ? 21.544 7.353 -1.910 1.00 79.38 698 ASN A C 1
ATOM 5629 O O . ASN A 1 698 ? 22.755 7.436 -1.714 1.00 79.38 698 ASN A O 1
ATOM 5633 N N . ILE A 1 699 ? 20.704 6.787 -1.045 1.00 75.50 699 ILE A N 1
ATOM 5634 C CA . ILE A 1 699 ? 21.073 6.222 0.258 1.00 75.50 699 ILE A CA 1
ATOM 5635 C C . ILE A 1 699 ? 20.709 4.737 0.382 1.00 75.50 699 ILE A C 1
ATOM 5637 O O . ILE A 1 699 ? 20.986 4.145 1.412 1.00 75.50 699 ILE A O 1
ATOM 5641 N N . TRP A 1 700 ? 20.062 4.152 -0.632 1.00 71.31 700 TRP A N 1
ATOM 5642 C CA . TRP A 1 700 ? 19.392 2.853 -0.514 1.00 71.31 700 TRP A CA 1
ATOM 5643 C C . TRP A 1 700 ? 20.269 1.683 -0.948 1.00 71.31 700 TRP A C 1
ATOM 5645 O O . TRP A 1 700 ? 20.267 0.636 -0.319 1.00 71.31 700 TRP A O 1
ATOM 5655 N N . SER A 1 701 ? 21.007 1.830 -2.049 1.00 76.69 701 SER A N 1
ATOM 5656 C CA . SER A 1 701 ? 21.820 0.740 -2.594 1.00 76.69 701 SER A CA 1
ATOM 5657 C C . SER A 1 701 ? 23.030 1.263 -3.350 1.00 76.69 701 SER A C 1
ATOM 5659 O O . SER A 1 701 ? 22.964 2.337 -3.938 1.00 76.69 701 SER A O 1
ATOM 5661 N N . SER A 1 702 ? 24.138 0.522 -3.376 1.00 84.31 702 SER A N 1
ATOM 5662 C CA . SER A 1 702 ? 25.257 0.901 -4.242 1.00 84.31 702 SER A CA 1
ATOM 5663 C C . SER A 1 702 ? 24.882 0.749 -5.718 1.00 84.31 702 SER A C 1
ATOM 5665 O O . SER A 1 702 ? 24.000 -0.035 -6.078 1.00 84.31 702 SER A O 1
ATOM 5667 N N . PHE A 1 703 ? 25.592 1.478 -6.581 1.00 89.00 703 PHE A N 1
ATOM 5668 C CA . PHE A 1 703 ? 25.437 1.358 -8.028 1.00 89.00 703 PHE A CA 1
ATOM 5669 C C . PHE A 1 703 ? 25.610 -0.095 -8.489 1.00 89.00 703 PHE A C 1
ATOM 5671 O O . PHE A 1 703 ? 24.781 -0.612 -9.233 1.00 89.00 703 PHE A O 1
ATOM 5678 N N . GLU A 1 704 ? 26.668 -0.763 -8.022 1.00 88.25 704 GLU A N 1
ATOM 5679 C CA . GLU A 1 704 ? 27.014 -2.127 -8.420 1.00 88.25 704 GLU A CA 1
ATOM 5680 C C . GLU A 1 704 ? 25.939 -3.126 -7.995 1.00 88.25 704 GLU A C 1
ATOM 5682 O O . GLU A 1 704 ? 25.563 -3.992 -8.785 1.00 88.25 704 GLU A O 1
ATOM 5687 N N . ASN A 1 705 ? 25.419 -2.984 -6.772 1.00 85.88 705 ASN A N 1
ATOM 5688 C CA . ASN A 1 705 ? 24.386 -3.873 -6.264 1.00 85.88 705 ASN A CA 1
ATOM 5689 C C . ASN A 1 705 ? 23.077 -3.685 -7.034 1.00 85.88 705 ASN A C 1
ATOM 5691 O O . ASN A 1 705 ? 22.516 -4.669 -7.509 1.00 85.88 705 ASN A O 1
ATOM 5695 N N . GLN A 1 706 ? 22.617 -2.439 -7.210 1.00 88.75 706 GLN A N 1
ATOM 5696 C CA . GLN A 1 706 ? 21.377 -2.192 -7.941 1.00 88.75 706 GLN A CA 1
ATOM 5697 C C . GLN A 1 706 ? 21.483 -2.643 -9.407 1.00 88.75 706 GLN A C 1
ATOM 5699 O O . GLN A 1 706 ? 20.571 -3.286 -9.918 1.00 88.75 706 GLN A O 1
ATOM 5704 N N . LEU A 1 707 ? 22.617 -2.376 -10.066 1.00 92.94 707 LEU A N 1
ATOM 5705 C CA . LEU A 1 707 ? 22.855 -2.810 -11.442 1.00 92.94 707 LEU A CA 1
ATOM 5706 C C . LEU A 1 707 ? 22.744 -4.332 -11.572 1.00 92.94 707 LEU A C 1
ATOM 5708 O O . LEU A 1 707 ? 22.113 -4.828 -12.503 1.00 92.94 707 LEU A O 1
ATOM 5712 N N . GLN A 1 708 ? 23.360 -5.074 -10.650 1.00 89.12 708 GLN A N 1
ATOM 5713 C CA . GLN A 1 708 ? 23.320 -6.529 -10.672 1.00 89.12 708 GLN A CA 1
ATOM 5714 C C . GLN A 1 708 ? 21.891 -7.055 -10.500 1.00 89.12 708 GLN A C 1
ATOM 5716 O O . GLN A 1 708 ? 21.441 -7.848 -11.327 1.00 89.12 708 GLN A O 1
ATOM 5721 N N . VAL A 1 709 ? 21.170 -6.603 -9.468 1.00 88.06 709 VAL A N 1
ATOM 5722 C CA . VAL A 1 709 ? 19.822 -7.118 -9.184 1.00 88.06 709 VAL A CA 1
ATOM 5723 C C . VAL A 1 709 ? 18.822 -6.746 -10.280 1.00 88.06 709 VAL A C 1
ATOM 5725 O O . VAL A 1 709 ? 18.028 -7.597 -10.677 1.00 88.06 709 VAL A O 1
ATOM 5728 N N . ASP A 1 710 ? 18.908 -5.533 -10.840 1.00 93.06 710 ASP A N 1
ATOM 5729 C CA . ASP A 1 710 ? 18.055 -5.093 -11.948 1.00 93.06 710 ASP A CA 1
ATOM 5730 C C . ASP A 1 710 ? 18.243 -5.994 -13.179 1.00 93.06 710 ASP A C 1
ATOM 5732 O O . ASP A 1 710 ? 17.264 -6.473 -13.756 1.00 93.06 710 ASP A O 1
ATOM 5736 N N . LEU A 1 711 ? 19.495 -6.277 -13.561 1.00 95.12 711 LEU A N 1
ATOM 5737 C CA . LEU A 1 711 ? 19.801 -7.167 -14.685 1.00 95.12 711 LEU A CA 1
ATOM 5738 C C . LEU A 1 711 ? 19.349 -8.610 -14.422 1.00 95.12 711 LEU A C 1
ATOM 5740 O O . LEU A 1 711 ? 18.799 -9.250 -15.319 1.00 95.12 711 LEU A O 1
ATOM 5744 N N . ASP A 1 712 ? 19.539 -9.111 -13.201 1.00 92.12 712 ASP A N 1
ATOM 5745 C CA . ASP A 1 712 ? 19.118 -10.459 -12.825 1.00 92.12 712 ASP A CA 1
ATOM 5746 C C . ASP A 1 712 ? 17.584 -10.601 -12.858 1.00 92.12 712 ASP A C 1
ATOM 5748 O O . ASP A 1 712 ? 17.079 -11.613 -13.349 1.00 92.12 712 ASP A O 1
ATOM 5752 N N . ALA A 1 713 ? 16.814 -9.593 -12.428 1.00 90.50 713 ALA A N 1
ATOM 5753 C CA . ALA A 1 713 ? 15.355 -9.650 -12.561 1.00 90.50 713 ALA A CA 1
ATOM 5754 C C . ALA A 1 713 ? 14.863 -9.447 -13.984 1.00 90.50 713 ALA A C 1
ATOM 5756 O O . ALA A 1 713 ? 13.836 -10.021 -14.329 1.00 90.50 713 ALA A O 1
ATOM 5757 N N . LEU A 1 714 ? 15.539 -8.637 -14.803 1.00 94.62 714 LEU A N 1
ATOM 5758 C CA . LEU A 1 714 ? 15.214 -8.552 -16.225 1.00 94.62 714 LEU A CA 1
ATOM 5759 C C . LEU A 1 714 ? 15.296 -9.951 -16.848 1.00 94.62 714 LEU A C 1
ATOM 5761 O O . LEU A 1 714 ? 14.353 -10.393 -17.510 1.00 94.62 714 LEU A O 1
ATOM 5765 N N . ASP A 1 715 ? 16.382 -10.678 -16.577 1.00 93.31 715 ASP A N 1
ATOM 5766 C CA . ASP A 1 715 ? 16.577 -12.043 -17.067 1.00 93.31 715 ASP A CA 1
ATOM 5767 C C . ASP A 1 715 ? 15.532 -13.022 -16.501 1.00 93.31 715 ASP A C 1
ATOM 5769 O O . ASP A 1 715 ? 14.973 -13.817 -17.259 1.00 93.31 715 ASP A O 1
ATOM 5773 N N . GLN A 1 716 ? 15.190 -12.929 -15.210 1.00 91.19 716 GLN A N 1
ATOM 5774 C CA . GLN A 1 716 ? 14.127 -13.744 -14.600 1.00 91.19 716 GLN A CA 1
ATOM 5775 C C . GLN A 1 716 ? 12.739 -13.433 -15.179 1.00 91.19 716 GLN A C 1
ATOM 5777 O O . GLN A 1 716 ? 11.994 -14.348 -15.530 1.00 91.19 716 GLN A O 1
ATOM 5782 N N . ALA A 1 717 ? 12.396 -12.153 -15.333 1.00 88.44 717 ALA A N 1
ATOM 5783 C CA . ALA A 1 717 ? 11.141 -11.712 -15.934 1.00 88.44 717 ALA A CA 1
ATOM 5784 C C . ALA A 1 717 ? 11.019 -12.223 -17.372 1.00 88.44 717 ALA A C 1
ATOM 5786 O O . ALA A 1 717 ? 9.950 -12.676 -17.781 1.00 88.44 717 ALA A O 1
ATOM 5787 N N . TRP A 1 718 ? 12.117 -12.201 -18.133 1.00 90.62 718 TRP A N 1
ATOM 5788 C CA . TRP A 1 718 ? 12.154 -12.765 -19.478 1.00 90.62 718 TRP A CA 1
ATOM 5789 C C . TRP A 1 718 ? 11.990 -14.281 -19.488 1.00 90.62 718 TRP A C 1
ATOM 5791 O O . TRP A 1 718 ? 11.230 -14.801 -20.298 1.00 90.62 718 TRP A O 1
ATOM 5801 N N . ALA A 1 719 ? 12.660 -14.993 -18.583 1.00 89.44 719 ALA A N 1
ATOM 5802 C CA . ALA A 1 719 ? 12.515 -16.439 -18.476 1.00 89.44 719 ALA A CA 1
ATOM 5803 C C . ALA A 1 719 ? 11.071 -16.854 -18.142 1.00 89.44 719 ALA A C 1
ATOM 5805 O O . ALA A 1 719 ? 10.597 -17.877 -18.631 1.00 89.44 719 ALA A O 1
ATOM 5806 N N . GLN A 1 720 ? 10.366 -16.053 -17.339 1.00 85.25 720 GLN A N 1
ATOM 5807 C CA . GLN A 1 720 ? 9.012 -16.361 -16.880 1.00 85.25 720 GLN A CA 1
ATOM 5808 C C . GLN A 1 720 ? 7.908 -15.906 -17.843 1.00 85.25 720 GLN A C 1
ATOM 5810 O O . GLN A 1 720 ? 6.899 -16.596 -17.991 1.00 85.25 720 GLN A O 1
ATOM 5815 N N . TYR A 1 721 ? 8.064 -14.736 -18.466 1.00 82.00 721 TYR A N 1
ATOM 5816 C CA . TYR A 1 721 ? 7.010 -14.089 -19.258 1.00 82.00 721 TYR A CA 1
ATOM 5817 C C . TYR A 1 721 ? 7.350 -13.925 -20.737 1.00 82.00 721 TYR A C 1
ATOM 5819 O O . TYR A 1 721 ? 6.480 -13.567 -21.530 1.00 82.00 721 TYR A O 1
ATOM 5827 N N . GLY A 1 722 ? 8.602 -14.173 -21.106 1.00 83.56 722 GLY A N 1
ATOM 5828 C CA . GLY A 1 722 ? 9.082 -14.135 -22.475 1.00 83.56 722 GLY A CA 1
ATOM 5829 C C . GLY A 1 722 ? 8.986 -15.470 -23.200 1.00 83.56 722 GLY A C 1
ATOM 5830 O O . GLY A 1 722 ? 8.504 -16.478 -22.688 1.00 83.56 722 GLY A O 1
ATOM 5831 N N . SER A 1 723 ? 9.491 -15.477 -24.431 1.00 81.75 723 SER A N 1
ATOM 5832 C CA . SER A 1 723 ? 9.619 -16.678 -25.252 1.00 81.75 723 SER A CA 1
ATOM 5833 C C . SER A 1 723 ? 10.882 -16.590 -26.093 1.00 81.75 723 SER A C 1
ATOM 5835 O O . SER A 1 723 ? 11.156 -15.551 -26.683 1.00 81.75 723 SER A O 1
ATOM 5837 N N . ALA A 1 724 ? 11.619 -17.695 -26.234 1.00 78.81 724 ALA A N 1
ATOM 5838 C CA . ALA A 1 724 ? 12.811 -17.752 -27.086 1.00 78.81 724 ALA A CA 1
ATOM 5839 C C . ALA A 1 724 ? 12.527 -17.447 -28.574 1.00 78.81 724 ALA A C 1
ATOM 5841 O O . ALA A 1 724 ? 13.449 -17.148 -29.325 1.00 78.81 724 ALA A O 1
ATOM 5842 N N . ALA A 1 725 ? 11.261 -17.518 -29.001 1.00 80.56 725 ALA A N 1
ATOM 5843 C CA . ALA A 1 725 ? 10.829 -17.152 -30.349 1.00 80.56 725 ALA A CA 1
ATOM 5844 C C . ALA A 1 725 ? 10.571 -15.641 -30.529 1.00 80.56 725 ALA A C 1
ATOM 5846 O O . ALA A 1 725 ? 10.259 -15.203 -31.635 1.00 80.56 725 ALA A O 1
ATOM 5847 N N . GLN A 1 726 ? 10.653 -14.852 -29.454 1.00 82.25 726 GLN A N 1
ATOM 5848 C CA . GLN A 1 726 ? 10.377 -13.418 -29.431 1.00 82.25 726 GLN A CA 1
ATOM 5849 C C . GLN A 1 726 ? 11.649 -12.627 -29.118 1.00 82.25 726 GLN A C 1
ATOM 5851 O O . GLN A 1 726 ? 12.534 -13.085 -28.398 1.00 82.25 726 GLN A O 1
ATOM 5856 N N . GLU A 1 727 ? 11.731 -11.409 -29.648 1.00 85.62 727 GLU A N 1
ATOM 5857 C CA . GLU A 1 727 ? 12.773 -10.465 -29.258 1.00 85.62 727 GLU A CA 1
ATOM 5858 C C . GLU A 1 727 ? 12.526 -9.981 -27.821 1.00 85.62 727 GLU A C 1
ATOM 5860 O O . GLU A 1 727 ? 11.380 -9.703 -27.448 1.00 85.62 727 GLU A O 1
ATOM 5865 N N . LYS A 1 728 ? 13.594 -9.859 -27.020 1.00 90.19 728 LYS A N 1
ATOM 5866 C CA . LYS A 1 728 ? 13.508 -9.288 -25.669 1.00 90.19 728 LYS A CA 1
ATOM 5867 C C . LYS A 1 728 ? 12.836 -7.900 -25.727 1.00 90.19 728 LYS A C 1
ATOM 5869 O O . LYS A 1 728 ? 13.129 -7.126 -26.642 1.00 90.19 728 LYS A O 1
ATOM 5874 N N . PRO A 1 729 ? 11.932 -7.556 -24.790 1.00 90.69 729 PRO A N 1
ATOM 5875 C CA . PRO A 1 729 ? 11.332 -6.230 -24.718 1.00 90.69 729 PRO A CA 1
ATOM 5876 C C . PRO A 1 729 ? 12.392 -5.137 -24.589 1.00 90.69 729 PRO A C 1
ATOM 5878 O O . PRO A 1 729 ? 13.468 -5.358 -24.033 1.00 90.69 729 PRO A O 1
ATOM 5881 N N . LEU A 1 730 ? 12.057 -3.942 -25.072 1.00 95.50 730 LEU A N 1
ATOM 5882 C CA . LEU A 1 730 ? 12.867 -2.751 -24.829 1.00 95.50 730 LEU A CA 1
ATOM 5883 C C . LEU A 1 730 ? 12.941 -2.490 -23.317 1.00 95.50 730 LEU A C 1
ATOM 5885 O O . LEU A 1 730 ? 11.945 -2.667 -22.622 1.00 95.50 730 LEU A O 1
ATOM 5889 N N . VAL A 1 731 ? 14.080 -2.046 -22.795 1.00 98.06 731 VAL A N 1
ATOM 5890 C CA . VAL A 1 731 ? 14.196 -1.576 -21.409 1.00 98.06 731 VAL A CA 1
ATOM 5891 C C . VAL A 1 731 ? 14.138 -0.056 -21.409 1.00 98.06 731 VAL A C 1
ATOM 5893 O O . VAL A 1 731 ? 15.027 0.592 -21.950 1.00 98.06 731 VAL A O 1
ATOM 5896 N N . TYR A 1 732 ? 13.108 0.523 -20.800 1.00 98.38 732 TYR A N 1
ATOM 5897 C CA . TYR A 1 732 ? 13.082 1.944 -20.472 1.00 98.38 732 TYR A CA 1
ATOM 5898 C C . TYR A 1 732 ? 13.688 2.135 -19.079 1.00 98.38 732 TYR A C 1
ATOM 5900 O O . TYR A 1 732 ? 13.171 1.598 -18.099 1.00 98.38 732 TYR A O 1
ATOM 5908 N N . LEU A 1 733 ? 14.781 2.889 -18.986 1.00 98.38 733 LEU A N 1
ATOM 5909 C CA . LEU A 1 733 ? 15.518 3.136 -17.751 1.00 98.38 733 LEU A CA 1
ATOM 5910 C C . LEU A 1 733 ? 15.194 4.538 -17.212 1.00 98.38 733 LEU A C 1
ATOM 5912 O O . LEU A 1 733 ? 15.581 5.540 -17.816 1.00 98.38 733 LEU A O 1
ATOM 5916 N N . ALA A 1 734 ? 14.511 4.617 -16.066 1.00 98.00 734 ALA A N 1
ATOM 5917 C CA . ALA A 1 734 ? 14.359 5.874 -15.334 1.00 98.00 734 ALA A CA 1
ATOM 5918 C C . ALA A 1 734 ? 15.577 6.088 -14.444 1.00 98.00 734 ALA A C 1
ATOM 5920 O O . ALA A 1 734 ? 15.782 5.358 -13.474 1.00 98.00 734 ALA A O 1
ATOM 5921 N N . CYS A 1 735 ? 16.353 7.108 -14.784 1.00 95.62 735 CYS A N 1
ATOM 5922 C CA . CYS A 1 735 ? 17.460 7.617 -13.996 1.00 95.62 735 CYS A CA 1
ATOM 5923 C C . CYS A 1 735 ? 17.666 9.096 -14.359 1.00 95.62 735 CYS A C 1
ATOM 5925 O O . CYS A 1 735 ? 17.464 9.511 -15.508 1.00 95.62 735 CYS A O 1
ATOM 5927 N N . GLY A 1 736 ? 18.024 9.908 -13.371 1.00 91.69 736 GLY A N 1
ATOM 5928 C CA . GLY A 1 736 ? 18.358 11.319 -13.541 1.00 91.69 736 GLY A CA 1
ATOM 5929 C C . GLY A 1 736 ? 19.804 11.572 -13.977 1.00 91.69 736 GLY A C 1
ATOM 5930 O O . GLY A 1 736 ? 20.136 12.705 -14.310 1.00 91.69 736 GLY A O 1
ATOM 5931 N N . ASP A 1 737 ? 20.659 10.545 -13.988 1.00 93.31 737 ASP A N 1
ATOM 5932 C CA . ASP A 1 737 ? 22.088 10.656 -14.296 1.00 93.31 737 ASP A CA 1
ATOM 5933 C C . ASP A 1 737 ? 22.432 9.950 -15.623 1.00 93.31 737 ASP A C 1
ATOM 5935 O O . ASP A 1 737 ? 22.448 8.721 -15.718 1.00 93.31 737 ASP A O 1
ATOM 5939 N N . GLU A 1 738 ? 22.731 10.736 -16.663 1.00 93.31 738 GLU A N 1
ATOM 5940 C CA . GLU A 1 738 ? 23.088 10.236 -18.003 1.00 93.31 738 GLU A CA 1
ATOM 5941 C C . GLU A 1 738 ? 24.333 9.336 -18.003 1.00 93.31 738 GLU A C 1
ATOM 5943 O O . GLU A 1 738 ? 24.404 8.377 -18.773 1.00 93.31 738 GLU A O 1
ATOM 5948 N N . GLY A 1 739 ? 25.298 9.595 -17.115 1.00 95.06 739 GLY A N 1
ATOM 5949 C CA . GLY A 1 739 ? 26.498 8.773 -16.990 1.00 95.06 739 GLY A CA 1
ATOM 5950 C C . GLY A 1 739 ? 26.197 7.396 -16.397 1.00 95.06 739 GLY A C 1
ATOM 5951 O O . GLY A 1 739 ? 26.784 6.396 -16.818 1.00 95.06 739 GLY A O 1
ATOM 5952 N N . GLN A 1 740 ? 25.263 7.313 -15.446 1.00 95.69 740 GLN A N 1
ATOM 5953 C CA . GLN A 1 740 ? 24.799 6.032 -14.903 1.00 95.69 740 GLN A CA 1
ATOM 5954 C C . GLN A 1 740 ? 23.939 5.263 -15.915 1.00 95.69 740 GLN A C 1
ATOM 5956 O O . GLN A 1 740 ? 24.096 4.043 -16.033 1.00 95.69 740 GLN A O 1
ATOM 5961 N N . ILE A 1 741 ? 23.113 5.962 -16.707 1.00 97.38 741 ILE A N 1
ATOM 5962 C CA . ILE A 1 741 ? 22.358 5.373 -17.828 1.00 97.38 741 ILE A CA 1
ATOM 5963 C C . ILE A 1 741 ? 23.307 4.702 -18.826 1.00 97.38 741 ILE A C 1
ATOM 5965 O O . ILE A 1 741 ? 23.070 3.562 -19.232 1.00 97.38 741 ILE A O 1
ATOM 5969 N N . GLU A 1 742 ? 24.406 5.365 -19.197 1.00 97.38 742 GLU A N 1
ATOM 5970 C CA . GLU A 1 742 ? 25.372 4.820 -20.156 1.00 97.38 742 GLU A CA 1
ATOM 5971 C C . GLU A 1 742 ? 26.026 3.524 -19.643 1.00 97.38 742 GLU A C 1
ATOM 5973 O O . GLU A 1 742 ? 26.158 2.540 -20.380 1.00 97.38 742 GLU A O 1
ATOM 5978 N N . LYS A 1 743 ? 26.406 3.489 -18.359 1.00 97.62 743 LYS A N 1
ATOM 5979 C CA . LYS A 1 743 ? 27.001 2.295 -17.738 1.00 97.62 743 LYS A CA 1
ATOM 5980 C C . LYS A 1 743 ? 26.009 1.137 -17.660 1.00 97.62 743 LYS A C 1
ATOM 5982 O O . LYS A 1 743 ? 26.382 0.017 -18.014 1.00 97.62 743 LYS A O 1
ATOM 5987 N N . PHE A 1 744 ? 24.768 1.400 -17.238 1.00 98.19 744 PHE A N 1
ATOM 5988 C CA . PHE A 1 744 ? 23.711 0.386 -17.213 1.00 98.19 744 PHE A CA 1
ATOM 5989 C C . PHE A 1 744 ? 23.479 -0.168 -18.618 1.00 98.19 744 PHE A C 1
ATOM 5991 O O . PHE A 1 744 ? 23.499 -1.379 -18.817 1.00 98.19 744 PHE A O 1
ATOM 5998 N N . SER A 1 745 ? 23.351 0.714 -19.613 1.00 98.12 745 SER A N 1
ATOM 5999 C CA . SER A 1 745 ? 23.126 0.341 -21.013 1.00 98.12 745 SER A CA 1
ATOM 6000 C C . SER A 1 745 ? 24.237 -0.560 -21.556 1.00 98.12 745 SER A C 1
ATOM 6002 O O . SER A 1 745 ? 23.950 -1.570 -22.199 1.00 98.12 745 SER A O 1
ATOM 6004 N N . ARG A 1 746 ? 25.508 -0.263 -21.243 1.00 98.06 746 ARG A N 1
ATOM 6005 C CA . ARG A 1 746 ? 26.646 -1.125 -21.610 1.00 98.06 746 ARG A CA 1
ATOM 6006 C C . ARG A 1 746 ? 26.572 -2.511 -20.969 1.00 98.06 746 ARG A C 1
ATOM 6008 O O . ARG A 1 746 ? 26.842 -3.497 -21.652 1.00 98.06 746 ARG A O 1
ATOM 6015 N N . ALA A 1 747 ? 26.224 -2.603 -19.687 1.00 98.06 747 ALA A N 1
ATOM 6016 C CA . ALA A 1 747 ? 26.109 -3.883 -18.987 1.00 98.06 747 ALA A CA 1
ATOM 6017 C C . ALA A 1 747 ? 24.896 -4.702 -19.470 1.00 98.06 747 ALA A C 1
ATOM 6019 O O . ALA A 1 747 ? 25.006 -5.903 -19.712 1.00 98.06 747 ALA A O 1
ATOM 6020 N N . ALA A 1 748 ? 23.759 -4.045 -19.691 1.00 97.69 748 ALA A N 1
ATOM 6021 C CA . ALA A 1 748 ? 22.537 -4.651 -20.208 1.00 97.69 748 ALA A CA 1
ATOM 6022 C C . ALA A 1 748 ? 22.728 -5.210 -21.630 1.00 97.69 748 ALA A C 1
ATOM 6024 O O . ALA A 1 748 ? 22.310 -6.336 -21.917 1.00 97.69 748 ALA A O 1
ATOM 6025 N N . ALA A 1 749 ? 23.445 -4.483 -22.494 1.00 97.62 749 ALA A N 1
ATOM 6026 C CA . ALA A 1 749 ? 23.761 -4.926 -23.851 1.00 97.62 749 ALA A CA 1
ATOM 6027 C C . ALA A 1 749 ? 24.557 -6.244 -23.876 1.00 97.62 749 ALA A C 1
ATOM 6029 O O . ALA A 1 749 ? 24.310 -7.092 -24.732 1.00 97.62 749 ALA A O 1
ATOM 6030 N N . GLN A 1 750 ? 25.452 -6.472 -22.904 1.00 97.31 750 GLN A N 1
ATOM 6031 C CA . GLN A 1 750 ? 26.191 -7.740 -22.777 1.00 97.31 750 GLN A CA 1
ATOM 6032 C C . GLN A 1 750 ? 25.273 -8.938 -22.484 1.00 97.31 750 GLN A C 1
ATOM 6034 O O . GLN A 1 750 ? 25.631 -10.073 -22.791 1.00 97.31 750 GLN A O 1
ATOM 6039 N N . ARG A 1 751 ? 24.079 -8.691 -21.932 1.00 95.50 751 ARG A N 1
ATOM 6040 C CA . ARG A 1 751 ? 23.037 -9.696 -21.666 1.00 95.50 751 ARG A CA 1
ATOM 6041 C C . ARG A 1 751 ? 21.924 -9.708 -22.729 1.00 95.50 751 ARG A C 1
ATOM 6043 O O . ARG A 1 751 ? 20.885 -10.349 -22.548 1.00 95.50 751 ARG A O 1
ATOM 6050 N N . GLY A 1 752 ? 22.128 -9.008 -23.848 1.00 94.44 752 GLY A N 1
ATOM 6051 C CA . GLY A 1 752 ? 21.184 -8.944 -24.966 1.00 94.44 752 GLY A CA 1
ATOM 6052 C C . GLY A 1 752 ? 19.967 -8.047 -24.722 1.00 94.44 752 GLY A C 1
ATOM 6053 O O . GLY A 1 752 ? 18.945 -8.236 -25.375 1.00 94.44 752 GLY A O 1
ATOM 6054 N N . TRP A 1 753 ? 20.048 -7.106 -23.778 1.00 96.62 753 TRP A N 1
ATOM 6055 C CA . TRP A 1 753 ? 18.999 -6.116 -23.531 1.00 96.62 753 TRP A CA 1
ATOM 6056 C C . TRP A 1 753 ? 19.278 -4.815 -24.285 1.00 96.62 753 TRP A C 1
ATOM 6058 O O . TRP A 1 753 ? 20.375 -4.262 -24.204 1.00 96.62 753 TRP A O 1
ATOM 6068 N N . THR A 1 754 ? 18.265 -4.295 -24.976 1.00 96.81 754 THR A N 1
ATOM 6069 C CA . THR A 1 754 ? 18.291 -2.944 -25.548 1.00 96.81 754 THR A CA 1
ATOM 6070 C C . THR A 1 754 ? 17.724 -1.968 -24.530 1.00 96.81 754 THR A C 1
ATOM 6072 O O . THR A 1 754 ? 16.595 -2.146 -24.078 1.00 96.81 754 THR A O 1
ATOM 6075 N N . VAL A 1 755 ? 18.494 -0.940 -24.179 1.00 98.00 755 VAL A N 1
ATOM 6076 C CA . VAL A 1 755 ? 18.110 0.072 -23.186 1.00 98.00 755 VAL A CA 1
ATOM 6077 C C . VAL A 1 755 ? 17.857 1.412 -23.872 1.00 98.00 755 VAL A C 1
ATOM 6079 O O . VAL A 1 755 ? 18.569 1.786 -24.802 1.00 98.00 755 VAL A O 1
ATOM 6082 N N . THR A 1 756 ? 16.838 2.126 -23.408 1.00 97.25 756 THR A N 1
ATOM 6083 C CA . THR A 1 756 ? 16.545 3.517 -23.748 1.00 97.25 756 THR A CA 1
ATOM 6084 C C . THR A 1 756 ? 16.213 4.310 -22.484 1.00 97.25 756 THR A C 1
ATOM 6086 O O . THR A 1 756 ? 15.974 3.744 -21.417 1.00 97.25 756 THR A O 1
ATOM 6089 N N . SER A 1 757 ? 16.160 5.629 -22.606 1.00 97.69 757 SER A N 1
ATOM 6090 C CA . SER A 1 757 ? 15.788 6.569 -21.553 1.00 97.69 757 SER A CA 1
ATOM 6091 C C . SER A 1 757 ? 15.042 7.757 -22.162 1.00 97.69 757 SER A C 1
ATOM 6093 O O . SER A 1 757 ? 15.040 7.946 -23.383 1.00 97.69 757 SER A O 1
ATOM 6095 N N . LYS A 1 758 ? 14.457 8.626 -21.326 1.00 96.69 758 LYS A N 1
ATOM 6096 C CA . LYS A 1 758 ? 13.887 9.896 -21.810 1.00 96.69 758 LYS A CA 1
ATOM 6097 C C . LYS A 1 758 ? 14.892 10.733 -22.606 1.00 96.69 758 LYS A C 1
ATOM 6099 O O . LYS A 1 758 ? 14.497 11.381 -23.571 1.00 96.69 758 LYS A O 1
ATOM 6104 N N . TYR A 1 759 ? 16.174 10.716 -22.229 1.00 97.19 759 TYR A N 1
ATOM 6105 C CA . TYR A 1 759 ? 17.216 11.472 -22.925 1.00 97.19 759 TYR A CA 1
ATOM 6106 C C . TYR A 1 759 ? 17.558 10.829 -24.272 1.00 97.19 759 TYR A C 1
ATOM 6108 O O . TYR A 1 759 ? 17.681 11.540 -25.267 1.00 97.19 759 TYR A O 1
ATOM 6116 N N . ASP A 1 760 ? 17.627 9.494 -24.329 1.00 96.25 760 ASP A N 1
ATOM 6117 C CA . ASP A 1 760 ? 17.872 8.762 -25.575 1.00 96.25 760 ASP A CA 1
ATOM 6118 C C . ASP A 1 760 ? 16.770 8.953 -26.603 1.00 96.25 760 ASP A C 1
ATOM 6120 O O . ASP A 1 760 ? 17.069 9.056 -27.785 1.00 96.25 760 ASP A O 1
ATOM 6124 N N . ILE A 1 761 ? 15.514 9.009 -26.163 1.00 95.19 761 ILE A N 1
ATOM 6125 C CA . ILE A 1 761 ? 14.383 9.290 -27.048 1.00 95.19 761 ILE A CA 1
ATOM 6126 C C . ILE A 1 761 ? 14.416 10.760 -27.471 1.00 95.19 761 ILE A C 1
ATOM 6128 O O . ILE A 1 761 ? 14.287 11.074 -28.649 1.00 95.19 761 ILE A O 1
ATOM 6132 N N . ALA A 1 762 ? 14.611 11.680 -26.522 1.00 95.75 762 ALA A N 1
ATOM 6133 C CA . ALA A 1 762 ? 14.523 13.110 -26.792 1.00 95.75 762 ALA A CA 1
ATOM 6134 C C . ALA A 1 762 ? 15.696 13.672 -27.608 1.00 95.75 762 ALA A C 1
ATOM 6136 O O . ALA A 1 762 ? 15.535 14.740 -28.195 1.00 95.75 762 ALA A O 1
ATOM 6137 N N . LYS A 1 763 ? 16.853 12.999 -27.676 1.00 94.62 763 LYS A N 1
ATOM 6138 C CA . LYS A 1 763 ? 18.031 13.497 -28.416 1.00 94.62 763 LYS A CA 1
ATOM 6139 C C . LYS A 1 763 ? 17.759 13.772 -29.895 1.00 94.62 763 LYS A C 1
ATOM 6141 O O . LYS A 1 763 ? 18.344 14.699 -30.449 1.00 94.62 763 LYS A O 1
ATOM 6146 N N . ASP A 1 764 ? 16.826 13.031 -30.489 1.00 93.44 764 ASP A N 1
ATOM 6147 C CA . ASP A 1 764 ? 16.413 13.198 -31.885 1.00 93.44 764 ASP A CA 1
ATOM 6148 C C . ASP A 1 764 ? 15.351 14.309 -32.060 1.00 93.44 764 ASP A C 1
ATOM 6150 O O . ASP A 1 764 ? 15.014 14.689 -33.180 1.00 93.44 764 ASP A O 1
ATOM 6154 N N . TYR A 1 765 ? 14.868 14.896 -30.955 1.00 94.50 765 TYR A N 1
ATOM 6155 C CA . TYR A 1 765 ? 13.838 15.937 -30.907 1.00 94.50 765 TYR A CA 1
ATOM 6156 C C . TYR A 1 765 ? 14.316 17.134 -30.064 1.00 94.50 765 TYR A C 1
ATOM 6158 O O . TYR A 1 765 ? 13.945 17.261 -28.890 1.00 94.50 765 TYR A O 1
ATOM 6166 N N . PRO A 1 766 ? 15.100 18.068 -30.643 1.00 93.56 766 PRO A N 1
ATOM 6167 C CA . PRO A 1 766 ? 15.777 19.131 -29.893 1.00 93.56 766 PRO A CA 1
ATOM 6168 C C . PRO A 1 766 ? 14.858 19.979 -29.006 1.00 93.56 766 PRO A C 1
ATOM 6170 O O . PRO A 1 766 ? 15.244 20.362 -27.904 1.00 93.56 766 PRO A O 1
ATOM 6173 N N . ALA A 1 767 ? 13.625 20.248 -29.450 1.00 92.88 767 ALA A N 1
ATOM 6174 C CA . ALA A 1 767 ? 12.642 20.983 -28.654 1.00 92.88 767 ALA A CA 1
ATOM 6175 C C . ALA A 1 767 ? 12.210 20.205 -27.398 1.00 92.88 767 ALA A C 1
ATOM 6177 O O . ALA A 1 767 ? 12.127 20.776 -26.312 1.00 92.88 767 ALA A O 1
ATOM 6178 N N . THR A 1 768 ? 11.966 18.899 -27.533 1.00 92.94 768 THR A N 1
ATOM 6179 C CA . THR A 1 768 ? 11.610 18.010 -26.417 1.00 92.94 768 THR A CA 1
ATOM 6180 C C . THR A 1 768 ? 12.786 17.849 -25.458 1.00 92.94 768 THR A C 1
ATOM 6182 O O . THR A 1 768 ? 12.596 17.985 -24.251 1.00 92.94 768 THR A O 1
ATOM 6185 N N . LEU A 1 769 ? 14.007 17.649 -25.970 1.00 95.69 769 LEU A N 1
ATOM 6186 C CA . LEU A 1 769 ? 15.208 17.571 -25.132 1.00 95.69 769 LEU A CA 1
ATOM 6187 C C . LEU A 1 769 ? 15.425 18.860 -24.341 1.00 95.69 769 LEU A C 1
ATOM 6189 O O . LEU A 1 769 ? 15.670 18.802 -23.139 1.00 95.69 769 LEU A O 1
ATOM 6193 N N . LYS A 1 770 ? 15.291 20.018 -24.998 1.00 95.38 770 LYS A N 1
ATOM 6194 C CA . LYS A 1 770 ? 15.405 21.324 -24.345 1.00 95.38 770 LYS A CA 1
ATOM 6195 C C . LYS A 1 770 ? 14.399 21.461 -23.201 1.00 95.38 770 LYS A C 1
ATOM 6197 O O . LYS A 1 770 ? 14.798 21.787 -22.090 1.00 95.38 770 LYS A O 1
ATOM 6202 N N . MET A 1 771 ? 13.129 21.131 -23.444 1.00 95.06 771 MET A N 1
ATOM 6203 C CA . MET A 1 771 ? 12.095 21.158 -22.404 1.00 95.06 771 MET A CA 1
ATOM 6204 C C . MET A 1 771 ? 12.408 20.230 -21.223 1.00 95.06 771 MET A C 1
ATOM 6206 O O . MET A 1 771 ? 12.161 20.611 -20.085 1.00 95.06 771 MET A O 1
ATOM 6210 N N . ILE A 1 772 ? 12.968 19.039 -21.464 1.00 95.00 772 ILE A N 1
ATOM 6211 C CA . ILE A 1 772 ? 13.391 18.136 -20.380 1.00 95.00 772 ILE A CA 1
ATOM 6212 C C . ILE A 1 772 ? 14.543 18.751 -19.577 1.00 95.00 772 ILE A C 1
ATOM 6214 O O . ILE A 1 772 ? 14.502 18.715 -18.353 1.00 95.00 772 ILE A O 1
ATOM 6218 N N . LYS A 1 773 ? 15.559 19.312 -20.246 1.00 94.00 773 LYS A N 1
ATOM 6219 C CA . LYS A 1 773 ? 16.762 19.863 -19.594 1.00 94.00 773 LYS A CA 1
ATOM 6220 C C . LYS A 1 773 ? 16.501 21.159 -18.822 1.00 94.00 773 LYS A C 1
ATOM 6222 O O . LYS A 1 773 ? 17.167 21.395 -17.824 1.00 94.00 773 LYS A O 1
ATOM 6227 N N . GLU A 1 774 ? 15.559 21.989 -19.269 1.00 94.62 774 GLU A N 1
ATOM 6228 C CA . GLU A 1 774 ? 15.181 23.241 -18.589 1.00 94.62 774 GLU A CA 1
ATOM 6229 C C . GLU A 1 774 ? 14.211 23.018 -17.419 1.00 94.62 774 GLU A C 1
ATOM 6231 O O . GLU A 1 774 ? 14.029 23.896 -16.576 1.00 94.62 774 GLU A O 1
ATOM 6236 N N . MET A 1 775 ? 13.573 21.851 -17.360 1.00 94.50 775 MET A N 1
ATOM 6237 C CA . MET A 1 775 ? 12.626 21.510 -16.309 1.00 94.50 775 MET A CA 1
ATOM 6238 C C . MET A 1 775 ? 13.361 21.075 -15.027 1.00 94.50 775 MET A C 1
ATOM 6240 O O . MET A 1 775 ? 14.320 20.302 -15.115 1.00 94.50 775 MET A O 1
ATOM 6244 N N . PRO A 1 776 ? 12.912 21.501 -13.828 1.00 94.38 776 PRO A N 1
ATOM 6245 C CA . PRO A 1 776 ? 13.551 21.095 -12.578 1.00 94.38 776 PRO A CA 1
ATOM 6246 C C . PRO A 1 776 ? 13.580 19.576 -12.379 1.00 94.38 776 PRO A C 1
ATOM 6248 O O . PRO A 1 776 ? 12.678 18.864 -12.829 1.00 94.38 776 PRO A O 1
ATOM 6251 N N . PHE A 1 777 ? 14.589 19.091 -11.651 1.00 93.12 777 PHE A N 1
ATOM 6252 C CA . PHE A 1 777 ? 14.878 17.662 -11.479 1.00 93.12 777 PHE A CA 1
ATOM 6253 C C . PHE A 1 777 ? 13.658 16.825 -11.053 1.00 93.12 777 PHE A C 1
ATOM 6255 O O . PHE A 1 777 ? 13.365 15.797 -11.661 1.00 93.12 777 PHE A O 1
ATOM 6262 N N . ASP A 1 778 ? 12.898 17.279 -10.052 1.00 92.12 778 ASP A N 1
ATOM 6263 C CA . ASP A 1 778 ? 11.714 16.552 -9.572 1.00 92.12 778 ASP A CA 1
ATOM 6264 C C . ASP A 1 778 ? 10.636 16.395 -10.658 1.00 92.12 778 ASP A C 1
ATOM 6266 O O . ASP A 1 778 ? 10.046 15.324 -10.797 1.00 92.12 778 ASP A O 1
ATOM 6270 N N . PHE A 1 779 ? 10.427 17.414 -11.494 1.00 95.19 779 PHE A N 1
ATOM 6271 C CA . PHE A 1 779 ? 9.480 17.346 -12.609 1.00 95.19 779 PHE A CA 1
ATOM 6272 C C . PHE A 1 779 ? 10.007 16.506 -13.784 1.00 95.19 779 PHE A C 1
ATOM 6274 O O . PHE A 1 779 ? 9.210 15.928 -14.524 1.00 95.19 779 PHE A O 1
ATOM 6281 N N . GLN A 1 780 ? 11.329 16.355 -13.940 1.00 95.31 780 GLN A N 1
ATOM 6282 C CA . GLN A 1 780 ? 11.892 15.342 -14.846 1.00 95.31 780 GLN A CA 1
ATOM 6283 C C . GLN A 1 780 ? 11.529 13.928 -14.377 1.00 95.31 780 GLN A C 1
ATOM 6285 O O . GLN A 1 780 ? 11.160 13.089 -15.199 1.00 95.31 780 GLN A O 1
ATOM 6290 N N . GLY A 1 781 ? 11.536 13.692 -13.062 1.00 94.69 781 GLY A N 1
ATOM 6291 C CA . GLY A 1 781 ? 11.045 12.451 -12.464 1.00 94.69 781 GLY A CA 1
ATOM 6292 C C . GLY A 1 781 ? 9.562 12.180 -12.748 1.00 94.69 781 GLY A C 1
ATOM 6293 O O . GLY A 1 781 ? 9.178 11.026 -12.918 1.00 94.69 781 GLY A O 1
ATOM 6294 N N . ALA A 1 782 ? 8.720 13.213 -12.877 1.00 96.31 782 ALA A N 1
ATOM 6295 C CA . ALA A 1 782 ? 7.310 13.042 -13.249 1.00 96.31 782 ALA A CA 1
ATOM 6296 C C . ALA A 1 782 ? 7.152 12.398 -14.636 1.00 96.31 782 ALA A C 1
ATOM 6298 O O . ALA A 1 782 ? 6.290 11.540 -14.820 1.00 96.31 782 ALA A O 1
ATOM 6299 N N . VAL A 1 783 ? 8.014 12.765 -15.592 1.00 97.44 783 VAL A N 1
ATOM 6300 C CA . VAL A 1 783 ? 8.023 12.173 -16.940 1.00 97.44 783 VAL A CA 1
ATOM 6301 C C . VAL A 1 783 ? 8.355 10.688 -16.867 1.00 97.44 783 VAL A C 1
ATOM 6303 O O . VAL A 1 783 ? 7.627 9.864 -17.417 1.00 97.44 783 VAL A O 1
ATOM 6306 N N . ASP A 1 784 ? 9.405 10.337 -16.125 1.00 97.88 784 ASP A N 1
ATOM 6307 C CA . ASP A 1 784 ? 9.777 8.940 -15.904 1.00 97.88 784 ASP A CA 1
ATOM 6308 C C . ASP A 1 784 ? 8.657 8.154 -15.216 1.00 97.88 784 ASP A C 1
ATOM 6310 O O . ASP A 1 784 ? 8.359 7.035 -15.619 1.00 97.88 784 ASP A O 1
ATOM 6314 N N . MET A 1 785 ? 7.991 8.738 -14.217 1.00 96.38 785 MET A N 1
ATOM 6315 C CA . MET A 1 785 ? 6.872 8.101 -13.521 1.00 96.38 785 MET A CA 1
ATOM 6316 C C . MET A 1 785 ? 5.728 7.765 -14.484 1.00 96.38 785 MET A C 1
ATOM 6318 O O . MET A 1 785 ? 5.216 6.645 -14.453 1.00 96.38 785 MET A O 1
ATOM 6322 N N . GLY A 1 786 ? 5.358 8.704 -15.360 1.00 95.50 786 GLY A N 1
ATOM 6323 C CA . GLY A 1 786 ? 4.342 8.488 -16.387 1.00 95.50 786 GLY A CA 1
ATOM 6324 C C . GLY A 1 786 ? 4.714 7.349 -17.338 1.00 95.50 786 GLY A C 1
ATOM 6325 O O . GLY A 1 786 ? 3.910 6.447 -17.568 1.00 95.50 786 GLY A O 1
ATOM 6326 N N . VAL A 1 787 ? 5.957 7.327 -17.827 1.00 96.25 787 VAL A N 1
ATOM 6327 C CA . VAL A 1 787 ? 6.434 6.249 -18.708 1.00 96.25 787 VAL A CA 1
ATOM 6328 C C . VAL A 1 787 ? 6.483 4.900 -17.978 1.00 96.25 787 VAL A C 1
ATOM 6330 O O . VAL A 1 787 ? 6.123 3.872 -18.549 1.00 96.25 787 VAL A O 1
ATOM 6333 N N . MET A 1 788 ? 6.870 4.872 -16.702 1.00 95.19 788 MET A N 1
ATOM 6334 C CA . MET A 1 788 ? 6.940 3.638 -15.912 1.00 95.19 788 MET A CA 1
ATOM 6335 C C . MET A 1 788 ? 5.571 3.004 -15.663 1.00 95.19 788 MET A C 1
ATOM 6337 O O . MET A 1 788 ? 5.454 1.775 -15.693 1.00 95.19 788 MET A O 1
ATOM 6341 N N . LEU A 1 789 ? 4.525 3.810 -15.464 1.00 92.88 789 LEU A N 1
ATOM 6342 C CA . LEU A 1 789 ? 3.157 3.312 -15.276 1.00 92.88 789 LEU A CA 1
ATOM 6343 C C . LEU A 1 789 ? 2.667 2.499 -16.476 1.00 92.88 789 LEU A C 1
ATOM 6345 O O . LEU A 1 789 ? 1.986 1.497 -16.281 1.00 92.88 789 LEU A O 1
ATOM 6349 N N . GLU A 1 790 ? 3.081 2.874 -17.684 1.00 90.62 790 GLU A N 1
ATOM 6350 C CA . GLU A 1 790 ? 2.677 2.237 -18.942 1.00 90.62 790 GLU A CA 1
ATOM 6351 C C . GLU A 1 790 ? 3.553 1.039 -19.355 1.00 90.62 790 GLU A C 1
ATOM 6353 O O . GLU A 1 790 ? 3.265 0.367 -20.352 1.00 90.62 790 GLU A O 1
ATOM 6358 N N . SER A 1 791 ? 4.596 0.730 -18.575 1.00 92.31 791 SER A N 1
ATOM 6359 C CA . SER A 1 791 ? 5.491 -0.401 -18.840 1.00 92.31 791 SER A CA 1
ATOM 6360 C C . SER A 1 791 ? 4.771 -1.749 -18.743 1.00 92.31 791 SER A C 1
ATOM 6362 O O . SER A 1 791 ? 3.880 -1.956 -17.914 1.00 92.31 791 SER A O 1
ATOM 6364 N N . HIS A 1 792 ? 5.183 -2.713 -19.568 1.00 87.62 792 HIS A N 1
ATOM 6365 C CA . HIS A 1 792 ? 4.648 -4.076 -19.532 1.00 87.62 792 HIS A CA 1
ATOM 6366 C C . HIS A 1 792 ? 5.022 -4.789 -18.229 1.00 87.62 792 HIS A C 1
ATOM 6368 O O . HIS A 1 792 ? 4.205 -5.508 -17.662 1.00 87.62 792 HIS A O 1
ATOM 6374 N N . PHE A 1 793 ? 6.240 -4.556 -17.744 1.00 90.06 793 PHE A N 1
ATOM 6375 C CA . PHE A 1 793 ? 6.736 -5.038 -16.462 1.00 90.06 793 PHE A CA 1
ATOM 6376 C C . PHE A 1 793 ? 7.573 -3.940 -15.815 1.00 90.06 793 PHE A C 1
ATOM 6378 O O . PHE A 1 793 ? 8.385 -3.325 -16.501 1.00 90.06 793 PHE A O 1
ATOM 6385 N N . PHE A 1 794 ? 7.381 -3.694 -14.525 1.00 93.31 794 PHE A N 1
ATOM 6386 C CA . PHE A 1 794 ? 8.074 -2.654 -13.776 1.00 93.31 794 PHE A CA 1
ATOM 6387 C C . PHE A 1 794 ? 9.032 -3.271 -12.751 1.00 93.31 794 PHE A C 1
ATOM 6389 O O . PHE A 1 794 ? 8.640 -4.147 -11.982 1.00 93.31 794 PHE A O 1
ATOM 6396 N N . LEU A 1 795 ? 10.275 -2.802 -12.733 1.00 93.44 795 LEU A N 1
ATOM 6397 C CA . LEU A 1 795 ? 11.330 -3.170 -11.794 1.00 93.44 795 LEU A CA 1
ATOM 6398 C C . LEU A 1 795 ? 11.772 -1.924 -11.020 1.00 93.44 795 LEU A C 1
ATOM 6400 O O . LEU A 1 795 ? 11.947 -0.851 -11.603 1.00 93.44 795 LEU A O 1
ATOM 6404 N N . GLY A 1 796 ? 11.981 -2.051 -9.714 1.00 90.25 796 GLY A N 1
ATOM 6405 C CA . GLY A 1 796 ? 12.501 -0.956 -8.899 1.00 90.25 796 GLY A CA 1
ATOM 6406 C C . GLY A 1 796 ? 12.950 -1.399 -7.513 1.00 90.25 796 GLY A C 1
ATOM 6407 O O . GLY A 1 796 ? 12.988 -2.578 -7.201 1.00 90.25 796 GLY A O 1
ATOM 6408 N N . ILE A 1 797 ? 13.274 -0.443 -6.652 1.00 81.69 797 ILE A N 1
ATOM 6409 C CA . ILE A 1 797 ? 13.846 -0.675 -5.316 1.00 81.69 797 ILE A CA 1
ATOM 6410 C C . ILE A 1 797 ? 12.844 -0.361 -4.194 1.00 81.69 797 ILE A C 1
ATOM 6412 O O . ILE A 1 797 ? 12.127 0.641 -4.283 1.00 81.69 797 ILE A O 1
ATOM 6416 N N . THR A 1 798 ? 12.806 -1.195 -3.147 1.00 74.69 798 THR A N 1
ATOM 6417 C CA . THR A 1 798 ? 11.847 -1.120 -2.021 1.00 74.69 798 THR A CA 1
ATOM 6418 C C . THR A 1 798 ? 11.948 0.195 -1.245 1.00 74.69 798 THR A C 1
ATOM 6420 O O . THR A 1 798 ? 10.916 0.817 -0.996 1.00 74.69 798 THR A O 1
ATOM 6423 N N . GLY A 1 799 ? 13.156 0.667 -0.912 1.00 72.06 799 GLY A N 1
ATOM 6424 C CA . GLY A 1 799 ? 13.348 1.892 -0.130 1.00 72.06 799 GLY A CA 1
ATOM 6425 C C . GLY A 1 799 ? 12.956 3.182 -0.855 1.00 72.06 799 GLY A C 1
ATOM 6426 O O . GLY A 1 799 ? 12.700 4.205 -0.221 1.00 72.06 799 GLY A O 1
ATOM 6427 N N . SER A 1 800 ? 12.831 3.164 -2.186 1.00 80.75 800 SER A N 1
ATOM 6428 C CA . SER A 1 800 ? 12.445 4.367 -2.920 1.00 80.75 800 SER A CA 1
ATOM 6429 C C . SER A 1 800 ? 10.934 4.599 -2.908 1.00 80.75 800 SER A C 1
ATOM 6431 O O . SER A 1 800 ? 10.141 3.787 -3.398 1.00 80.75 800 SER A O 1
ATOM 6433 N N . ALA A 1 801 ? 10.542 5.795 -2.458 1.00 80.88 801 ALA A N 1
ATOM 6434 C CA . ALA A 1 801 ? 9.183 6.311 -2.593 1.00 80.88 801 ALA A CA 1
ATOM 6435 C C . ALA A 1 801 ? 8.707 6.350 -4.057 1.00 80.88 801 ALA A C 1
ATOM 6437 O O . ALA A 1 801 ? 7.506 6.221 -4.304 1.00 80.88 801 ALA A O 1
ATOM 6438 N N . PHE A 1 802 ? 9.625 6.496 -5.021 1.00 88.88 802 PHE A N 1
ATOM 6439 C CA . PHE A 1 802 ? 9.294 6.491 -6.444 1.00 88.88 802 PHE A CA 1
ATOM 6440 C C . PHE A 1 802 ? 8.833 5.106 -6.885 1.00 88.88 802 PHE A C 1
ATOM 6442 O O . PHE A 1 802 ? 7.708 4.962 -7.367 1.00 88.88 802 PHE A O 1
ATOM 6449 N N . SER A 1 803 ? 9.655 4.074 -6.644 1.00 87.62 803 SER A N 1
ATOM 6450 C CA . SER A 1 803 ? 9.289 2.702 -7.014 1.00 87.62 803 SER A CA 1
ATOM 6451 C C . SER A 1 803 ? 8.027 2.262 -6.288 1.00 87.62 803 SER A C 1
ATOM 6453 O O . SER A 1 803 ? 7.142 1.671 -6.898 1.00 87.62 803 SER A O 1
ATOM 6455 N N . SER A 1 804 ? 7.921 2.594 -4.999 1.00 81.75 804 SER A N 1
ATOM 6456 C CA . SER A 1 804 ? 6.745 2.268 -4.194 1.00 81.75 804 SER A CA 1
ATOM 6457 C C . SER A 1 804 ? 5.480 2.943 -4.726 1.00 81.75 804 SER A C 1
ATOM 6459 O O . SER A 1 804 ? 4.428 2.313 -4.772 1.00 81.75 804 SER A O 1
ATOM 6461 N N . SER A 1 805 ? 5.563 4.198 -5.180 1.00 85.44 805 SER A N 1
ATOM 6462 C CA . SER A 1 805 ? 4.414 4.896 -5.768 1.00 85.44 805 SER A CA 1
ATOM 6463 C C . SER A 1 805 ? 3.968 4.234 -7.067 1.00 85.44 805 SER A C 1
ATOM 6465 O O . SER A 1 805 ? 2.803 3.858 -7.174 1.00 85.44 805 SER A O 1
ATOM 6467 N N . VAL A 1 806 ? 4.893 4.008 -8.007 1.00 89.75 806 VAL A N 1
ATOM 6468 C CA . VAL A 1 806 ? 4.590 3.335 -9.282 1.00 89.75 806 VAL A CA 1
ATOM 6469 C C . VAL A 1 806 ? 4.000 1.944 -9.037 1.00 89.75 806 VAL A C 1
ATOM 6471 O O . VAL A 1 806 ? 2.964 1.613 -9.609 1.00 89.75 806 VAL A O 1
ATOM 6474 N N . ALA A 1 807 ? 4.600 1.153 -8.143 1.00 84.31 807 ALA A N 1
ATOM 6475 C CA . ALA A 1 807 ? 4.105 -0.174 -7.786 1.00 84.31 807 ALA A CA 1
ATOM 6476 C C . ALA A 1 807 ? 2.678 -0.131 -7.218 1.00 84.31 807 ALA A C 1
ATOM 6478 O O . ALA A 1 807 ? 1.816 -0.887 -7.660 1.00 84.31 807 ALA A O 1
ATOM 6479 N N . ASN A 1 808 ? 2.404 0.791 -6.291 1.00 80.62 808 ASN A N 1
ATOM 6480 C CA . ASN A 1 808 ? 1.080 0.943 -5.685 1.00 80.62 808 ASN A CA 1
ATOM 6481 C C . ASN A 1 808 ? 0.014 1.376 -6.702 1.00 80.62 808 ASN A C 1
ATOM 6483 O O . ASN A 1 808 ? -1.123 0.931 -6.619 1.00 80.62 808 ASN A O 1
ATOM 6487 N N . MET A 1 809 ? 0.360 2.225 -7.671 1.00 85.19 809 MET A N 1
ATOM 6488 C CA . MET A 1 809 ? -0.569 2.631 -8.736 1.00 85.19 809 MET A CA 1
ATOM 6489 C C . MET A 1 809 ? -0.816 1.514 -9.754 1.00 85.19 809 MET A C 1
ATOM 6491 O O . MET A 1 809 ? -1.871 1.469 -10.383 1.00 85.19 809 MET A O 1
ATOM 6495 N N . ARG A 1 810 ? 0.139 0.593 -9.909 1.00 85.25 810 ARG A N 1
ATOM 6496 C CA . ARG A 1 810 ? -0.016 -0.602 -10.746 1.00 85.25 810 ARG A CA 1
ATOM 6497 C C . ARG A 1 810 ? -0.817 -1.707 -10.052 1.00 85.25 810 ARG A C 1
ATOM 6499 O O . ARG A 1 810 ? -1.477 -2.487 -10.739 1.00 85.25 810 ARG A O 1
ATOM 6506 N N . ASP A 1 811 ? -0.821 -1.744 -8.718 1.00 78.06 811 ASP A N 1
ATOM 6507 C CA . ASP A 1 811 ? -1.545 -2.730 -7.911 1.00 78.06 811 ASP A CA 1
ATOM 6508 C C . ASP A 1 811 ? -2.713 -2.137 -7.095 1.00 78.06 811 ASP A C 1
ATOM 6510 O O . ASP A 1 811 ? -2.574 -1.688 -5.957 1.00 78.06 811 ASP A O 1
ATOM 6514 N N . THR A 1 812 ? -3.930 -2.279 -7.624 1.00 67.25 812 THR A N 1
ATOM 6515 C CA . THR A 1 812 ? -5.174 -1.832 -6.966 1.00 67.25 812 THR A CA 1
ATOM 6516 C C . THR A 1 812 ? -5.503 -2.538 -5.664 1.00 67.25 812 THR A C 1
ATOM 6518 O O . THR A 1 812 ? -6.332 -2.062 -4.889 1.00 67.25 812 THR A O 1
ATOM 6521 N N . THR A 1 813 ? -4.946 -3.727 -5.457 1.00 61.22 813 THR A N 1
ATOM 6522 C CA . THR A 1 813 ? -5.282 -4.548 -4.294 1.00 61.22 813 THR A CA 1
ATOM 6523 C C . THR A 1 813 ? -4.506 -4.127 -3.056 1.00 61.22 813 THR A C 1
ATOM 6525 O O . THR A 1 813 ? -4.766 -4.667 -1.985 1.00 61.22 813 THR A O 1
ATOM 6528 N N . GLY A 1 814 ? -3.554 -3.198 -3.214 1.00 57.06 814 GLY A N 1
ATOM 6529 C CA . GLY A 1 814 ? -2.623 -2.776 -2.181 1.00 57.06 814 GLY A CA 1
ATOM 6530 C C . GLY A 1 814 ? -1.685 -3.889 -1.723 1.00 57.06 814 GLY A C 1
ATOM 6531 O O . GLY A 1 814 ? -1.048 -3.702 -0.690 1.00 57.06 814 GLY A O 1
ATOM 6532 N N . ARG A 1 815 ? -1.607 -5.034 -2.441 1.00 55.56 815 ARG A N 1
ATOM 6533 C CA . ARG A 1 815 ? -0.819 -6.248 -2.113 1.00 55.56 815 ARG A CA 1
ATOM 6534 C C . ARG A 1 815 ? 0.682 -6.011 -2.263 1.00 55.56 815 ARG A C 1
ATOM 6536 O O . ARG A 1 815 ? 1.425 -6.928 -2.622 1.00 55.56 815 ARG A O 1
ATOM 6543 N N . TYR A 1 816 ? 1.151 -4.813 -1.930 1.00 52.81 816 TYR A N 1
ATOM 6544 C CA . TYR A 1 816 ? 2.552 -4.586 -1.655 1.00 52.81 816 TYR A CA 1
ATOM 6545 C C . TYR A 1 816 ? 3.065 -5.774 -0.834 1.00 52.81 816 TYR A C 1
ATOM 6547 O O . TYR A 1 816 ? 2.507 -6.030 0.232 1.00 52.81 816 TYR A O 1
ATOM 6555 N N . ARG A 1 817 ? 4.052 -6.494 -1.410 1.00 49.47 817 ARG A N 1
ATOM 6556 C CA . ARG A 1 817 ? 4.745 -7.739 -0.968 1.00 49.47 817 ARG A CA 1
ATOM 6557 C C . ARG A 1 817 ? 4.529 -9.004 -1.798 1.00 49.47 817 ARG A C 1
ATOM 6559 O O . ARG A 1 817 ? 5.006 -10.075 -1.425 1.00 49.47 817 ARG A O 1
ATOM 6566 N N . GLY A 1 818 ? 3.924 -8.887 -2.975 1.00 53.16 818 GLY A N 1
ATOM 6567 C CA . GLY A 1 818 ? 4.093 -9.876 -4.033 1.00 53.16 818 GLY A CA 1
ATOM 6568 C C . GLY A 1 818 ? 5.005 -9.371 -5.140 1.00 53.16 818 GLY A C 1
ATOM 6569 O O . GLY A 1 818 ? 4.588 -8.524 -5.916 1.00 53.16 818 GLY A O 1
ATOM 6570 N N . SER A 1 819 ? 6.224 -9.896 -5.259 1.00 67.56 819 SER A N 1
ATOM 6571 C CA . SER A 1 819 ? 6.959 -9.790 -6.522 1.00 67.56 819 SER A CA 1
ATOM 6572 C C . SER A 1 819 ? 6.175 -10.529 -7.608 1.00 67.56 819 SER A C 1
ATOM 6574 O O . SER A 1 819 ? 5.887 -11.714 -7.429 1.00 67.56 819 SER A O 1
ATOM 6576 N N . SER A 1 820 ? 5.900 -9.900 -8.751 1.00 70.06 820 SER A N 1
ATOM 6577 C CA . SER A 1 820 ? 5.367 -10.610 -9.922 1.00 70.06 820 SER A CA 1
ATOM 6578 C C . SER A 1 820 ? 6.300 -11.729 -10.408 1.00 70.06 820 SER A C 1
ATOM 6580 O O . SER A 1 820 ? 5.871 -12.562 -11.190 1.00 70.06 820 SER A O 1
ATOM 6582 N N . LEU A 1 821 ? 7.555 -11.801 -9.950 1.00 73.19 821 LEU A N 1
ATOM 6583 C CA . LEU A 1 821 ? 8.442 -12.946 -10.198 1.00 73.19 821 LEU A CA 1
ATOM 6584 C C . LEU A 1 821 ? 8.192 -14.126 -9.246 1.00 73.19 821 LEU A C 1
ATOM 6586 O O . LEU A 1 821 ? 8.487 -15.266 -9.578 1.00 73.19 821 LEU A O 1
ATOM 6590 N N . LEU A 1 822 ? 7.630 -13.869 -8.063 1.00 66.31 822 LEU A N 1
ATOM 6591 C CA . LEU A 1 822 ? 7.372 -14.893 -7.043 1.00 66.31 822 LEU A CA 1
ATOM 6592 C C . LEU A 1 822 ? 5.930 -15.420 -7.085 1.00 66.31 822 LEU A C 1
ATOM 6594 O O . LEU A 1 822 ? 5.670 -16.535 -6.643 1.00 66.31 822 LEU A O 1
ATOM 6598 N N . TYR A 1 823 ? 4.986 -14.635 -7.615 1.00 61.22 823 TYR A N 1
ATOM 6599 C CA . TYR A 1 823 ? 3.562 -14.969 -7.611 1.00 61.22 823 TYR A CA 1
ATOM 6600 C C . TYR A 1 823 ? 2.960 -14.844 -9.013 1.00 61.22 823 TYR A C 1
ATOM 6602 O O . TYR A 1 823 ? 2.926 -13.761 -9.588 1.00 61.22 823 TYR A O 1
ATOM 6610 N N . ALA A 1 824 ? 2.413 -15.945 -9.536 1.00 55.28 824 ALA A N 1
ATOM 6611 C CA . ALA A 1 824 ? 1.819 -15.990 -10.878 1.00 55.28 824 ALA A CA 1
ATOM 6612 C C . ALA A 1 824 ? 0.482 -15.227 -11.012 1.00 55.28 824 ALA A C 1
ATOM 6614 O O . ALA A 1 824 ? 0.044 -14.943 -12.122 1.00 55.28 824 ALA A O 1
ATOM 6615 N N . ASP A 1 825 ? -0.184 -14.915 -9.895 1.00 59.31 825 ASP A N 1
ATOM 6616 C CA . ASP A 1 825 ? -1.466 -14.196 -9.848 1.00 59.31 825 ASP A CA 1
ATOM 6617 C C . ASP A 1 825 ? -1.277 -12.820 -9.197 1.00 59.31 825 ASP A C 1
ATOM 6619 O O . ASP A 1 825 ? -1.714 -12.546 -8.075 1.00 59.31 825 ASP A O 1
ATOM 6623 N N . ASP A 1 826 ? -0.560 -11.952 -9.902 1.00 63.38 826 ASP A N 1
ATOM 6624 C CA . ASP A 1 826 ? -0.252 -10.582 -9.493 1.00 63.38 826 ASP A CA 1
ATOM 6625 C C . ASP A 1 826 ? -1.380 -9.589 -9.831 1.00 63.38 826 ASP A C 1
ATOM 6627 O O . ASP A 1 826 ? -1.222 -8.384 -9.665 1.00 63.38 826 ASP A O 1
ATOM 6631 N N . GLY A 1 827 ? -2.548 -10.065 -10.287 1.00 66.44 827 GLY A N 1
ATOM 6632 C CA . GLY A 1 827 ? -3.630 -9.200 -10.776 1.00 66.44 827 GLY A CA 1
ATOM 6633 C C . GLY A 1 827 ? -3.223 -8.331 -11.973 1.00 66.44 827 GLY A C 1
ATOM 6634 O O . GLY A 1 827 ? -3.801 -7.264 -12.170 1.00 66.44 827 GLY A O 1
ATOM 6635 N N . ASN A 1 828 ? -2.218 -8.769 -12.737 1.00 73.31 828 ASN A N 1
ATOM 6636 C CA . ASN A 1 828 ? -1.537 -8.016 -13.785 1.00 73.31 828 ASN A CA 1
ATOM 6637 C C . ASN A 1 828 ? -0.861 -6.716 -13.313 1.00 73.31 828 ASN A C 1
ATOM 6639 O O . ASN A 1 828 ? -0.673 -5.798 -14.114 1.00 73.31 828 ASN A O 1
ATOM 6643 N N . ALA A 1 829 ? -0.455 -6.631 -12.042 1.00 76.94 829 ALA A N 1
ATOM 6644 C CA . ALA A 1 829 ? 0.368 -5.520 -11.562 1.00 76.94 829 ALA A CA 1
ATOM 6645 C C . ALA A 1 829 ? 1.748 -5.479 -12.248 1.00 76.94 829 ALA A C 1
ATOM 6647 O O . ALA A 1 829 ? 2.337 -4.403 -12.378 1.00 76.94 829 ALA A O 1
ATOM 6648 N N . ARG A 1 830 ? 2.269 -6.642 -12.682 1.00 83.56 830 ARG A N 1
ATOM 6649 C CA . ARG A 1 830 ? 3.532 -6.825 -13.416 1.00 83.56 830 ARG A CA 1
ATOM 6650 C C . ARG A 1 830 ? 4.648 -5.962 -12.838 1.00 83.56 830 ARG A C 1
ATOM 6652 O O . ARG A 1 830 ? 5.157 -5.073 -13.517 1.00 83.56 830 ARG A O 1
ATOM 6659 N N . THR A 1 831 ? 4.929 -6.146 -11.552 1.00 86.44 831 THR A N 1
ATOM 6660 C CA . THR A 1 831 ? 5.849 -5.318 -10.773 1.00 86.44 831 THR A CA 1
ATOM 6661 C C . THR A 1 831 ? 6.746 -6.179 -9.888 1.00 86.44 831 THR A C 1
ATOM 6663 O O . THR A 1 831 ? 6.282 -7.095 -9.212 1.00 86.44 831 THR A O 1
ATOM 6666 N N . HIS A 1 832 ? 8.033 -5.858 -9.838 1.00 86.50 832 HIS A N 1
ATOM 6667 C CA . HIS A 1 832 ? 8.981 -6.419 -8.887 1.00 86.50 832 HIS A CA 1
ATOM 6668 C C . HIS A 1 832 ? 9.762 -5.298 -8.205 1.00 86.50 832 HIS A C 1
ATOM 6670 O O . HIS A 1 832 ? 10.299 -4.419 -8.875 1.00 86.50 832 HIS A O 1
ATOM 6676 N N . LEU A 1 833 ? 9.820 -5.339 -6.872 1.00 81.88 833 LEU A N 1
ATOM 6677 C CA . LEU A 1 833 ? 10.664 -4.451 -6.085 1.00 81.88 833 LEU A CA 1
ATOM 6678 C C . LEU A 1 833 ? 11.743 -5.255 -5.360 1.00 81.88 833 LEU A C 1
ATOM 6680 O O . LEU A 1 833 ? 11.424 -6.200 -4.636 1.00 81.88 833 LEU A O 1
ATOM 6684 N N . PHE A 1 834 ? 13.002 -4.865 -5.530 1.00 77.50 834 PHE A N 1
ATOM 6685 C CA . PHE A 1 834 ? 14.141 -5.480 -4.857 1.00 77.50 834 PHE A CA 1
ATOM 6686 C C . PHE A 1 834 ? 14.263 -5.004 -3.420 1.00 77.50 834 PHE A C 1
ATOM 6688 O O . PHE A 1 834 ? 14.035 -3.827 -3.124 1.00 77.50 834 PHE A O 1
ATOM 6695 N N . ASN A 1 835 ? 14.678 -5.910 -2.537 1.00 68.69 835 ASN A N 1
ATOM 6696 C CA . ASN A 1 835 ? 15.147 -5.542 -1.210 1.00 68.69 835 ASN A CA 1
ATOM 6697 C C . ASN A 1 835 ? 16.562 -4.958 -1.328 1.00 68.69 835 ASN A C 1
ATOM 6699 O O . ASN A 1 835 ? 17.429 -5.544 -1.970 1.00 68.69 835 ASN A O 1
ATOM 6703 N N . ASP A 1 836 ? 16.776 -3.808 -0.710 1.00 63.56 836 ASP A N 1
ATOM 6704 C CA . ASP A 1 836 ? 18.009 -3.030 -0.743 1.00 63.56 836 ASP A CA 1
ATOM 6705 C C . ASP A 1 836 ? 18.886 -3.205 0.504 1.00 63.56 836 ASP A C 1
ATOM 6707 O O . ASP A 1 836 ? 19.912 -2.550 0.637 1.00 63.56 836 ASP A O 1
ATOM 6711 N N . GLY A 1 837 ? 18.519 -4.119 1.408 1.00 50.69 837 GLY A N 1
ATOM 6712 C CA . GLY A 1 837 ? 19.247 -4.399 2.651 1.00 50.69 837 GLY A CA 1
ATOM 6713 C C . GLY A 1 837 ? 18.83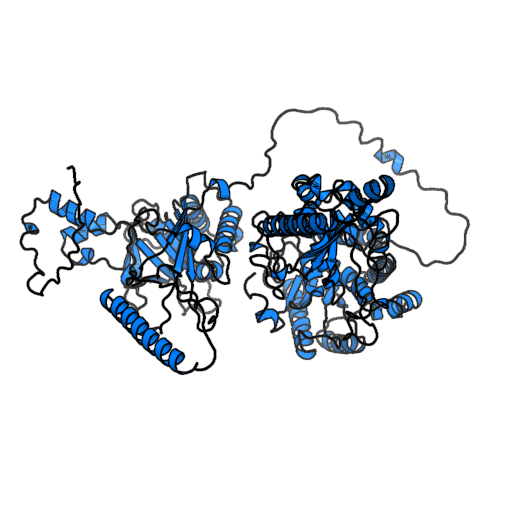7 -3.483 3.811 1.00 50.69 837 GLY A C 1
ATOM 6714 O O . GLY A 1 837 ? 18.682 -3.960 4.940 1.00 50.69 837 GLY A O 1
ATOM 6715 N N . ASP A 1 838 ? 18.537 -2.214 3.526 1.00 40.94 838 ASP A N 1
ATOM 6716 C CA . ASP A 1 838 ? 18.029 -1.233 4.499 1.00 40.94 838 ASP A CA 1
ATOM 6717 C C . ASP A 1 838 ? 16.518 -1.344 4.747 1.00 40.94 838 ASP A C 1
ATOM 6719 O O . ASP A 1 838 ? 16.013 -0.925 5.796 1.00 40.94 838 ASP A O 1
ATOM 6723 N N . ALA A 1 839 ? 15.782 -2.031 3.867 1.00 40.94 839 ALA A N 1
ATOM 6724 C CA . ALA A 1 839 ? 14.407 -2.427 4.148 1.00 40.94 839 ALA A CA 1
ATOM 6725 C C . ALA A 1 839 ? 14.257 -3.368 5.356 1.00 40.94 839 ALA A C 1
ATOM 6727 O O . ALA A 1 839 ? 13.135 -3.630 5.768 1.00 40.94 839 ALA A O 1
ATOM 6728 N N . SER A 1 840 ? 15.337 -3.825 5.998 1.00 37.78 840 SER A N 1
ATOM 6729 C CA . SER A 1 840 ? 15.254 -4.516 7.293 1.00 37.78 840 SER A CA 1
ATOM 6730 C C . SER A 1 840 ? 14.628 -3.658 8.413 1.00 37.78 840 SER A C 1
ATOM 6732 O O . SER A 1 840 ? 14.069 -4.211 9.365 1.00 37.78 840 SER A O 1
ATOM 6734 N N . GLY A 1 841 ? 14.648 -2.321 8.283 1.00 39.88 841 GLY A N 1
ATOM 6735 C CA . GLY A 1 841 ? 13.930 -1.381 9.158 1.00 39.88 841 GLY A CA 1
ATOM 6736 C C . GLY A 1 841 ? 12.468 -1.113 8.762 1.00 39.88 841 GLY A C 1
ATOM 6737 O O . GLY A 1 841 ? 11.674 -0.669 9.595 1.00 39.88 841 GLY A O 1
ATOM 6738 N N . TYR A 1 842 ? 12.086 -1.421 7.520 1.00 41.22 842 TYR A N 1
ATOM 6739 C CA . TYR A 1 842 ? 10.700 -1.409 7.058 1.00 41.22 842 TYR A CA 1
ATOM 6740 C C . TYR A 1 842 ? 10.131 -2.813 7.285 1.00 41.22 842 TYR A C 1
ATOM 6742 O O . TYR A 1 842 ? 10.537 -3.753 6.615 1.00 41.22 842 TYR A O 1
ATOM 6750 N N . PRO A 1 843 ? 9.217 -3.006 8.249 1.00 35.84 843 PRO A N 1
ATOM 6751 C CA . PRO A 1 843 ? 8.961 -4.301 8.891 1.00 35.84 843 PRO A CA 1
ATOM 6752 C C . PRO A 1 843 ? 8.894 -5.435 7.874 1.00 35.84 843 PRO A C 1
ATOM 6754 O O . PRO A 1 843 ? 7.995 -5.422 7.049 1.00 35.84 843 PRO A O 1
ATOM 6757 N N . CYS A 1 844 ? 9.802 -6.414 7.921 1.00 28.67 844 CYS A N 1
ATOM 6758 C CA . CYS A 1 844 ? 9.953 -7.507 6.945 1.00 28.67 844 CYS A CA 1
ATOM 6759 C C . CYS A 1 844 ? 8.716 -8.420 6.745 1.00 28.67 844 CYS A C 1
ATOM 6761 O O . CYS A 1 844 ? 8.767 -9.329 5.924 1.00 28.67 844 CYS A O 1
ATOM 6763 N N . CYS A 1 845 ? 7.572 -8.112 7.369 1.00 28.45 845 CYS A N 1
ATOM 6764 C CA . CYS A 1 845 ? 6.277 -8.765 7.155 1.00 28.45 845 CYS A CA 1
ATOM 6765 C C . CYS A 1 845 ? 5.137 -7.748 6.879 1.00 28.45 845 CYS A C 1
ATOM 6767 O O . CYS A 1 845 ? 4.508 -7.280 7.823 1.00 28.45 845 CYS A O 1
ATOM 6769 N N . LEU A 1 846 ? 4.848 -7.408 5.617 1.00 30.98 846 LEU A N 1
ATOM 6770 C CA . LEU A 1 846 ? 3.559 -6.851 5.171 1.00 30.98 846 LEU A CA 1
ATOM 6771 C C . LEU A 1 846 ? 2.976 -7.786 4.119 1.00 30.98 846 LEU A C 1
ATOM 6773 O O . LEU A 1 846 ? 3.786 -8.417 3.407 1.00 30.98 846 LEU A O 1
#

Secondary structure (DSSP, 8-state):
-----------------TT----TTGGGS-HHHHHHHHHHHS---EEEEEEEE--TTS-TTPPPPS--S--B-TTS-B------EEEE-HHHH--THHHH-HHHHHHHHHHS-EEEEEEESSTT--EEEEEE-TTTEEEEEEEPSPTTTTHHHHHHHHHHT-TTS----EEEEEHHHHHSSSGGG--TTT--SHHHHHHHHHHHHT-SEEEEEEEEE--TT-TTTS-STT--PPBPPS--B-----S--STTHHHHHTT---TTS-THHHHHHHHHHHHHTT--PPTTTSEEEEEEEEE-S--GGG-----HHHHHHHHHHHHHHHHHHHHHHHTT------------------PPPPBS-EEEEE-HHHH----PPP-----------SSSSHHHHSSS---S--------------HHHHHTTS---SS-HHHHHHHHHHH-SSPPP----HHHHHHHHHS---GGGTTEEEEEE---SSHHHHHHHHHHHHHHHHHHT-EEEPP-EEPPPSS-TT---TT-GGGEE-HHHHB-HHHHHHHHHHH-TTS-EE-GGGTTSTTS-EEEEEEE-GGGSTT--TTS-B---STTHHHHHHHHHHHHHHHHHHHHHHHTTS----HHHHHHHTT-EEEEEEE----B--GGG-TTSHHHHHHHHHHTT-PBPHHHHHHHHHHHHT--S-EEEEE---STT--S--HHHHHHHHHHHHHHHHHHH--TTSPPPEEEEE-S-HHHHHHHHHHHHHTT--EE-HHHHHTT-HHHHHHHHHS-HHHHHHHHHHHHHT-SEEEEETT-HHHHHHHHHH-TT--TT--TTT-S--TT--EEEE--SGGGGS-S--

Sequence (846 aa):
MDSELNIAASDSTFKATAQDGVFPLFPFLPKELRLQIWEEATPRERLIQLTVAIPHDRDEGEEPPYIRYLEKNHLGNPVSGSGYLLYAKDASIGHELFSVNREARQVALDFYRIHIPCQVEEPGHWQRTLYLNPEHDVLQIRAEAPVKESLVDFLWDLKAYDPKGVGLLKVAWDLMGFCGNDLQYLKRSDLLLIRQRKALVETLSQLQEVWFVYIEANKHGCKKATDRPGNIIPYDGEVTAFESIGPDARGGVETELQQLYMGSVDPRELIWRWKRLLRTWEIQHQPGQVRYRLMVAQKPVYSPDAWRISRLPRLMKSLSIRNEERKDDVEATADAAEDGPVPGEGKQQGTRALEPVTVGFWSFPLDADRLHRVSLPSFNNMLSPSRGALFLVIALCLLWGFHLGAYLNPETSDTSGSYFDFKSRGTGSPLSSHVHTYFEQVFSVEKPQDYKFSAVKAACERTQWQEQNRNTYLRCDGINAGMTSIISQVKVCFKMAIDTGVHLILPNMPLRDSDDLLKFNLLNASAYMDYDQWFDHEHVLASMSRACPQMNIIQSKDVGTPSLPVLNEWKMDIGSAPGFRMLSGYFWVGRPFKSWFDSELAQLRFFSSVSSKDEVEQENTSELSRSTAEKGATVLQIASQFLLFRLTDDPTGREVALWNDLAHLVRFTETPRKLTNRILSHIDRPYFGVHFRTERDNIWSSFENQLQVDLDALDQAWAQYGSAAQEKPLVYLACGDEGQIEKFSRAAAQRGWTVTSKYDIAKDYPATLKMIKEMPFDFQGAVDMGVMLESHFFLGITGSAFSSSVANMRDTTGRYRGSSLLYADDGNARTHLFNDGDASGYPCCL

Foldseek 3Di:
DDDDDDDDDDDDPDPDDPVNPDPVCLVVDDPVVNLVVLLVVAFQAFEWEKEWEDDPPDDDPDDFPPDAQPDADPVRGTAGSLRIAMETEPLQADDCLCPPDPSSVVSNCVQQVQWDWHFYPDPPTDIGTGGHDQVGYEYAYAYAPPCLRTVLRQLLVQLSRHPVSQGHAHYEYEPCSVVNYCLLVDAPVNNPDPSSLCSVQSRLQQHAEYEQEQEDEPDPDCPPPPPDPDQQFAAEDPNGGDDDPDPDPDPPVVVNVVVDDSPDDDSLLVVLSSVSSCVSSVHDHDFNRYWYKYKYHYYDPDDPVPRPDPDPVVVVVVVVVVVVVVVVVVVVVVVPDDDDDDDDDDDDDDDDDDDDRHHDIDMGTDHVVVVPPPDDDDDDDDDDDDDDDDPPPVVVVVVPPDDDDDDDDDDDDPDPDFLCNQVVPDDDFLFDVLLVVLLQLAQGLDHHPQDQLQLLLVLLVPEDQDPVQLQEEEEADQQWDFLLFNLQLQLLQSVLCSLQNHAYAFYWAAFADQVDNQRGCNVPPVRIDWLVQFFPPVLLVVNCCNRRVSHHYHYPVCDCDPVANALAEEEDECVPQVPDDPPLQEDDLCVRVNVVVVVVVVVVVVVVVVVVVVPVVDDDDDPVVVVVNVRHHHYYYYYRGGHDYDVSSCSPCSVLSSSSSSSSSGHGDNLLSVLLRLLSVQQNWAEEEEEQEDDPPDDQAHLVVSLVVSLVVLVLCCVVPHDPVDQRHAYEYDDLDPVSQVVSQVVNVVVRHHYDYSCRSCVVPVVSNVSLVPDGPSSVLSSSLSNQSSHQAYEEADPDSSLVSSLSSSQSSSPPPDAVSNDVPRVSSRYHHDYRVVCVSNPPPD

pLDDT: mean 73.8, std 22.68, range [22.06, 98.38]

Radius of gyration: 34.43 Å; chains: 1; bounding box: 67×101×114 Å